Protein AF-A0A364N2A1-F1 (afdb_monomer)

Foldseek 3Di:
DDDPPPPVNVVCVVVVHDDDDPPDPDDDDDDDDDDPDDDDDDPPPDPDDPPPPPPDDDDDFDFFDFQALQVLLVQLVVCVVVVHDHDDLLSLLVSLLSRLVPDQAADPQVSLVSNLSSLVVQVVPDDPDPDGSDDLVSLVSSLCSLLDPRHHDPDFYPRQLVSNVSSLVVNVVVVVVVPDPDDDVPDPDDPVLVSLLSNLSSCLRRQNLLVSLVSLLVRLQADLPDDLVSLLSSLSSLLSSLSSQVVNVPPVSNVVSVVSCVVSVNFAALSNLLSQLLSCLVVLVLVSNVVSQPDWGDHSNRHTDDDRFLSSLLSNLLSCLVVVVVVVSVVSLCVQVVPQAHDLSSLLSVLSSCVSNPDALVVSLVVQVVNQVSQVVVCVVPVVRDRHHDAQVSLLSNLVSCVVVLNVPRNVVSVVSCVVVVHDDALSSLLSQLVSCVVVPVLVRSLVSVVVNLVHDPQDPSNLVSLLSSLLSVLPDPDPPVSSSVVSVVSCVVVVHDRQLSNLLSVLVSCLVVVVLSVSLSSLSHHVSHDDPVSNVNSLVSLLVQLLDPVRDPVSSLSSVVSCVPRVVVDFQVSLLSSLVSCLVVLNLVSSLVSLVSQCPRPDPRRHDALVSLLSSLLSLLSSLPPVSLVVSVVSVVVDPPYDDDQLNLLSNLSNCLSVLVLVVSVVSLVVQCVDQQHDAPLSLLSNLSSLLSDAVSLVVLVVSVVVCVVVVPDCDPSSLLSSLLSCQLNVVLVVSVVSQVCCCVPPVDDDALQSLLSSLQSNFAAVVSVVSLVVCCVPPVVSVVVQVVQDWDAPPVRPTGIHGPDDPRGRSDRPGDGPRDDDDPDDDDDDDDDPPDPPPPPPDDDDDDDDDDDDDDDDDDDDDDDDDDDDDDDDDDDDDYDDDDDDDDDDDDDQQWFKWFDFDDDDDDIWTDTPVQAQHKFFTDPSQALGTFKMKGDEQKKKAFFQDTDPDPHHPDIDHRDPHIDTGTDDSVVSNGGGIMHMHGHPPDDDDDDDDDPPPPQADADPFKDKDWDDPDDDDPQDDPDADDAQWKWFAFPPPVLDIDTDRAAQHKAWDDPRRALGTFKMKHHAQKKKWFFLDRDPPPTDTNGIHHHHNVTIMMMGGPSSSSTTIMHMHGNPNNPDDDDDDDDDDDDDD

pLDDT: mean 77.67, std 21.45, range [20.62, 96.44]

Solvent-accessible surface area (backbone atoms only — not comparable to full-atom values): 65195 Å² total; per-residue (Å²): 92,84,74,87,72,46,72,64,58,57,49,29,60,75,68,74,47,83,86,78,78,86,81,67,90,81,70,79,93,72,82,89,75,82,73,95,68,76,87,76,76,78,79,75,79,76,92,78,65,101,70,73,72,82,85,57,85,75,80,79,71,64,71,70,40,62,53,56,30,48,66,57,22,44,44,32,45,49,15,68,74,70,74,47,86,57,74,61,60,70,62,45,45,49,18,53,51,43,27,61,72,67,55,78,65,51,62,43,34,71,58,36,43,22,48,36,46,35,52,52,50,45,70,76,56,67,60,98,55,103,56,67,85,62,52,73,65,54,46,51,50,45,51,50,46,65,68,33,78,82,23,52,42,97,61,79,40,85,28,53,49,62,36,54,46,57,46,50,52,51,52,50,52,56,53,66,74,53,73,86,84,76,79,72,92,82,62,81,54,60,66,70,61,51,55,51,42,55,48,25,44,49,24,15,74,44,80,33,20,77,56,15,42,54,56,38,67,76,70,46,60,56,54,94,82,54,56,60,58,48,36,34,49,27,48,50,47,53,45,34,24,52,53,13,22,55,72,68,66,40,67,71,53,40,55,50,53,52,51,52,39,55,76,40,62,46,72,45,26,56,61,51,38,22,55,52,13,34,57,28,21,77,75,57,44,52,68,61,19,51,53,49,63,71,49,80,32,22,47,58,74,70,50,81,49,94,73,78,36,47,64,26,51,31,36,44,29,40,35,20,33,74,73,65,41,54,69,61,36,49,50,52,52,49,57,51,58,62,49,100,70,58,56,65,54,49,51,43,28,51,50,44,27,42,44,49,69,66,52,50,65,74,55,51,49,52,51,51,52,52,54,41,49,51,48,56,52,50,33,70,76,40,76,87,52,81,92,62,72,88,47,56,68,47,42,43,54,47,29,52,52,23,54,76,70,72,32,56,68,62,23,53,49,39,51,55,49,32,51,76,72,71,36,69,83,50,42,69,46,27,24,49,47,20,46,49,27,52,77,74,66,37,58,69,58,18,50,54,28,48,66,60,27,69,82,59,63,83,73,48,71,66,38,44,50,25,53,39,52,49,52,37,54,53,57,70,45,95,63,96,51,62,73,63,49,50,50,53,52,48,53,38,54,76,70,66,52,80,77,49,49,66,34,52,30,35,49,34,51,44,26,49,79,70,68,38,52,70,61,27,48,39,54,42,27,50,50,53,56,64,47,54,74,75,47,41,49,53,29,50,51,49,45,50,53,53,38,65,37,85,85,44,51,73,66,59,25,48,53,44,45,51,50,43,55,73,74,43,71,84,56,52,42,68,60,51,50,52,53,26,52,50,28,32,75,68,68,30,47,71,60,20,44,52,48,50,52,57,24,56,71,40,88,54,80,81,35,32,60,49,65,68,50,52,32,52,49,30,48,37,24,22,76,61,38,40,57,67,58,43,53,54,52,52,55,50,53,78,70,37,90,90,52,81,89,49,59,40,47,41,30,12,50,21,38,21,29,21,51,47,56,42,16,74,62,12,55,45,39,50,49,56,30,62,74,37,96,70,31,54,38,70,44,42,54,38,40,48,23,54,17,20,36,62,30,90,74,13,36,61,55,41,49,57,50,54,52,49,39,65,76,64,72,53,87,78,46,75,65,50,50,42,28,47,44,26,12,30,20,38,54,70,39,51,71,61,35,49,52,52,68,71,42,35,49,80,78,70,68,49,80,90,44,62,67,48,56,49,42,46,49,48,23,33,82,39,54,73,62,37,53,55,52,47,54,52,41,51,71,78,39,48,71,48,44,56,52,52,61,72,55,37,67,51,49,38,75,95,66,75,47,30,64,37,58,70,66,92,80,83,80,67,41,61,69,88,57,81,75,56,77,81,93,82,80,99,82,82,83,93,80,82,90,86,86,91,81,75,82,81,73,75,83,79,76,89,83,88,88,89,83,88,86,86,80,89,87,90,87,86,81,88,85,88,89,89,85,92,85,90,86,82,90,87,82,90,84,87,80,93,80,92,86,87,90,84,87,89,86,84,93,76,78,81,57,92,64,45,38,36,42,37,30,35,91,51,102,82,62,81,64,42,76,40,46,57,87,48,56,75,35,75,42,73,44,54,85,87,31,33,39,38,30,34,34,43,36,33,39,56,37,31,39,35,30,24,13,58,78,63,72,86,60,92,67,50,79,44,69,50,78,10,68,88,46,65,39,73,49,74,40,58,63,91,53,12,58,33,34,26,20,40,36,31,42,72,58,76,95,69,90,82,84,86,86,90,77,85,79,78,74,64,87,58,71,60,53,98,45,43,46,80,42,72,64,64,102,81,70,95,65,98,76,70,71,98,60,88,63,52,64,13,26,35,39,35,30,20,69,55,75,87,71,44,66,50,80,43,75,9,56,82,36,76,32,53,46,51,95,62,27,35,50,33,15,44,42,36,40,37,15,28,15,14,36,35,39,34,11,57,24,53,48,68,42,82,30,60,78,69,46,42,47,68,34,48,54,89,31,38,26,41,39,34,41,75,50,36,35,48,30,14,14,36,34,18,35,64,66,81,66,66,86,77,85,81,93,77,92,76,92,78,86,84,89,84,137

Mean predicted aligned error: 19.57 Å

Organism: Stemphylium lycopersici (NCBI:txid183478)

Radius of gyration: 42.66 Å; Cα contacts (8 Å, |Δi|>4): 1561; chains: 1; bounding box: 125×100×95 Å

Structure (mmCIF, N/CA/C/O backbone):
data_AF-A0A364N2A1-F1
#
_entry.id   AF-A0A364N2A1-F1
#
loop_
_atom_site.group_PDB
_atom_site.id
_atom_site.type_symbol
_atom_site.label_atom_id
_atom_site.label_alt_id
_atom_site.label_comp_id
_atom_site.label_asym_id
_atom_site.label_entity_id
_atom_site.label_seq_id
_atom_site.pdbx_PDB_ins_code
_atom_site.Cartn_x
_atom_site.Cartn_y
_atom_site.Cartn_z
_atom_site.occupancy
_atom_site.B_iso_or_equiv
_atom_site.auth_seq_id
_atom_site.auth_comp_id
_atom_site.auth_asym_id
_atom_site.auth_atom_id
_atom_site.pdbx_PDB_model_num
ATOM 1 N N . MET A 1 1 ? 32.633 -10.479 5.818 1.00 26.81 1 MET A N 1
ATOM 2 C CA . MET A 1 1 ? 31.310 -11.111 5.597 1.00 26.81 1 MET A CA 1
ATOM 3 C C . MET A 1 1 ? 31.292 -12.476 6.278 1.00 26.81 1 MET A C 1
ATOM 5 O O . MET A 1 1 ? 31.843 -13.414 5.715 1.00 26.81 1 MET A O 1
ATOM 9 N N . PRO A 1 2 ? 30.699 -12.611 7.477 1.00 26.38 2 PRO A N 1
ATOM 10 C CA . PRO A 1 2 ? 30.595 -13.900 8.164 1.00 26.38 2 PRO A CA 1
ATOM 11 C C . PRO A 1 2 ? 29.681 -14.879 7.402 1.00 26.38 2 PRO A C 1
ATOM 13 O O . PRO A 1 2 ? 28.724 -14.466 6.754 1.00 26.38 2 PRO A O 1
ATOM 16 N N . SER A 1 3 ? 29.974 -16.180 7.478 1.00 30.44 3 SER A N 1
ATOM 17 C CA . SER A 1 3 ? 29.363 -17.212 6.626 1.00 30.44 3 SER A CA 1
ATOM 18 C C . SER A 1 3 ? 27.861 -17.357 6.827 1.00 30.44 3 SER A C 1
ATOM 20 O O . SER A 1 3 ? 27.415 -17.598 7.951 1.00 30.44 3 SER A O 1
ATOM 22 N N . HIS A 1 4 ? 27.122 -17.453 5.720 1.00 33.91 4 HIS A N 1
ATOM 23 C CA . HIS A 1 4 ? 25.741 -17.947 5.682 1.00 33.91 4 HIS A CA 1
ATOM 24 C C . HIS A 1 4 ? 25.657 -19.478 5.861 1.00 33.91 4 HIS A C 1
ATOM 26 O O . HIS A 1 4 ? 24.951 -20.178 5.137 1.00 33.91 4 HIS A O 1
ATOM 32 N N . LEU A 1 5 ? 26.316 -20.012 6.894 1.00 37.09 5 LEU A N 1
ATOM 33 C CA . LEU A 1 5 ? 25.733 -21.133 7.623 1.00 37.09 5 LEU A CA 1
ATOM 34 C C . LEU A 1 5 ? 24.510 -20.555 8.327 1.00 37.09 5 LEU A C 1
ATOM 36 O O . LEU A 1 5 ? 24.635 -19.912 9.371 1.00 37.09 5 LEU A O 1
ATOM 40 N N . THR A 1 6 ? 23.335 -20.705 7.708 1.00 49.78 6 THR A N 1
ATOM 41 C CA . THR A 1 6 ? 22.101 -20.122 8.238 1.00 49.78 6 THR A CA 1
ATOM 42 C C . THR A 1 6 ? 21.920 -20.525 9.699 1.00 49.78 6 THR A C 1
ATOM 44 O O . THR A 1 6 ? 22.283 -21.625 10.122 1.00 49.78 6 THR A O 1
ATOM 47 N N . ARG A 1 7 ? 21.322 -19.635 10.494 1.00 46.19 7 ARG A N 1
ATOM 48 C CA . ARG A 1 7 ? 21.066 -19.850 11.930 1.00 46.19 7 ARG A CA 1
ATOM 49 C C . ARG A 1 7 ? 20.325 -21.168 12.219 1.00 46.19 7 ARG A C 1
ATOM 51 O O . ARG A 1 7 ? 20.441 -21.702 13.319 1.00 46.19 7 ARG A O 1
ATOM 58 N N . VAL A 1 8 ? 19.608 -21.688 11.220 1.00 44.19 8 VAL A N 1
ATOM 59 C CA . VAL A 1 8 ? 18.997 -23.024 11.158 1.00 44.19 8 VAL A CA 1
ATOM 60 C C . VAL A 1 8 ? 20.039 -24.143 11.275 1.00 44.19 8 VAL A C 1
ATOM 62 O O . VAL A 1 8 ? 19.882 -25.017 12.118 1.00 44.19 8 VAL A O 1
ATOM 65 N N . VAL A 1 9 ? 21.134 -24.111 10.508 1.00 54.41 9 VAL A N 1
ATOM 66 C CA . VAL A 1 9 ? 22.183 -25.147 10.550 1.00 54.41 9 VAL A CA 1
ATOM 67 C C . VAL A 1 9 ? 22.847 -25.201 11.926 1.00 54.41 9 VAL A C 1
ATOM 69 O O . VAL A 1 9 ? 22.957 -26.278 12.509 1.00 54.41 9 VAL A O 1
ATOM 72 N N . PHE A 1 10 ? 23.203 -24.045 12.496 1.00 50.66 10 PHE A N 1
ATOM 73 C CA . PHE A 1 10 ? 23.737 -23.981 13.860 1.00 50.66 10 PHE A CA 1
ATOM 74 C C . PHE A 1 10 ? 22.721 -24.433 14.916 1.00 50.66 10 PHE A C 1
ATOM 76 O O . PHE A 1 10 ? 23.091 -25.169 15.826 1.00 50.66 10 PHE A O 1
ATOM 83 N N . ARG A 1 11 ? 21.440 -24.051 14.801 1.00 49.50 11 ARG A N 1
ATOM 84 C CA . ARG A 1 11 ? 20.386 -24.534 15.711 1.00 49.50 11 ARG A CA 1
ATOM 85 C C . ARG A 1 11 ? 20.226 -26.050 15.653 1.00 49.50 11 ARG A C 1
ATOM 87 O O . ARG A 1 11 ? 20.168 -26.665 16.710 1.00 49.50 11 ARG A O 1
ATOM 94 N N . ASN A 1 12 ? 20.214 -26.639 14.462 1.00 53.16 12 ASN A N 1
ATOM 95 C CA . ASN A 1 12 ? 20.025 -28.078 14.285 1.00 53.16 12 ASN A CA 1
ATOM 96 C C . ASN A 1 12 ? 21.246 -28.865 14.788 1.00 53.16 12 ASN A C 1
ATOM 98 O O . ASN A 1 12 ? 21.078 -29.865 15.479 1.00 53.16 12 ASN A O 1
ATOM 102 N N . LEU A 1 13 ? 22.468 -28.369 14.551 1.00 61.03 13 LEU A N 1
ATOM 103 C CA . LEU A 1 13 ? 23.695 -28.932 15.133 1.00 61.03 13 LEU A CA 1
ATOM 104 C C . LEU A 1 13 ? 23.692 -28.866 16.671 1.00 61.03 13 LEU A C 1
ATOM 106 O O . LEU A 1 13 ? 24.025 -29.852 17.322 1.00 61.03 13 LEU A O 1
ATOM 110 N N . ILE A 1 14 ? 23.271 -27.742 17.262 1.00 60.69 14 ILE A N 1
ATOM 111 C CA . ILE A 1 14 ? 23.172 -27.577 18.726 1.00 60.69 14 ILE A CA 1
ATOM 112 C C . ILE A 1 14 ? 22.043 -28.441 19.321 1.00 60.69 14 ILE A C 1
ATOM 114 O O . ILE A 1 14 ? 22.180 -28.946 20.433 1.00 60.69 14 ILE A O 1
ATOM 118 N N . ALA A 1 15 ? 20.943 -28.636 18.590 1.00 59.19 15 ALA A N 1
ATOM 119 C CA . ALA A 1 15 ? 19.825 -29.499 18.981 1.00 59.19 15 ALA A CA 1
ATOM 120 C C . ALA A 1 15 ? 20.081 -30.999 18.726 1.00 59.19 15 ALA A C 1
ATOM 122 O O . ALA A 1 15 ? 19.275 -31.832 19.137 1.00 59.19 15 ALA A O 1
ATOM 123 N N . ASN A 1 16 ? 21.203 -31.348 18.083 1.00 47.19 16 ASN A N 1
ATOM 124 C CA . ASN A 1 16 ? 21.543 -32.707 17.653 1.00 47.19 16 ASN A CA 1
ATOM 125 C C . ASN A 1 16 ? 20.504 -33.313 16.675 1.00 47.19 16 ASN A C 1
ATOM 127 O O . ASN A 1 16 ? 20.255 -34.520 16.662 1.00 47.19 16 ASN A O 1
ATOM 131 N N . GLU A 1 17 ? 19.885 -32.458 15.854 1.00 45.66 17 GLU A N 1
ATOM 132 C CA . GLU A 1 17 ? 18.879 -32.813 14.849 1.00 45.66 17 GLU A CA 1
ATOM 133 C C . GLU A 1 17 ? 19.508 -32.982 13.449 1.00 45.66 17 GLU A C 1
ATOM 135 O O . GLU A 1 17 ? 20.387 -32.208 13.056 1.00 45.66 17 GLU A O 1
ATOM 140 N N . PRO A 1 18 ? 19.066 -33.969 12.644 1.00 39.91 18 PRO A N 1
ATOM 141 C CA . PRO A 1 18 ? 19.669 -34.246 11.344 1.00 39.91 18 PRO A CA 1
ATOM 142 C C . PRO A 1 18 ? 19.376 -33.147 10.311 1.00 39.91 18 PRO A C 1
ATOM 144 O O . PRO A 1 18 ? 18.223 -32.810 10.035 1.00 39.91 18 PRO A O 1
ATOM 147 N N . LEU A 1 19 ? 20.426 -32.651 9.651 1.00 43.03 19 LEU A N 1
ATOM 148 C CA . LEU A 1 19 ? 20.325 -31.695 8.545 1.00 43.03 19 LEU A CA 1
ATOM 149 C C . LEU A 1 19 ? 19.698 -32.356 7.302 1.00 43.03 19 LEU A C 1
ATOM 151 O O . LEU A 1 19 ? 20.346 -33.109 6.575 1.00 43.03 19 LEU A O 1
ATOM 155 N N . LEU A 1 20 ? 18.420 -32.070 7.044 1.00 40.66 20 LEU A N 1
ATOM 156 C CA . LEU A 1 20 ? 17.659 -32.641 5.928 1.00 40.66 20 LEU A CA 1
ATOM 157 C C . LEU A 1 20 ? 17.672 -31.733 4.687 1.00 40.66 20 LEU A C 1
ATOM 159 O O . LEU A 1 20 ? 16.713 -31.008 4.426 1.00 40.66 20 LEU A O 1
ATOM 163 N N . TYR A 1 21 ? 18.722 -31.830 3.868 1.00 37.44 21 TYR A N 1
ATOM 164 C CA . TYR A 1 21 ? 18.753 -31.196 2.544 1.00 37.44 21 TYR A CA 1
ATOM 165 C C . TYR A 1 21 ? 17.769 -31.887 1.578 1.00 37.44 21 TYR A C 1
ATOM 167 O O . TYR A 1 21 ? 17.974 -33.033 1.171 1.00 37.44 21 TYR A O 1
ATOM 175 N N . ARG A 1 22 ? 16.679 -31.201 1.205 1.00 38.44 22 ARG A N 1
ATOM 176 C CA . ARG A 1 22 ? 15.585 -31.772 0.387 1.00 38.44 22 ARG A CA 1
ATOM 177 C C . ARG A 1 22 ? 15.789 -31.683 -1.137 1.00 38.44 22 ARG A C 1
ATOM 179 O O . ARG A 1 22 ? 14.935 -32.163 -1.872 1.00 38.44 22 ARG A O 1
ATOM 186 N N . GLY A 1 23 ? 16.913 -31.142 -1.618 1.00 37.47 23 GLY A N 1
ATOM 187 C CA . GLY A 1 23 ? 17.197 -30.969 -3.055 1.00 37.47 23 GLY A CA 1
ATOM 188 C C . GLY A 1 23 ? 17.787 -32.186 -3.789 1.00 37.47 23 GLY A C 1
ATOM 189 O O . GLY A 1 23 ? 18.019 -32.125 -4.994 1.00 37.47 23 GLY A O 1
ATOM 190 N N . CYS A 1 24 ? 18.071 -33.300 -3.104 1.00 35.81 24 CYS A N 1
ATOM 191 C CA . CYS A 1 24 ? 18.811 -34.412 -3.711 1.00 35.81 24 CYS A CA 1
ATOM 192 C C . CYS A 1 24 ? 17.926 -35.293 -4.623 1.00 35.81 24 CYS A C 1
ATOM 194 O O . CYS A 1 24 ? 17.172 -36.143 -4.145 1.00 35.81 24 CYS A O 1
ATOM 196 N N . ARG A 1 25 ? 18.054 -35.126 -5.950 1.00 35.09 25 ARG A N 1
ATOM 197 C CA . ARG A 1 25 ? 17.296 -35.857 -6.995 1.00 35.09 25 ARG A CA 1
ATOM 198 C C . ARG A 1 25 ? 17.602 -37.364 -7.116 1.00 35.09 25 ARG A C 1
ATOM 200 O O . ARG A 1 25 ? 16.935 -38.054 -7.885 1.00 35.09 25 ARG A O 1
ATOM 207 N N . HIS A 1 26 ? 18.556 -37.904 -6.357 1.00 35.16 26 HIS A N 1
ATOM 208 C CA . HIS A 1 26 ? 18.872 -39.337 -6.333 1.00 35.16 26 HIS A CA 1
ATOM 209 C C . HIS A 1 26 ? 18.678 -39.933 -4.938 1.00 35.16 26 HIS A C 1
ATOM 211 O O . HIS A 1 26 ? 19.623 -40.129 -4.178 1.00 35.16 26 HIS A O 1
ATOM 217 N N . ARG A 1 27 ? 17.426 -40.277 -4.614 1.00 33.12 27 ARG A N 1
ATOM 218 C CA . ARG A 1 27 ? 17.102 -41.078 -3.429 1.00 33.12 27 ARG A CA 1
ATOM 219 C C . ARG A 1 27 ? 16.649 -42.472 -3.850 1.00 33.12 27 ARG A C 1
ATOM 221 O O . ARG A 1 27 ? 15.536 -42.648 -4.337 1.00 33.12 27 ARG A O 1
ATOM 228 N N . ALA A 1 28 ? 17.504 -43.469 -3.630 1.00 33.34 28 ALA A N 1
ATOM 229 C CA . ALA A 1 28 ? 17.084 -44.863 -3.696 1.00 33.34 28 ALA A CA 1
ATOM 230 C C . ALA A 1 28 ? 16.006 -45.129 -2.630 1.00 33.34 28 ALA A C 1
ATOM 232 O O . ALA A 1 28 ? 16.112 -44.654 -1.494 1.00 33.34 28 ALA A O 1
ATOM 233 N N . ILE A 1 29 ? 14.979 -45.901 -2.986 1.00 36.66 29 ILE A N 1
ATOM 234 C CA . ILE A 1 29 ? 13.926 -46.319 -2.057 1.00 36.66 29 ILE A CA 1
ATOM 235 C C . ILE A 1 29 ? 14.557 -47.248 -1.012 1.00 36.66 29 ILE A C 1
ATOM 237 O O . ILE A 1 29 ? 14.851 -48.405 -1.302 1.00 36.66 29 ILE A O 1
ATOM 241 N N . ARG A 1 30 ? 14.763 -46.752 0.214 1.00 32.72 30 ARG A N 1
ATOM 242 C CA . ARG A 1 30 ? 15.069 -47.597 1.378 1.00 32.72 30 ARG A CA 1
ATOM 243 C C . ARG A 1 30 ? 13.790 -47.861 2.183 1.00 32.72 30 ARG A C 1
ATOM 245 O O . ARG A 1 30 ? 12.969 -46.951 2.321 1.00 32.72 30 ARG A O 1
ATOM 252 N N . PRO A 1 31 ? 13.591 -49.092 2.691 1.00 32.66 31 PRO A N 1
ATOM 253 C CA . PRO A 1 31 ? 12.381 -49.464 3.414 1.00 32.66 31 PRO A CA 1
ATOM 254 C C . PRO A 1 31 ? 12.250 -48.692 4.732 1.00 32.66 31 PRO A C 1
ATOM 256 O O . PRO A 1 31 ? 13.244 -48.316 5.352 1.00 32.66 31 PRO A O 1
ATOM 259 N N . ARG A 1 32 ? 11.003 -48.470 5.164 1.00 33.84 32 ARG A N 1
ATOM 260 C CA . ARG A 1 32 ? 10.666 -47.753 6.402 1.00 33.84 32 ARG A CA 1
ATOM 261 C C . ARG A 1 32 ? 11.212 -48.488 7.632 1.00 33.84 32 ARG A C 1
ATOM 263 O O . ARG A 1 32 ? 10.581 -49.427 8.111 1.00 33.84 32 ARG A O 1
ATOM 270 N N . THR A 1 33 ? 12.314 -48.012 8.201 1.00 31.61 33 THR A N 1
ATOM 271 C CA . THR A 1 33 ? 12.621 -48.255 9.613 1.00 31.61 33 THR A CA 1
ATOM 272 C C . THR A 1 33 ? 11.728 -47.364 10.473 1.00 31.61 33 THR A C 1
ATOM 274 O O . THR A 1 33 ? 11.670 -46.147 10.296 1.00 31.61 33 THR A O 1
ATOM 277 N N . ILE A 1 34 ? 10.983 -47.985 11.387 1.00 34.59 34 ILE A N 1
ATOM 278 C CA . ILE A 1 34 ? 10.104 -47.289 12.328 1.00 34.59 34 ILE A CA 1
ATOM 279 C C . ILE A 1 34 ? 10.988 -46.615 13.382 1.00 34.59 34 ILE A C 1
ATOM 281 O O . ILE A 1 34 ? 11.614 -47.293 14.195 1.00 34.59 34 ILE A O 1
ATOM 285 N N . ALA A 1 35 ? 11.049 -45.283 13.372 1.00 32.25 35 ALA A N 1
ATOM 286 C CA . ALA A 1 35 ? 11.664 -44.530 14.459 1.00 32.25 35 ALA A CA 1
ATOM 287 C C . ALA A 1 35 ? 10.765 -44.626 15.703 1.00 32.25 35 ALA A C 1
ATOM 289 O O . ALA A 1 35 ? 9.592 -44.261 15.659 1.00 32.25 35 ALA A O 1
ATOM 290 N N . HIS A 1 36 ? 11.312 -45.121 16.814 1.00 36.94 36 HIS A N 1
ATOM 291 C CA . HIS A 1 36 ? 10.559 -45.480 18.025 1.00 36.94 36 HIS A CA 1
ATOM 292 C C . HIS A 1 36 ? 10.125 -44.293 18.912 1.00 36.94 36 HIS A C 1
ATOM 294 O O . HIS A 1 36 ? 9.776 -44.479 20.078 1.00 36.94 36 HIS A O 1
ATOM 300 N N . HIS A 1 37 ? 10.102 -43.075 18.368 1.00 34.56 37 HIS A N 1
ATOM 301 C CA . HIS A 1 37 ? 9.667 -41.871 19.071 1.00 34.56 37 HIS A CA 1
ATOM 302 C C . HIS A 1 37 ? 8.431 -41.294 18.380 1.00 34.56 37 HIS A C 1
ATOM 304 O O . HIS A 1 37 ? 8.499 -40.801 17.255 1.00 34.56 37 HIS A O 1
ATOM 310 N N . GLY A 1 38 ? 7.283 -41.406 19.055 1.00 34.28 38 GLY A N 1
ATOM 311 C CA . GLY A 1 38 ? 6.025 -40.819 18.598 1.00 34.28 38 GLY A CA 1
ATOM 312 C C . GLY A 1 38 ? 6.079 -39.286 18.566 1.00 34.28 38 GLY A C 1
ATOM 313 O O . GLY A 1 38 ? 7.002 -38.691 19.126 1.00 34.28 38 GLY A O 1
ATOM 314 N N . PRO A 1 39 ? 5.090 -38.628 17.935 1.00 32.62 39 PRO A N 1
ATOM 315 C CA . PRO A 1 39 ? 5.064 -37.174 17.839 1.00 32.62 39 PRO A CA 1
ATOM 316 C C . PRO A 1 39 ? 4.986 -36.558 19.239 1.00 32.62 39 PRO A C 1
ATOM 318 O O . PRO A 1 39 ? 3.963 -36.672 19.917 1.00 32.62 39 PRO A O 1
ATOM 321 N N . GLN A 1 40 ? 6.056 -35.886 19.671 1.00 32.72 40 GLN A N 1
ATOM 322 C CA . GLN A 1 40 ? 5.966 -35.010 20.832 1.00 32.72 40 GLN A CA 1
ATOM 323 C C . GLN A 1 40 ? 5.006 -33.862 20.489 1.00 32.72 40 GLN A C 1
ATOM 325 O O . GLN A 1 40 ? 5.212 -33.184 19.478 1.00 32.72 40 GLN A O 1
ATOM 330 N N . PRO A 1 41 ? 3.958 -33.613 21.295 1.00 33.22 41 PRO A N 1
ATOM 331 C CA . PRO A 1 41 ? 3.195 -32.387 21.153 1.00 33.22 41 PRO A CA 1
ATOM 332 C C . PRO A 1 41 ? 4.130 -31.210 21.443 1.00 33.22 41 PRO A C 1
ATOM 334 O O . PRO A 1 41 ? 4.823 -31.205 22.463 1.00 33.22 41 PRO A O 1
ATOM 337 N N . LEU A 1 42 ? 4.137 -30.217 20.548 1.00 33.25 42 LEU A N 1
ATOM 338 C CA . LEU A 1 42 ? 4.868 -28.965 20.746 1.00 33.25 42 LEU A CA 1
ATOM 339 C C . LEU A 1 42 ? 4.567 -28.420 22.151 1.00 33.25 42 LEU A C 1
ATOM 341 O O . LEU A 1 42 ? 3.385 -28.318 22.509 1.00 33.25 42 LEU A O 1
ATOM 345 N N . PRO A 1 43 ? 5.583 -28.060 22.955 1.00 30.89 43 PRO A N 1
ATOM 346 C CA . PRO A 1 43 ? 5.334 -27.519 24.278 1.00 30.89 43 PRO A CA 1
ATOM 347 C C . PRO A 1 43 ? 4.579 -26.198 24.130 1.00 30.89 43 PRO A C 1
ATOM 349 O O . PRO A 1 43 ? 5.134 -25.199 23.674 1.00 30.89 43 PRO A O 1
ATOM 352 N N . ARG A 1 44 ? 3.298 -26.192 24.529 1.00 32.88 44 ARG A N 1
ATOM 353 C CA . ARG A 1 44 ? 2.522 -24.962 24.723 1.00 32.88 44 ARG A CA 1
ATOM 354 C C . ARG A 1 44 ? 3.320 -24.071 25.667 1.00 32.88 44 ARG A C 1
ATOM 356 O O . ARG A 1 44 ? 3.403 -24.366 26.859 1.00 32.88 44 ARG A O 1
ATOM 363 N N . THR A 1 45 ? 3.897 -22.994 25.143 1.00 33.22 45 THR A N 1
ATOM 364 C CA . THR A 1 45 ? 4.641 -22.013 25.929 1.00 33.22 45 THR A CA 1
ATOM 365 C C . THR A 1 45 ? 3.721 -21.444 27.002 1.00 33.22 45 THR A C 1
ATOM 367 O O . THR A 1 45 ? 2.740 -20.751 26.731 1.00 33.22 45 THR A O 1
ATOM 370 N N . GLN A 1 46 ? 4.008 -21.816 28.246 1.00 30.45 46 GLN A N 1
ATOM 371 C CA . GLN A 1 46 ? 3.129 -21.587 29.381 1.00 30.45 46 GLN A CA 1
ATOM 372 C C . GLN A 1 46 ? 3.085 -20.087 29.710 1.00 30.45 46 GLN A C 1
ATOM 374 O O . GLN A 1 46 ? 3.999 -19.539 30.328 1.00 30.45 46 GLN A O 1
ATOM 379 N N . ARG A 1 47 ? 2.015 -19.397 29.290 1.00 48.44 47 ARG A N 1
ATOM 380 C CA . ARG A 1 47 ? 1.774 -17.989 29.643 1.00 48.44 47 ARG A CA 1
ATOM 381 C C . ARG A 1 47 ? 1.544 -17.854 31.156 1.00 48.44 47 ARG A C 1
ATOM 383 O O . ARG A 1 47 ? 0.408 -18.002 31.599 1.00 48.44 47 ARG A O 1
ATOM 390 N N . ARG A 1 48 ? 2.610 -17.530 31.908 1.00 38.03 48 ARG A N 1
ATOM 391 C CA . ARG A 1 48 ? 2.701 -16.562 33.040 1.00 38.03 48 ARG A CA 1
ATOM 392 C C . ARG A 1 48 ? 3.789 -16.944 34.054 1.00 38.03 48 ARG A C 1
ATOM 394 O O . ARG A 1 48 ? 3.734 -18.026 34.623 1.00 38.03 48 ARG A O 1
ATOM 401 N N . THR A 1 49 ? 4.615 -15.970 34.447 1.00 28.38 49 THR A N 1
ATOM 402 C CA . THR A 1 49 ? 5.054 -15.816 35.849 1.00 28.38 49 THR A CA 1
ATOM 403 C C . THR A 1 49 ? 5.075 -14.336 36.240 1.00 28.38 49 THR A C 1
ATOM 405 O O . THR A 1 49 ? 5.650 -13.493 35.558 1.00 28.38 49 THR A O 1
ATOM 408 N N . PHE A 1 50 ? 4.447 -14.030 37.375 1.00 42.84 50 PHE A N 1
ATOM 409 C CA . PHE A 1 50 ? 4.181 -12.686 37.917 1.00 42.84 50 PHE A CA 1
ATOM 410 C C . PHE A 1 50 ? 5.442 -11.916 38.390 1.00 42.84 50 PHE A C 1
ATOM 412 O O . PHE A 1 50 ? 5.332 -10.812 38.905 1.00 42.84 50 PHE A O 1
ATOM 419 N N . PHE A 1 51 ? 6.644 -12.475 38.189 1.00 36.16 51 PHE A N 1
ATOM 420 C CA . PHE A 1 51 ? 7.938 -11.894 38.589 1.00 36.16 51 PHE A CA 1
ATOM 421 C C . PHE A 1 51 ? 9.028 -11.965 37.493 1.00 36.16 51 PHE A C 1
ATOM 423 O O . PHE A 1 51 ? 10.194 -11.675 37.751 1.00 36.16 51 PHE A O 1
ATOM 430 N N . GLY A 1 52 ? 8.679 -12.329 36.251 1.00 31.55 52 GLY A N 1
ATOM 431 C CA . GLY A 1 52 ? 9.654 -12.622 35.184 1.00 31.55 52 GLY A CA 1
ATOM 432 C C . GLY A 1 52 ? 10.466 -11.442 34.614 1.00 31.55 52 GLY A C 1
ATOM 433 O O . GLY A 1 52 ? 11.398 -11.682 33.848 1.00 31.55 52 GLY A O 1
ATOM 434 N N . ASN A 1 53 ? 10.145 -10.191 34.972 1.00 39.00 53 ASN A N 1
ATOM 435 C CA . ASN A 1 53 ? 10.700 -8.985 34.331 1.00 39.00 53 ASN A CA 1
ATOM 436 C C . ASN A 1 53 ? 11.835 -8.282 35.103 1.00 39.00 53 ASN A C 1
ATOM 438 O O . ASN A 1 53 ? 12.349 -7.280 34.618 1.00 39.00 53 ASN A O 1
ATOM 442 N N . LEU A 1 54 ? 12.254 -8.773 36.276 1.00 41.59 54 LEU A N 1
ATOM 443 C CA . LEU A 1 54 ? 13.242 -8.068 37.115 1.00 41.59 54 LEU A CA 1
ATOM 444 C C . LEU A 1 54 ? 14.710 -8.212 36.667 1.00 41.59 54 LEU A C 1
ATOM 446 O O . LEU A 1 54 ? 15.525 -7.367 37.019 1.00 41.59 54 LEU A O 1
ATOM 450 N N . PHE A 1 55 ? 15.059 -9.253 35.897 1.00 42.34 55 PHE A N 1
ATOM 451 C CA . PHE A 1 55 ? 16.465 -9.596 35.598 1.00 42.34 55 PHE A CA 1
ATOM 452 C C . PHE A 1 55 ? 16.759 -9.939 34.129 1.00 42.34 55 PHE A C 1
ATOM 454 O O . PHE A 1 55 ? 17.775 -10.560 33.822 1.00 42.34 55 PHE A O 1
ATOM 461 N N . LYS A 1 56 ? 15.898 -9.525 33.193 1.00 36.69 56 LYS A N 1
ATOM 462 C CA . LYS A 1 56 ? 16.223 -9.541 31.760 1.00 36.69 56 LYS A CA 1
ATOM 463 C C . LYS A 1 56 ? 16.276 -8.109 31.253 1.00 36.69 56 LYS A C 1
ATOM 465 O O . LYS A 1 56 ? 15.276 -7.403 31.342 1.00 36.69 56 LYS A O 1
ATOM 470 N N . GLN A 1 57 ? 17.412 -7.698 30.685 1.00 37.19 57 GLN A N 1
ATOM 471 C CA . GLN A 1 57 ? 17.433 -6.507 29.839 1.00 37.19 57 GLN A CA 1
ATOM 472 C C . GLN A 1 57 ? 16.401 -6.711 28.727 1.00 37.19 57 GLN A C 1
ATOM 474 O O . GLN A 1 57 ? 16.482 -7.681 27.970 1.00 37.19 57 GLN A O 1
ATOM 479 N N . GLN A 1 58 ? 15.414 -5.821 28.652 1.00 50.47 58 GLN A N 1
ATOM 480 C CA . GLN A 1 58 ? 14.510 -5.784 27.511 1.00 50.47 58 GLN A CA 1
ATOM 481 C C . GLN A 1 58 ? 15.354 -5.528 26.257 1.00 50.47 58 GLN A C 1
ATOM 483 O O . GLN A 1 58 ? 16.189 -4.620 26.252 1.00 50.47 58 GLN A O 1
ATOM 488 N N . ARG A 1 59 ? 15.163 -6.345 25.210 1.00 53.81 59 ARG A N 1
ATOM 489 C CA . ARG A 1 59 ? 15.764 -6.112 23.887 1.00 53.81 59 ARG A CA 1
ATOM 490 C C . ARG A 1 59 ? 15.421 -4.680 23.492 1.00 53.81 59 ARG A C 1
ATOM 492 O O . ARG A 1 59 ? 14.240 -4.351 23.393 1.00 53.81 59 ARG A O 1
ATOM 499 N N . LYS A 1 60 ? 16.439 -3.831 23.326 1.00 64.62 60 LYS A N 1
ATOM 500 C CA . LYS A 1 60 ? 16.227 -2.474 22.826 1.00 64.62 60 LYS A CA 1
ATOM 501 C C . LYS A 1 60 ? 15.632 -2.600 21.428 1.00 64.62 60 LYS A C 1
ATOM 503 O O . LYS A 1 60 ? 16.243 -3.234 20.571 1.00 64.62 60 LYS A O 1
ATOM 508 N N . LEU A 1 61 ? 14.442 -2.037 21.256 1.00 63.72 61 LEU A N 1
ATOM 509 C CA . LEU A 1 61 ? 13.814 -1.868 19.953 1.00 63.72 61 LEU A CA 1
ATOM 510 C C . LEU A 1 61 ? 14.731 -1.042 19.046 1.00 63.72 61 LEU A C 1
ATOM 512 O O . LEU A 1 61 ? 15.492 -0.198 19.540 1.00 63.72 61 LEU A O 1
ATOM 516 N N . LYS A 1 62 ? 14.662 -1.274 17.735 1.00 71.69 62 LYS A N 1
ATOM 517 C CA . LYS A 1 62 ? 15.391 -0.442 16.772 1.00 71.69 62 LYS A CA 1
ATOM 518 C C . LYS A 1 62 ? 14.908 1.023 16.845 1.00 71.69 62 LYS A C 1
ATOM 520 O O . LYS A 1 62 ? 13.754 1.281 17.198 1.00 71.69 62 LYS A O 1
ATOM 525 N N . PRO A 1 63 ? 15.761 2.017 16.536 1.00 74.50 63 PRO A N 1
ATOM 526 C CA . PRO A 1 63 ? 15.266 3.356 16.235 1.00 74.50 63 PRO A CA 1
ATOM 527 C C . PRO A 1 63 ? 14.373 3.307 14.983 1.00 74.50 63 PRO A C 1
ATOM 529 O O . PRO A 1 63 ? 14.522 2.422 14.141 1.00 74.50 63 PRO A O 1
ATOM 532 N N . ALA A 1 64 ? 13.445 4.255 14.861 1.00 77.06 64 ALA A N 1
ATOM 533 C CA . ALA A 1 64 ? 12.671 4.423 13.637 1.00 77.06 64 ALA A CA 1
ATOM 534 C C . ALA A 1 64 ? 13.598 4.865 12.491 1.00 77.06 64 ALA A C 1
ATOM 536 O O . ALA A 1 64 ? 14.335 5.838 12.643 1.00 77.06 64 ALA A O 1
ATOM 537 N N . GLU A 1 65 ? 13.560 4.173 11.351 1.00 78.31 65 GLU A N 1
ATOM 538 C CA . GLU A 1 65 ? 14.349 4.553 10.172 1.00 78.31 65 GLU A CA 1
ATOM 539 C C . GLU A 1 65 ? 13.562 5.548 9.308 1.00 78.31 65 GLU A C 1
ATOM 541 O O . GLU A 1 65 ? 12.780 5.168 8.434 1.00 78.31 65 GLU A O 1
ATOM 546 N N . THR A 1 66 ? 13.755 6.843 9.563 1.00 79.38 66 THR A N 1
ATOM 547 C CA . THR A 1 66 ? 13.220 7.925 8.728 1.00 79.38 66 THR A CA 1
ATOM 548 C C . THR A 1 66 ? 14.144 8.210 7.532 1.00 79.38 66 THR A C 1
ATOM 550 O O . THR A 1 66 ? 15.369 8.162 7.666 1.00 79.38 66 THR A O 1
ATOM 553 N N . PRO A 1 67 ? 13.604 8.524 6.337 1.00 84.00 67 PRO A N 1
ATOM 554 C CA . PRO A 1 67 ? 14.415 9.008 5.222 1.00 84.00 67 PRO A CA 1
ATOM 555 C C . PRO A 1 67 ? 15.149 10.306 5.587 1.00 84.00 67 PRO A C 1
ATOM 557 O O . PRO A 1 67 ? 14.533 11.233 6.118 1.00 84.00 67 PRO A O 1
ATOM 560 N N . ALA A 1 68 ? 16.444 10.386 5.264 1.00 88.56 68 ALA A N 1
ATOM 561 C CA . ALA A 1 68 ? 17.272 11.566 5.521 1.00 88.56 68 ALA A CA 1
ATOM 562 C C . ALA A 1 68 ? 16.609 12.846 4.979 1.00 88.56 68 ALA A C 1
ATOM 564 O O . ALA A 1 68 ? 16.021 12.836 3.898 1.00 88.56 68 ALA A O 1
ATOM 565 N N . GLY A 1 69 ? 16.642 13.924 5.764 1.00 88.81 69 GLY A N 1
ATOM 566 C CA . GLY A 1 69 ? 16.026 15.212 5.431 1.00 88.81 69 GLY A CA 1
ATOM 567 C C . GLY A 1 69 ? 14.489 15.281 5.489 1.00 88.81 69 GLY A C 1
ATOM 568 O O . GLY A 1 69 ? 13.944 16.376 5.639 1.00 88.81 69 GLY A O 1
ATOM 569 N N . LEU A 1 70 ? 13.760 14.157 5.439 1.00 90.50 70 LEU A N 1
ATOM 570 C CA . LEU A 1 70 ? 12.291 14.182 5.373 1.00 90.50 70 LEU A CA 1
ATOM 571 C C . LEU A 1 70 ? 11.657 14.843 6.602 1.00 90.50 70 LEU A C 1
ATOM 573 O O . LEU A 1 70 ? 10.776 15.683 6.445 1.00 90.50 70 LEU A O 1
ATOM 577 N N . GLU A 1 71 ? 12.139 14.511 7.801 1.00 88.69 71 GLU A N 1
ATOM 578 C CA . GLU A 1 71 ? 11.661 15.086 9.065 1.00 88.69 71 GLU A CA 1
ATOM 579 C C . GLU A 1 71 ? 11.704 16.623 9.023 1.00 88.69 71 GLU A C 1
ATOM 581 O O . GLU A 1 71 ? 10.681 17.278 9.229 1.00 88.69 71 GLU A O 1
ATOM 586 N N . LYS A 1 72 ? 12.833 17.204 8.595 1.00 91.12 72 LYS A N 1
ATOM 587 C CA . LYS A 1 72 ? 13.015 18.660 8.491 1.00 91.12 72 LYS A CA 1
ATOM 588 C C . LYS A 1 72 ? 12.118 19.317 7.445 1.00 91.12 72 LYS A C 1
ATOM 590 O O . LYS A 1 72 ? 11.595 20.403 7.688 1.00 91.12 72 LYS A O 1
ATOM 595 N N . MET A 1 73 ? 11.885 18.663 6.307 1.00 93.25 73 MET A N 1
ATOM 596 C CA . MET A 1 73 ? 10.922 19.158 5.316 1.00 93.25 73 MET A CA 1
ATOM 597 C C . MET A 1 73 ? 9.483 19.118 5.858 1.00 93.25 73 MET A C 1
ATOM 599 O O . MET A 1 73 ? 8.712 20.054 5.641 1.00 93.25 73 MET A O 1
ATOM 603 N N . THR A 1 74 ? 9.124 18.077 6.618 1.00 89.25 74 THR A N 1
ATOM 604 C CA . THR A 1 74 ? 7.796 17.974 7.246 1.00 89.25 74 THR A CA 1
ATOM 605 C C . THR A 1 74 ? 7.603 18.953 8.408 1.00 89.25 74 THR A C 1
ATOM 607 O O . THR A 1 74 ? 6.505 19.488 8.554 1.00 89.25 74 THR A O 1
ATOM 610 N N . GLU A 1 75 ? 8.657 19.284 9.168 1.00 90.12 75 GLU A N 1
ATOM 611 C CA . GLU A 1 75 ? 8.635 20.365 10.165 1.00 90.12 75 GLU A CA 1
ATOM 612 C C . GLU A 1 75 ? 8.248 21.710 9.530 1.00 90.12 75 GLU A C 1
ATOM 614 O O . GLU A 1 75 ? 7.428 22.431 10.095 1.00 90.12 75 GLU A O 1
ATOM 619 N N . VAL A 1 76 ? 8.780 22.048 8.345 1.00 90.69 76 VAL A N 1
ATOM 620 C CA . VAL A 1 76 ? 8.421 23.291 7.630 1.00 90.69 76 VAL A CA 1
ATOM 621 C C . VAL A 1 76 ? 6.941 23.295 7.239 1.00 90.69 76 VAL A C 1
ATOM 623 O O . VAL A 1 76 ? 6.246 24.287 7.470 1.00 90.69 76 VAL A O 1
ATOM 626 N N . ALA A 1 77 ? 6.439 22.190 6.679 1.00 85.12 77 ALA A N 1
ATOM 627 C CA . ALA A 1 77 ? 5.033 22.066 6.294 1.00 85.12 77 ALA A CA 1
ATOM 628 C C . ALA A 1 77 ? 4.096 22.189 7.513 1.00 85.12 77 ALA A C 1
ATOM 630 O O . ALA A 1 77 ? 3.122 22.946 7.474 1.00 85.12 77 ALA A O 1
ATOM 631 N N . TYR A 1 78 ? 4.430 21.521 8.623 1.00 84.56 78 TYR A N 1
ATOM 632 C CA . TYR A 1 78 ? 3.701 21.636 9.886 1.00 84.56 78 TYR A CA 1
ATOM 633 C C . TYR A 1 78 ? 3.766 23.057 10.463 1.00 84.56 78 TYR A C 1
ATOM 635 O O . TYR A 1 78 ? 2.743 23.589 10.898 1.00 84.56 78 TYR A O 1
ATOM 643 N N . ALA A 1 79 ? 4.933 23.707 10.437 1.00 86.44 79 ALA A N 1
ATOM 644 C CA . ALA A 1 79 ? 5.111 25.064 10.947 1.00 86.44 79 ALA A CA 1
ATOM 645 C C . ALA A 1 79 ? 4.264 26.093 10.184 1.00 86.44 79 ALA A C 1
ATOM 647 O O . ALA A 1 79 ? 3.615 26.933 10.813 1.00 86.44 79 ALA A O 1
ATOM 648 N N . LYS A 1 80 ? 4.173 25.972 8.849 1.00 81.50 80 LYS A N 1
ATOM 649 C CA . LYS A 1 80 ? 3.269 26.800 8.030 1.00 81.50 80 LYS A CA 1
ATOM 650 C C . LYS A 1 80 ? 1.788 26.580 8.372 1.00 81.50 80 LYS A C 1
ATOM 652 O O . LYS A 1 80 ? 1.037 27.550 8.393 1.00 81.50 80 LYS A O 1
ATOM 657 N N . GLN A 1 81 ? 1.362 25.347 8.664 1.00 77.81 81 GLN A N 1
ATOM 658 C CA . GLN A 1 81 ? -0.036 25.039 9.014 1.00 77.81 81 GLN A CA 1
ATOM 659 C C . GLN A 1 81 ? -0.413 25.453 10.446 1.00 77.81 81 GLN A C 1
ATOM 661 O O . GLN A 1 81 ? -1.508 25.957 10.677 1.00 77.81 81 GLN A O 1
ATOM 666 N N . SER A 1 82 ? 0.492 25.256 11.407 1.00 78.25 82 SER A N 1
ATOM 667 C CA . SER A 1 82 ? 0.273 25.530 12.837 1.00 78.25 82 SER A CA 1
ATOM 668 C C . SER A 1 82 ? 0.667 26.949 13.273 1.00 78.25 82 SER A C 1
ATOM 670 O O . SER A 1 82 ? 0.546 27.276 14.452 1.00 78.25 82 SER A O 1
ATOM 672 N N . ALA A 1 83 ? 1.153 27.783 12.344 1.00 80.62 83 ALA A N 1
ATOM 673 C CA . ALA A 1 83 ? 1.722 29.108 12.607 1.00 80.62 83 ALA A CA 1
ATOM 674 C C . ALA A 1 83 ? 2.837 29.108 13.680 1.00 80.62 83 ALA A C 1
ATOM 676 O O . ALA A 1 83 ? 3.001 30.069 14.436 1.00 80.62 83 ALA A O 1
ATOM 677 N N . THR A 1 84 ? 3.613 28.023 13.749 1.00 85.44 84 THR A N 1
ATOM 678 C CA . THR A 1 84 ? 4.779 27.900 14.637 1.00 85.44 84 THR A CA 1
ATOM 679 C C . THR A 1 84 ? 6.067 28.308 13.909 1.00 85.44 84 THR A C 1
ATOM 681 O O . THR A 1 84 ? 6.074 28.542 12.700 1.00 85.44 84 THR A O 1
ATOM 684 N N . ARG A 1 85 ? 7.178 28.469 14.642 1.00 87.12 85 ARG A N 1
ATOM 685 C CA . ARG A 1 85 ? 8.458 28.893 14.049 1.00 87.12 85 ARG A CA 1
ATOM 686 C C . ARG A 1 85 ? 9.061 27.749 13.209 1.00 87.12 85 ARG A C 1
ATOM 688 O O . ARG A 1 85 ? 9.325 26.699 13.790 1.00 87.12 85 ARG A O 1
ATOM 695 N N . PRO A 1 86 ? 9.340 27.945 11.905 1.00 89.75 86 PRO A N 1
ATOM 696 C CA . PRO A 1 86 ? 9.996 26.930 11.081 1.00 89.75 86 PRO A CA 1
ATOM 697 C C . PRO A 1 86 ? 11.481 26.737 11.456 1.00 89.75 86 PRO A C 1
ATOM 699 O O . PRO A 1 86 ? 12.084 27.635 12.063 1.00 89.75 86 PRO A O 1
ATOM 702 N N . PRO A 1 87 ? 12.082 25.587 11.093 1.00 92.62 87 PRO A N 1
ATOM 703 C CA . PRO A 1 87 ? 13.510 25.319 11.286 1.00 92.62 87 PRO A CA 1
ATOM 704 C C . PRO A 1 87 ? 14.427 26.275 10.495 1.00 92.62 87 PRO A C 1
ATOM 706 O O . PRO A 1 87 ? 13.973 26.916 9.549 1.00 92.62 87 PRO A O 1
ATOM 709 N N . PRO A 1 88 ? 15.726 26.381 10.845 1.00 92.88 88 PRO A N 1
ATOM 710 C CA . PRO A 1 88 ? 16.677 27.257 10.155 1.00 92.88 88 PRO A CA 1
ATOM 711 C C . PRO A 1 88 ? 16.788 26.965 8.644 1.00 92.88 88 PRO A C 1
ATOM 713 O O . PRO A 1 88 ? 16.965 25.803 8.275 1.00 92.88 88 PRO A O 1
ATOM 716 N N . PRO A 1 89 ? 16.783 27.983 7.757 1.00 91.44 89 PRO A N 1
ATOM 717 C CA . PRO A 1 89 ? 16.859 27.776 6.305 1.00 91.44 89 PRO A CA 1
ATOM 718 C C . PRO A 1 89 ? 18.061 26.940 5.838 1.00 91.44 89 PRO A C 1
ATOM 720 O O . PRO A 1 89 ? 17.916 26.113 4.946 1.00 91.44 89 PRO A O 1
ATOM 723 N N . ALA A 1 90 ? 19.228 27.084 6.474 1.00 91.25 90 ALA A N 1
ATOM 724 C CA . ALA A 1 90 ? 20.411 26.284 6.145 1.00 91.25 90 ALA A CA 1
ATOM 725 C C . ALA A 1 90 ? 20.189 24.773 6.371 1.00 91.25 90 ALA A C 1
ATOM 727 O O . ALA A 1 90 ? 20.547 23.965 5.519 1.00 91.25 90 ALA A O 1
ATOM 728 N N . GLU A 1 91 ? 19.541 24.391 7.479 1.00 93.25 91 GLU A N 1
ATOM 729 C CA . GLU A 1 91 ? 19.198 22.991 7.775 1.00 93.25 91 GLU A CA 1
ATOM 730 C C . GLU A 1 91 ? 18.150 22.450 6.793 1.00 93.25 91 GLU A C 1
ATOM 732 O O . GLU A 1 91 ? 18.209 21.289 6.397 1.00 93.25 91 GLU A O 1
ATOM 737 N N . VAL A 1 92 ? 17.206 23.295 6.363 1.00 94.50 92 VAL A N 1
ATOM 738 C CA . VAL A 1 92 ? 16.190 22.934 5.360 1.00 94.50 92 VAL A CA 1
ATOM 739 C C . VAL A 1 92 ? 16.815 22.734 3.975 1.00 94.50 92 VAL A C 1
ATOM 741 O O . VAL A 1 92 ? 16.439 21.803 3.265 1.00 94.50 92 VAL A O 1
ATOM 744 N N . ALA A 1 93 ? 17.789 23.564 3.592 1.00 93.44 93 ALA A N 1
ATOM 745 C CA . ALA A 1 93 ? 18.523 23.410 2.338 1.00 93.44 93 ALA A CA 1
ATOM 746 C C . ALA A 1 93 ? 19.349 22.111 2.311 1.00 93.44 93 ALA A C 1
ATOM 748 O O . ALA A 1 93 ? 19.333 21.403 1.303 1.00 93.44 93 ALA A O 1
ATOM 749 N N . GLU A 1 94 ? 20.010 21.757 3.419 1.00 94.06 94 GLU A N 1
ATOM 750 C CA . GLU A 1 94 ? 20.716 20.475 3.544 1.00 94.06 94 GLU A CA 1
ATOM 751 C C . GLU A 1 94 ? 19.744 19.291 3.474 1.00 94.06 94 GLU A C 1
ATOM 753 O O . GLU A 1 94 ? 19.944 18.369 2.687 1.00 94.06 94 GLU A O 1
ATOM 758 N N . ALA A 1 95 ? 18.624 19.371 4.198 1.00 94.56 95 ALA A N 1
ATOM 759 C CA . ALA A 1 95 ? 17.592 18.341 4.215 1.00 94.56 95 ALA A CA 1
ATOM 760 C C . ALA A 1 95 ? 16.996 18.038 2.827 1.00 94.56 95 ALA A C 1
ATOM 762 O O . ALA A 1 95 ? 16.741 16.875 2.514 1.00 94.56 95 ALA A O 1
ATOM 763 N N . ILE A 1 96 ? 16.798 19.053 1.975 1.00 95.62 96 ILE A N 1
ATOM 764 C CA . ILE A 1 96 ? 16.356 18.834 0.589 1.00 95.62 96 ILE A CA 1
ATOM 765 C C . ILE A 1 96 ? 17.424 18.054 -0.199 1.00 95.62 96 ILE A C 1
ATOM 767 O O . ILE A 1 96 ? 17.090 17.066 -0.855 1.00 95.62 96 ILE A O 1
ATOM 771 N N . LYS A 1 97 ? 18.704 18.445 -0.117 1.00 94.31 97 LYS A N 1
ATOM 772 C CA . LYS A 1 97 ? 19.798 17.753 -0.826 1.00 94.31 97 LYS A CA 1
ATOM 773 C C . LYS A 1 97 ? 19.933 16.297 -0.376 1.00 94.31 97 LYS A C 1
ATOM 775 O O . LYS A 1 97 ? 19.901 15.400 -1.219 1.00 94.31 97 LYS A O 1
ATOM 780 N N . ASP A 1 98 ? 20.008 16.062 0.934 1.00 94.00 98 ASP A N 1
ATOM 781 C CA . ASP A 1 98 ? 20.128 14.725 1.524 1.00 94.00 98 ASP A CA 1
ATOM 782 C C . ASP A 1 98 ? 18.975 13.812 1.102 1.00 94.00 98 ASP A C 1
ATOM 784 O O . ASP A 1 98 ? 19.194 12.655 0.733 1.00 94.00 98 ASP A O 1
ATOM 788 N N . PHE A 1 99 ? 17.742 14.328 1.103 1.00 94.50 99 PHE A N 1
ATOM 789 C CA . PHE A 1 99 ? 16.571 13.544 0.731 1.00 94.50 99 PHE A CA 1
ATOM 790 C C . PHE A 1 99 ? 16.640 13.049 -0.719 1.00 94.50 99 PHE A C 1
ATOM 792 O O . PHE A 1 99 ? 16.469 11.853 -0.967 1.00 94.50 99 PHE A O 1
ATOM 799 N N . PHE A 1 100 ? 16.906 13.937 -1.684 1.00 94.12 100 PHE A N 1
ATOM 800 C CA . PHE A 1 100 ? 16.953 13.551 -3.100 1.00 94.12 100 PHE A CA 1
ATOM 801 C C . PHE A 1 100 ? 18.212 12.750 -3.465 1.00 94.12 100 PHE A C 1
ATOM 803 O O . PHE A 1 100 ? 18.144 11.920 -4.370 1.00 94.12 100 PHE A O 1
ATOM 810 N N . ALA A 1 101 ? 19.327 12.932 -2.748 1.00 90.19 101 ALA A N 1
ATOM 811 C CA . ALA A 1 101 ? 20.558 12.171 -2.965 1.00 90.19 101 ALA A CA 1
ATOM 812 C C . ALA A 1 101 ? 20.521 10.753 -2.358 1.00 90.19 101 ALA A C 1
ATOM 814 O O . ALA A 1 101 ? 20.998 9.802 -2.980 1.00 90.19 101 ALA A O 1
ATOM 815 N N . LEU A 1 102 ? 19.972 10.591 -1.147 1.00 88.75 102 LEU A N 1
ATOM 816 C CA . LEU A 1 102 ? 20.082 9.345 -0.371 1.00 88.75 102 LEU A CA 1
ATOM 817 C C . LEU A 1 102 ? 18.842 8.444 -0.454 1.00 88.75 102 LEU A C 1
ATOM 819 O O . LEU A 1 102 ? 18.938 7.239 -0.189 1.00 88.75 102 LEU A O 1
ATOM 823 N N . ARG A 1 103 ? 17.665 8.980 -0.811 1.00 86.00 103 ARG A N 1
ATOM 824 C CA . ARG A 1 103 ? 16.432 8.183 -0.875 1.00 86.00 103 ARG A CA 1
ATOM 825 C C . ARG A 1 103 ? 16.512 7.128 -1.972 1.00 86.00 103 ARG A C 1
ATOM 827 O O . ARG A 1 103 ? 16.699 7.432 -3.146 1.00 86.00 103 ARG A O 1
ATOM 834 N N . LYS A 1 104 ? 16.279 5.867 -1.602 1.00 76.62 104 LYS A N 1
ATOM 835 C CA . LYS A 1 104 ? 16.330 4.729 -2.535 1.00 76.62 104 LYS A CA 1
ATOM 836 C C . LYS A 1 104 ? 15.041 4.524 -3.319 1.00 76.62 104 LYS A C 1
ATOM 838 O O . LYS A 1 104 ? 15.112 4.411 -4.539 1.00 76.62 104 LYS A O 1
ATOM 843 N N . GLY A 1 105 ? 13.902 4.503 -2.627 1.00 78.75 105 GLY A N 1
ATOM 844 C CA . GLY A 1 105 ? 12.583 4.291 -3.225 1.00 78.75 105 GLY A CA 1
ATOM 845 C C . GLY A 1 105 ? 12.031 5.490 -4.000 1.00 78.75 105 GLY A C 1
ATOM 846 O O . GLY A 1 105 ? 12.695 6.510 -4.183 1.00 78.75 105 GLY A O 1
ATOM 847 N N . THR A 1 106 ? 10.776 5.350 -4.411 1.00 86.81 106 THR A N 1
ATOM 848 C CA . THR A 1 106 ? 9.984 6.323 -5.170 1.00 86.81 106 THR A CA 1
ATOM 849 C C . THR A 1 106 ? 9.765 7.640 -4.420 1.00 86.81 106 THR A C 1
ATOM 851 O O . THR A 1 106 ? 9.672 7.671 -3.186 1.00 86.81 106 THR A O 1
ATOM 854 N N . PHE A 1 107 ? 9.636 8.743 -5.156 1.00 90.50 107 PHE A N 1
ATOM 855 C CA . PHE A 1 107 ? 9.201 10.038 -4.634 1.00 90.50 107 PHE A CA 1
ATOM 856 C C . PHE A 1 107 ? 7.669 10.126 -4.664 1.00 90.50 107 PHE A C 1
ATOM 858 O O . PHE A 1 107 ? 7.086 10.726 -5.563 1.00 90.50 107 PHE A O 1
ATOM 865 N N . GLU A 1 108 ? 7.008 9.503 -3.682 1.00 89.38 108 GLU A N 1
ATOM 866 C CA . GLU A 1 108 ? 5.551 9.643 -3.493 1.00 89.38 108 GLU A CA 1
ATOM 867 C C . GLU A 1 108 ? 5.149 11.108 -3.253 1.00 89.38 108 GLU A C 1
ATOM 869 O O . GLU A 1 108 ? 5.918 11.867 -2.660 1.00 89.38 108 GLU A O 1
ATOM 874 N N . ASP A 1 109 ? 3.922 11.467 -3.639 1.00 89.25 109 ASP A N 1
ATOM 875 C CA . ASP A 1 109 ? 3.379 12.837 -3.631 1.00 89.25 109 ASP A CA 1
ATOM 876 C C . ASP A 1 109 ? 3.624 13.617 -2.327 1.00 89.25 109 ASP A C 1
ATOM 878 O O . ASP A 1 109 ? 4.134 14.732 -2.351 1.00 89.25 109 ASP A O 1
ATOM 882 N N . PHE A 1 110 ? 3.380 12.992 -1.171 1.00 87.62 110 PHE A N 1
ATOM 883 C CA . PHE A 1 110 ? 3.626 13.574 0.157 1.00 87.62 110 PHE A CA 1
ATOM 884 C C . PHE A 1 110 ? 5.068 14.079 0.363 1.00 87.62 110 PHE A C 1
ATOM 886 O O . PHE A 1 110 ? 5.288 15.123 0.987 1.00 87.62 110 PHE A O 1
ATOM 893 N N . HIS A 1 111 ? 6.062 13.359 -0.161 1.00 90.69 111 HIS A N 1
ATOM 894 C CA . HIS A 1 111 ? 7.456 13.788 -0.069 1.00 90.69 111 HIS A CA 1
ATOM 895 C C . HIS A 1 111 ? 7.703 15.028 -0.923 1.00 90.69 111 HIS A C 1
ATOM 897 O O . HIS A 1 111 ? 8.406 15.942 -0.502 1.00 90.69 111 HIS A O 1
ATOM 903 N N . VAL A 1 112 ? 7.103 15.064 -2.114 1.00 93.50 112 VAL A N 1
ATOM 904 C CA . VAL A 1 112 ? 7.259 16.166 -3.062 1.00 93.50 112 VAL A CA 1
ATOM 905 C C . VAL A 1 112 ? 6.498 17.407 -2.593 1.00 93.50 112 VAL A C 1
ATOM 907 O O . VAL A 1 112 ? 7.025 18.508 -2.700 1.00 93.50 112 VAL A O 1
ATOM 910 N N . ALA A 1 113 ? 5.339 17.241 -1.952 1.00 92.62 113 ALA A N 1
ATOM 911 C CA . ALA A 1 113 ? 4.638 18.305 -1.236 1.00 92.62 113 ALA A CA 1
ATOM 912 C C . ALA A 1 113 ? 5.502 18.891 -0.103 1.00 92.62 113 ALA A C 1
ATOM 914 O O . ALA A 1 113 ? 5.631 20.107 0.029 1.00 92.62 113 ALA A O 1
ATOM 915 N N . SER A 1 114 ? 6.157 18.031 0.685 1.00 92.44 114 SER A N 1
ATOM 916 C CA . SER A 1 114 ? 7.067 18.460 1.757 1.00 92.44 114 SER A CA 1
ATOM 917 C C . SER A 1 114 ? 8.279 19.221 1.198 1.00 92.44 114 SER A C 1
ATOM 919 O O . SER A 1 114 ? 8.614 20.294 1.698 1.00 92.44 114 SER A O 1
ATOM 921 N N . ALA A 1 115 ? 8.885 18.725 0.113 1.00 94.88 115 ALA A N 1
ATOM 922 C CA . ALA A 1 115 ? 9.977 19.397 -0.590 1.00 94.88 115 ALA A CA 1
ATOM 923 C C . ALA A 1 115 ? 9.545 20.727 -1.236 1.00 94.88 115 ALA A C 1
ATOM 925 O O . ALA A 1 115 ? 10.307 21.692 -1.215 1.00 94.88 115 ALA A O 1
ATOM 926 N N . TYR A 1 116 ? 8.313 20.816 -1.747 1.00 95.50 116 TYR A N 1
ATOM 927 C CA . TYR A 1 116 ? 7.719 22.049 -2.263 1.00 95.50 116 TYR A CA 1
ATOM 928 C C . TYR A 1 116 ? 7.591 23.114 -1.170 1.00 95.50 116 TYR A C 1
ATOM 930 O O . TYR A 1 116 ? 8.075 24.230 -1.351 1.00 95.50 116 TYR A O 1
ATOM 938 N N . TYR A 1 117 ? 7.008 22.784 -0.012 1.00 93.81 117 TYR A N 1
ATOM 939 C CA . TYR A 1 117 ? 6.896 23.743 1.095 1.00 93.81 117 TYR A CA 1
ATOM 940 C C . TYR A 1 117 ? 8.261 24.142 1.668 1.00 93.81 117 TYR A C 1
ATOM 942 O O . TYR A 1 117 ? 8.449 25.305 2.033 1.00 93.81 117 TYR A O 1
ATOM 950 N N . ALA A 1 118 ? 9.216 23.209 1.704 1.00 94.88 118 ALA A N 1
ATOM 951 C CA . ALA A 1 118 ? 10.597 23.471 2.091 1.00 94.88 118 ALA A CA 1
ATOM 952 C C . ALA A 1 118 ? 11.291 24.444 1.118 1.00 94.88 118 ALA A C 1
ATOM 954 O O . ALA A 1 118 ? 11.815 25.467 1.552 1.00 94.88 118 ALA A O 1
ATOM 955 N N . LEU A 1 119 ? 11.229 24.199 -0.196 1.00 93.88 119 LEU A N 1
ATOM 956 C CA . LEU A 1 119 ? 11.825 25.076 -1.211 1.00 93.88 119 LEU A CA 1
ATOM 957 C C . LEU A 1 119 ? 11.142 26.453 -1.266 1.00 93.88 119 LEU A C 1
ATOM 959 O O . LEU A 1 119 ? 11.823 27.473 -1.369 1.00 93.88 119 LEU A O 1
ATOM 963 N N . GLN A 1 120 ? 9.817 26.504 -1.107 1.00 93.44 120 GLN A N 1
ATOM 964 C CA . GLN A 1 120 ? 9.069 27.756 -0.990 1.00 93.44 120 GLN A CA 1
ATOM 965 C C . GLN A 1 120 ? 9.533 28.579 0.226 1.00 93.44 120 GLN A C 1
ATOM 967 O O . GLN A 1 120 ? 9.723 29.787 0.117 1.00 93.44 120 GLN A O 1
ATOM 972 N N . TYR A 1 121 ? 9.759 27.935 1.376 1.00 93.06 121 TYR A N 1
ATOM 973 C CA . TYR A 1 121 ? 10.283 28.596 2.576 1.00 93.06 121 TYR A CA 1
ATOM 974 C C . TYR A 1 121 ? 11.703 29.161 2.375 1.00 93.06 121 TYR A C 1
ATOM 976 O O . TYR A 1 121 ? 11.998 30.259 2.854 1.00 93.06 121 TYR A O 1
ATOM 984 N N . LEU A 1 122 ? 12.560 28.467 1.615 1.00 91.69 122 LEU A N 1
ATOM 985 C CA . LEU A 1 122 ? 13.883 28.977 1.227 1.00 91.69 122 LEU A CA 1
ATOM 986 C C . LEU A 1 122 ? 13.791 30.201 0.300 1.00 91.69 122 LEU A C 1
ATOM 988 O O . LEU A 1 122 ? 14.581 31.131 0.450 1.00 91.69 122 LEU A O 1
ATOM 992 N N . GLN A 1 123 ? 12.819 30.235 -0.620 1.00 89.38 123 GLN A N 1
ATOM 993 C CA . GLN A 1 123 ? 12.553 31.403 -1.476 1.00 89.38 123 GLN A CA 1
ATOM 994 C C . GLN A 1 123 ? 12.000 32.602 -0.683 1.00 89.38 123 GLN A C 1
ATOM 996 O O . GLN A 1 123 ? 12.338 33.745 -0.981 1.00 89.38 123 GLN A O 1
ATOM 1001 N N . GLU A 1 124 ? 11.184 32.352 0.344 1.00 88.94 124 GLU A N 1
ATOM 1002 C CA . GLU A 1 124 ? 10.664 33.374 1.267 1.00 88.94 124 GLU A CA 1
ATOM 1003 C C . GLU A 1 124 ? 11.737 33.923 2.232 1.00 88.94 124 GLU A C 1
ATOM 1005 O O . GLU A 1 124 ? 11.552 35.000 2.799 1.00 88.94 124 GLU A O 1
ATOM 1010 N N . SER A 1 125 ? 12.856 33.208 2.408 1.00 87.00 125 SER A N 1
ATOM 1011 C CA . SER A 1 125 ? 13.899 33.495 3.405 1.00 87.00 125 SER A CA 1
ATOM 1012 C C . SER A 1 125 ? 15.295 33.648 2.768 1.00 87.00 125 SER A C 1
ATOM 1014 O O . SER A 1 125 ? 16.181 32.857 3.090 1.00 87.00 125 SER A O 1
ATOM 1016 N N . PRO A 1 126 ? 15.530 34.597 1.840 1.00 78.44 126 PRO A N 1
ATOM 1017 C CA . PRO A 1 126 ? 16.788 34.699 1.091 1.00 78.44 126 PRO A CA 1
ATOM 1018 C C . PRO A 1 126 ? 18.020 34.947 1.982 1.00 78.44 126 PRO A C 1
ATOM 1020 O O . PRO A 1 126 ? 17.924 35.567 3.040 1.00 78.44 126 PRO A O 1
ATOM 1023 N N . VAL A 1 127 ? 19.190 34.483 1.527 1.00 79.06 127 VAL A N 1
ATOM 1024 C CA . VAL A 1 127 ? 20.489 34.744 2.174 1.00 79.06 127 VAL A CA 1
ATOM 1025 C C . VAL A 1 127 ? 20.841 36.237 2.065 1.00 79.06 127 VAL A C 1
ATOM 1027 O O . VAL A 1 127 ? 20.546 36.874 1.057 1.00 79.06 127 VAL A O 1
ATOM 1030 N N . GLU A 1 128 ? 21.506 36.798 3.081 1.00 63.03 128 GLU A N 1
ATOM 1031 C CA . GLU A 1 128 ? 21.948 38.207 3.091 1.00 63.03 128 GLU A CA 1
ATOM 1032 C C . GLU A 1 128 ? 23.104 38.507 2.105 1.00 63.03 128 GLU A C 1
ATOM 1034 O O . GLU A 1 128 ? 23.374 39.667 1.797 1.00 63.03 128 GLU A O 1
ATOM 1039 N N . SER A 1 129 ? 23.776 37.473 1.586 1.00 59.03 129 SER A N 1
ATOM 1040 C CA . SER A 1 129 ? 24.760 37.535 0.495 1.00 59.03 129 SER A CA 1
ATOM 1041 C C . SER A 1 129 ? 24.149 37.093 -0.842 1.00 59.03 129 SER A C 1
ATOM 1043 O O . SER A 1 129 ? 23.175 36.349 -0.863 1.00 59.03 129 SER A O 1
ATOM 1045 N N . GLU A 1 130 ? 24.762 37.461 -1.975 1.00 56.28 130 GLU A N 1
ATOM 1046 C CA . GLU A 1 130 ? 24.293 37.154 -3.352 1.00 56.28 130 GLU A CA 1
ATOM 1047 C C . GLU A 1 130 ? 24.234 35.645 -3.727 1.00 56.28 130 GLU A C 1
ATOM 1049 O O . GLU A 1 130 ? 24.043 35.274 -4.887 1.00 56.28 130 GLU A O 1
ATOM 1054 N N . THR A 1 131 ? 24.405 34.746 -2.759 1.00 63.69 131 THR A N 1
ATOM 1055 C CA . THR A 1 131 ? 24.412 33.286 -2.907 1.00 63.69 131 THR A CA 1
ATOM 1056 C C . THR A 1 131 ? 23.044 32.675 -2.609 1.00 63.69 131 THR A C 1
ATOM 1058 O O . THR A 1 131 ? 22.486 32.882 -1.538 1.00 63.69 131 THR A O 1
ATOM 1061 N N . SER A 1 132 ? 22.541 31.845 -3.524 1.00 78.50 132 SER A N 1
ATOM 1062 C CA . SER A 1 132 ? 21.355 30.997 -3.311 1.00 78.50 132 SER A CA 1
ATOM 1063 C C . SER A 1 132 ? 21.606 29.895 -2.267 1.00 78.50 132 SER A C 1
ATOM 1065 O O . SER A 1 132 ? 22.718 29.374 -2.191 1.00 78.50 132 SER A O 1
ATOM 1067 N N . TRP A 1 133 ? 20.561 29.486 -1.533 1.00 87.81 133 TRP A N 1
ATOM 1068 C CA . TRP A 1 133 ? 20.581 28.330 -0.615 1.00 87.81 133 TRP A CA 1
ATOM 1069 C C . TRP A 1 133 ? 20.911 27.003 -1.305 1.00 87.81 133 TRP A C 1
ATOM 1071 O O . TRP A 1 133 ? 21.560 26.143 -0.717 1.00 87.81 133 TRP A O 1
ATOM 1081 N N . LEU A 1 134 ? 20.449 26.840 -2.546 1.00 89.75 134 LEU A N 1
ATOM 1082 C CA . LEU A 1 134 ? 20.753 25.697 -3.402 1.00 89.75 134 LEU A CA 1
ATOM 1083 C C . LEU A 1 134 ? 21.585 26.181 -4.587 1.00 89.75 134 LEU A C 1
ATOM 1085 O O . LEU A 1 134 ? 21.239 27.173 -5.242 1.00 89.75 134 LEU A O 1
ATOM 1089 N N . SER A 1 135 ? 22.685 25.490 -4.875 1.00 89.06 135 SER A N 1
ATOM 1090 C CA . SER A 1 135 ? 23.477 25.762 -6.066 1.00 89.06 135 SER A CA 1
ATOM 1091 C C . SER A 1 135 ? 22.758 25.247 -7.312 1.00 89.06 135 SER A C 1
ATOM 1093 O O . SER A 1 135 ? 21.873 24.391 -7.258 1.00 89.06 135 SER A O 1
ATOM 1095 N N . ARG A 1 136 ? 23.197 25.720 -8.479 1.00 86.56 136 ARG A N 1
ATOM 1096 C CA . ARG A 1 136 ? 22.719 25.201 -9.763 1.00 86.56 136 ARG A CA 1
ATOM 1097 C C . ARG A 1 136 ? 22.874 23.677 -9.885 1.00 86.56 136 ARG A C 1
ATOM 1099 O O . ARG A 1 136 ? 22.029 23.052 -10.511 1.00 86.56 136 ARG A O 1
ATOM 1106 N N . TYR A 1 137 ? 23.937 23.093 -9.328 1.00 87.81 137 TYR A N 1
ATOM 1107 C CA . TYR A 1 137 ? 24.139 21.644 -9.393 1.00 87.81 137 TYR A CA 1
ATOM 1108 C C . TYR A 1 137 ? 23.139 20.888 -8.528 1.00 87.81 137 TYR A C 1
ATOM 1110 O O . TYR A 1 137 ? 22.660 19.847 -8.955 1.00 87.81 137 TYR A O 1
ATOM 1118 N N . ASP A 1 138 ? 22.806 21.423 -7.351 1.00 91.25 138 ASP A N 1
ATOM 1119 C CA . ASP A 1 138 ? 21.804 20.823 -6.471 1.00 91.25 138 ASP A CA 1
ATOM 1120 C C . ASP A 1 138 ? 20.442 20.820 -7.177 1.00 91.25 138 ASP A C 1
ATOM 1122 O O . ASP A 1 138 ? 19.781 19.791 -7.245 1.00 91.25 138 ASP A O 1
ATOM 1126 N N . LEU A 1 139 ? 20.067 21.943 -7.803 1.00 91.81 139 LEU A N 1
ATOM 1127 C CA . LEU A 1 139 ? 18.836 22.058 -8.591 1.00 91.81 139 LEU A CA 1
ATOM 1128 C C . LEU A 1 139 ? 18.820 21.124 -9.820 1.00 91.81 139 LEU A C 1
ATOM 1130 O O . LEU A 1 139 ? 17.812 20.457 -10.052 1.00 91.81 139 LEU A O 1
ATOM 1134 N N . GLU A 1 140 ? 19.918 21.045 -10.589 1.00 90.12 140 GLU A N 1
ATOM 1135 C CA . GLU A 1 140 ? 20.056 20.108 -11.721 1.00 90.12 140 GLU A CA 1
ATOM 1136 C C . GLU A 1 140 ? 19.934 18.642 -11.241 1.00 90.12 140 GLU A C 1
ATOM 1138 O O . GLU A 1 140 ? 19.177 17.873 -11.832 1.00 90.12 140 GLU A O 1
ATOM 1143 N N . ALA A 1 141 ? 20.594 18.267 -10.138 1.00 92.88 141 ALA A N 1
ATOM 1144 C CA . ALA A 1 141 ? 20.583 16.906 -9.592 1.00 92.88 141 ALA A CA 1
ATOM 1145 C C . ALA A 1 141 ? 19.229 16.502 -8.978 1.00 92.88 141 ALA A C 1
ATOM 1147 O O . ALA A 1 141 ? 18.768 15.381 -9.191 1.00 92.88 141 ALA A O 1
ATOM 1148 N N . ILE A 1 142 ? 18.561 17.405 -8.249 1.00 95.31 142 ILE A N 1
ATOM 1149 C CA . ILE A 1 142 ? 17.212 17.172 -7.709 1.00 95.31 142 ILE A CA 1
ATOM 1150 C C . ILE A 1 142 ? 16.220 16.948 -8.858 1.00 95.31 142 ILE A C 1
ATOM 1152 O O . ILE A 1 142 ? 15.416 16.016 -8.800 1.00 95.31 142 ILE A O 1
ATOM 1156 N N . LEU A 1 143 ? 16.291 17.762 -9.919 1.00 94.38 143 LEU A N 1
ATOM 1157 C CA . LEU A 1 143 ? 15.427 17.621 -11.091 1.00 94.38 143 LEU A CA 1
ATOM 1158 C C . LEU A 1 143 ? 15.702 16.310 -11.848 1.00 94.38 143 LEU A C 1
ATOM 1160 O O . LEU A 1 143 ? 14.761 15.613 -12.222 1.00 94.38 143 LEU A O 1
ATOM 1164 N N . GLU A 1 144 ? 16.970 15.929 -12.023 1.00 92.94 144 GLU A N 1
ATOM 1165 C CA . GLU A 1 144 ? 17.350 14.651 -12.638 1.00 92.94 144 GLU A CA 1
ATOM 1166 C C . GLU A 1 144 ? 16.796 13.452 -11.850 1.00 92.94 144 GLU A C 1
ATOM 1168 O O . GLU A 1 144 ? 16.154 12.576 -12.436 1.00 92.94 144 GLU A O 1
ATOM 1173 N N . GLN A 1 145 ? 16.954 13.444 -10.520 1.00 93.38 145 GLN A N 1
ATOM 1174 C CA . GLN A 1 145 ? 16.390 12.405 -9.653 1.00 93.38 145 GLN A CA 1
ATOM 1175 C C . GLN A 1 145 ? 14.857 12.377 -9.717 1.00 93.38 145 GLN A C 1
ATOM 1177 O O . GLN A 1 145 ? 14.276 11.301 -9.843 1.00 93.38 145 GLN A O 1
ATOM 1182 N N . LEU A 1 146 ? 14.185 13.534 -9.685 1.00 93.62 146 LEU A N 1
ATOM 1183 C CA . LEU A 1 146 ? 12.722 13.627 -9.787 1.00 93.62 146 LEU A CA 1
ATOM 1184 C C . LEU A 1 146 ? 12.191 13.015 -11.097 1.00 93.62 146 LEU A C 1
ATOM 1186 O O . LEU A 1 146 ? 11.127 12.398 -11.110 1.00 93.62 146 LEU A O 1
ATOM 1190 N N . LEU A 1 147 ? 12.930 13.171 -12.199 1.00 92.75 147 LEU A N 1
ATOM 1191 C CA . LEU A 1 147 ? 12.539 12.688 -13.526 1.00 92.75 147 LEU A CA 1
ATOM 1192 C C . LEU A 1 147 ? 12.971 11.236 -13.810 1.00 92.75 147 LEU A C 1
ATOM 1194 O O . LEU A 1 147 ? 12.487 10.645 -14.786 1.00 92.75 147 LEU A O 1
ATOM 1198 N N . ALA A 1 148 ? 13.846 10.650 -12.987 1.00 90.75 148 ALA A N 1
ATOM 1199 C CA . ALA A 1 148 ? 14.401 9.310 -13.175 1.00 90.75 148 ALA A CA 1
ATOM 1200 C C . ALA A 1 148 ? 13.316 8.207 -13.124 1.00 90.75 148 ALA A C 1
ATOM 1202 O O . ALA A 1 148 ? 12.473 8.222 -12.224 1.00 90.75 148 ALA A O 1
ATOM 1203 N N . PRO A 1 149 ? 13.321 7.210 -14.039 1.00 86.56 149 PRO A N 1
ATOM 1204 C CA . PRO A 1 149 ? 12.290 6.167 -14.078 1.00 86.56 149 PRO A CA 1
ATOM 1205 C C . PRO A 1 149 ? 12.122 5.403 -12.758 1.00 86.56 149 PRO A C 1
ATOM 1207 O O . PRO A 1 149 ? 10.999 5.254 -12.291 1.00 86.56 149 PRO A O 1
ATOM 1210 N N . SER A 1 150 ? 13.228 5.014 -12.116 1.00 82.31 150 SER A N 1
ATOM 1211 C CA . SER A 1 150 ? 13.256 4.258 -10.851 1.00 82.31 150 SER A CA 1
ATOM 1212 C C . SER A 1 150 ? 12.792 5.046 -9.618 1.00 82.31 150 SER A C 1
ATOM 1214 O O . SER A 1 150 ? 12.702 4.486 -8.526 1.00 82.31 150 SER A O 1
ATOM 1216 N N . LYS A 1 151 ? 12.518 6.347 -9.768 1.00 87.44 151 LYS A N 1
ATOM 1217 C CA . LYS A 1 151 ? 12.046 7.231 -8.696 1.00 87.44 151 LYS A CA 1
ATOM 1218 C C . LYS A 1 151 ? 10.576 7.616 -8.829 1.00 87.44 151 LYS A C 1
ATOM 1220 O O . LYS A 1 151 ? 10.039 8.239 -7.912 1.00 87.44 151 LYS A O 1
ATOM 1225 N N . ARG A 1 152 ? 9.906 7.265 -9.930 1.00 85.75 152 ARG A N 1
ATOM 1226 C CA . ARG A 1 152 ? 8.503 7.647 -10.144 1.00 85.75 152 ARG A CA 1
ATOM 1227 C C . ARG A 1 152 ? 7.566 6.819 -9.264 1.00 85.75 152 ARG A C 1
ATOM 1229 O O . ARG A 1 152 ? 7.750 5.610 -9.181 1.00 85.75 152 ARG A O 1
ATOM 1236 N N . PRO A 1 153 ? 6.560 7.436 -8.626 1.00 86.12 153 PRO A N 1
ATOM 1237 C CA . PRO A 1 153 ? 5.518 6.695 -7.930 1.00 86.12 153 PRO A CA 1
ATOM 1238 C C . PRO A 1 153 ? 4.581 5.994 -8.924 1.00 86.12 153 PRO A C 1
ATOM 1240 O O . PRO A 1 153 ? 4.375 6.467 -10.043 1.00 86.12 153 PRO A O 1
ATOM 1243 N N . ASN A 1 154 ? 3.951 4.903 -8.480 1.00 77.88 154 ASN A N 1
ATOM 1244 C CA . ASN A 1 154 ? 2.956 4.165 -9.272 1.00 77.88 154 ASN A CA 1
ATOM 1245 C C . ASN A 1 154 ? 1.675 4.974 -9.527 1.00 77.88 154 ASN A C 1
ATOM 1247 O O . ASN A 1 154 ? 0.972 4.735 -10.506 1.00 77.88 154 ASN A O 1
ATOM 1251 N N . MET A 1 155 ? 1.368 5.929 -8.646 1.00 79.31 155 MET A N 1
ATOM 1252 C CA . MET A 1 155 ? 0.291 6.900 -8.821 1.00 79.31 155 MET A CA 1
ATOM 1253 C C . MET A 1 155 ? 0.902 8.299 -8.849 1.00 79.31 155 MET A C 1
ATOM 1255 O O . MET A 1 155 ? 1.596 8.695 -7.914 1.00 79.31 155 MET A O 1
ATOM 1259 N N . VAL A 1 156 ? 0.653 9.036 -9.931 1.00 82.56 156 VAL A N 1
ATOM 1260 C CA . VAL A 1 156 ? 1.083 10.433 -10.073 1.00 82.56 156 VAL A CA 1
ATOM 1261 C C . VAL A 1 156 ? 0.342 11.300 -9.054 1.00 82.56 156 VAL A C 1
ATOM 1263 O O . VAL A 1 156 ? -0.868 11.158 -8.882 1.00 82.56 156 VAL A O 1
ATOM 1266 N N . GLY A 1 157 ? 1.085 12.176 -8.379 1.00 83.38 157 GLY A N 1
ATOM 1267 C CA . GLY A 1 157 ? 0.571 13.107 -7.382 1.00 83.38 157 GLY A CA 1
ATOM 1268 C C . GLY A 1 157 ? 0.304 14.509 -7.926 1.00 83.38 157 GLY A C 1
ATOM 1269 O O . GLY A 1 157 ? 0.681 14.839 -9.051 1.00 83.38 157 GLY A O 1
ATOM 1270 N N . GLU A 1 158 ? -0.321 15.354 -7.106 1.00 90.38 158 GLU A N 1
ATOM 1271 C CA . GLU A 1 158 ? -0.605 16.751 -7.458 1.00 90.38 158 GLU A CA 1
ATOM 1272 C C . GLU A 1 158 ? 0.650 17.642 -7.385 1.00 90.38 158 GLU A C 1
ATOM 1274 O O . GLU A 1 158 ? 0.725 18.656 -8.081 1.00 90.38 158 GLU A O 1
ATOM 1279 N N . TRP A 1 159 ? 1.655 17.278 -6.577 1.00 93.19 159 TRP A N 1
ATOM 1280 C CA . TRP A 1 159 ? 2.782 18.161 -6.244 1.00 93.19 159 TRP A CA 1
ATOM 1281 C C . TRP A 1 159 ? 4.019 18.001 -7.136 1.00 93.19 159 TRP A C 1
ATOM 1283 O O . TRP A 1 159 ? 4.870 18.895 -7.152 1.00 93.19 159 TRP A O 1
ATOM 1293 N N . HIS A 1 160 ? 4.113 16.933 -7.939 1.00 94.50 160 HIS A N 1
ATOM 1294 C CA . HIS A 1 160 ? 5.243 16.701 -8.856 1.00 94.50 160 HIS A CA 1
ATOM 1295 C C . HIS A 1 160 ? 5.432 17.821 -9.882 1.00 94.50 160 HIS A C 1
ATOM 1297 O O . HIS A 1 160 ? 6.554 18.298 -10.064 1.00 94.50 160 HIS A O 1
ATOM 1303 N N . VAL A 1 161 ? 4.350 18.283 -10.518 1.00 95.44 161 VAL A N 1
ATOM 1304 C CA . VAL A 1 161 ? 4.414 19.376 -11.503 1.00 95.44 161 VAL A CA 1
ATOM 1305 C C . VAL A 1 161 ? 4.727 20.731 -10.841 1.00 95.44 161 VAL A C 1
ATOM 1307 O O . VAL A 1 161 ? 5.678 21.373 -11.290 1.00 95.44 161 VAL A O 1
ATOM 1310 N N . PRO A 1 162 ? 4.031 21.182 -9.773 1.00 96.38 162 PRO A N 1
ATOM 1311 C CA . PRO A 1 162 ? 4.383 22.410 -9.052 1.00 96.38 162 PRO A CA 1
ATOM 1312 C C . PRO A 1 162 ? 5.831 22.451 -8.547 1.00 96.38 162 PRO A C 1
ATOM 1314 O O . PRO A 1 162 ? 6.503 23.469 -8.707 1.00 96.38 162 PRO A O 1
ATOM 1317 N N . PHE A 1 163 ? 6.339 21.353 -7.977 1.00 96.44 163 PHE A N 1
ATOM 1318 C CA . PHE A 1 163 ? 7.713 21.291 -7.475 1.00 96.44 163 PHE A CA 1
ATOM 1319 C C . PHE A 1 163 ? 8.748 21.315 -8.602 1.00 96.44 163 PHE A C 1
ATOM 1321 O O . PHE A 1 163 ? 9.676 22.123 -8.567 1.00 96.44 163 PHE A O 1
ATOM 1328 N N . GLY A 1 164 ? 8.563 20.496 -9.643 1.00 95.62 164 GLY A N 1
ATOM 1329 C CA . GLY A 1 164 ? 9.460 20.495 -10.799 1.00 95.62 164 GLY A CA 1
ATOM 1330 C C . GLY A 1 164 ? 9.497 21.846 -11.520 1.00 95.62 164 GLY A C 1
ATOM 1331 O O . GLY A 1 164 ? 10.567 22.286 -11.935 1.00 95.62 164 GLY A O 1
ATOM 1332 N N . ARG A 1 165 ? 8.363 22.557 -11.594 1.00 95.94 165 ARG A N 1
ATOM 1333 C CA . ARG A 1 165 ? 8.307 23.945 -12.082 1.00 95.94 165 ARG A CA 1
ATOM 1334 C C . ARG A 1 165 ? 9.107 24.894 -11.203 1.00 95.94 165 ARG A C 1
ATOM 1336 O O . ARG A 1 165 ? 9.926 25.630 -11.728 1.00 95.94 165 ARG A O 1
ATOM 1343 N N . MET A 1 166 ? 8.945 24.837 -9.882 1.00 95.38 166 MET A N 1
ATOM 1344 C CA . MET A 1 166 ? 9.696 25.693 -8.955 1.00 95.38 166 MET A CA 1
ATOM 1345 C C . MET A 1 166 ? 11.222 25.504 -9.078 1.00 95.38 166 MET A C 1
ATOM 1347 O O . MET A 1 166 ? 11.964 26.483 -8.987 1.00 95.38 166 MET A O 1
ATOM 1351 N N . LEU A 1 167 ? 11.688 24.274 -9.333 1.00 94.88 167 LEU A N 1
ATOM 1352 C CA . LEU A 1 167 ? 13.095 23.978 -9.637 1.00 94.88 167 LEU A CA 1
ATOM 1353 C C . LEU A 1 167 ? 13.534 24.572 -10.984 1.00 94.88 167 LEU A C 1
ATOM 1355 O O . LEU A 1 167 ? 14.592 25.196 -11.065 1.00 94.88 167 LEU A O 1
ATOM 1359 N N . ILE A 1 168 ? 12.725 24.390 -12.032 1.00 93.88 168 ILE A N 1
ATOM 1360 C CA . ILE A 1 168 ? 12.989 24.910 -13.381 1.00 93.88 168 ILE A CA 1
ATOM 1361 C C . ILE A 1 168 ? 13.025 26.446 -13.389 1.00 93.88 168 ILE A C 1
ATOM 1363 O O . ILE A 1 168 ? 13.954 27.024 -13.950 1.00 93.88 168 ILE A O 1
ATOM 1367 N N . ASP A 1 169 ? 12.088 27.104 -12.708 1.00 92.12 169 ASP A N 1
ATOM 1368 C CA . ASP A 1 169 ? 12.036 28.560 -12.578 1.00 92.12 169 ASP A CA 1
ATOM 1369 C C . ASP A 1 169 ? 13.282 29.106 -11.856 1.00 92.12 169 ASP A C 1
ATOM 1371 O O . ASP A 1 169 ? 13.818 30.143 -12.246 1.00 92.12 169 ASP A O 1
ATOM 1375 N N . GLU A 1 170 ? 13.776 28.437 -10.803 1.00 89.06 170 GLU A N 1
ATOM 1376 C CA . GLU A 1 170 ? 14.998 28.878 -10.111 1.00 89.06 170 GLU A CA 1
ATOM 1377 C C . GLU A 1 170 ? 16.259 28.620 -10.951 1.00 89.06 170 GLU A C 1
ATOM 1379 O O . GLU A 1 170 ? 17.162 29.460 -10.963 1.00 89.06 170 GLU A O 1
ATOM 1384 N N . LEU A 1 171 ? 16.306 27.526 -11.723 1.00 88.56 171 LEU A N 1
ATOM 1385 C CA . LEU A 1 171 ? 17.348 27.311 -12.733 1.00 88.56 171 LEU A CA 1
ATOM 1386 C C . LEU A 1 171 ? 17.331 28.425 -13.789 1.00 88.56 171 LEU A C 1
ATOM 1388 O O . LEU A 1 171 ? 18.381 28.984 -14.107 1.00 88.56 171 LEU A O 1
ATOM 1392 N N . GLU A 1 172 ? 16.162 28.805 -14.306 1.00 88.12 172 GLU A N 1
ATOM 1393 C CA . GLU A 1 172 ? 16.044 29.894 -15.277 1.00 88.12 172 GLU A CA 1
ATOM 1394 C C . GLU A 1 172 ? 16.526 31.233 -14.693 1.00 88.12 172 GLU A C 1
ATOM 1396 O O . GLU A 1 172 ? 17.392 31.883 -15.289 1.00 88.12 172 GLU A O 1
ATOM 1401 N N . ARG A 1 173 ? 16.076 31.598 -13.482 1.00 85.44 173 ARG A N 1
ATOM 1402 C CA . ARG A 1 173 ? 16.553 32.792 -12.754 1.00 85.44 173 ARG A CA 1
ATOM 1403 C C . ARG A 1 173 ? 18.069 32.781 -12.563 1.00 85.44 173 ARG A C 1
ATOM 1405 O O . ARG A 1 173 ? 18.710 33.816 -12.740 1.00 85.44 173 ARG A O 1
ATOM 1412 N N . TRP A 1 174 ? 18.657 31.636 -12.207 1.00 81.44 174 TRP A N 1
ATOM 1413 C CA . TRP A 1 174 ? 20.104 31.513 -12.003 1.00 81.44 174 TRP A CA 1
ATOM 1414 C C . TRP A 1 174 ? 20.884 31.864 -13.275 1.00 81.44 174 TRP A C 1
ATOM 1416 O O . TRP A 1 174 ? 21.883 32.579 -13.209 1.00 81.44 174 TRP A O 1
ATOM 1426 N N . PHE A 1 175 ? 20.410 31.415 -14.440 1.00 75.38 175 PHE A N 1
ATOM 1427 C CA . PHE A 1 175 ? 21.036 31.735 -15.723 1.00 75.38 175 PHE A CA 1
ATOM 1428 C C . PHE A 1 175 ? 20.805 33.188 -16.154 1.00 75.38 175 PHE A C 1
ATOM 1430 O O . PHE A 1 175 ? 21.756 33.826 -16.602 1.00 75.38 175 PHE A O 1
ATOM 1437 N N . GLN A 1 176 ? 19.601 33.739 -15.961 1.00 77.88 176 GLN A N 1
ATOM 1438 C CA . GLN A 1 176 ? 19.314 35.152 -16.248 1.00 77.88 176 GLN A CA 1
ATOM 1439 C C . GLN A 1 176 ? 20.207 36.104 -15.423 1.00 77.88 176 GLN A C 1
ATOM 1441 O O . GLN A 1 176 ? 20.643 37.135 -15.930 1.00 77.88 176 GLN A O 1
ATOM 1446 N N . ARG A 1 177 ? 20.564 35.741 -14.179 1.00 74.69 177 ARG A N 1
ATOM 1447 C CA . ARG A 1 177 ? 21.513 36.507 -13.339 1.00 74.69 177 ARG A CA 1
ATOM 1448 C C . ARG A 1 177 ? 22.969 36.475 -13.844 1.00 74.69 177 ARG A C 1
ATOM 1450 O O . ARG A 1 177 ? 23.749 37.335 -13.448 1.00 74.69 177 ARG A O 1
ATOM 1457 N N . GLN A 1 178 ? 23.362 35.512 -14.684 1.00 66.31 178 GLN A N 1
ATOM 1458 C CA . GLN A 1 178 ? 24.744 35.368 -15.184 1.00 66.31 178 GLN A CA 1
ATOM 1459 C C . GLN A 1 178 ? 24.986 35.996 -16.569 1.00 66.31 178 GLN A C 1
ATOM 1461 O O . GLN A 1 178 ? 26.049 35.787 -17.169 1.00 66.31 178 GLN A O 1
ATOM 1466 N N . ASP A 1 179 ? 24.019 36.740 -17.108 1.00 46.06 179 ASP A N 1
ATOM 1467 C CA . ASP A 1 179 ? 24.050 37.113 -18.516 1.00 46.06 179 ASP A CA 1
ATOM 1468 C C . ASP A 1 179 ? 25.121 38.179 -18.829 1.00 46.06 179 ASP A C 1
ATOM 1470 O O . ASP A 1 179 ? 25.024 39.345 -18.447 1.00 46.06 179 ASP A O 1
ATOM 1474 N N . GLY A 1 180 ? 26.185 37.760 -19.526 1.00 48.28 180 GLY A N 1
ATOM 1475 C CA . GLY A 1 180 ? 27.218 38.670 -20.027 1.00 48.28 180 GLY A CA 1
ATOM 1476 C C . GLY A 1 180 ? 28.574 38.048 -20.374 1.00 48.28 180 GLY A C 1
ATOM 1477 O O . GLY A 1 180 ? 29.172 38.458 -21.366 1.00 48.28 180 GLY A O 1
ATOM 1478 N N . LYS A 1 181 ? 29.106 37.096 -19.583 1.00 42.78 181 LYS A N 1
ATOM 1479 C CA . LYS A 1 181 ? 30.516 36.637 -19.741 1.00 42.78 181 LYS A CA 1
ATOM 1480 C C . LYS A 1 181 ? 30.798 35.131 -19.573 1.00 42.78 181 LYS A C 1
ATOM 1482 O O . LYS A 1 181 ? 31.952 34.731 -19.684 1.00 42.78 181 LYS A O 1
ATOM 1487 N N . GLY A 1 182 ? 29.784 34.292 -19.341 1.00 48.53 182 GLY A N 1
ATOM 1488 C CA . GLY A 1 182 ? 29.957 32.862 -19.009 1.00 48.53 182 GLY A CA 1
ATOM 1489 C C . GLY A 1 182 ? 29.224 31.860 -19.912 1.00 48.53 182 GLY A C 1
ATOM 1490 O O . GLY A 1 182 ? 28.832 30.799 -19.431 1.00 48.53 182 GLY A O 1
ATOM 1491 N N . ARG A 1 183 ? 28.966 32.183 -21.188 1.00 49.94 183 ARG A N 1
ATOM 1492 C CA . ARG A 1 183 ? 28.077 31.375 -22.045 1.00 49.94 183 ARG A CA 1
ATOM 1493 C C . ARG A 1 183 ? 28.699 30.062 -22.574 1.00 49.94 183 ARG A C 1
ATOM 1495 O O . ARG A 1 183 ? 29.879 29.970 -22.902 1.00 49.94 183 ARG A O 1
ATOM 1502 N N . GLU A 1 184 ? 27.826 29.060 -22.690 1.00 49.12 184 GLU A N 1
ATOM 1503 C CA . GLU A 1 184 ? 27.820 27.977 -23.698 1.00 49.12 184 GLU A CA 1
ATOM 1504 C C . GLU A 1 184 ? 28.920 26.898 -23.743 1.00 49.12 184 GLU A C 1
ATOM 1506 O O . GLU A 1 184 ? 28.730 25.915 -24.460 1.00 49.12 184 GLU A O 1
ATOM 1511 N N . LYS A 1 185 ? 30.004 26.944 -22.956 1.00 44.75 185 LYS A N 1
ATOM 1512 C CA . LYS A 1 185 ? 30.979 25.826 -22.942 1.00 44.75 185 LYS A CA 1
ATOM 1513 C C . LYS A 1 185 ? 30.389 24.526 -22.354 1.00 44.75 185 LYS A C 1
ATOM 1515 O O . LYS A 1 185 ? 30.466 24.276 -21.153 1.00 44.75 185 LYS A O 1
ATOM 1520 N N . GLY A 1 186 ? 29.820 23.687 -23.227 1.00 54.28 186 GLY A N 1
ATOM 1521 C CA . GLY A 1 186 ? 29.440 22.291 -22.969 1.00 54.28 186 GLY A CA 1
ATOM 1522 C C . GLY A 1 186 ? 27.988 21.895 -23.284 1.00 54.28 186 GLY A C 1
ATOM 1523 O O . GLY A 1 186 ? 27.665 20.721 -23.152 1.00 54.28 186 GLY A O 1
ATOM 1524 N N . LEU A 1 187 ? 27.101 22.815 -23.681 1.00 60.47 187 LEU A N 1
ATOM 1525 C CA . LEU A 1 187 ? 25.732 22.473 -24.112 1.00 60.47 187 LEU A CA 1
ATOM 1526 C C . LEU A 1 187 ? 25.680 22.281 -25.635 1.00 60.47 187 LEU A C 1
ATOM 1528 O O . LEU A 1 187 ? 26.167 23.123 -26.379 1.00 60.47 187 LEU A O 1
ATOM 1532 N N . LYS A 1 188 ? 25.079 21.174 -26.096 1.00 77.25 188 LYS A N 1
ATOM 1533 C CA . LYS A 1 188 ? 24.933 20.845 -27.532 1.00 77.25 188 LYS A CA 1
ATOM 1534 C C . LYS A 1 188 ? 23.703 21.494 -28.196 1.00 77.25 188 LYS A C 1
ATOM 1536 O O . LYS A 1 188 ? 23.545 21.375 -29.406 1.00 77.25 188 LYS A O 1
ATOM 1541 N N . ILE A 1 189 ? 22.834 22.132 -27.411 1.00 82.62 189 ILE A N 1
ATOM 1542 C CA . ILE A 1 189 ? 21.600 22.819 -27.831 1.00 82.62 189 ILE A CA 1
ATOM 1543 C C . ILE A 1 189 ? 21.463 24.151 -27.067 1.00 82.62 189 ILE A C 1
ATOM 1545 O O . ILE A 1 189 ? 22.056 24.275 -25.989 1.00 82.62 189 ILE A O 1
ATOM 1549 N N . PRO A 1 190 ? 20.689 25.134 -27.571 1.00 86.44 190 PRO A N 1
ATOM 1550 C CA . PRO A 1 190 ? 20.419 26.381 -26.854 1.00 86.44 190 PRO A CA 1
ATOM 1551 C C . PRO A 1 190 ? 19.845 26.140 -25.451 1.00 86.44 190 PRO A C 1
ATOM 1553 O O . PRO A 1 190 ? 19.054 25.219 -25.249 1.00 86.44 190 PRO A O 1
ATOM 1556 N N . TYR A 1 191 ? 20.208 26.982 -24.479 1.00 82.62 191 TYR A N 1
ATOM 1557 C CA . TYR A 1 191 ? 19.781 26.800 -23.084 1.00 82.62 191 TYR A CA 1
ATOM 1558 C C . TYR A 1 191 ? 18.253 26.838 -22.905 1.00 82.62 191 TYR A C 1
ATOM 1560 O O . TYR A 1 191 ? 17.703 26.020 -22.173 1.00 82.62 191 TYR A O 1
ATOM 1568 N N . GLU A 1 192 ? 17.562 27.721 -23.628 1.00 85.75 192 GLU A N 1
ATOM 1569 C CA . GLU A 1 192 ? 16.095 27.784 -23.638 1.00 85.75 192 GLU A CA 1
ATOM 1570 C C . GLU A 1 192 ? 15.471 26.454 -24.102 1.00 85.75 192 GLU A C 1
ATOM 1572 O O . GLU A 1 192 ? 14.538 25.946 -23.480 1.00 85.75 192 GLU A O 1
ATOM 1577 N N . MET A 1 193 ? 16.038 25.841 -25.149 1.00 88.69 193 MET A N 1
ATOM 1578 C CA . MET A 1 193 ? 15.614 24.534 -25.659 1.00 88.69 193 MET A CA 1
ATOM 1579 C C . MET A 1 193 ? 15.895 23.418 -24.643 1.00 88.69 193 MET A C 1
ATOM 1581 O O . MET A 1 193 ? 15.067 22.529 -24.465 1.00 88.69 193 MET A O 1
ATOM 1585 N N . TYR A 1 194 ? 17.026 23.478 -23.932 1.00 88.56 194 TYR A N 1
ATOM 1586 C CA . TYR A 1 194 ? 17.337 22.546 -22.845 1.00 88.56 194 TYR A CA 1
ATOM 1587 C C . TYR A 1 194 ? 16.305 22.634 -21.710 1.00 88.56 194 TYR A C 1
ATOM 1589 O O . TYR A 1 194 ? 15.669 21.628 -21.395 1.00 88.56 194 TYR A O 1
ATOM 1597 N N . ILE A 1 195 ? 16.055 23.822 -21.152 1.00 89.31 195 ILE A N 1
ATOM 1598 C CA . ILE A 1 195 ? 15.088 23.992 -20.055 1.00 89.31 195 ILE A CA 1
ATOM 1599 C C . ILE A 1 195 ? 13.676 23.584 -20.466 1.00 89.31 195 ILE A C 1
ATOM 1601 O O . ILE A 1 195 ? 13.009 22.842 -19.743 1.00 89.31 195 ILE A O 1
ATOM 1605 N N . LYS A 1 196 ? 13.231 23.992 -21.657 1.00 92.88 196 LYS A N 1
ATOM 1606 C CA . LYS A 1 196 ? 11.917 23.589 -22.158 1.00 92.88 196 LYS A CA 1
ATOM 1607 C C . LYS A 1 196 ? 11.830 22.085 -22.437 1.00 92.88 196 LYS A C 1
ATOM 1609 O O . LYS A 1 196 ? 10.734 21.543 -22.348 1.00 92.88 196 LYS A O 1
ATOM 1614 N N . SER A 1 197 ? 12.941 21.389 -22.705 1.00 92.56 197 SER A N 1
ATOM 1615 C CA . SER A 1 197 ? 12.941 19.923 -22.847 1.00 92.56 197 SER A CA 1
ATOM 1616 C C . SER A 1 197 ? 12.726 19.212 -21.508 1.00 92.56 197 SER A C 1
ATOM 1618 O O . SER A 1 197 ? 11.899 18.304 -21.440 1.00 92.56 197 SER A O 1
ATOM 1620 N N . GLU A 1 198 ? 13.359 19.679 -20.424 1.00 93.00 198 GLU A N 1
ATOM 1621 C CA . GLU A 1 198 ? 13.097 19.153 -19.077 1.00 93.00 198 GLU A CA 1
ATOM 1622 C C . GLU A 1 198 ? 11.688 19.523 -18.581 1.00 93.00 198 GLU A C 1
ATOM 1624 O O . GLU A 1 198 ? 11.039 18.698 -17.943 1.00 93.00 198 GLU A O 1
ATOM 1629 N N . LEU A 1 199 ? 11.150 20.696 -18.950 1.00 95.44 199 LEU A N 1
ATOM 1630 C CA . LEU A 1 199 ? 9.750 21.051 -18.681 1.00 95.44 199 LEU A CA 1
ATOM 1631 C C . LEU A 1 199 ? 8.767 20.142 -19.439 1.00 95.44 199 LEU A C 1
ATOM 1633 O O . LEU A 1 199 ? 7.843 19.604 -18.834 1.00 95.44 199 LEU A O 1
ATOM 1637 N N . VAL A 1 200 ? 8.965 19.923 -20.744 1.00 96.19 200 VAL A N 1
ATOM 1638 C CA . VAL A 1 200 ? 8.139 18.996 -21.543 1.00 96.19 200 VAL A CA 1
ATOM 1639 C C . VAL A 1 200 ? 8.177 17.590 -20.946 1.00 96.19 200 VAL A C 1
ATOM 1641 O O . VAL A 1 200 ? 7.134 16.947 -20.824 1.00 96.19 200 VAL A O 1
ATOM 1644 N N . LYS A 1 201 ? 9.356 17.126 -20.525 1.00 95.12 201 LYS A N 1
ATOM 1645 C CA . LYS A 1 201 ? 9.552 15.834 -19.863 1.00 95.12 201 LYS A CA 1
ATOM 1646 C C . LYS A 1 201 ? 8.827 15.7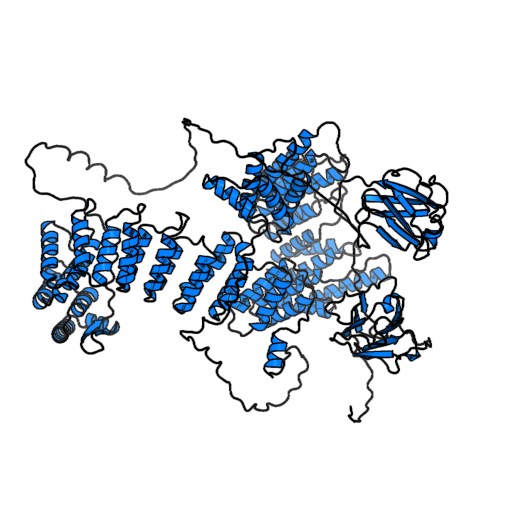83 -18.514 1.00 95.12 201 LYS A C 1
ATOM 1648 O O . LYS A 1 201 ? 8.030 14.876 -18.319 1.00 95.12 201 LYS A O 1
ATOM 1653 N N . LEU A 1 202 ? 8.994 16.772 -17.633 1.00 95.94 202 LEU A N 1
ATOM 1654 C CA . LEU A 1 202 ? 8.255 16.882 -16.366 1.00 95.94 202 LEU A CA 1
ATOM 1655 C C . LEU A 1 202 ? 6.736 16.771 -16.579 1.00 95.94 202 LEU A C 1
ATOM 1657 O O . LEU A 1 202 ? 6.085 15.919 -15.977 1.00 95.94 202 LEU A O 1
ATOM 1661 N N . LEU A 1 203 ? 6.182 17.597 -17.469 1.00 95.19 203 LEU A N 1
ATOM 1662 C CA . LEU A 1 203 ? 4.742 17.663 -17.725 1.00 95.19 203 LEU A CA 1
ATOM 1663 C C . LEU A 1 203 ? 4.200 16.366 -18.338 1.00 95.19 203 LEU A C 1
ATOM 1665 O O . LEU A 1 203 ? 3.150 15.883 -17.924 1.00 95.19 203 LEU A O 1
ATOM 1669 N N . SER A 1 204 ? 4.940 15.761 -19.270 1.00 93.81 204 SER A N 1
ATOM 1670 C CA . SER A 1 204 ? 4.558 14.482 -19.886 1.00 93.81 204 SER A CA 1
ATOM 1671 C C . SER A 1 204 ? 4.616 13.309 -18.905 1.00 93.81 204 SER A C 1
ATOM 1673 O O . SER A 1 204 ? 3.930 12.307 -19.085 1.00 93.81 204 SER A O 1
ATOM 1675 N N . LEU A 1 205 ? 5.457 13.389 -17.871 1.00 92.06 205 LEU A N 1
ATOM 1676 C CA . LEU A 1 205 ? 5.624 12.302 -16.911 1.00 92.06 205 LEU A CA 1
ATOM 1677 C C . LEU A 1 205 ? 4.599 12.329 -15.776 1.00 92.06 205 LEU A C 1
ATOM 1679 O O . LEU A 1 205 ? 4.269 11.258 -15.258 1.00 92.06 205 LEU A O 1
ATOM 1683 N N . PHE A 1 206 ? 4.107 13.517 -15.421 1.00 92.44 206 PHE A N 1
ATOM 1684 C CA . PHE A 1 206 ? 3.287 13.769 -14.236 1.00 92.44 206 PHE A CA 1
ATOM 1685 C C . PHE A 1 206 ? 1.917 14.403 -14.556 1.00 92.44 206 PHE A C 1
ATOM 1687 O O . PHE A 1 206 ? 1.434 15.245 -13.806 1.00 92.44 206 PHE A O 1
ATOM 1694 N N . GLY A 1 207 ? 1.263 13.974 -15.641 1.00 88.94 207 GLY A N 1
ATOM 1695 C CA . GLY A 1 207 ? -0.171 14.228 -15.854 1.00 88.94 207 GLY A CA 1
ATOM 1696 C C . GLY A 1 207 ? -0.540 15.610 -16.412 1.00 88.94 207 GLY A C 1
ATOM 1697 O O . GLY A 1 207 ? -1.619 16.115 -16.106 1.00 88.94 207 GLY A O 1
ATOM 1698 N N . ALA A 1 208 ? 0.348 16.242 -17.186 1.00 92.94 208 ALA A N 1
ATOM 1699 C CA . ALA A 1 208 ? 0.113 17.535 -17.832 1.00 92.94 208 ALA A CA 1
ATOM 1700 C C . ALA A 1 208 ? 0.475 17.539 -19.338 1.00 92.94 208 ALA A C 1
ATOM 1702 O O . ALA A 1 208 ? 0.943 18.546 -19.881 1.00 92.94 208 ALA A O 1
ATOM 1703 N N . ALA A 1 209 ? 0.257 16.430 -20.051 1.00 92.25 209 ALA A N 1
ATOM 1704 C CA . ALA A 1 209 ? 0.643 16.248 -21.452 1.00 92.25 209 ALA A CA 1
ATOM 1705 C C . ALA A 1 209 ? -0.008 17.257 -22.413 1.00 92.25 209 ALA A C 1
ATOM 1707 O O . ALA A 1 209 ? 0.612 17.659 -23.401 1.00 92.25 209 ALA A O 1
ATOM 1708 N N . THR A 1 210 ? -1.222 17.741 -22.120 1.00 92.88 210 THR A N 1
ATOM 1709 C CA . THR A 1 210 ? -1.855 18.806 -22.920 1.00 92.88 210 THR A CA 1
ATOM 1710 C C . THR A 1 210 ? -1.062 20.110 -22.895 1.00 92.88 210 THR A C 1
ATOM 1712 O O . THR A 1 210 ? -1.024 20.818 -23.900 1.00 92.88 210 THR A O 1
ATOM 1715 N N . GLU A 1 211 ? -0.427 20.423 -21.764 1.00 93.75 211 GLU A N 1
ATOM 1716 C CA . GLU A 1 211 ? 0.437 21.593 -21.614 1.00 93.75 211 GLU A CA 1
ATOM 1717 C C . GLU A 1 211 ? 1.843 21.305 -22.156 1.00 93.75 211 GLU A C 1
ATOM 1719 O O . GLU A 1 211 ? 2.411 22.138 -22.863 1.00 93.75 211 GLU A O 1
ATOM 1724 N N . ALA A 1 212 ? 2.362 20.087 -21.949 1.00 95.19 212 ALA A N 1
ATOM 1725 C CA . ALA A 1 212 ? 3.599 19.625 -22.578 1.00 95.19 212 ALA A CA 1
ATOM 1726 C C . ALA A 1 212 ? 3.553 19.805 -24.107 1.00 95.19 212 ALA A C 1
ATOM 1728 O O . ALA A 1 212 ? 4.503 20.319 -24.696 1.00 95.19 212 ALA A O 1
ATOM 1729 N N . ARG A 1 213 ? 2.418 19.480 -24.747 1.00 95.12 213 ARG A N 1
ATOM 1730 C CA . ARG A 1 213 ? 2.178 19.729 -26.177 1.00 95.12 213 ARG A CA 1
ATOM 1731 C C . ARG A 1 213 ? 2.213 21.214 -26.537 1.00 95.12 213 ARG A C 1
ATOM 1733 O O . ARG A 1 213 ? 2.760 21.555 -27.581 1.00 95.12 213 ARG A O 1
ATOM 1740 N N . GLN A 1 214 ? 1.652 22.105 -25.719 1.00 94.69 214 GLN A N 1
ATOM 1741 C CA . GLN A 1 214 ? 1.683 23.553 -25.985 1.00 94.69 214 GLN A CA 1
ATOM 1742 C C . GLN A 1 214 ? 3.119 24.095 -25.935 1.00 94.69 214 GLN A C 1
ATOM 1744 O O . GLN A 1 214 ? 3.549 24.790 -26.858 1.00 94.69 214 GLN A O 1
ATOM 1749 N N . VAL A 1 215 ? 3.892 23.704 -24.914 1.00 94.31 215 VAL A N 1
ATOM 1750 C CA . VAL A 1 215 ? 5.322 24.037 -24.816 1.00 94.31 215 VAL A CA 1
ATOM 1751 C C . VAL A 1 215 ? 6.083 23.463 -26.016 1.00 94.31 215 VAL A C 1
ATOM 1753 O O . VAL A 1 215 ? 6.820 24.203 -26.671 1.00 94.31 215 VAL A O 1
ATOM 1756 N N . ALA A 1 216 ? 5.843 22.195 -26.369 1.00 94.00 216 ALA A N 1
ATOM 1757 C CA . ALA A 1 216 ? 6.459 21.537 -27.520 1.00 94.00 216 ALA A CA 1
ATOM 1758 C C . ALA A 1 216 ? 6.183 22.277 -28.839 1.00 94.00 216 ALA A C 1
ATOM 1760 O O . ALA A 1 216 ? 7.120 22.618 -29.554 1.00 94.00 216 ALA A O 1
ATOM 1761 N N . THR A 1 217 ? 4.922 22.626 -29.102 1.00 93.50 217 THR A N 1
ATOM 1762 C CA . THR A 1 217 ? 4.480 23.353 -30.309 1.00 93.50 217 THR A CA 1
ATOM 1763 C C . THR A 1 217 ? 5.201 24.693 -30.479 1.00 93.50 217 THR A C 1
ATOM 1765 O O . THR A 1 217 ? 5.552 25.072 -31.591 1.00 93.50 217 THR A O 1
ATOM 1768 N N . SER A 1 218 ? 5.455 25.407 -29.378 1.00 90.88 218 SER A N 1
ATOM 1769 C CA . SER A 1 218 ? 6.076 26.740 -29.412 1.00 90.88 218 SER A CA 1
ATOM 1770 C C . SER A 1 218 ? 7.586 26.751 -29.685 1.00 90.88 218 SER A C 1
ATOM 1772 O O . SER A 1 218 ? 8.131 27.799 -30.018 1.00 90.88 218 SER A O 1
ATOM 1774 N N . THR A 1 219 ? 8.280 25.632 -29.450 1.00 90.56 219 THR A N 1
ATOM 1775 C CA . THR A 1 219 ? 9.750 25.610 -29.285 1.00 90.56 219 THR A CA 1
ATOM 1776 C C . THR A 1 219 ? 10.427 24.469 -30.046 1.00 90.56 219 THR A C 1
ATOM 1778 O O . THR A 1 219 ? 11.539 24.629 -30.539 1.00 90.56 219 THR A O 1
ATOM 1781 N N . PHE A 1 220 ? 9.765 23.320 -30.167 1.00 92.00 220 PHE A N 1
ATOM 1782 C CA . PHE A 1 220 ? 10.284 22.108 -30.799 1.00 92.00 220 PHE A CA 1
ATOM 1783 C C . PHE A 1 220 ? 9.599 21.884 -32.150 1.00 92.00 220 PHE A C 1
ATOM 1785 O O . PHE A 1 220 ? 8.981 20.850 -32.403 1.00 92.00 220 PHE A O 1
ATOM 1792 N N . VAL A 1 221 ? 9.707 22.889 -33.018 1.00 90.12 221 VAL A N 1
ATOM 1793 C CA . VAL A 1 221 ? 9.385 22.771 -34.445 1.00 90.12 221 VAL A CA 1
ATOM 1794 C C . VAL A 1 221 ? 10.511 21.984 -35.124 1.00 90.12 221 VAL A C 1
ATOM 1796 O O . VAL A 1 221 ? 11.676 22.106 -34.731 1.00 90.12 221 VAL A O 1
ATOM 1799 N N . TYR A 1 222 ? 10.187 21.134 -36.100 1.00 88.12 222 TYR A N 1
ATOM 1800 C CA . TYR A 1 222 ? 11.210 20.395 -36.834 1.00 88.12 222 TYR A CA 1
ATOM 1801 C C . TYR A 1 222 ? 11.778 21.233 -37.984 1.00 88.12 222 TYR A C 1
ATOM 1803 O O . TYR A 1 222 ? 11.037 21.811 -38.773 1.00 88.12 222 TYR A O 1
ATOM 1811 N N . ASP A 1 223 ? 13.105 21.269 -38.080 1.00 87.12 223 ASP A N 1
ATOM 1812 C CA . ASP A 1 223 ? 13.855 21.964 -39.126 1.00 87.12 223 ASP A CA 1
ATOM 1813 C C . ASP A 1 223 ? 14.865 20.981 -39.744 1.00 87.12 223 ASP A C 1
ATOM 1815 O O . ASP A 1 223 ? 15.678 20.368 -39.039 1.00 87.12 223 ASP A O 1
ATOM 1819 N N . SER A 1 224 ? 14.796 20.808 -41.069 1.00 83.44 224 SER A N 1
ATOM 1820 C CA . SER A 1 224 ? 15.677 19.915 -41.829 1.00 83.44 224 SER A CA 1
ATOM 1821 C C . SER A 1 224 ? 17.115 20.418 -41.918 1.00 83.44 224 SER A C 1
ATOM 1823 O O . SER A 1 224 ? 18.009 19.598 -42.122 1.00 83.44 224 SER A O 1
ATOM 1825 N N . GLU A 1 225 ? 17.368 21.707 -41.691 1.00 86.06 225 GLU A N 1
ATOM 1826 C CA . GLU A 1 225 ? 18.699 22.320 -41.765 1.00 86.06 225 GLU A CA 1
ATOM 1827 C C . GLU A 1 225 ? 19.352 22.489 -40.383 1.00 86.06 225 GLU A C 1
ATOM 1829 O O . GLU A 1 225 ? 20.569 22.655 -40.279 1.00 86.06 225 GLU A O 1
ATOM 1834 N N . ALA A 1 226 ? 18.579 22.357 -39.300 1.00 85.56 226 ALA A N 1
ATOM 1835 C CA . ALA A 1 226 ? 19.085 22.472 -37.935 1.00 85.56 226 ALA A CA 1
ATOM 1836 C C . ALA A 1 226 ? 20.186 21.446 -37.596 1.00 85.56 226 ALA A C 1
ATOM 1838 O O . ALA A 1 226 ? 20.265 20.334 -38.139 1.00 85.56 226 ALA A O 1
ATOM 1839 N N . ALA A 1 227 ? 21.028 21.801 -36.621 1.00 86.31 227 ALA A N 1
ATOM 1840 C CA . ALA A 1 227 ? 22.096 20.934 -36.135 1.00 86.31 227 ALA A CA 1
ATOM 1841 C C . ALA A 1 227 ? 21.544 19.605 -35.580 1.00 86.31 227 ALA A C 1
ATOM 1843 O O . ALA A 1 227 ? 20.499 19.568 -34.929 1.00 86.31 227 ALA A O 1
ATOM 1844 N N . GLY A 1 228 ? 22.283 18.506 -35.777 1.00 85.62 228 GLY A N 1
ATOM 1845 C CA . GLY A 1 228 ? 21.880 17.156 -35.346 1.00 85.62 228 GLY A CA 1
ATOM 1846 C C . GLY A 1 228 ? 21.363 17.046 -33.896 1.00 85.62 228 GLY A C 1
ATOM 1847 O O . GLY A 1 228 ? 20.332 16.406 -33.691 1.00 85.62 228 GLY A O 1
ATOM 1848 N N . PRO A 1 229 ? 21.993 17.696 -32.893 1.00 86.19 229 PRO A N 1
ATOM 1849 C CA . PRO A 1 229 ? 21.479 17.717 -31.521 1.00 86.19 229 PRO A CA 1
ATOM 1850 C C . PRO A 1 229 ? 20.112 18.399 -31.364 1.00 86.19 229 PRO A C 1
ATOM 1852 O O . PRO A 1 229 ? 19.309 17.946 -30.555 1.00 86.19 229 PRO A O 1
ATOM 1855 N N . MET A 1 230 ? 19.821 19.449 -32.142 1.00 87.25 230 MET A N 1
ATOM 1856 C CA . MET A 1 230 ? 18.526 20.142 -32.112 1.00 87.25 230 MET A CA 1
ATOM 1857 C C . MET A 1 230 ? 17.428 19.261 -32.718 1.00 87.25 230 MET A C 1
ATOM 1859 O O . MET A 1 230 ? 16.383 19.084 -32.099 1.00 87.25 230 MET A O 1
ATOM 1863 N N . LYS A 1 231 ? 17.698 18.614 -33.862 1.00 89.00 231 LYS A N 1
ATOM 1864 C CA . LYS A 1 231 ? 16.792 17.618 -34.469 1.00 89.00 231 LYS A CA 1
ATOM 1865 C C . LYS A 1 231 ? 16.460 16.485 -33.498 1.00 89.00 231 LYS A C 1
ATOM 1867 O O . LYS A 1 231 ? 15.288 16.158 -33.307 1.00 89.00 231 LYS A O 1
ATOM 1872 N N . ALA A 1 232 ? 17.478 15.938 -32.831 1.00 88.19 232 ALA A N 1
ATOM 1873 C CA . ALA A 1 232 ? 17.306 14.881 -31.840 1.00 88.19 232 ALA A CA 1
ATOM 1874 C C . ALA A 1 232 ? 16.509 15.352 -30.609 1.00 88.19 232 ALA A C 1
ATOM 1876 O O . ALA A 1 232 ? 15.650 14.611 -30.132 1.00 88.19 232 ALA A O 1
ATOM 1877 N N . ALA A 1 233 ? 16.742 16.579 -30.126 1.00 89.25 233 ALA A N 1
ATOM 1878 C CA . ALA A 1 233 ? 15.986 17.173 -29.024 1.00 89.25 233 ALA A CA 1
ATOM 1879 C C . ALA A 1 233 ? 14.509 17.409 -29.390 1.00 89.25 233 ALA A C 1
ATOM 1881 O O . ALA A 1 233 ? 13.635 17.063 -28.599 1.00 89.25 233 ALA A O 1
ATOM 1882 N N . THR A 1 234 ? 14.213 17.894 -30.603 1.00 92.38 234 THR A N 1
ATOM 1883 C CA . THR A 1 234 ? 12.838 17.996 -31.127 1.00 92.38 234 THR A CA 1
ATOM 1884 C C . THR A 1 234 ? 12.160 16.631 -31.201 1.00 92.38 234 THR A C 1
ATOM 1886 O O . THR A 1 234 ? 11.063 16.471 -30.668 1.00 92.38 234 THR A O 1
ATOM 1889 N N . CYS A 1 235 ? 12.820 15.616 -31.769 1.00 91.56 235 CYS A N 1
ATOM 1890 C CA . CYS A 1 235 ? 12.273 14.257 -31.798 1.00 91.56 235 CYS A CA 1
ATOM 1891 C C . CYS A 1 235 ? 11.989 13.727 -30.382 1.00 91.56 235 CYS A C 1
ATOM 1893 O O . CYS A 1 235 ? 10.935 13.146 -30.142 1.00 91.56 235 CYS A O 1
ATOM 1895 N N . HIS A 1 236 ? 12.902 13.950 -29.430 1.00 91.62 236 HIS A N 1
ATOM 1896 C CA . HIS A 1 236 ? 12.737 13.470 -28.060 1.00 91.62 236 HIS A CA 1
ATOM 1897 C C . HIS A 1 236 ? 11.637 14.216 -27.284 1.00 91.62 236 HIS A C 1
ATOM 1899 O O . HIS A 1 236 ? 10.915 13.599 -26.502 1.00 91.62 236 HIS A O 1
ATOM 1905 N N . ALA A 1 237 ? 11.454 15.519 -27.520 1.00 93.81 237 ALA A N 1
ATOM 1906 C CA . ALA A 1 237 ? 10.340 16.276 -26.953 1.00 93.81 237 ALA A CA 1
ATOM 1907 C C . ALA A 1 237 ? 8.990 15.682 -27.392 1.00 93.81 237 ALA A C 1
ATOM 1909 O O . ALA A 1 237 ? 8.149 15.395 -26.543 1.00 93.81 237 ALA A O 1
ATOM 1910 N N . TRP A 1 238 ? 8.809 15.404 -28.688 1.00 94.75 238 TRP A N 1
ATOM 1911 C CA . TRP A 1 238 ? 7.579 14.791 -29.205 1.00 94.75 238 TRP A CA 1
ATOM 1912 C C . TRP A 1 238 ? 7.402 13.319 -28.800 1.00 94.75 238 TRP A C 1
ATOM 1914 O O . TRP A 1 238 ? 6.275 12.906 -28.529 1.00 94.75 238 TRP A O 1
ATOM 1924 N N . GLU A 1 239 ? 8.490 12.549 -28.661 1.00 93.81 239 GLU A N 1
ATOM 1925 C CA . GLU A 1 239 ? 8.462 11.216 -28.030 1.00 93.81 239 GLU A CA 1
ATOM 1926 C C . GLU A 1 239 ? 7.890 11.290 -26.602 1.00 93.81 239 GLU A C 1
ATOM 1928 O O . GLU A 1 239 ? 6.967 10.540 -26.281 1.00 93.81 239 GLU A O 1
ATOM 1933 N N . ASN A 1 240 ? 8.360 12.234 -25.775 1.00 93.88 240 ASN A N 1
ATOM 1934 C CA . ASN A 1 240 ? 7.850 12.430 -24.414 1.00 93.88 240 ASN A CA 1
ATOM 1935 C C . ASN A 1 240 ? 6.373 12.876 -24.403 1.00 93.88 240 ASN A C 1
ATOM 1937 O O . ASN A 1 240 ? 5.576 12.274 -23.685 1.00 93.88 240 ASN A O 1
ATOM 1941 N N . VAL A 1 241 ? 5.979 13.870 -25.216 1.00 95.12 241 VAL A N 1
ATOM 1942 C CA . VAL A 1 241 ? 4.583 14.369 -25.270 1.00 95.12 241 VAL A CA 1
ATOM 1943 C C . VAL A 1 241 ? 3.599 13.265 -25.657 1.00 95.12 241 VAL A C 1
ATOM 1945 O O . VAL A 1 241 ? 2.511 13.176 -25.077 1.00 95.12 241 VAL A O 1
ATOM 1948 N N . LEU A 1 242 ? 3.962 12.406 -26.616 1.00 93.25 242 LEU A N 1
ATOM 1949 C CA . LEU A 1 242 ? 3.118 11.280 -27.008 1.00 93.25 242 LEU A CA 1
ATOM 1950 C C . LEU A 1 242 ? 3.003 10.241 -25.882 1.00 93.25 242 LEU A C 1
ATOM 1952 O O . LEU A 1 242 ? 1.892 9.817 -25.569 1.00 93.25 242 LEU A O 1
ATOM 1956 N N . GLU A 1 243 ? 4.117 9.856 -25.251 1.00 91.50 243 GLU A N 1
ATOM 1957 C CA . GLU A 1 243 ? 4.093 8.919 -24.119 1.00 91.50 243 GLU A CA 1
ATOM 1958 C C . GLU A 1 243 ? 3.280 9.454 -22.931 1.00 91.50 243 GLU A C 1
ATOM 1960 O O . GLU A 1 243 ? 2.551 8.687 -22.301 1.00 91.50 243 GLU A O 1
ATOM 1965 N N . GLY A 1 244 ? 3.347 10.760 -22.652 1.00 91.00 244 GLY A N 1
ATOM 1966 C CA . GLY A 1 244 ? 2.510 11.409 -21.640 1.00 91.00 244 GLY A CA 1
ATOM 1967 C C . GLY A 1 244 ? 1.025 11.384 -21.996 1.00 91.00 244 GLY A C 1
ATOM 1968 O O . GLY A 1 244 ? 0.205 10.956 -21.186 1.00 91.00 244 GLY A O 1
ATOM 1969 N N . SER A 1 245 ? 0.687 11.738 -23.243 1.00 91.25 245 SER A N 1
ATOM 1970 C CA . SER A 1 245 ? -0.699 11.705 -23.748 1.00 91.25 245 SER A CA 1
ATOM 1971 C C . SER A 1 245 ? -1.313 10.299 -23.632 1.00 91.25 245 SER A C 1
ATOM 1973 O O . SER A 1 245 ? -2.487 10.150 -23.302 1.00 91.25 245 SER A O 1
ATOM 1975 N N . ILE A 1 246 ? -0.508 9.257 -23.875 1.00 90.94 246 ILE A N 1
ATOM 1976 C CA . ILE A 1 246 ? -0.914 7.852 -23.734 1.00 90.94 246 ILE A CA 1
ATOM 1977 C C . ILE A 1 246 ? -1.052 7.443 -22.267 1.00 90.94 246 ILE A C 1
ATOM 1979 O O . ILE A 1 246 ? -2.025 6.775 -21.922 1.00 90.94 246 ILE A O 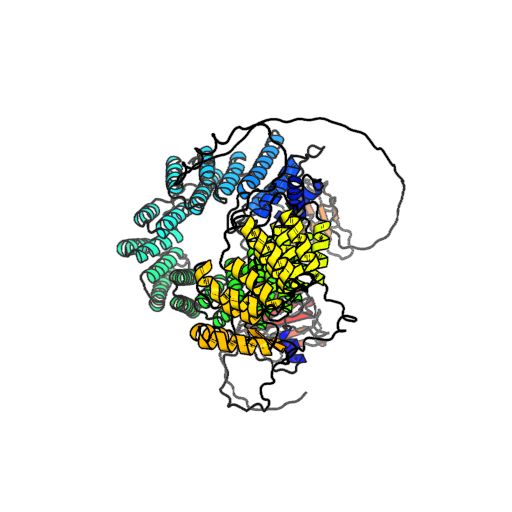1
ATOM 1983 N N . ARG A 1 247 ? -0.140 7.876 -21.388 1.00 88.00 247 ARG A N 1
ATOM 1984 C CA . ARG A 1 247 ? -0.206 7.586 -19.947 1.00 88.00 247 ARG A CA 1
ATOM 1985 C C . ARG A 1 247 ? -1.459 8.167 -19.292 1.00 88.00 247 ARG A C 1
ATOM 1987 O O . ARG A 1 247 ? -2.082 7.494 -18.478 1.00 88.00 247 ARG A O 1
ATOM 1994 N N . GLU A 1 248 ? -1.860 9.373 -19.687 1.00 87.38 248 GLU A N 1
ATOM 1995 C CA . GLU A 1 248 ? -3.116 10.011 -19.256 1.00 87.38 248 GLU A CA 1
ATOM 1996 C C . GLU A 1 248 ? -4.374 9.324 -19.812 1.00 87.38 248 GLU A C 1
ATOM 1998 O O . GLU A 1 248 ? -5.478 9.576 -19.335 1.00 87.38 248 GLU A O 1
ATOM 2003 N N . SER A 1 249 ? -4.224 8.424 -20.791 1.00 83.44 249 SER A N 1
ATOM 2004 C CA . SER A 1 249 ? -5.314 7.675 -21.427 1.00 83.44 249 SER A CA 1
ATOM 2005 C C . SER A 1 249 ? -6.391 8.537 -22.112 1.00 83.44 249 SER A C 1
ATOM 2007 O O . SER A 1 249 ? -7.480 8.028 -22.384 1.00 83.44 249 SER A O 1
ATOM 2009 N N . ASP A 1 250 ? -6.098 9.801 -22.454 1.00 80.88 250 ASP A N 1
ATOM 2010 C CA . ASP A 1 250 ? -6.989 10.698 -23.214 1.00 80.88 250 ASP A CA 1
ATOM 2011 C C . ASP A 1 250 ? -6.864 10.455 -24.734 1.00 80.88 250 ASP A C 1
ATOM 2013 O O . ASP A 1 250 ? -5.879 10.876 -25.352 1.00 80.88 250 ASP A O 1
ATOM 2017 N N . PRO A 1 251 ? -7.867 9.841 -25.396 1.00 82.62 251 PRO A N 1
ATOM 2018 C CA . PRO A 1 251 ? -7.802 9.567 -26.832 1.00 82.62 251 PRO A CA 1
ATOM 2019 C C . PRO A 1 251 ? -7.818 10.852 -27.663 1.00 82.62 251 PRO A C 1
ATOM 2021 O O . PRO A 1 251 ? -7.150 10.934 -28.691 1.00 82.62 251 PRO A O 1
ATOM 2024 N N . SER A 1 252 ? -8.547 11.873 -27.199 1.00 85.75 252 SER A N 1
ATOM 2025 C CA . SER A 1 252 ? -8.664 13.157 -27.894 1.00 85.75 252 SER A CA 1
ATOM 2026 C C . SER A 1 252 ? -7.371 13.966 -27.801 1.00 85.75 252 SER A C 1
ATOM 2028 O O . SER A 1 252 ? -7.017 14.700 -28.725 1.00 85.75 252 SER A O 1
ATOM 2030 N N . GLY A 1 253 ? -6.645 13.806 -26.695 1.00 85.75 253 GLY A N 1
ATOM 2031 C CA . GLY A 1 253 ? -5.305 14.323 -26.491 1.00 85.75 253 GLY A CA 1
ATOM 2032 C C . GLY A 1 253 ? -4.315 13.684 -27.456 1.00 85.75 253 GLY A C 1
ATOM 2033 O O . GLY A 1 253 ? -3.554 14.410 -28.086 1.00 85.75 253 GLY A O 1
ATOM 2034 N N . ILE A 1 254 ? -4.362 12.363 -27.630 1.00 89.06 254 ILE A N 1
ATOM 2035 C CA . ILE A 1 254 ? -3.458 11.630 -28.529 1.00 89.06 254 ILE A CA 1
ATOM 2036 C C . ILE A 1 254 ? -3.710 11.995 -29.994 1.00 89.06 254 ILE A C 1
ATOM 2038 O O . ILE A 1 254 ? -2.754 12.323 -30.693 1.00 89.06 254 ILE A O 1
ATOM 2042 N N . GLU A 1 255 ? -4.966 12.014 -30.452 1.00 89.38 255 GLU A N 1
ATOM 2043 C CA . GLU A 1 255 ? -5.299 12.384 -31.838 1.00 89.38 255 GLU A CA 1
ATOM 2044 C C . GLU A 1 255 ? -4.835 13.818 -32.168 1.00 89.38 255 GLU A C 1
ATOM 2046 O O . GLU A 1 255 ? -4.206 14.030 -33.202 1.00 89.38 255 GLU A O 1
ATOM 2051 N N . LYS A 1 256 ? -4.993 14.775 -31.239 1.00 91.38 256 LYS A N 1
ATOM 2052 C CA . LYS A 1 256 ? -4.452 16.144 -31.382 1.00 91.38 256 LYS A CA 1
ATOM 2053 C C . LYS A 1 256 ? -2.925 16.216 -31.303 1.00 91.38 256 LYS A C 1
ATOM 2055 O O . LYS A 1 256 ? -2.316 17.046 -31.965 1.00 91.38 256 LYS A O 1
ATOM 2060 N N . THR A 1 257 ? -2.279 15.396 -30.471 1.00 92.44 257 THR A N 1
ATOM 2061 C CA . THR A 1 257 ? -0.806 15.315 -30.428 1.00 92.44 257 THR A CA 1
ATOM 2062 C C . THR A 1 257 ? -0.258 14.822 -31.765 1.00 92.44 257 THR A C 1
ATOM 2064 O O . THR A 1 257 ? 0.744 15.352 -32.238 1.00 92.44 257 THR A O 1
ATOM 2067 N N . VAL A 1 258 ? -0.935 13.848 -32.377 1.00 91.12 258 VAL A N 1
ATOM 2068 C CA . VAL A 1 258 ? -0.612 13.306 -33.699 1.00 91.12 258 VAL A CA 1
ATOM 2069 C C . VAL A 1 258 ? -0.770 14.364 -34.792 1.00 91.12 258 VAL A C 1
ATOM 2071 O O . VAL A 1 258 ? 0.192 14.619 -35.509 1.00 91.12 258 VAL A O 1
ATOM 2074 N N . GLU A 1 259 ? -1.931 15.020 -34.863 1.00 92.44 259 GLU A N 1
ATOM 2075 C CA . GLU A 1 259 ? -2.218 16.121 -35.797 1.00 92.44 259 GLU A CA 1
ATOM 2076 C C . GLU A 1 259 ? -1.125 17.204 -35.740 1.00 92.44 259 GLU A C 1
ATOM 2078 O O . GLU A 1 259 ? -0.477 17.501 -36.743 1.00 92.44 259 GLU A O 1
ATOM 2083 N N . VAL A 1 260 ? -0.813 17.707 -34.539 1.00 91.81 260 VAL A N 1
ATOM 2084 C CA . VAL A 1 260 ? 0.154 18.802 -34.372 1.00 91.81 260 VAL A CA 1
ATOM 2085 C C . VAL A 1 260 ? 1.590 18.397 -34.730 1.00 91.81 260 VAL A C 1
ATOM 2087 O O . VAL A 1 260 ? 2.300 19.200 -35.333 1.00 91.81 260 VAL A O 1
ATOM 2090 N N . PHE A 1 261 ? 2.062 17.182 -34.406 1.00 89.88 261 PHE A N 1
ATOM 2091 C CA . PHE A 1 261 ? 3.428 16.803 -34.809 1.00 89.88 261 PHE A CA 1
ATOM 2092 C C . PHE A 1 261 ? 3.539 16.586 -36.326 1.00 89.88 261 PHE A C 1
ATOM 2094 O O . PHE A 1 261 ? 4.600 16.849 -36.896 1.00 89.88 261 PHE A O 1
ATOM 2101 N N . GLN A 1 262 ? 2.456 16.154 -36.987 1.00 88.94 262 GLN A N 1
ATOM 2102 C CA . GLN A 1 262 ? 2.393 16.057 -38.447 1.00 88.94 262 GLN A CA 1
ATOM 2103 C C . GLN A 1 262 ? 2.416 17.443 -39.105 1.00 88.94 262 GLN A C 1
ATOM 2105 O O . GLN A 1 262 ? 3.220 17.655 -40.012 1.00 88.94 262 GLN A O 1
ATOM 2110 N N . ASP A 1 263 ? 1.624 18.399 -38.608 1.00 91.19 263 ASP A N 1
ATOM 2111 C CA . ASP A 1 263 ? 1.622 19.792 -39.085 1.00 91.19 263 ASP A CA 1
ATOM 2112 C C . ASP A 1 263 ? 3.006 20.450 -38.953 1.00 91.19 263 ASP A C 1
ATOM 2114 O O . ASP A 1 263 ? 3.476 21.143 -39.857 1.00 91.19 263 ASP A O 1
ATOM 2118 N N . LEU A 1 264 ? 3.709 20.178 -37.849 1.00 90.81 264 LEU A N 1
ATOM 2119 C CA . LEU A 1 264 ? 5.076 20.651 -37.602 1.00 90.81 264 LEU A CA 1
ATOM 2120 C C . LEU A 1 264 ? 6.160 19.837 -38.332 1.00 90.81 264 LEU A C 1
ATOM 2122 O O . LEU A 1 264 ? 7.348 20.035 -38.068 1.00 90.81 264 LEU A O 1
ATOM 2126 N N . SER A 1 265 ? 5.772 18.929 -39.236 1.00 88.19 265 SER A N 1
ATOM 2127 C CA . SER A 1 265 ? 6.669 18.083 -40.038 1.00 88.19 265 SER A CA 1
ATOM 2128 C C . SER A 1 265 ? 7.678 17.270 -39.211 1.00 88.19 265 SER A C 1
ATOM 2130 O O . SER A 1 265 ? 8.785 16.979 -39.669 1.00 88.19 265 SER A O 1
ATOM 2132 N N . VAL A 1 266 ? 7.311 16.887 -37.982 1.00 88.62 266 VAL A N 1
ATOM 2133 C CA . VAL A 1 266 ? 8.172 16.097 -37.095 1.00 88.62 266 VAL A CA 1
ATOM 2134 C C . VAL A 1 266 ? 8.269 14.665 -37.640 1.00 88.62 266 VAL A C 1
ATOM 2136 O O . VAL A 1 266 ? 7.242 14.010 -37.837 1.00 88.62 266 VAL A O 1
ATOM 2139 N N . PRO A 1 267 ? 9.482 14.139 -37.888 1.00 88.88 267 PRO A N 1
ATOM 2140 C CA . PRO A 1 267 ? 9.651 12.828 -38.497 1.00 88.88 267 PRO A CA 1
ATOM 2141 C C . PRO A 1 267 ? 9.159 11.702 -37.581 1.00 88.88 267 PRO A C 1
ATOM 2143 O O . PRO A 1 267 ? 9.490 11.650 -36.395 1.00 88.88 267 PRO A O 1
ATOM 2146 N N . LEU A 1 268 ? 8.430 10.738 -38.154 1.00 90.06 268 LEU A N 1
ATOM 2147 C CA . LEU A 1 268 ? 7.980 9.549 -37.433 1.00 90.06 268 LEU A CA 1
ATOM 2148 C C . LEU A 1 268 ? 9.186 8.665 -37.070 1.00 90.06 268 LEU A C 1
ATOM 2150 O O . LEU A 1 268 ? 9.699 7.905 -37.894 1.00 90.06 268 LEU A O 1
ATOM 2154 N N . THR A 1 269 ? 9.660 8.761 -35.827 1.00 90.25 269 THR A N 1
ATOM 2155 C CA . THR A 1 269 ? 10.761 7.916 -35.349 1.00 90.25 269 THR A CA 1
ATOM 2156 C C . THR A 1 269 ? 10.294 6.478 -35.126 1.00 90.25 269 THR A C 1
ATOM 2158 O O . THR A 1 269 ? 9.125 6.208 -34.845 1.00 90.25 269 THR A O 1
ATOM 2161 N N . SER A 1 270 ? 11.236 5.531 -35.157 1.00 88.31 270 SER A N 1
ATOM 2162 C CA . SER A 1 270 ? 10.977 4.123 -34.810 1.00 88.31 270 SER A CA 1
ATOM 2163 C C . SER A 1 270 ? 10.346 3.934 -33.418 1.00 88.31 270 SER A C 1
ATOM 2165 O O . SER A 1 270 ? 9.723 2.900 -33.180 1.00 88.31 270 SER A O 1
ATOM 2167 N N . LYS A 1 271 ? 10.523 4.900 -32.503 1.00 88.88 271 LYS A N 1
ATOM 2168 C CA . LYS A 1 271 ? 9.931 4.901 -31.162 1.00 88.88 271 LYS A CA 1
ATOM 2169 C C . LYS A 1 271 ? 8.490 5.412 -31.213 1.00 88.88 271 LYS A C 1
ATOM 2171 O O . LYS A 1 271 ? 7.602 4.675 -30.791 1.00 88.88 271 LYS A O 1
ATOM 2176 N N . LEU A 1 272 ? 8.248 6.579 -31.825 1.00 90.12 272 LEU A N 1
ATOM 2177 C CA . LEU A 1 272 ? 6.898 7.119 -32.062 1.00 90.12 272 LEU A CA 1
ATOM 2178 C C . LEU A 1 272 ? 5.996 6.105 -32.782 1.00 90.12 272 LEU A C 1
ATOM 2180 O O . LEU A 1 272 ? 4.886 5.848 -32.321 1.00 90.12 272 LEU A O 1
ATOM 2184 N N . GLN A 1 273 ? 6.494 5.465 -33.849 1.00 91.94 273 GLN A N 1
ATOM 2185 C CA . GLN A 1 273 ? 5.754 4.419 -34.561 1.00 91.94 273 GLN A CA 1
ATOM 2186 C C . GLN A 1 273 ? 5.367 3.2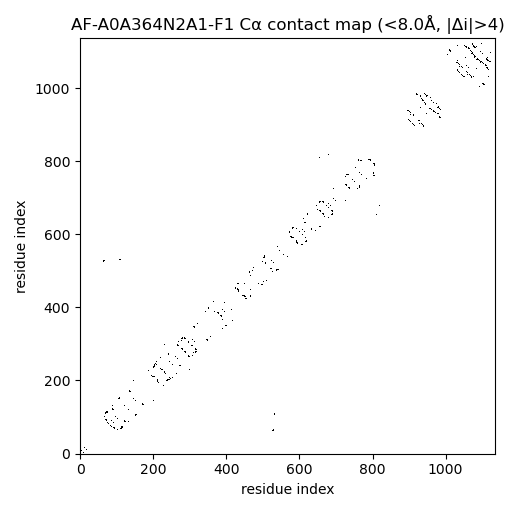69 -33.625 1.00 91.94 273 GLN A C 1
ATOM 2188 O O . GLN A 1 273 ? 4.199 2.898 -33.578 1.00 91.94 273 GLN A O 1
ATOM 2193 N N . SER A 1 274 ? 6.317 2.714 -32.861 1.00 90.31 274 SER A N 1
ATOM 2194 C CA . SER A 1 274 ? 6.015 1.605 -31.947 1.00 90.31 274 SER A CA 1
ATOM 2195 C C . SER A 1 274 ? 5.002 1.981 -30.875 1.00 90.31 274 SER A C 1
ATOM 2197 O O . SER A 1 274 ? 4.094 1.206 -30.605 1.00 90.31 274 SER A O 1
ATOM 2199 N N . THR A 1 275 ? 5.103 3.193 -30.333 1.00 91.38 275 THR A N 1
ATOM 2200 C CA . THR A 1 275 ? 4.190 3.704 -29.314 1.00 91.38 275 THR A CA 1
ATOM 2201 C C . THR A 1 275 ? 2.767 3.874 -29.873 1.00 91.38 275 THR A C 1
ATOM 2203 O O . THR A 1 275 ? 1.813 3.431 -29.238 1.00 91.38 275 THR A O 1
ATOM 2206 N N . LEU A 1 276 ? 2.605 4.426 -31.086 1.00 91.50 276 LEU A N 1
ATOM 2207 C CA . LEU A 1 276 ? 1.297 4.537 -31.755 1.00 91.50 276 LEU A CA 1
ATOM 2208 C C . LEU A 1 276 ? 0.715 3.169 -32.138 1.00 91.50 276 LEU A C 1
ATOM 2210 O O . LEU A 1 276 ? -0.465 2.914 -31.902 1.00 91.50 276 LEU A O 1
ATOM 2214 N N . VAL A 1 277 ? 1.530 2.285 -32.722 1.00 92.19 277 VAL A N 1
ATOM 2215 C CA . VAL A 1 277 ? 1.087 0.950 -33.145 1.00 92.19 277 VAL A CA 1
ATOM 2216 C C . VAL A 1 277 ? 0.646 0.128 -31.936 1.00 92.19 277 VAL A C 1
ATOM 2218 O O . VAL A 1 277 ? -0.456 -0.409 -31.983 1.00 92.19 277 VAL A O 1
ATOM 2221 N N . SER A 1 278 ? 1.425 0.089 -30.846 1.00 90.31 278 SER A N 1
ATOM 2222 C CA . SER A 1 278 ? 1.034 -0.598 -29.606 1.00 90.31 278 SER A CA 1
ATOM 2223 C C . SER A 1 278 ? -0.240 -0.015 -28.992 1.00 90.31 278 SER A C 1
ATOM 2225 O O . SER A 1 278 ? -1.151 -0.773 -28.677 1.00 90.31 278 SER A O 1
ATOM 2227 N N . TYR A 1 279 ? -0.372 1.314 -28.913 1.00 90.81 279 TYR A N 1
ATOM 2228 C CA . TYR A 1 279 ? -1.571 1.960 -28.365 1.00 90.81 279 TYR A CA 1
ATOM 2229 C C . TYR A 1 279 ? -2.862 1.563 -29.106 1.00 90.81 279 TYR A C 1
ATOM 2231 O O . TYR A 1 279 ? -3.846 1.143 -28.489 1.00 90.81 279 TYR A O 1
ATOM 2239 N N . TYR A 1 280 ? -2.869 1.650 -30.442 1.00 91.00 280 TYR A N 1
ATOM 2240 C CA . TYR A 1 280 ? -4.040 1.251 -31.230 1.00 91.00 280 TYR A CA 1
ATOM 2241 C C . TYR A 1 280 ? -4.236 -0.275 -31.249 1.00 91.00 280 TYR A C 1
ATOM 2243 O O . TYR A 1 280 ? -5.374 -0.744 -31.292 1.00 91.00 280 TYR A O 1
ATOM 2251 N N . ALA A 1 281 ? -3.154 -1.055 -31.165 1.00 88.75 281 ALA A N 1
ATOM 2252 C CA . ALA A 1 281 ? -3.178 -2.513 -31.067 1.00 88.75 281 ALA A CA 1
ATOM 2253 C C . ALA A 1 281 ? -3.829 -3.013 -29.762 1.00 88.75 281 ALA A C 1
ATOM 2255 O O . ALA A 1 281 ? -4.739 -3.840 -29.817 1.00 88.75 281 ALA A O 1
ATOM 2256 N N . GLU A 1 282 ? -3.445 -2.463 -28.607 1.00 85.94 282 GLU A N 1
ATOM 2257 C CA . GLU A 1 282 ? -3.983 -2.812 -27.281 1.00 85.94 282 GLU A CA 1
ATOM 2258 C C . GLU A 1 282 ? -5.487 -2.526 -27.169 1.00 85.94 282 GLU A C 1
ATOM 2260 O O . GLU A 1 282 ? -6.251 -3.333 -26.637 1.00 85.94 282 GLU A O 1
ATOM 2265 N N . ARG A 1 283 ? -5.944 -1.417 -27.761 1.00 86.06 283 ARG A N 1
ATOM 2266 C CA . ARG A 1 283 ? -7.375 -1.085 -27.898 1.00 86.06 283 ARG A CA 1
ATOM 2267 C C . ARG A 1 283 ? -8.085 -1.925 -28.967 1.00 86.06 283 ARG A C 1
ATOM 2269 O O . ARG A 1 283 ? -9.314 -2.008 -29.005 1.00 86.06 283 ARG A O 1
ATOM 2276 N N . GLY A 1 284 ? -7.316 -2.580 -29.833 1.00 82.62 284 GLY A N 1
ATOM 2277 C CA . GLY A 1 284 ? -7.782 -3.369 -30.966 1.00 82.62 284 GLY A CA 1
ATOM 2278 C C . GLY A 1 284 ? -8.399 -2.544 -32.097 1.00 82.62 284 GLY A C 1
ATOM 2279 O O . GLY A 1 284 ? -9.196 -3.084 -32.865 1.00 82.62 284 GLY A O 1
ATOM 2280 N N . GLU A 1 285 ? -8.013 -1.272 -32.218 1.00 89.00 285 GLU A N 1
ATOM 2281 C CA . GLU A 1 285 ? -8.271 -0.392 -33.367 1.00 89.00 285 GLU A CA 1
ATOM 2282 C C . GLU A 1 285 ? -7.332 -0.787 -34.528 1.00 89.00 285 GLU A C 1
ATOM 2284 O O . GLU A 1 285 ? -6.435 -0.044 -34.932 1.00 89.00 285 GLU A O 1
ATOM 2289 N N . LEU A 1 286 ? -7.519 -2.012 -35.041 1.00 88.44 286 LEU A N 1
ATOM 2290 C CA . LEU A 1 286 ? -6.587 -2.684 -35.953 1.00 88.44 286 LEU A CA 1
ATOM 2291 C C . LEU A 1 286 ? -6.246 -1.850 -37.198 1.00 88.44 286 LEU A C 1
ATOM 2293 O O . LEU A 1 286 ? -5.086 -1.812 -37.600 1.00 88.44 286 LEU A O 1
ATOM 2297 N N . ASP A 1 287 ? -7.214 -1.158 -37.796 1.00 90.50 287 ASP A N 1
ATOM 2298 C CA . ASP A 1 287 ? -6.976 -0.403 -39.032 1.00 90.50 287 ASP A CA 1
ATOM 2299 C C . ASP A 1 287 ? -6.122 0.856 -38.805 1.00 90.50 287 ASP A C 1
ATOM 2301 O O . ASP A 1 287 ? -5.273 1.173 -39.641 1.00 90.50 287 ASP A O 1
ATOM 2305 N N . LYS A 1 288 ? -6.234 1.509 -37.635 1.00 90.50 288 LYS A N 1
ATOM 2306 C CA . LYS A 1 288 ? -5.299 2.577 -37.235 1.00 90.50 288 LYS A CA 1
ATOM 2307 C C . LYS A 1 288 ? -3.903 2.007 -36.963 1.00 90.50 288 LYS A C 1
ATOM 2309 O O . LYS A 1 288 ? -2.916 2.591 -37.402 1.00 90.50 288 LYS A O 1
ATOM 2314 N N . ALA A 1 289 ? -3.800 0.849 -36.305 1.00 91.00 289 ALA A N 1
ATOM 2315 C CA . ALA A 1 289 ? -2.511 0.191 -36.068 1.00 91.00 289 ALA A CA 1
ATOM 2316 C C . ALA A 1 289 ? -1.801 -0.183 -37.390 1.00 91.00 289 ALA A C 1
ATOM 2318 O O . ALA A 1 289 ? -0.612 0.097 -37.549 1.00 91.00 289 ALA A O 1
ATOM 2319 N N . LYS A 1 290 ? -2.536 -0.721 -38.377 1.00 91.25 290 LYS A N 1
ATOM 2320 C CA . LYS A 1 290 ? -2.040 -0.965 -39.746 1.00 91.25 290 LYS A CA 1
ATOM 2321 C C . LYS A 1 290 ? -1.576 0.322 -40.430 1.00 91.25 290 LYS A C 1
ATOM 2323 O O . LYS A 1 290 ? -0.497 0.337 -41.018 1.00 91.25 290 LYS A O 1
ATOM 2328 N N . PHE A 1 291 ? -2.371 1.392 -40.346 1.00 91.50 291 PHE A N 1
ATOM 2329 C CA . PHE A 1 291 ? -2.044 2.688 -40.944 1.00 91.50 291 PHE A CA 1
ATOM 2330 C C . PHE A 1 291 ? -0.704 3.232 -40.431 1.00 91.50 291 PHE A C 1
ATOM 2332 O O . PHE A 1 291 ? 0.146 3.591 -41.243 1.00 91.50 291 PHE A O 1
ATOM 2339 N N . TRP A 1 292 ? -0.486 3.236 -39.110 1.00 90.44 292 TRP A N 1
ATOM 2340 C CA . TRP A 1 292 ? 0.762 3.717 -38.498 1.00 90.44 292 TRP A CA 1
ATOM 2341 C C . TRP A 1 292 ? 1.963 2.807 -38.763 1.00 90.44 292 TRP A C 1
ATOM 2343 O O . TRP A 1 292 ? 3.082 3.294 -38.927 1.00 90.44 292 TRP A O 1
ATOM 2353 N N . TYR A 1 293 ? 1.745 1.496 -38.867 1.00 89.81 293 TYR A N 1
ATOM 2354 C CA . TYR A 1 293 ? 2.794 0.549 -39.241 1.00 89.81 293 TYR A CA 1
ATOM 2355 C C . TYR A 1 293 ? 3.285 0.740 -40.685 1.00 89.81 293 TYR A C 1
ATOM 2357 O O . TYR A 1 293 ? 4.471 0.580 -40.958 1.00 89.81 293 TYR A O 1
ATOM 2365 N N . ALA A 1 294 ? 2.388 1.122 -41.598 1.00 88.31 294 ALA A N 1
ATOM 2366 C CA . ALA A 1 294 ? 2.707 1.358 -43.006 1.00 88.31 294 ALA A CA 1
ATOM 2367 C C . ALA A 1 294 ? 3.342 2.736 -43.297 1.00 88.31 294 ALA A C 1
ATOM 2369 O O . ALA A 1 294 ? 3.777 2.967 -44.426 1.00 88.31 294 ALA A O 1
ATOM 2370 N N . GLN A 1 295 ? 3.391 3.656 -42.325 1.00 88.50 295 GLN A N 1
ATOM 2371 C CA . GLN A 1 295 ? 4.013 4.972 -42.519 1.00 88.50 295 GLN A CA 1
ATOM 2372 C C . GLN A 1 295 ? 5.546 4.879 -42.636 1.00 88.50 295 GLN A C 1
ATOM 2374 O O . GLN A 1 295 ? 6.165 4.070 -41.938 1.00 88.50 295 GLN A O 1
ATOM 2379 N N . PRO A 1 296 ? 6.183 5.731 -43.465 1.00 86.69 296 PRO A N 1
ATOM 2380 C CA . PRO A 1 296 ? 7.637 5.802 -43.550 1.00 86.69 296 PRO A CA 1
ATOM 2381 C C . PRO A 1 296 ? 8.228 6.293 -42.226 1.00 86.69 296 PRO A C 1
ATOM 2383 O O . PRO A 1 296 ? 7.759 7.275 -41.647 1.00 86.69 296 PRO A O 1
ATOM 2386 N N . ILE A 1 297 ? 9.282 5.621 -41.765 1.00 88.31 297 ILE A N 1
ATOM 2387 C CA . ILE A 1 297 ? 9.988 5.973 -40.532 1.00 88.31 297 ILE A CA 1
ATOM 2388 C C . ILE A 1 297 ? 11.360 6.582 -40.812 1.00 88.31 297 ILE A C 1
ATOM 2390 O O . ILE A 1 297 ? 12.003 6.316 -41.830 1.00 88.31 297 ILE A O 1
ATOM 2394 N N . PHE A 1 298 ? 11.837 7.365 -39.852 1.00 88.19 298 PHE A N 1
ATOM 2395 C CA . PHE A 1 298 ? 13.101 8.084 -39.942 1.00 88.19 298 PHE A CA 1
ATOM 2396 C C . PHE A 1 298 ? 13.934 7.908 -38.665 1.00 88.19 298 PHE A C 1
ATOM 2398 O O . PHE A 1 298 ? 13.437 7.534 -37.596 1.00 88.19 298 PHE A O 1
ATOM 2405 N N . THR A 1 299 ? 15.234 8.174 -38.762 1.00 85.50 299 THR A N 1
ATOM 2406 C CA . THR A 1 299 ? 16.118 8.305 -37.599 1.00 85.50 299 THR A CA 1
ATOM 2407 C C . THR A 1 299 ? 15.864 9.632 -36.880 1.00 85.50 299 THR A C 1
ATOM 2409 O O . THR A 1 299 ? 15.318 10.570 -37.459 1.00 85.50 299 THR A O 1
ATOM 2412 N N . LYS A 1 300 ? 16.352 9.770 -35.638 1.00 81.38 300 LYS A N 1
ATOM 2413 C CA . LYS A 1 300 ? 16.297 11.034 -34.868 1.00 81.38 300 LYS A CA 1
ATOM 2414 C C . LYS A 1 300 ? 17.078 12.203 -35.508 1.00 81.38 300 LYS A C 1
ATOM 2416 O O . LYS A 1 300 ? 17.072 13.308 -34.976 1.00 81.38 300 LYS A O 1
ATOM 2421 N N . PHE A 1 301 ? 17.753 11.954 -36.633 1.00 80.56 301 PHE A N 1
ATOM 2422 C CA . PHE A 1 301 ? 18.497 12.934 -37.425 1.00 80.56 301 PHE A CA 1
ATOM 2423 C C . PHE A 1 301 ? 17.840 13.243 -38.786 1.00 80.56 301 PHE A C 1
ATOM 2425 O O . PHE A 1 301 ? 18.377 14.058 -39.530 1.00 80.56 301 PHE A O 1
ATOM 2432 N N . GLY A 1 302 ? 16.702 12.611 -39.110 1.00 75.69 302 GLY A N 1
ATOM 2433 C CA . GLY A 1 302 ? 15.941 12.847 -40.345 1.00 75.69 302 GLY A CA 1
ATOM 2434 C C . GLY A 1 302 ? 16.239 11.898 -41.513 1.00 75.69 302 GLY A C 1
ATOM 2435 O O . GLY A 1 302 ? 15.640 12.048 -42.573 1.00 75.69 302 GLY A O 1
ATOM 2436 N N . ASN A 1 303 ? 17.121 10.907 -41.347 1.00 81.81 303 ASN A N 1
ATOM 2437 C CA . ASN A 1 303 ? 17.433 9.957 -42.424 1.00 81.81 303 ASN A CA 1
ATOM 2438 C C . ASN A 1 303 ? 16.345 8.871 -42.517 1.00 81.81 303 ASN A C 1
ATOM 2440 O O . ASN A 1 303 ? 15.923 8.380 -41.468 1.00 81.81 303 ASN A O 1
ATOM 2444 N N . PRO A 1 304 ? 15.907 8.446 -43.716 1.00 82.69 304 PRO A N 1
ATOM 2445 C CA . PRO A 1 304 ? 14.910 7.385 -43.859 1.00 82.69 304 PRO A CA 1
ATOM 2446 C C . PRO A 1 304 ? 15.434 6.046 -43.319 1.00 82.69 304 PRO A C 1
ATOM 2448 O O . PRO A 1 304 ? 16.603 5.704 -43.507 1.00 82.69 304 PRO A O 1
ATOM 2451 N N . LYS A 1 305 ? 14.560 5.271 -42.670 1.00 78.81 305 LYS A N 1
ATOM 2452 C CA . LYS A 1 305 ? 14.824 3.898 -42.217 1.00 78.81 305 LYS A CA 1
ATOM 2453 C C . LYS A 1 305 ? 13.808 2.955 -42.871 1.00 78.81 305 LYS A C 1
ATOM 2455 O O . LYS A 1 305 ? 12.629 3.274 -42.965 1.00 78.81 305 LYS A O 1
ATOM 2460 N N . THR A 1 306 ? 14.264 1.799 -43.343 1.00 66.81 306 THR A N 1
ATOM 2461 C CA . THR A 1 306 ? 13.452 0.880 -44.162 1.00 66.81 306 THR A CA 1
ATOM 2462 C C . THR A 1 306 ? 12.631 -0.133 -43.362 1.00 66.81 306 THR A C 1
ATOM 2464 O O . THR A 1 306 ? 11.637 -0.631 -43.880 1.00 66.81 306 THR A O 1
ATOM 2467 N N . THR A 1 307 ? 13.014 -0.437 -42.118 1.00 69.25 307 THR A N 1
ATOM 2468 C CA . THR A 1 307 ? 12.420 -1.520 -41.314 1.00 69.25 307 THR A CA 1
ATOM 2469 C C . THR A 1 307 ? 11.660 -1.002 -40.081 1.00 69.25 307 THR A C 1
ATOM 2471 O O . THR A 1 307 ? 12.288 -0.406 -39.193 1.00 69.25 307 THR A O 1
ATOM 2474 N N . PRO A 1 308 ? 10.330 -1.236 -39.979 1.00 74.19 308 PRO A N 1
ATOM 2475 C CA . PRO A 1 308 ? 9.542 -0.981 -38.770 1.00 74.19 308 PRO A CA 1
ATOM 2476 C C . PRO A 1 308 ? 10.153 -1.616 -37.517 1.00 74.19 308 PRO A C 1
ATOM 2478 O O . PRO A 1 308 ? 10.923 -2.573 -37.593 1.00 74.19 308 PRO A O 1
ATOM 2481 N N . SER A 1 309 ? 9.809 -1.097 -36.337 1.00 77.44 309 SER A N 1
ATOM 2482 C CA . SER A 1 309 ? 10.393 -1.616 -35.093 1.00 77.44 309 SER A CA 1
ATOM 2483 C C . SER A 1 309 ? 9.924 -3.043 -34.762 1.00 77.44 309 SER A C 1
ATOM 2485 O O . SER A 1 309 ? 8.815 -3.457 -35.120 1.00 77.44 309 SER A O 1
ATOM 2487 N N . ALA A 1 310 ? 10.760 -3.774 -34.014 1.00 75.19 310 ALA A N 1
ATOM 2488 C CA . ALA A 1 310 ? 10.435 -5.077 -33.433 1.00 75.19 310 ALA A CA 1
ATOM 2489 C C . ALA A 1 310 ? 9.107 -5.034 -32.665 1.00 75.19 310 ALA A C 1
ATOM 2491 O O . ALA A 1 310 ? 8.176 -5.778 -32.960 1.00 75.19 310 ALA A O 1
ATOM 2492 N N . ALA A 1 311 ? 9.000 -4.083 -31.732 1.00 77.50 311 ALA A N 1
ATOM 2493 C CA . ALA A 1 311 ? 7.832 -3.892 -30.882 1.00 77.50 311 ALA A CA 1
ATOM 2494 C C . ALA A 1 311 ? 6.574 -3.545 -31.693 1.00 77.50 311 ALA A C 1
ATOM 2496 O O . ALA A 1 311 ? 5.512 -4.100 -31.426 1.00 77.50 311 ALA A O 1
ATOM 2497 N N . ALA A 1 312 ? 6.699 -2.698 -32.724 1.00 84.31 312 ALA A N 1
ATOM 2498 C CA . ALA A 1 312 ? 5.590 -2.374 -33.622 1.00 84.31 312 ALA A CA 1
ATOM 2499 C C . ALA A 1 312 ? 5.090 -3.624 -34.370 1.00 84.31 312 ALA A C 1
ATOM 2501 O O . ALA A 1 312 ? 3.887 -3.870 -34.447 1.00 84.31 312 ALA A O 1
ATOM 2502 N N . SER A 1 313 ? 6.019 -4.440 -34.877 1.00 85.62 313 SER A N 1
ATOM 2503 C CA . SER A 1 313 ? 5.710 -5.677 -35.604 1.00 85.62 313 SER A CA 1
ATOM 2504 C C . SER A 1 313 ? 5.056 -6.715 -34.689 1.00 85.62 313 SER A C 1
ATOM 2506 O O . SER A 1 313 ? 3.996 -7.241 -35.019 1.00 85.62 313 SER A O 1
ATOM 2508 N N . SER A 1 314 ? 5.626 -6.946 -33.504 1.00 84.50 314 SER A N 1
ATOM 2509 C CA . SER A 1 314 ? 5.088 -7.843 -32.475 1.00 84.50 314 SER A CA 1
ATOM 2510 C C . SER A 1 314 ? 3.681 -7.444 -32.016 1.00 84.50 314 SER A C 1
ATOM 2512 O O . SER A 1 314 ? 2.773 -8.276 -32.052 1.00 84.50 314 SER A O 1
ATOM 2514 N N . ALA A 1 315 ? 3.463 -6.176 -31.646 1.00 84.56 315 ALA A N 1
ATOM 2515 C CA . ALA A 1 315 ? 2.161 -5.690 -31.182 1.00 84.56 315 ALA A CA 1
ATOM 2516 C C . ALA A 1 315 ? 1.075 -5.816 -32.266 1.00 84.56 315 ALA A C 1
ATOM 2518 O O . ALA A 1 315 ? -0.039 -6.286 -32.000 1.00 84.56 315 ALA A O 1
ATOM 2519 N N . LEU A 1 316 ? 1.411 -5.464 -33.512 1.00 87.81 316 LEU A N 1
ATOM 2520 C CA . LEU A 1 316 ? 0.494 -5.577 -34.641 1.00 87.81 316 LEU A CA 1
ATOM 2521 C C . LEU A 1 316 ? 0.159 -7.039 -34.952 1.00 87.81 316 LEU A C 1
ATOM 2523 O O . LEU A 1 316 ? -1.014 -7.375 -35.107 1.00 87.81 316 LEU A O 1
ATOM 2527 N N . LEU A 1 317 ? 1.159 -7.922 -34.993 1.00 86.75 317 LEU A N 1
ATOM 2528 C CA . LEU A 1 317 ? 0.972 -9.342 -35.285 1.00 86.75 317 LEU A CA 1
ATOM 2529 C C . LEU A 1 317 ? 0.126 -10.054 -34.217 1.00 86.75 317 LEU A C 1
ATOM 2531 O O . LEU A 1 317 ? -0.820 -10.765 -34.567 1.00 86.75 317 LEU A O 1
ATOM 2535 N N . VAL A 1 318 ? 0.398 -9.827 -32.927 1.00 83.69 318 VAL A N 1
ATOM 2536 C CA . VAL A 1 318 ? -0.414 -10.358 -31.811 1.00 83.69 318 VAL A CA 1
ATOM 2537 C C . VAL A 1 318 ? -1.874 -9.902 -31.908 1.00 83.69 318 VAL A C 1
ATOM 2539 O O . VAL A 1 318 ? -2.803 -10.682 -31.657 1.00 83.69 318 VAL A O 1
ATOM 2542 N N . THR A 1 319 ? -2.095 -8.658 -32.332 1.00 85.81 319 THR A N 1
ATOM 2543 C CA . THR A 1 319 ? -3.438 -8.096 -32.528 1.00 85.81 319 THR A CA 1
ATOM 2544 C C . THR A 1 319 ? -4.133 -8.695 -33.746 1.00 85.81 319 THR A C 1
ATOM 2546 O O . THR A 1 319 ? -5.304 -9.061 -33.648 1.00 85.81 319 THR A O 1
ATOM 2549 N N . CYS A 1 320 ? -3.422 -8.885 -34.861 1.00 86.94 320 CYS A N 1
ATOM 2550 C CA . CYS A 1 320 ? -3.939 -9.568 -36.052 1.00 86.94 320 CYS A CA 1
ATOM 2551 C C . CYS A 1 320 ? -4.393 -10.997 -35.725 1.00 86.94 320 CYS A C 1
ATOM 2553 O O . CYS A 1 320 ? -5.500 -11.391 -36.093 1.00 86.94 320 CYS A O 1
ATOM 2555 N N . ALA A 1 321 ? -3.584 -11.747 -34.969 1.00 84.44 321 ALA A N 1
ATOM 2556 C CA . ALA A 1 321 ? -3.942 -13.079 -34.487 1.00 84.44 321 ALA A CA 1
ATOM 2557 C C . ALA A 1 321 ? -5.193 -13.044 -33.586 1.00 84.44 321 ALA A C 1
ATOM 2559 O O . ALA A 1 321 ? -6.163 -13.759 -33.841 1.00 84.44 321 ALA A O 1
ATOM 2560 N N . SER A 1 322 ? -5.222 -12.144 -32.595 1.00 82.81 322 SER A N 1
ATOM 2561 C CA . SER A 1 322 ? -6.347 -12.008 -31.654 1.00 82.81 322 SER A CA 1
ATOM 2562 C C . SER A 1 322 ? -7.656 -11.558 -32.327 1.00 82.81 322 SER A C 1
ATOM 2564 O O . SER A 1 322 ? -8.736 -11.994 -31.929 1.00 82.81 322 SER A O 1
ATOM 2566 N N . ARG A 1 323 ? -7.582 -10.716 -33.368 1.00 84.25 323 ARG A N 1
ATOM 2567 C CA . ARG A 1 323 ? -8.729 -10.233 -34.165 1.00 84.25 323 ARG A CA 1
ATOM 2568 C C . ARG A 1 323 ? -9.076 -11.136 -35.361 1.00 84.25 323 ARG A C 1
ATOM 2570 O O . ARG A 1 323 ? -10.035 -10.842 -36.067 1.00 84.25 323 ARG A O 1
ATOM 2577 N N . ARG A 1 324 ? -8.347 -12.244 -35.559 1.00 81.44 324 ARG A N 1
ATOM 2578 C CA . ARG A 1 324 ? -8.482 -13.209 -36.672 1.00 81.44 324 ARG A CA 1
ATOM 2579 C C . ARG A 1 324 ? -8.225 -12.645 -38.081 1.00 81.44 324 ARG A C 1
ATOM 2581 O O . ARG A 1 324 ? -8.582 -13.299 -39.059 1.00 81.44 324 ARG A O 1
ATOM 2588 N N . ASP A 1 325 ? -7.533 -11.512 -38.213 1.00 86.62 325 ASP A N 1
ATOM 2589 C CA . ASP A 1 325 ? -6.997 -11.052 -39.506 1.00 86.62 325 ASP A CA 1
ATOM 2590 C C . ASP A 1 325 ? -5.675 -11.774 -39.810 1.00 86.62 325 ASP A C 1
ATOM 2592 O O . ASP A 1 325 ? -4.572 -11.222 -39.762 1.00 86.62 325 ASP A O 1
ATOM 2596 N N . LEU A 1 326 ? -5.797 -13.075 -40.074 1.00 88.00 326 LEU A N 1
ATOM 2597 C CA . LEU A 1 326 ? -4.659 -13.933 -40.400 1.00 88.00 326 LEU A CA 1
ATOM 2598 C C . LEU A 1 326 ? -4.050 -13.565 -41.759 1.00 88.00 326 LEU A C 1
ATOM 2600 O O . LEU A 1 326 ? -2.853 -13.748 -41.954 1.00 88.00 326 LEU A O 1
ATOM 2604 N N . THR A 1 327 ? -4.854 -13.010 -42.668 1.00 87.75 327 THR A N 1
ATOM 2605 C CA . THR A 1 327 ? -4.446 -12.542 -43.996 1.00 87.75 327 THR A CA 1
ATOM 2606 C C . THR A 1 327 ? -3.418 -11.421 -43.928 1.00 87.75 327 THR A C 1
ATOM 2608 O O . THR A 1 327 ? -2.347 -11.541 -44.522 1.00 87.75 327 THR A O 1
ATOM 2611 N N . PHE A 1 328 ? -3.692 -10.356 -43.173 1.00 86.44 328 PHE A N 1
ATOM 2612 C CA . PHE A 1 328 ? -2.739 -9.263 -43.017 1.00 86.44 328 PHE A CA 1
ATOM 2613 C C . PHE A 1 328 ? -1.537 -9.684 -42.156 1.00 86.44 328 PHE A C 1
ATOM 2615 O O . PHE A 1 328 ? -0.399 -9.359 -42.488 1.00 86.44 328 PHE A O 1
ATOM 2622 N N . GLY A 1 329 ? -1.752 -10.492 -41.109 1.00 86.25 329 GLY A N 1
ATOM 2623 C CA . GLY A 1 329 ? -0.650 -11.057 -40.319 1.00 86.25 329 GLY A CA 1
ATOM 2624 C C . GLY A 1 329 ? 0.342 -11.864 -41.169 1.00 86.25 329 GLY A C 1
ATOM 2625 O O . GLY A 1 329 ? 1.552 -11.682 -41.052 1.00 86.25 329 GLY A O 1
ATOM 2626 N N . GLN A 1 330 ? -0.156 -12.690 -42.096 1.00 87.25 330 GLN A N 1
ATOM 2627 C CA . GLN A 1 330 ? 0.672 -13.416 -43.064 1.00 87.25 330 GLN A CA 1
ATOM 2628 C C . GLN A 1 330 ? 1.415 -12.485 -44.030 1.00 87.25 330 GLN A C 1
ATOM 2630 O O . GLN A 1 330 ? 2.565 -12.768 -44.353 1.00 87.25 330 GLN A O 1
ATOM 2635 N N . GLN A 1 331 ? 0.808 -11.376 -44.467 1.00 86.81 331 GLN A N 1
ATOM 2636 C CA . GLN A 1 331 ? 1.486 -10.374 -45.303 1.00 86.81 331 GLN A CA 1
ATOM 2637 C C . GLN A 1 331 ? 2.644 -9.699 -44.557 1.00 86.81 331 GLN A C 1
ATOM 2639 O O . GLN A 1 331 ? 3.728 -9.573 -45.121 1.00 86.81 331 GLN A O 1
ATOM 2644 N N . VAL A 1 332 ? 2.453 -9.332 -43.284 1.00 86.25 332 VAL A N 1
ATOM 2645 C CA . VAL A 1 332 ? 3.518 -8.755 -42.444 1.00 86.25 332 VAL A CA 1
ATOM 2646 C C . VAL A 1 332 ? 4.647 -9.766 -42.228 1.00 86.25 332 VAL A C 1
ATOM 2648 O O . VAL A 1 332 ? 5.807 -9.441 -42.475 1.00 86.25 332 VAL A O 1
ATOM 2651 N N . VAL A 1 333 ? 4.332 -11.018 -41.875 1.00 86.69 333 VAL A N 1
ATOM 2652 C CA . VAL A 1 333 ? 5.339 -12.092 -41.757 1.00 86.69 333 VAL A CA 1
ATOM 2653 C C . VAL A 1 333 ? 6.077 -12.316 -43.082 1.00 86.69 333 VAL A C 1
ATOM 2655 O O . VAL A 1 333 ? 7.298 -12.432 -43.084 1.00 86.69 333 VAL A O 1
ATOM 2658 N N . ALA A 1 334 ? 5.374 -12.315 -44.217 1.00 85.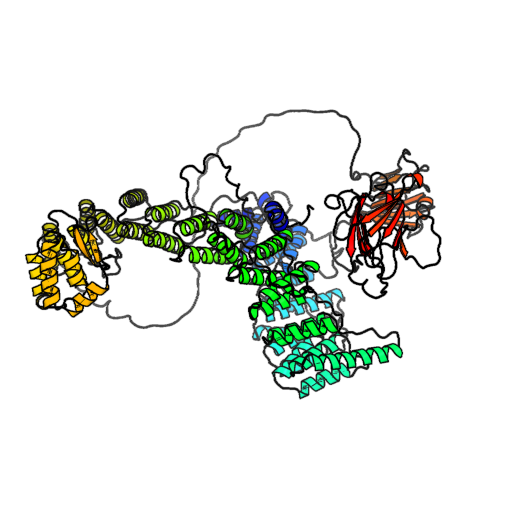62 334 ALA A N 1
ATOM 2659 C CA . ALA A 1 334 ? 5.998 -12.430 -45.532 1.00 85.62 334 ALA A CA 1
ATOM 2660 C C . ALA A 1 334 ? 6.896 -11.227 -45.867 1.00 85.62 334 ALA A C 1
ATOM 2662 O O . ALA A 1 334 ? 7.932 -11.422 -46.494 1.00 85.62 334 ALA A O 1
ATOM 2663 N N . SER A 1 335 ? 6.553 -10.006 -45.429 1.00 83.94 335 SER A N 1
ATOM 2664 C CA . SER A 1 335 ? 7.433 -8.840 -45.589 1.00 83.94 335 SER A CA 1
ATOM 2665 C C . SER A 1 335 ? 8.678 -8.911 -44.704 1.00 83.94 335 SER A C 1
ATOM 2667 O O . SER A 1 335 ? 9.761 -8.610 -45.189 1.00 83.94 335 SER A O 1
ATOM 2669 N N . LEU A 1 336 ? 8.555 -9.392 -43.461 1.00 82.00 336 LEU A N 1
ATOM 2670 C CA . LEU A 1 336 ? 9.695 -9.604 -42.560 1.00 82.00 336 LEU A CA 1
ATOM 2671 C C . LEU A 1 336 ? 10.631 -10.720 -43.061 1.00 82.00 336 LEU A C 1
ATOM 2673 O O . LEU A 1 336 ? 11.820 -10.696 -42.777 1.00 82.00 336 LEU A O 1
ATOM 2677 N N . LEU A 1 337 ? 10.106 -11.688 -43.819 1.00 81.12 337 LEU A N 1
ATOM 2678 C CA . LEU A 1 337 ? 10.863 -12.781 -44.445 1.00 81.12 337 LEU A CA 1
ATOM 2679 C C . LEU A 1 337 ? 11.328 -12.482 -45.885 1.00 81.12 337 LEU A C 1
ATOM 2681 O O . LEU A 1 337 ? 11.882 -13.379 -46.528 1.00 81.12 337 LEU A O 1
ATOM 2685 N N . LYS A 1 338 ? 11.058 -11.276 -46.406 1.00 73.38 338 LYS A N 1
ATOM 2686 C CA . LYS A 1 338 ? 11.339 -10.895 -47.799 1.00 73.38 338 LYS A CA 1
ATOM 2687 C C . LYS A 1 338 ? 12.825 -10.642 -48.050 1.00 73.38 338 LYS A C 1
ATOM 2689 O O . LYS A 1 338 ? 13.301 -10.932 -49.145 1.00 73.38 338 LYS A O 1
ATOM 2694 N N . ASP A 1 339 ? 13.525 -10.115 -47.054 1.00 64.00 339 ASP A N 1
ATOM 2695 C CA . ASP A 1 339 ? 14.975 -9.959 -47.094 1.00 64.00 339 ASP A CA 1
ATOM 2696 C C . ASP A 1 339 ? 15.651 -11.340 -46.983 1.00 64.00 339 ASP A C 1
ATOM 2698 O O . ASP A 1 339 ? 15.109 -12.276 -46.382 1.00 64.00 339 ASP A O 1
ATOM 2702 N N . GLU A 1 340 ? 16.835 -11.502 -47.584 1.00 60.81 340 GLU A N 1
ATOM 2703 C CA . GLU A 1 340 ? 17.505 -12.811 -47.675 1.00 60.81 340 GLU A CA 1
ATOM 2704 C C . GLU A 1 340 ? 17.796 -13.423 -46.295 1.00 60.81 340 GLU A C 1
ATOM 2706 O O . GLU A 1 340 ? 17.748 -14.650 -46.142 1.00 60.81 340 GLU A O 1
ATOM 2711 N N . LEU A 1 341 ? 17.972 -12.577 -45.274 1.00 74.25 341 LEU A N 1
ATOM 2712 C CA . LEU A 1 341 ? 18.062 -12.958 -43.869 1.00 74.25 341 LEU A CA 1
ATOM 2713 C C . LEU A 1 341 ? 17.287 -11.982 -42.960 1.00 74.25 341 LEU A C 1
ATOM 2715 O O . LEU A 1 341 ? 17.669 -10.817 -42.861 1.00 74.25 341 LEU A O 1
ATOM 2719 N N . PRO A 1 342 ? 16.234 -12.438 -42.256 1.00 78.81 342 PRO A N 1
ATOM 2720 C CA . PRO A 1 342 ? 15.533 -11.621 -41.265 1.00 78.81 342 PRO A CA 1
ATOM 2721 C C . PRO A 1 342 ? 16.388 -11.384 -40.009 1.00 78.81 342 PRO A C 1
ATOM 2723 O O . PRO A 1 342 ? 16.993 -12.323 -39.486 1.00 78.81 342 PRO A O 1
ATOM 2726 N N . ALA A 1 343 ? 16.369 -10.154 -39.485 1.00 81.94 343 ALA A N 1
ATOM 2727 C CA . ALA A 1 343 ? 17.017 -9.783 -38.220 1.00 81.94 343 ALA A CA 1
ATOM 2728 C C . ALA A 1 343 ? 16.371 -10.477 -37.000 1.00 81.94 343 ALA A C 1
ATOM 2730 O O . ALA A 1 343 ? 15.212 -10.899 -37.073 1.00 81.94 343 ALA A O 1
ATOM 2731 N N . LYS A 1 344 ? 17.088 -10.567 -35.867 1.00 85.12 344 LYS A N 1
ATOM 2732 C CA . LYS A 1 344 ? 16.648 -11.272 -34.640 1.00 85.12 344 LYS A CA 1
ATOM 2733 C C . LYS A 1 344 ? 15.256 -10.829 -34.176 1.00 85.12 344 LYS A C 1
ATOM 2735 O O . LYS A 1 344 ? 14.373 -11.650 -33.951 1.00 85.12 344 LYS A O 1
ATOM 2740 N N . GLU A 1 345 ? 15.030 -9.523 -34.180 1.00 82.19 345 GLU A N 1
ATOM 2741 C CA . GLU A 1 345 ? 13.768 -8.849 -33.871 1.00 82.19 345 GLU A CA 1
ATOM 2742 C C . GLU A 1 345 ? 12.577 -9.387 -34.676 1.00 82.19 345 GLU A C 1
ATOM 2744 O O . GLU A 1 345 ? 11.446 -9.452 -34.190 1.00 82.19 345 GLU A O 1
ATOM 2749 N N . SER A 1 346 ? 12.829 -9.761 -35.932 1.00 84.25 346 SER A N 1
ATOM 2750 C CA . SER A 1 346 ? 11.813 -10.311 -36.827 1.00 84.25 346 SER A CA 1
ATOM 2751 C C . SER A 1 346 ? 11.513 -11.772 -36.498 1.00 84.25 346 SER A C 1
ATOM 2753 O O . SER A 1 346 ? 10.367 -12.194 -36.635 1.00 84.25 346 SER A O 1
ATOM 2755 N N . TRP A 1 347 ? 12.500 -12.543 -36.027 1.00 88.56 347 TRP A N 1
ATOM 2756 C CA . TRP A 1 347 ? 12.284 -13.922 -35.577 1.00 88.56 347 TRP A CA 1
ATOM 2757 C C . TRP A 1 347 ? 11.377 -13.931 -34.348 1.00 88.56 347 TRP A C 1
ATOM 2759 O O . TRP A 1 347 ? 10.374 -14.643 -34.344 1.00 88.56 347 TRP A O 1
ATOM 2769 N N . ASP A 1 348 ? 11.679 -13.089 -33.356 1.00 89.56 348 ASP A N 1
ATOM 2770 C CA . ASP A 1 348 ? 10.893 -12.958 -32.125 1.00 89.56 348 ASP A CA 1
ATOM 2771 C C . ASP A 1 348 ? 9.431 -12.601 -32.435 1.00 89.56 348 ASP A C 1
ATOM 2773 O O . ASP A 1 348 ? 8.510 -13.272 -31.964 1.00 89.56 348 ASP A O 1
ATOM 2777 N N . ALA A 1 349 ? 9.206 -11.620 -33.317 1.00 88.19 349 ALA A N 1
ATOM 2778 C CA . ALA A 1 349 ? 7.870 -11.232 -33.770 1.00 88.19 349 ALA A CA 1
ATOM 2779 C C . ALA A 1 349 ? 7.125 -12.375 -34.498 1.00 88.19 349 ALA A C 1
ATOM 2781 O O . ALA A 1 349 ? 5.925 -12.573 -34.287 1.00 88.19 349 ALA A O 1
ATOM 2782 N N . ILE A 1 350 ? 7.822 -13.168 -35.323 1.00 89.06 350 ILE A N 1
ATOM 2783 C CA . ILE A 1 350 ? 7.257 -14.321 -36.049 1.00 89.06 350 ILE A CA 1
ATOM 2784 C C . ILE A 1 350 ? 6.928 -15.489 -35.106 1.00 89.06 350 ILE A C 1
ATOM 2786 O O . ILE A 1 350 ? 5.896 -16.152 -35.285 1.00 89.06 350 ILE A O 1
ATOM 2790 N N . PHE A 1 351 ? 7.771 -15.761 -34.104 1.00 92.25 351 PHE A N 1
ATOM 2791 C CA . PHE A 1 351 ? 7.506 -16.783 -33.089 1.00 92.25 351 PHE A CA 1
ATOM 2792 C C . PHE A 1 351 ? 6.326 -16.373 -32.207 1.00 92.25 351 PHE A C 1
ATOM 2794 O O . PHE A 1 351 ? 5.391 -17.156 -32.049 1.00 92.25 351 PHE A O 1
ATOM 2801 N N . LEU A 1 352 ? 6.312 -15.130 -31.722 1.00 90.94 352 LEU A N 1
ATOM 2802 C CA . LEU A 1 352 ? 5.226 -14.572 -30.920 1.00 90.94 352 LEU A CA 1
ATOM 2803 C C . LEU A 1 352 ? 3.888 -14.601 -31.674 1.00 90.94 352 LEU A C 1
ATOM 2805 O O . LEU A 1 352 ? 2.886 -15.073 -31.136 1.00 90.94 352 LEU A O 1
ATOM 2809 N N . TRP A 1 353 ? 3.872 -14.197 -32.950 1.00 90.38 353 TRP A N 1
ATOM 2810 C CA . TRP A 1 353 ? 2.702 -14.348 -33.822 1.00 90.38 353 TRP A CA 1
ATOM 2811 C C . TRP A 1 353 ? 2.249 -15.802 -33.950 1.00 90.38 353 TRP A C 1
ATOM 2813 O O . TRP A 1 353 ? 1.057 -16.098 -33.884 1.00 90.38 353 TRP A O 1
ATOM 2823 N N . SER A 1 354 ? 3.204 -16.718 -34.121 1.00 90.81 354 SER A N 1
ATOM 2824 C CA . SER A 1 354 ? 2.930 -18.144 -34.280 1.00 90.81 354 SER A CA 1
ATOM 2825 C C . SER A 1 354 ? 2.291 -18.752 -33.029 1.00 90.81 354 SER A C 1
ATOM 2827 O O . SER A 1 354 ? 1.341 -19.524 -33.153 1.00 90.81 354 SER A O 1
ATOM 2829 N N . VAL A 1 355 ? 2.735 -18.358 -31.833 1.00 91.50 355 VAL A N 1
ATOM 2830 C CA . VAL A 1 355 ? 2.056 -18.715 -30.577 1.00 91.50 355 VAL A CA 1
ATOM 2831 C C . VAL A 1 355 ? 0.680 -18.052 -30.500 1.00 91.50 355 VAL A C 1
ATOM 2833 O O . VAL A 1 355 ? -0.296 -18.700 -30.125 1.00 91.50 355 VAL A O 1
ATOM 2836 N N . ALA A 1 356 ? 0.555 -16.795 -30.932 1.00 87.88 356 ALA A N 1
ATOM 2837 C CA . ALA A 1 356 ? -0.707 -16.065 -30.886 1.00 87.88 356 ALA A CA 1
ATOM 2838 C C . ALA A 1 356 ? -1.810 -16.638 -31.797 1.00 87.88 356 ALA A C 1
ATOM 2840 O O . ALA A 1 356 ? -2.986 -16.539 -31.448 1.00 87.88 356 ALA A O 1
ATOM 2841 N N . ILE A 1 357 ? -1.457 -17.285 -32.916 1.00 90.00 357 ILE A N 1
ATOM 2842 C CA . ILE A 1 357 ? -2.401 -18.045 -33.761 1.00 90.00 357 ILE A CA 1
ATOM 2843 C C . ILE A 1 357 ? -2.676 -19.474 -33.251 1.00 90.00 357 ILE A C 1
ATOM 2845 O O . ILE A 1 357 ? -3.441 -20.203 -33.880 1.00 90.00 357 ILE A O 1
ATOM 2849 N N . GLY A 1 358 ? -2.081 -19.875 -32.121 1.00 86.75 358 GLY A N 1
ATOM 2850 C CA . GLY A 1 358 ? -2.347 -21.145 -31.440 1.00 86.75 358 GLY A CA 1
ATOM 2851 C C . GLY A 1 358 ? -1.345 -22.274 -31.700 1.00 86.75 358 GLY A C 1
ATOM 2852 O O . GLY A 1 358 ? -1.657 -23.418 -31.371 1.00 86.75 358 GLY A O 1
ATOM 2853 N N . LYS A 1 359 ? -0.159 -22.003 -32.271 1.00 90.44 359 LYS A N 1
ATOM 2854 C CA . LYS A 1 359 ? 0.880 -23.040 -32.404 1.00 90.44 359 LYS A CA 1
ATOM 2855 C C . LYS A 1 359 ? 1.486 -23.397 -31.050 1.00 90.44 359 LYS A C 1
ATOM 2857 O O . LYS A 1 359 ? 1.767 -22.525 -30.228 1.00 90.44 359 LYS A O 1
ATOM 2862 N N . GLY A 1 360 ? 1.720 -24.690 -30.842 1.00 89.69 360 GLY A N 1
ATOM 2863 C CA . GLY A 1 360 ? 2.303 -25.213 -29.606 1.00 89.69 360 GLY A CA 1
ATOM 2864 C C . GLY A 1 360 ? 3.840 -25.161 -29.574 1.00 89.69 360 GLY A C 1
ATOM 2865 O O . GLY A 1 360 ? 4.475 -25.056 -30.629 1.00 89.69 360 GLY A O 1
ATOM 2866 N N . PRO A 1 361 ? 4.465 -25.339 -28.392 1.00 92.25 361 PRO A N 1
ATOM 2867 C CA . PRO A 1 361 ? 5.923 -25.295 -28.224 1.00 92.25 361 PRO A CA 1
ATOM 2868 C C . PRO A 1 361 ? 6.710 -26.212 -29.170 1.00 92.25 361 PRO A C 1
ATOM 2870 O O . PRO A 1 361 ? 7.788 -25.846 -29.629 1.00 92.25 361 PRO A O 1
ATOM 2873 N N . ASP A 1 362 ? 6.165 -27.382 -29.515 1.00 91.38 362 ASP A N 1
ATOM 2874 C CA . ASP A 1 362 ? 6.825 -28.346 -30.407 1.00 91.38 362 ASP A CA 1
ATOM 2875 C C . ASP A 1 362 ? 6.865 -27.864 -31.871 1.00 91.38 362 ASP A C 1
ATOM 2877 O O . ASP A 1 362 ? 7.772 -28.215 -32.625 1.00 91.38 362 ASP A O 1
ATOM 2881 N N . GLU A 1 363 ? 5.900 -27.039 -32.284 1.00 93.31 363 GLU A N 1
ATOM 2882 C CA . GLU A 1 363 ? 5.874 -26.412 -33.610 1.00 93.31 363 GLU A CA 1
ATOM 2883 C C . GLU A 1 363 ? 6.777 -25.181 -33.657 1.00 93.31 363 GLU A C 1
ATOM 2885 O O . GLU A 1 363 ? 7.511 -25.003 -34.629 1.00 93.31 363 GLU A O 1
ATOM 2890 N N . ILE A 1 364 ? 6.790 -24.380 -32.586 1.00 94.50 364 ILE A N 1
ATOM 2891 C CA . ILE A 1 364 ? 7.731 -23.265 -32.429 1.00 94.50 364 ILE A CA 1
ATOM 2892 C C . ILE A 1 364 ? 9.177 -23.772 -32.439 1.00 94.50 364 ILE A C 1
ATOM 2894 O O . ILE A 1 364 ? 10.001 -23.204 -33.150 1.00 94.50 364 ILE A O 1
ATOM 2898 N N . ASN A 1 365 ? 9.477 -24.892 -31.769 1.00 94.06 365 ASN A N 1
ATOM 2899 C CA . ASN A 1 365 ? 10.794 -25.532 -31.834 1.00 94.06 365 ASN A CA 1
ATOM 2900 C C . ASN A 1 365 ? 11.209 -25.843 -33.282 1.00 94.06 365 ASN A C 1
ATOM 2902 O O . ASN A 1 365 ? 12.310 -25.490 -33.692 1.00 94.06 365 ASN A O 1
ATOM 2906 N N . ARG A 1 366 ? 10.314 -26.443 -34.083 1.00 93.69 366 ARG A N 1
ATOM 2907 C CA . ARG A 1 366 ? 10.579 -26.724 -35.508 1.00 93.69 366 ARG A CA 1
ATOM 2908 C C . ARG A 1 366 ? 10.790 -25.442 -36.318 1.00 93.69 366 ARG A C 1
ATOM 2910 O O . ARG A 1 366 ? 11.628 -25.422 -37.213 1.00 93.69 366 ARG A O 1
ATOM 2917 N N . MET A 1 367 ? 10.048 -24.373 -36.022 1.00 92.00 367 MET A N 1
ATOM 2918 C CA . MET A 1 367 ? 10.243 -23.074 -36.676 1.00 92.00 367 MET A CA 1
ATOM 2919 C C . MET A 1 367 ? 11.596 -22.447 -36.319 1.00 92.00 367 MET A C 1
ATOM 2921 O O . MET A 1 367 ? 12.273 -21.932 -37.206 1.00 92.00 367 MET A O 1
ATOM 2925 N N . MET A 1 368 ? 12.017 -22.544 -35.054 1.00 93.69 368 MET A N 1
ATOM 2926 C CA . MET A 1 368 ? 13.358 -22.152 -34.614 1.00 93.69 368 MET A CA 1
ATOM 2927 C C . MET A 1 368 ? 14.435 -22.961 -35.346 1.00 93.69 368 MET A C 1
ATOM 2929 O O . MET A 1 368 ? 15.387 -22.372 -35.847 1.00 93.69 368 MET A O 1
ATOM 2933 N N . ASP A 1 369 ? 14.271 -24.282 -35.475 1.00 94.00 369 ASP A N 1
ATOM 2934 C CA . ASP A 1 369 ? 15.218 -25.147 -36.196 1.00 94.00 369 ASP A CA 1
ATOM 2935 C C . ASP A 1 369 ? 15.372 -24.743 -37.673 1.00 94.00 369 ASP A C 1
ATOM 2937 O O . ASP A 1 369 ? 16.488 -24.702 -38.188 1.00 94.00 369 ASP A O 1
ATOM 2941 N N . VAL A 1 370 ? 14.270 -24.395 -38.350 1.00 91.81 370 VAL A N 1
ATOM 2942 C CA . VAL A 1 370 ? 14.285 -23.939 -39.753 1.00 91.81 370 VAL A CA 1
ATOM 2943 C C . VAL A 1 370 ? 15.010 -22.599 -39.913 1.00 91.81 370 VAL A C 1
ATOM 2945 O O . VAL A 1 370 ? 15.830 -22.464 -40.823 1.00 91.81 370 VAL A O 1
ATOM 2948 N N . LEU A 1 371 ? 14.744 -21.614 -39.047 1.00 89.88 371 LEU A N 1
ATOM 2949 C CA . LEU A 1 371 ? 15.392 -20.299 -39.141 1.00 89.88 371 LEU A CA 1
ATOM 2950 C C . LEU A 1 371 ? 16.879 -20.359 -38.756 1.00 89.88 371 LEU A C 1
ATOM 2952 O O . LEU A 1 371 ? 17.709 -19.813 -39.484 1.00 89.88 371 LEU A O 1
ATOM 2956 N N . VAL A 1 372 ? 17.235 -21.098 -37.695 1.00 92.38 372 VAL A N 1
ATOM 2957 C CA . VAL A 1 372 ? 18.637 -21.373 -37.320 1.00 92.38 372 VAL A CA 1
ATOM 2958 C C . VAL A 1 372 ? 19.382 -22.018 -38.485 1.00 92.38 372 VAL A C 1
ATOM 2960 O O . VAL A 1 372 ? 20.443 -21.537 -38.877 1.00 92.38 372 VAL A O 1
ATOM 2963 N N . ARG A 1 373 ? 18.797 -23.053 -39.101 1.00 91.25 373 ARG A N 1
ATOM 2964 C CA . ARG A 1 373 ? 19.396 -23.726 -40.254 1.00 91.25 373 ARG A CA 1
ATOM 2965 C C . ARG A 1 373 ? 19.614 -22.778 -41.439 1.00 91.25 373 ARG A C 1
ATOM 2967 O O . ARG A 1 373 ? 20.679 -22.842 -42.042 1.00 91.25 373 ARG A O 1
ATOM 2974 N N . ARG A 1 374 ? 18.656 -21.895 -41.756 1.00 89.06 374 ARG A N 1
ATOM 2975 C CA . ARG A 1 374 ? 18.787 -20.918 -42.856 1.00 89.06 374 ARG A CA 1
ATOM 2976 C C . ARG A 1 374 ? 19.903 -19.898 -42.592 1.00 89.06 374 ARG A C 1
ATOM 2978 O O . ARG A 1 374 ? 20.675 -19.619 -43.503 1.00 89.06 374 ARG A O 1
ATOM 2985 N N . ASN A 1 375 ? 20.029 -19.385 -41.363 1.00 90.62 375 ASN A N 1
ATOM 2986 C CA . ASN A 1 375 ? 21.150 -18.511 -40.981 1.00 90.62 375 ASN A CA 1
ATOM 2987 C C . ASN A 1 375 ? 22.498 -19.252 -41.068 1.00 90.62 375 ASN A C 1
ATOM 2989 O O . ASN A 1 375 ? 23.464 -18.694 -41.576 1.00 90.62 375 ASN A O 1
ATOM 2993 N N . ASP A 1 376 ? 22.550 -20.526 -40.671 1.00 90.19 376 ASP A N 1
ATOM 2994 C CA . ASP A 1 376 ? 23.767 -21.348 -40.739 1.00 90.19 376 ASP A CA 1
ATOM 2995 C C . ASP A 1 376 ? 24.153 -21.788 -42.153 1.00 90.19 376 ASP A C 1
ATOM 2997 O O . ASP A 1 376 ? 25.321 -22.077 -42.407 1.00 90.19 376 ASP A O 1
ATOM 3001 N N . GLU A 1 377 ? 23.191 -21.926 -43.064 1.00 89.88 377 GLU A N 1
ATOM 3002 C CA . GLU A 1 377 ? 23.438 -22.149 -44.492 1.00 89.88 377 GLU A CA 1
ATOM 3003 C C . GLU A 1 377 ? 23.998 -20.868 -45.124 1.00 89.88 377 GLU A C 1
ATOM 3005 O O . GLU A 1 377 ? 25.106 -20.904 -45.651 1.00 89.88 377 GLU A O 1
ATOM 3010 N N . ALA A 1 378 ? 23.341 -19.721 -44.933 1.00 86.38 378 ALA A N 1
ATOM 3011 C CA . ALA A 1 378 ? 23.816 -18.444 -45.467 1.00 86.38 378 ALA A CA 1
ATOM 3012 C C . ALA A 1 378 ? 25.193 -18.029 -44.907 1.00 86.38 378 ALA A C 1
ATOM 3014 O O . ALA A 1 378 ? 26.078 -17.654 -45.667 1.00 86.38 378 ALA A O 1
ATOM 3015 N N . ARG A 1 379 ? 25.441 -18.185 -43.598 1.00 88.25 379 ARG A N 1
ATOM 3016 C CA . ARG A 1 379 ? 26.741 -17.863 -42.973 1.00 88.25 379 ARG A CA 1
ATOM 3017 C C . ARG A 1 379 ? 27.886 -18.798 -43.397 1.00 88.25 379 ARG A C 1
ATOM 3019 O O . ARG A 1 379 ? 29.057 -18.471 -43.214 1.00 88.25 379 ARG A O 1
ATOM 3026 N N . ARG A 1 380 ? 27.575 -19.976 -43.957 1.00 88.75 380 ARG A N 1
ATOM 3027 C CA . ARG A 1 380 ? 28.573 -20.841 -44.615 1.00 88.75 380 ARG A CA 1
ATOM 3028 C C . ARG A 1 380 ? 28.932 -20.352 -46.018 1.00 88.75 380 ARG A C 1
ATOM 3030 O O . ARG A 1 380 ? 30.023 -20.672 -46.480 1.00 88.75 380 ARG A O 1
ATOM 3037 N N . GLU A 1 381 ? 28.040 -19.610 -46.669 1.00 89.00 381 GLU A N 1
ATOM 3038 C CA . GLU A 1 381 ? 28.260 -19.007 -47.986 1.00 89.00 381 GLU A CA 1
ATOM 3039 C C . GLU A 1 381 ? 28.951 -17.636 -47.862 1.00 89.00 381 GLU A C 1
ATOM 3041 O O . GLU A 1 381 ? 29.922 -17.392 -48.576 1.00 89.00 381 GLU A O 1
ATOM 3046 N N . ASP A 1 382 ? 28.548 -16.800 -46.895 1.00 87.12 382 ASP A N 1
ATOM 3047 C CA . ASP A 1 382 ? 29.242 -15.560 -46.515 1.00 87.12 382 ASP A CA 1
ATOM 3048 C C . ASP A 1 382 ? 29.503 -15.478 -44.989 1.00 87.12 382 ASP A C 1
ATOM 3050 O O . ASP A 1 382 ? 28.585 -15.231 -44.200 1.00 87.12 382 ASP A O 1
ATOM 3054 N N . PRO A 1 383 ? 30.766 -15.632 -44.540 1.00 85.44 383 PRO A N 1
ATOM 3055 C CA . PRO A 1 383 ? 31.146 -15.513 -43.132 1.00 85.44 383 PRO A CA 1
ATOM 3056 C C . PRO A 1 383 ? 30.960 -14.126 -42.492 1.00 85.44 383 PRO A C 1
ATOM 3058 O O . PRO A 1 383 ? 31.093 -14.037 -41.270 1.00 85.44 383 PRO A O 1
ATOM 3061 N N . GLN A 1 384 ? 30.699 -13.060 -43.265 1.00 85.25 384 GLN A N 1
ATOM 3062 C CA . GLN A 1 384 ? 30.390 -11.720 -42.734 1.00 85.25 384 GLN A CA 1
ATOM 3063 C C . GLN A 1 384 ? 28.967 -11.616 -42.164 1.00 85.25 384 GLN A C 1
ATOM 3065 O O . GLN A 1 384 ? 28.647 -10.640 -41.491 1.00 85.25 384 GLN A O 1
ATOM 3070 N N . ILE A 1 385 ? 28.113 -12.613 -42.409 1.00 84.06 385 ILE A N 1
ATOM 3071 C CA . ILE A 1 385 ? 26.746 -12.660 -41.891 1.00 84.06 385 ILE A CA 1
ATOM 3072 C C . ILE A 1 385 ? 26.741 -12.898 -40.375 1.00 84.06 385 ILE A C 1
ATOM 3074 O O . ILE A 1 385 ? 27.354 -13.846 -39.864 1.00 84.06 385 ILE A O 1
ATOM 3078 N N . ASP A 1 386 ? 25.966 -12.074 -39.667 1.00 84.69 386 ASP A N 1
ATOM 3079 C CA . ASP A 1 386 ? 25.755 -12.184 -38.226 1.00 84.69 386 ASP A CA 1
ATOM 3080 C C . ASP A 1 386 ? 25.129 -13.529 -37.821 1.00 84.69 386 ASP A C 1
ATOM 3082 O O . ASP A 1 386 ? 24.223 -14.076 -38.464 1.00 84.69 386 ASP A O 1
ATOM 3086 N N . LEU A 1 387 ? 25.609 -14.064 -36.697 1.00 87.19 387 LEU A N 1
ATOM 3087 C CA . LEU A 1 387 ? 25.093 -15.292 -36.103 1.00 87.19 387 LEU A CA 1
ATOM 3088 C C . LEU A 1 387 ? 23.792 -14.997 -35.346 1.00 87.19 387 LEU A C 1
ATOM 3090 O O . LEU A 1 387 ? 23.827 -14.499 -34.223 1.00 87.19 387 LEU A O 1
ATOM 3094 N N . VAL A 1 388 ? 22.648 -15.352 -35.932 1.00 89.06 388 VAL A N 1
ATOM 3095 C CA . VAL A 1 388 ? 21.328 -15.145 -35.317 1.00 89.06 388 VAL A CA 1
ATOM 3096 C C . VAL A 1 388 ? 20.849 -16.435 -34.655 1.00 89.06 388 VAL A C 1
ATOM 3098 O O . VAL A 1 388 ? 20.918 -17.526 -35.237 1.00 89.06 388 VAL A O 1
ATOM 3101 N N . ARG A 1 389 ? 20.367 -16.321 -33.413 1.00 89.62 389 ARG A N 1
ATOM 3102 C CA . ARG A 1 389 ? 19.843 -17.423 -32.596 1.00 89.62 389 ARG A CA 1
ATOM 3103 C C . ARG A 1 389 ? 18.658 -16.960 -31.743 1.00 89.62 389 ARG A C 1
ATOM 3105 O O . ARG A 1 389 ? 18.644 -15.799 -31.347 1.00 89.62 389 ARG A O 1
ATOM 3112 N N . PRO A 1 390 ? 17.706 -17.857 -31.417 1.00 91.88 390 PRO A N 1
ATOM 3113 C CA . PRO A 1 390 ? 16.784 -17.635 -30.309 1.00 91.88 390 PRO A CA 1
ATOM 3114 C C . PRO A 1 390 ? 17.574 -17.517 -29.004 1.00 91.88 390 PRO A C 1
ATOM 3116 O O . PRO A 1 390 ? 18.471 -18.329 -28.762 1.00 91.88 390 PRO A O 1
ATOM 3119 N N . ASP A 1 391 ? 17.223 -16.546 -28.172 1.00 92.62 391 ASP A N 1
ATOM 3120 C CA . ASP A 1 391 ? 17.862 -16.293 -26.882 1.00 92.62 391 ASP A CA 1
ATOM 3121 C C . ASP A 1 391 ? 16.826 -16.195 -25.753 1.00 92.62 391 ASP A C 1
ATOM 3123 O O . ASP A 1 391 ? 15.684 -16.649 -25.891 1.00 92.62 391 ASP A O 1
ATOM 3127 N N . ILE A 1 392 ? 17.239 -15.676 -24.596 1.00 93.56 392 ILE A N 1
ATOM 3128 C CA . ILE A 1 392 ? 16.362 -15.601 -23.432 1.00 93.56 392 ILE A CA 1
ATOM 3129 C C . ILE A 1 392 ? 15.239 -14.573 -23.612 1.00 93.56 392 ILE A C 1
ATOM 3131 O O . ILE A 1 392 ? 14.121 -14.842 -23.179 1.00 93.56 392 ILE A O 1
ATOM 3135 N N . ASP A 1 393 ? 15.464 -13.480 -24.350 1.00 91.56 393 ASP A N 1
ATOM 3136 C CA . ASP A 1 393 ? 14.407 -12.516 -24.683 1.00 91.56 393 ASP A CA 1
ATOM 3137 C C . ASP A 1 393 ? 13.346 -13.166 -25.576 1.00 91.56 393 ASP A C 1
ATOM 3139 O O . ASP A 1 393 ? 12.148 -12.969 -25.356 1.00 91.56 393 ASP A O 1
ATOM 3143 N N . THR A 1 394 ? 13.770 -14.005 -26.536 1.00 92.56 394 THR A N 1
ATOM 3144 C CA . THR A 1 394 ? 12.849 -14.797 -27.363 1.00 92.56 394 THR A CA 1
ATOM 3145 C C . THR A 1 394 ? 11.932 -15.649 -26.485 1.00 92.56 394 THR A C 1
ATOM 3147 O O . THR A 1 394 ? 10.717 -15.637 -26.671 1.00 92.56 394 THR A O 1
ATOM 3150 N N . ILE A 1 395 ? 12.486 -16.391 -25.517 1.00 95.25 395 ILE A N 1
ATOM 3151 C CA . ILE A 1 395 ? 11.697 -17.247 -24.616 1.00 95.25 395 ILE A CA 1
ATOM 3152 C C . ILE A 1 395 ? 10.802 -16.401 -23.700 1.00 95.25 395 ILE A C 1
ATOM 3154 O O . ILE A 1 395 ? 9.614 -16.703 -23.559 1.00 95.25 395 ILE A O 1
ATOM 3158 N N . ASN A 1 396 ? 11.332 -15.315 -23.136 1.00 94.56 396 ASN A N 1
ATOM 3159 C CA . ASN A 1 396 ? 10.608 -14.420 -22.240 1.00 94.56 396 ASN A CA 1
ATOM 3160 C C . ASN A 1 396 ? 9.391 -13.777 -22.913 1.00 94.56 396 ASN A C 1
ATOM 3162 O O . ASN A 1 396 ? 8.316 -13.760 -22.315 1.00 94.56 396 ASN A O 1
ATOM 3166 N N . ALA A 1 397 ? 9.499 -13.352 -24.175 1.00 91.06 397 ALA A N 1
ATOM 3167 C CA . ALA A 1 397 ? 8.366 -12.824 -24.936 1.00 91.06 397 ALA A CA 1
ATOM 3168 C C . ALA A 1 397 ? 7.233 -13.858 -25.118 1.00 91.06 397 ALA A C 1
ATOM 3170 O O . ALA A 1 397 ? 6.050 -13.513 -25.043 1.00 91.06 397 ALA A O 1
ATOM 3171 N N . LEU A 1 398 ? 7.569 -15.142 -25.314 1.00 94.00 398 LEU A N 1
ATOM 3172 C CA . LEU A 1 398 ? 6.572 -16.219 -25.413 1.00 94.00 398 LEU A CA 1
ATOM 3173 C C . LEU A 1 398 ? 5.917 -16.524 -24.056 1.00 94.00 398 LEU A C 1
ATOM 3175 O O . LEU A 1 398 ? 4.705 -16.747 -23.994 1.00 94.00 398 LEU A O 1
ATOM 3179 N N . VAL A 1 399 ? 6.696 -16.510 -22.971 1.00 94.56 399 VAL A N 1
ATOM 3180 C CA . VAL A 1 399 ? 6.206 -16.697 -21.593 1.00 94.56 399 VAL A CA 1
ATOM 3181 C C . VAL A 1 399 ? 5.276 -15.553 -21.186 1.00 94.56 399 VAL A C 1
ATOM 3183 O O . VAL A 1 399 ? 4.174 -15.806 -20.699 1.00 94.56 399 VAL A O 1
ATOM 3186 N N . GLU A 1 400 ? 5.664 -14.306 -21.449 1.00 92.12 400 GLU A N 1
ATOM 3187 C CA . GLU A 1 400 ? 4.875 -13.110 -21.147 1.00 92.12 400 GLU A CA 1
ATOM 3188 C C . GLU A 1 400 ? 3.544 -13.095 -21.915 1.00 92.12 400 GLU A C 1
ATOM 3190 O O . GLU A 1 400 ? 2.488 -12.818 -21.336 1.00 92.12 400 GLU A O 1
ATOM 3195 N N . TYR A 1 401 ? 3.547 -13.524 -23.183 1.00 90.75 401 TYR A N 1
ATOM 3196 C CA . TYR A 1 401 ? 2.311 -13.741 -23.933 1.00 90.75 401 TYR A CA 1
ATOM 3197 C C . TYR A 1 401 ? 1.404 -14.790 -23.275 1.00 90.75 401 TYR A C 1
ATOM 3199 O O . TYR A 1 401 ? 0.205 -14.547 -23.112 1.00 90.75 401 TYR A O 1
ATOM 3207 N N . CYS A 1 402 ? 1.954 -15.928 -22.842 1.00 91.75 402 CYS A N 1
ATOM 3208 C CA . CYS A 1 402 ? 1.183 -16.963 -22.147 1.00 91.75 402 CYS A CA 1
ATOM 3209 C C . CYS A 1 402 ? 0.595 -16.446 -20.822 1.00 91.75 402 CYS A C 1
ATOM 3211 O O . CYS A 1 402 ? -0.580 -16.683 -20.539 1.00 91.75 402 CYS A O 1
ATOM 3213 N N . MET A 1 403 ? 1.352 -15.653 -20.054 1.00 92.25 403 MET A N 1
ATOM 3214 C CA . MET A 1 403 ? 0.850 -14.984 -18.846 1.00 92.25 403 MET A CA 1
ATOM 3215 C C . MET A 1 403 ? -0.307 -14.017 -19.154 1.00 92.25 403 MET A C 1
ATOM 3217 O O . MET A 1 403 ? -1.311 -14.026 -18.436 1.00 92.25 403 MET A O 1
ATOM 3221 N N . SER A 1 404 ? -0.227 -13.254 -20.254 1.00 88.75 404 SER A N 1
ATOM 3222 C CA . SER A 1 404 ? -1.304 -12.350 -20.708 1.00 88.75 404 SER A CA 1
ATOM 3223 C C . SER A 1 404 ? -2.601 -13.077 -21.099 1.00 88.75 404 SER A C 1
ATOM 3225 O O . SER A 1 404 ? -3.683 -12.494 -21.051 1.00 88.75 404 SER A O 1
ATOM 3227 N N . LYS A 1 405 ? -2.505 -14.362 -21.470 1.00 88.25 405 LYS A N 1
ATOM 3228 C CA . LYS A 1 405 ? -3.648 -15.251 -21.741 1.00 88.25 405 LYS A CA 1
ATOM 3229 C C . LYS A 1 405 ? -4.065 -16.095 -20.534 1.00 88.25 405 LYS A C 1
ATOM 3231 O O . LYS A 1 405 ? -4.999 -16.882 -20.657 1.00 88.25 405 LYS A O 1
ATOM 3236 N N . HIS A 1 406 ? -3.393 -15.927 -19.395 1.00 89.56 406 HIS A N 1
ATOM 3237 C CA . HIS A 1 406 ? -3.550 -16.745 -18.192 1.00 89.56 406 HIS A CA 1
ATOM 3238 C C . HIS A 1 406 ? -3.352 -18.252 -18.459 1.00 89.56 406 HIS A C 1
ATOM 3240 O O . HIS A 1 406 ? -4.058 -19.089 -17.900 1.00 89.56 406 HIS A O 1
ATOM 3246 N N . ASP A 1 407 ? -2.366 -18.594 -19.300 1.00 91.75 407 ASP A N 1
ATOM 3247 C CA . ASP A 1 407 ? -1.944 -19.970 -19.598 1.00 91.75 407 ASP A CA 1
ATOM 3248 C C . ASP A 1 407 ? -0.563 -20.291 -18.975 1.00 91.75 407 ASP A C 1
ATOM 3250 O O . ASP A 1 407 ? 0.472 -20.261 -19.653 1.00 91.75 407 ASP A O 1
ATOM 3254 N N . PRO A 1 408 ? -0.514 -20.609 -17.668 1.00 92.50 408 PRO A N 1
ATOM 3255 C CA . PRO A 1 408 ? 0.720 -20.985 -16.977 1.00 92.50 408 PRO A CA 1
ATOM 3256 C C . PRO A 1 408 ? 1.279 -22.340 -17.443 1.00 92.50 408 PRO A C 1
ATOM 3258 O O . PRO A 1 408 ? 2.466 -22.606 -17.262 1.00 92.50 408 PRO A O 1
ATOM 3261 N N . TYR A 1 409 ? 0.457 -23.200 -18.058 1.00 92.00 409 TYR A N 1
ATOM 3262 C CA . TYR A 1 409 ? 0.905 -24.496 -18.566 1.00 92.00 409 TYR A CA 1
ATOM 3263 C C . TYR A 1 409 ? 1.766 -24.324 -19.821 1.00 92.00 409 TYR A C 1
ATOM 3265 O O . TYR A 1 409 ? 2.860 -24.888 -19.903 1.00 92.00 409 TYR A O 1
ATOM 3273 N N . SER A 1 410 ? 1.319 -23.508 -20.779 1.00 92.12 410 SER A N 1
ATOM 3274 C CA . SER A 1 410 ? 2.134 -23.173 -21.951 1.00 92.12 410 SER A CA 1
ATOM 3275 C C . SER A 1 410 ? 3.375 -22.367 -21.567 1.00 92.12 410 SER A C 1
ATOM 3277 O O . SER A 1 410 ? 4.445 -22.646 -22.104 1.00 92.12 410 SER A O 1
ATOM 3279 N N . ALA A 1 411 ? 3.272 -21.448 -20.596 1.00 94.06 411 ALA A N 1
ATOM 3280 C CA . ALA A 1 411 ? 4.416 -20.700 -20.066 1.00 94.06 411 ALA A CA 1
ATOM 3281 C C . ALA A 1 411 ? 5.545 -21.629 -19.574 1.00 94.06 411 ALA A C 1
ATOM 3283 O O . ALA A 1 411 ? 6.676 -21.533 -20.053 1.00 94.06 411 ALA A O 1
ATOM 3284 N N . GLU A 1 412 ? 5.229 -22.595 -18.703 1.00 93.69 412 GLU A N 1
ATOM 3285 C CA . GLU A 1 412 ? 6.191 -23.596 -18.220 1.00 93.69 412 GLU A CA 1
ATOM 3286 C C . GLU A 1 412 ? 6.817 -24.390 -19.383 1.00 93.69 412 GLU A C 1
ATOM 3288 O O . GLU A 1 412 ? 8.034 -24.573 -19.433 1.00 93.69 412 GLU A O 1
ATOM 3293 N N . ARG A 1 413 ? 6.011 -24.806 -20.373 1.00 94.88 413 ARG A N 1
ATOM 3294 C CA . ARG A 1 413 ? 6.517 -25.541 -21.545 1.00 94.88 413 ARG A CA 1
ATOM 3295 C C . ARG A 1 413 ? 7.469 -24.717 -22.419 1.00 94.88 413 ARG A C 1
ATOM 3297 O O . ARG A 1 413 ? 8.373 -25.313 -23.008 1.00 94.88 413 ARG A O 1
ATOM 3304 N N . TYR A 1 414 ? 7.286 -23.399 -22.525 1.00 95.12 414 TYR A N 1
ATOM 3305 C CA . TYR A 1 414 ? 8.219 -22.521 -23.244 1.00 95.12 414 TYR A CA 1
ATOM 3306 C C . TYR A 1 414 ? 9.545 -22.343 -22.494 1.00 95.12 414 TYR A C 1
ATOM 3308 O O . TYR A 1 414 ? 10.594 -22.301 -23.133 1.00 95.12 414 TYR A O 1
ATOM 3316 N N . ILE A 1 415 ? 9.539 -22.368 -21.160 1.00 94.25 415 ILE A N 1
ATOM 3317 C CA . ILE A 1 415 ? 10.783 -22.378 -20.374 1.00 94.25 415 ILE A CA 1
ATOM 3318 C C . ILE A 1 415 ? 11.518 -23.712 -20.548 1.00 94.25 415 ILE A C 1
ATOM 3320 O O . ILE A 1 415 ? 12.697 -23.714 -20.896 1.00 94.25 415 ILE A O 1
ATOM 3324 N N . THR A 1 416 ? 10.821 -24.853 -20.457 1.00 94.00 416 THR A N 1
ATOM 3325 C CA . THR A 1 416 ? 11.420 -26.171 -20.758 1.00 94.00 416 THR A CA 1
ATOM 3326 C C . THR A 1 416 ? 11.943 -26.268 -22.202 1.00 94.00 416 THR A C 1
ATOM 3328 O O . THR A 1 416 ? 12.870 -27.030 -22.484 1.00 94.00 416 THR A O 1
ATOM 3331 N N . LEU A 1 417 ? 11.357 -25.526 -23.150 1.00 94.19 417 LEU A N 1
ATOM 3332 C CA . LEU A 1 417 ? 11.880 -25.407 -24.514 1.00 94.19 417 LEU A CA 1
ATOM 3333 C C . LEU A 1 417 ? 13.219 -24.649 -24.535 1.00 94.19 417 LEU A C 1
ATOM 3335 O O . LEU A 1 417 ? 14.153 -25.125 -25.177 1.00 94.19 417 LEU A O 1
ATOM 3339 N N . GLY A 1 418 ? 13.333 -23.532 -23.810 1.00 93.56 418 GLY A N 1
ATOM 3340 C CA . GLY A 1 418 ? 14.597 -22.810 -23.623 1.00 93.56 418 GLY A CA 1
ATOM 3341 C C . GLY A 1 418 ? 15.693 -23.704 -23.035 1.00 93.56 418 GLY A C 1
ATOM 3342 O O . GLY A 1 418 ? 16.745 -23.872 -23.654 1.00 93.56 418 GLY A O 1
ATOM 3343 N N . GLU A 1 419 ? 15.397 -24.385 -21.923 1.00 91.38 419 GLU A N 1
ATOM 3344 C CA . GLU A 1 419 ? 16.315 -25.327 -21.259 1.00 91.38 419 GLU A CA 1
ATOM 3345 C C . GLU A 1 419 ? 16.833 -26.411 -22.221 1.00 91.38 419 GLU A C 1
ATOM 3347 O O . GLU A 1 419 ? 18.036 -26.663 -22.301 1.00 91.38 419 GLU A O 1
ATOM 3352 N N . LYS A 1 420 ? 15.942 -27.026 -23.015 1.00 92.06 420 LYS A N 1
ATOM 3353 C CA . LYS A 1 420 ? 16.306 -28.044 -24.021 1.00 92.06 420 LYS A CA 1
ATOM 3354 C C . LYS A 1 420 ? 17.220 -27.520 -25.128 1.00 92.06 420 LYS A C 1
ATOM 3356 O O . LYS A 1 420 ? 17.933 -28.316 -25.736 1.00 92.06 420 LYS A O 1
ATOM 3361 N N . ARG A 1 421 ? 17.187 -26.216 -25.410 1.00 91.44 421 ARG A N 1
ATOM 3362 C CA . ARG A 1 421 ? 18.054 -25.550 -26.396 1.00 91.44 421 ARG A CA 1
ATOM 3363 C C . ARG A 1 421 ? 19.324 -24.962 -25.765 1.00 91.44 421 ARG A C 1
ATOM 3365 O O . ARG A 1 421 ? 20.107 -24.343 -26.477 1.00 91.44 421 ARG A O 1
ATOM 3372 N N . GLY A 1 422 ? 19.548 -25.173 -24.464 1.00 89.19 422 GLY A N 1
ATOM 3373 C CA . GLY A 1 422 ? 20.692 -24.626 -23.728 1.00 89.19 422 GLY A CA 1
ATOM 3374 C C . GLY A 1 422 ? 20.573 -23.133 -23.408 1.00 89.19 422 GLY A C 1
ATOM 3375 O O . GLY A 1 422 ? 21.568 -22.515 -23.041 1.00 89.19 422 GLY A O 1
ATOM 3376 N N . ILE A 1 423 ? 19.377 -22.552 -23.546 1.00 92.25 423 ILE A N 1
ATOM 3377 C CA . ILE A 1 423 ? 19.095 -21.163 -23.178 1.00 92.25 423 ILE A CA 1
ATOM 3378 C C . ILE A 1 423 ? 18.811 -21.145 -21.672 1.00 92.25 423 ILE A C 1
ATOM 3380 O O . ILE A 1 423 ? 17.853 -21.767 -21.209 1.00 92.25 423 ILE A O 1
ATOM 3384 N N . LEU A 1 424 ? 19.674 -20.478 -20.905 1.00 88.69 424 LEU A N 1
ATOM 3385 C CA . LEU A 1 424 ? 19.567 -20.413 -19.447 1.00 88.69 424 LEU A CA 1
ATOM 3386 C C . LEU A 1 424 ? 18.517 -19.372 -19.018 1.00 88.69 424 LEU A C 1
ATOM 3388 O O . LEU A 1 424 ? 18.561 -18.252 -19.529 1.00 88.69 424 LEU A O 1
ATOM 3392 N N . PRO A 1 425 ? 17.621 -19.697 -18.065 1.00 90.56 425 PRO A N 1
ATOM 3393 C CA . PRO A 1 425 ? 16.720 -18.724 -17.454 1.00 90.56 425 PRO A CA 1
ATOM 3394 C C . PRO A 1 425 ? 17.465 -17.569 -16.771 1.00 90.56 425 PRO A C 1
ATOM 3396 O O . PRO A 1 425 ? 18.432 -17.791 -16.036 1.00 90.56 425 PRO A O 1
ATOM 3399 N N . ASP A 1 426 ? 16.980 -16.348 -16.983 1.00 91.38 426 ASP A N 1
ATOM 3400 C CA . ASP A 1 426 ? 17.478 -15.120 -16.358 1.00 91.38 426 ASP A CA 1
ATOM 3401 C C . ASP A 1 426 ? 16.591 -14.662 -15.179 1.00 91.38 426 ASP A C 1
ATOM 3403 O O . ASP A 1 426 ? 15.583 -15.287 -14.838 1.00 91.38 426 ASP A O 1
ATOM 3407 N N . GLU A 1 427 ? 16.934 -13.525 -14.564 1.00 91.44 427 GLU A N 1
ATOM 3408 C CA . GLU A 1 427 ? 16.126 -12.910 -13.503 1.00 91.44 427 GLU A CA 1
ATOM 3409 C C . GLU A 1 427 ? 14.677 -12.634 -13.931 1.00 91.44 427 GLU A C 1
ATOM 3411 O O . GLU A 1 427 ? 13.755 -12.878 -13.146 1.00 91.44 427 GLU A O 1
ATOM 3416 N N . THR A 1 428 ? 14.447 -12.160 -15.160 1.00 92.19 428 THR A N 1
ATOM 3417 C CA . THR A 1 428 ? 13.088 -11.881 -15.637 1.00 92.19 428 THR A CA 1
ATOM 3418 C C . THR A 1 428 ? 12.298 -13.169 -15.874 1.00 92.19 428 THR A C 1
ATOM 3420 O O . THR A 1 428 ? 11.123 -13.223 -15.494 1.00 92.19 428 THR A O 1
ATOM 3423 N N . THR A 1 429 ? 12.948 -14.237 -16.359 1.00 93.19 429 THR A N 1
ATOM 3424 C CA . THR A 1 429 ? 12.364 -15.585 -16.436 1.00 93.19 429 THR A CA 1
ATOM 3425 C C . THR A 1 429 ? 11.905 -16.058 -15.059 1.00 93.19 429 THR A C 1
ATOM 3427 O O . THR A 1 429 ? 10.732 -16.389 -14.882 1.00 93.19 429 THR A O 1
ATOM 3430 N N . TYR A 1 430 ? 12.790 -16.062 -14.054 1.00 94.94 430 TYR A N 1
ATOM 3431 C CA . TYR A 1 430 ? 12.436 -16.552 -12.718 1.00 94.94 430 TYR A CA 1
ATOM 3432 C C . TYR A 1 430 ? 11.365 -15.686 -12.040 1.00 94.94 430 TYR A C 1
ATOM 3434 O O . TYR A 1 430 ? 10.475 -16.226 -11.383 1.00 94.94 430 TYR A O 1
ATOM 3442 N N . ALA A 1 431 ? 11.382 -14.364 -12.239 1.00 94.38 431 ALA A N 1
ATOM 3443 C CA . ALA A 1 431 ? 10.320 -13.480 -11.757 1.00 94.38 431 ALA A CA 1
ATOM 3444 C C . ALA A 1 431 ? 8.950 -13.845 -12.365 1.00 94.38 431 ALA A C 1
ATOM 3446 O O . ALA A 1 431 ? 7.944 -13.878 -11.652 1.00 94.38 431 ALA A O 1
ATOM 3447 N N . MET A 1 432 ? 8.907 -14.188 -13.659 1.00 94.56 432 MET A N 1
ATOM 3448 C CA . MET A 1 432 ? 7.698 -14.712 -14.302 1.00 94.56 432 MET A CA 1
ATOM 3449 C C . MET A 1 432 ? 7.286 -16.078 -13.746 1.00 94.56 432 MET A C 1
ATOM 3451 O O . MET A 1 432 ? 6.105 -16.262 -13.451 1.00 94.56 432 MET A O 1
ATOM 3455 N N . GLN A 1 433 ? 8.235 -16.999 -13.533 1.00 94.81 433 GLN A N 1
ATOM 3456 C CA . GLN A 1 433 ? 7.963 -18.308 -12.924 1.00 94.81 433 GLN A CA 1
ATOM 3457 C C . GLN A 1 433 ? 7.321 -18.190 -11.544 1.00 94.81 433 GLN A C 1
ATOM 3459 O O . GLN A 1 433 ? 6.332 -18.869 -11.274 1.00 94.81 433 GLN A O 1
ATOM 3464 N N . ILE A 1 434 ? 7.843 -17.310 -10.687 1.00 95.06 434 ILE A N 1
ATOM 3465 C CA . ILE A 1 434 ? 7.253 -17.022 -9.377 1.00 95.06 434 ILE A CA 1
ATOM 3466 C C . ILE A 1 434 ? 5.809 -16.525 -9.559 1.00 95.06 434 ILE A C 1
ATOM 3468 O O . ILE A 1 434 ? 4.883 -17.107 -8.992 1.00 95.06 434 ILE A O 1
ATOM 3472 N N . ALA A 1 435 ? 5.596 -15.508 -10.400 1.00 94.25 435 ALA A N 1
ATOM 3473 C CA . ALA A 1 435 ? 4.290 -14.879 -10.588 1.00 94.25 435 ALA A CA 1
ATOM 3474 C C . ALA A 1 435 ? 3.212 -15.840 -11.136 1.00 94.25 435 ALA A C 1
ATOM 3476 O O . ALA A 1 435 ? 2.124 -15.938 -10.558 1.00 94.25 435 ALA A O 1
ATOM 3477 N N . TYR A 1 436 ? 3.484 -16.594 -12.212 1.00 94.00 436 TYR A N 1
ATOM 3478 C CA . TYR A 1 436 ? 2.466 -17.498 -12.766 1.00 94.00 436 TYR A CA 1
ATOM 3479 C C . TYR A 1 436 ? 2.224 -18.726 -11.879 1.00 94.00 436 TYR A C 1
ATOM 3481 O O . TYR A 1 436 ? 1.085 -19.188 -11.801 1.00 94.00 436 TYR A O 1
ATOM 3489 N N . ARG A 1 437 ? 3.231 -19.225 -11.148 1.00 94.44 437 ARG A N 1
ATOM 3490 C CA . ARG A 1 437 ? 3.039 -20.338 -10.200 1.00 94.44 437 ARG A CA 1
ATOM 3491 C C . ARG A 1 437 ? 2.211 -19.928 -8.984 1.00 94.44 437 ARG A C 1
ATOM 3493 O O . ARG A 1 437 ? 1.324 -20.681 -8.587 1.00 94.44 437 ARG A O 1
ATOM 3500 N N . ILE A 1 438 ? 2.395 -18.709 -8.468 1.00 93.19 438 ILE A N 1
ATOM 3501 C CA . ILE A 1 438 ? 1.503 -18.133 -7.445 1.00 93.19 438 ILE A CA 1
ATOM 3502 C C . ILE A 1 438 ? 0.056 -18.081 -7.956 1.00 93.19 438 ILE A C 1
ATOM 3504 O O . ILE A 1 438 ? -0.852 -18.463 -7.218 1.00 93.19 438 ILE A O 1
ATOM 3508 N N . SER A 1 439 ? -0.171 -17.695 -9.219 1.00 90.62 439 SER A N 1
ATOM 3509 C CA . SER A 1 439 ? -1.529 -17.587 -9.787 1.00 90.62 439 SER A CA 1
ATOM 3510 C C . SER A 1 439 ? -2.314 -18.911 -9.823 1.00 90.62 439 SER A C 1
ATOM 3512 O O . SER A 1 439 ? -3.543 -18.889 -9.778 1.00 90.62 439 SER A O 1
ATOM 3514 N N . VAL A 1 440 ? -1.622 -20.059 -9.834 1.00 91.19 440 VAL A N 1
ATOM 3515 C CA . VAL A 1 440 ? -2.224 -21.408 -9.749 1.00 91.19 440 VAL A CA 1
ATOM 3516 C C . VAL A 1 440 ? -2.085 -22.066 -8.372 1.00 91.19 440 VAL A C 1
ATOM 3518 O O . VAL A 1 440 ? -2.509 -23.206 -8.193 1.00 91.19 440 VAL A O 1
ATOM 3521 N N . GLY A 1 441 ? -1.507 -21.370 -7.389 1.00 89.19 441 GLY A N 1
ATOM 3522 C CA . GLY A 1 441 ? -1.287 -21.895 -6.039 1.00 89.19 441 GLY A CA 1
ATOM 3523 C C . GLY A 1 441 ? -0.109 -22.870 -5.893 1.00 89.19 441 GLY A C 1
ATOM 3524 O O . GLY A 1 441 ? 0.012 -23.505 -4.846 1.00 89.19 441 GLY A O 1
ATOM 3525 N N . ASP A 1 442 ? 0.777 -22.981 -6.889 1.00 91.31 442 ASP A N 1
ATOM 3526 C CA . ASP A 1 442 ? 2.008 -23.784 -6.817 1.00 91.31 442 ASP A CA 1
ATOM 3527 C C . ASP A 1 442 ? 3.102 -23.046 -6.020 1.00 91.31 442 ASP A C 1
ATOM 3529 O O . ASP A 1 442 ? 4.076 -22.516 -6.559 1.00 91.31 442 ASP A O 1
ATOM 3533 N N . LEU A 1 443 ? 2.920 -22.980 -4.698 1.00 91.25 443 LEU A N 1
ATOM 3534 C CA . LEU A 1 443 ? 3.851 -22.298 -3.790 1.00 91.25 443 LEU A CA 1
ATOM 3535 C C . LEU A 1 443 ? 5.192 -23.036 -3.636 1.00 91.25 443 LEU A C 1
ATOM 3537 O O . LEU A 1 443 ? 6.206 -22.394 -3.363 1.00 91.25 443 LEU A O 1
ATOM 3541 N N . ASP A 1 444 ? 5.219 -24.362 -3.809 1.00 89.69 444 ASP A N 1
ATOM 3542 C CA . ASP A 1 444 ? 6.459 -25.151 -3.814 1.00 89.69 444 ASP A CA 1
ATOM 3543 C C . ASP A 1 444 ? 7.306 -24.830 -5.054 1.00 89.69 444 ASP A C 1
ATOM 3545 O O . ASP A 1 444 ? 8.505 -24.567 -4.939 1.00 89.69 444 ASP A O 1
ATOM 3549 N N . GLY A 1 445 ? 6.689 -24.779 -6.237 1.00 90.31 445 GLY A N 1
ATOM 3550 C CA . GLY A 1 445 ? 7.368 -24.403 -7.471 1.00 90.31 445 GLY A CA 1
ATOM 3551 C C . GLY A 1 445 ? 7.767 -22.929 -7.528 1.00 90.31 445 GLY A C 1
ATOM 3552 O O . GLY A 1 445 ? 8.860 -22.617 -7.996 1.00 90.31 445 GLY A O 1
ATOM 3553 N N . ALA A 1 446 ? 6.938 -22.018 -7.006 1.00 93.06 446 ALA A N 1
ATOM 3554 C CA . ALA A 1 446 ? 7.304 -20.604 -6.890 1.00 93.06 446 ALA A CA 1
ATOM 3555 C C . ALA A 1 446 ? 8.523 -20.407 -5.964 1.00 93.06 446 ALA A C 1
ATOM 3557 O O . ALA A 1 446 ? 9.432 -19.645 -6.293 1.00 93.06 446 ALA A O 1
ATOM 3558 N N . ARG A 1 447 ? 8.607 -21.159 -4.854 1.00 91.06 447 ARG A N 1
ATOM 3559 C CA . ARG A 1 447 ? 9.807 -21.215 -3.998 1.00 91.06 447 ARG A CA 1
ATOM 3560 C C . ARG A 1 447 ? 11.028 -21.767 -4.732 1.00 91.06 447 ARG A C 1
ATOM 3562 O O . ARG A 1 447 ? 12.103 -21.187 -4.622 1.00 91.06 447 ARG A O 1
ATOM 3569 N N . ALA A 1 448 ? 10.879 -22.838 -5.511 1.00 90.31 448 ALA A N 1
ATOM 3570 C CA . ALA A 1 448 ? 11.980 -23.379 -6.312 1.00 90.31 448 ALA A CA 1
ATOM 3571 C C . ALA A 1 448 ? 12.517 -22.356 -7.335 1.00 90.31 448 ALA A C 1
ATOM 3573 O O . ALA A 1 448 ? 13.730 -22.204 -7.464 1.00 90.31 448 ALA A O 1
ATOM 3574 N N . ALA A 1 449 ? 11.630 -21.608 -8.001 1.00 92.12 449 ALA A N 1
ATOM 3575 C CA . ALA A 1 449 ? 12.016 -20.522 -8.902 1.00 92.12 449 ALA A CA 1
ATOM 3576 C C . ALA A 1 449 ? 12.757 -19.384 -8.171 1.00 92.12 449 ALA A C 1
ATOM 3578 O O . ALA A 1 449 ? 13.761 -18.890 -8.680 1.00 92.12 449 ALA A O 1
ATOM 3579 N N . TYR A 1 450 ? 12.334 -19.018 -6.954 1.00 91.75 450 TYR A N 1
ATOM 3580 C CA . TYR A 1 450 ? 13.063 -18.049 -6.127 1.00 91.75 450 TYR A CA 1
ATOM 3581 C C . TYR A 1 450 ? 14.483 -18.516 -5.758 1.00 91.75 450 TYR A C 1
ATOM 3583 O O . TYR A 1 450 ? 15.429 -17.741 -5.880 1.00 91.75 450 TYR A O 1
ATOM 3591 N N . PHE A 1 451 ? 14.678 -19.775 -5.352 1.00 88.69 451 PHE A N 1
ATOM 3592 C CA . PHE A 1 451 ? 16.027 -20.260 -5.017 1.00 88.69 451 PHE A CA 1
ATOM 3593 C C . PHE A 1 451 ? 16.978 -20.257 -6.223 1.00 88.69 451 PHE A C 1
ATOM 3595 O O . PHE A 1 451 ? 18.171 -20.018 -6.055 1.00 88.69 451 PHE A O 1
ATOM 3602 N N . ASN A 1 452 ? 16.461 -20.451 -7.440 1.00 87.62 452 ASN A N 1
ATOM 3603 C CA . ASN A 1 452 ? 17.259 -20.302 -8.658 1.00 87.62 452 ASN A CA 1
ATOM 3604 C C . ASN A 1 452 ? 17.561 -18.821 -8.976 1.00 87.62 452 ASN A C 1
ATOM 3606 O O . ASN A 1 452 ? 18.686 -18.488 -9.348 1.00 87.62 452 ASN A O 1
ATOM 3610 N N . LEU A 1 453 ? 16.591 -17.923 -8.755 1.00 88.44 453 LEU A N 1
ATOM 3611 C CA . LEU A 1 453 ? 16.741 -16.470 -8.912 1.00 88.44 453 LEU A CA 1
ATOM 3612 C C . LEU A 1 453 ? 17.862 -15.885 -8.036 1.00 88.44 453 LEU A C 1
ATOM 3614 O O . LEU A 1 453 ? 18.548 -14.965 -8.476 1.00 88.44 453 LEU A O 1
ATOM 3618 N N . GLN A 1 454 ? 18.091 -16.411 -6.826 1.00 82.62 454 GLN A N 1
ATOM 3619 C CA . GLN A 1 454 ? 19.105 -15.885 -5.893 1.00 82.62 454 GLN A CA 1
ATOM 3620 C C . GLN A 1 454 ? 20.510 -15.739 -6.508 1.00 82.62 454 GLN A C 1
ATOM 3622 O O . GLN A 1 454 ? 21.246 -14.827 -6.116 1.00 82.62 454 GLN A O 1
ATOM 3627 N N . GLY A 1 455 ? 20.870 -16.610 -7.462 1.00 75.19 455 GLY A N 1
ATOM 3628 C CA . GLY A 1 455 ? 22.163 -16.597 -8.154 1.00 75.19 455 GLY A CA 1
ATOM 3629 C C . GLY A 1 455 ? 22.312 -15.516 -9.232 1.00 75.19 455 GLY A C 1
ATOM 3630 O O . GLY A 1 455 ? 23.440 -15.163 -9.568 1.00 75.19 455 GLY A O 1
ATOM 3631 N N . SER A 1 456 ? 21.206 -14.972 -9.752 1.00 76.44 456 SER A N 1
ATOM 3632 C CA . SER A 1 456 ? 21.188 -13.951 -10.814 1.00 76.44 456 SER A CA 1
ATOM 3633 C C . SER A 1 456 ? 20.514 -12.634 -10.410 1.00 76.44 456 SER A C 1
ATOM 3635 O O . SER A 1 456 ? 20.436 -11.728 -11.230 1.00 76.44 456 SER A O 1
ATOM 3637 N N . PHE A 1 457 ? 20.014 -12.520 -9.177 1.00 81.25 457 PHE A N 1
ATOM 3638 C CA . PHE A 1 457 ? 19.213 -11.386 -8.709 1.00 81.25 457 PHE A CA 1
ATOM 3639 C C . PHE A 1 457 ? 20.015 -10.074 -8.631 1.00 81.25 457 PHE A C 1
ATOM 3641 O O . PHE A 1 457 ? 20.837 -9.880 -7.729 1.00 81.25 457 PHE A O 1
ATOM 3648 N N . SER A 1 458 ? 19.706 -9.145 -9.536 1.00 79.00 458 SER A N 1
ATOM 3649 C CA . SER A 1 458 ? 20.174 -7.757 -9.565 1.00 79.00 458 SER A CA 1
ATOM 3650 C C . SER A 1 458 ? 19.306 -6.812 -8.724 1.00 79.00 458 SER A C 1
ATOM 3652 O O . SER A 1 458 ? 19.686 -5.658 -8.527 1.00 79.00 458 SER A O 1
ATOM 3654 N N . GLY A 1 459 ? 18.133 -7.263 -8.265 1.00 77.69 459 GLY A N 1
ATOM 3655 C CA . GLY A 1 459 ? 17.158 -6.426 -7.561 1.00 77.69 459 GLY A CA 1
ATOM 3656 C C . GLY A 1 459 ? 16.292 -5.573 -8.485 1.00 77.69 459 GLY A C 1
ATOM 3657 O O . GLY A 1 459 ? 15.928 -4.457 -8.115 1.00 77.69 459 GLY A O 1
ATOM 3658 N N . SER A 1 460 ? 15.971 -6.071 -9.685 1.00 82.44 460 SER A N 1
ATOM 3659 C CA . SER A 1 460 ? 15.018 -5.405 -10.577 1.00 82.44 460 SER A CA 1
ATOM 3660 C C . SER A 1 460 ? 13.634 -5.263 -9.929 1.00 82.44 460 SER A C 1
ATOM 3662 O O . SER A 1 460 ? 13.207 -6.084 -9.118 1.00 82.44 460 SER A O 1
ATOM 3664 N N . GLU A 1 461 ? 12.882 -4.233 -10.319 1.00 82.19 461 GLU A N 1
ATOM 3665 C CA . GLU A 1 461 ? 11.537 -3.991 -9.782 1.00 82.19 461 GLU A CA 1
ATOM 3666 C C . GLU A 1 461 ? 10.599 -5.193 -10.001 1.00 82.19 461 GLU A C 1
ATOM 3668 O O . GLU A 1 461 ? 9.865 -5.586 -9.093 1.00 82.19 461 GLU A O 1
ATOM 3673 N N . ARG A 1 462 ? 10.687 -5.838 -11.174 1.00 86.12 462 ARG A N 1
ATOM 3674 C CA . ARG A 1 462 ? 9.896 -7.026 -11.533 1.00 86.12 462 ARG A CA 1
ATOM 3675 C C . ARG A 1 462 ? 10.193 -8.216 -10.617 1.00 86.12 462 ARG A C 1
ATOM 3677 O O . ARG A 1 462 ? 9.258 -8.897 -10.197 1.00 86.12 462 ARG A O 1
ATOM 3684 N N . SER A 1 463 ? 11.463 -8.468 -10.291 1.00 88.06 463 SER A N 1
ATOM 3685 C CA . SER A 1 463 ? 11.829 -9.572 -9.398 1.00 88.06 463 SER A CA 1
ATOM 3686 C C . SER A 1 463 ? 11.456 -9.261 -7.951 1.00 88.06 463 SER A C 1
ATOM 3688 O O . SER A 1 463 ? 10.807 -10.082 -7.307 1.00 88.06 463 SER A O 1
ATOM 3690 N N . VAL A 1 464 ? 11.741 -8.050 -7.462 1.00 89.56 464 VAL A N 1
ATOM 3691 C CA . VAL A 1 464 ? 11.344 -7.590 -6.122 1.00 89.56 464 VAL A CA 1
ATOM 3692 C C . VAL A 1 464 ? 9.825 -7.676 -5.940 1.00 89.56 464 VAL A C 1
ATOM 3694 O O . VAL A 1 464 ? 9.366 -8.154 -4.902 1.00 89.56 464 VAL A O 1
ATOM 3697 N N . ALA A 1 465 ? 9.028 -7.292 -6.941 1.00 90.06 465 ALA A N 1
ATOM 3698 C CA . ALA A 1 465 ? 7.574 -7.445 -6.915 1.00 90.06 465 ALA A CA 1
ATOM 3699 C C . ALA A 1 465 ? 7.141 -8.922 -6.834 1.00 90.06 465 ALA A C 1
ATOM 3701 O O . ALA A 1 465 ? 6.297 -9.266 -6.003 1.00 90.06 465 ALA A O 1
ATOM 3702 N N . ALA A 1 466 ? 7.748 -9.808 -7.631 1.00 92.00 466 ALA A N 1
ATOM 3703 C CA . ALA A 1 466 ? 7.447 -11.240 -7.611 1.00 92.00 466 ALA A CA 1
ATOM 3704 C C . ALA A 1 466 ? 7.801 -11.902 -6.261 1.00 92.00 466 ALA A C 1
ATOM 3706 O O . ALA A 1 466 ? 6.999 -12.664 -5.720 1.00 92.00 466 ALA A O 1
ATOM 3707 N N . VAL A 1 467 ? 8.953 -11.571 -5.662 1.00 92.62 467 VAL A N 1
ATOM 3708 C CA . VAL A 1 467 ? 9.334 -12.087 -4.332 1.00 92.62 467 VAL A CA 1
ATOM 3709 C C . VAL A 1 467 ? 8.420 -11.527 -3.236 1.00 92.62 467 VAL A C 1
ATOM 3711 O O . VAL A 1 467 ? 7.990 -12.279 -2.364 1.00 92.62 467 VAL A O 1
ATOM 3714 N N . ASN A 1 468 ? 8.029 -10.248 -3.304 1.00 93.56 468 ASN A N 1
ATOM 3715 C CA . ASN A 1 468 ? 7.026 -9.680 -2.397 1.00 93.56 468 ASN A CA 1
ATOM 3716 C C . ASN A 1 468 ? 5.693 -10.455 -2.465 1.00 93.56 468 ASN A C 1
ATOM 3718 O O . ASN A 1 468 ? 5.151 -10.823 -1.423 1.00 93.56 468 ASN A O 1
ATOM 3722 N N . GLN A 1 469 ? 5.195 -10.771 -3.668 1.00 93.69 469 GLN A N 1
ATOM 3723 C CA . GLN A 1 469 ? 3.989 -11.594 -3.847 1.00 93.69 469 GLN A CA 1
ATOM 3724 C C . GLN A 1 469 ? 4.155 -13.012 -3.277 1.00 93.69 469 GLN A C 1
ATOM 3726 O O . GLN A 1 469 ? 3.231 -13.528 -2.644 1.00 93.69 469 GLN A O 1
ATOM 3731 N N . LEU A 1 470 ? 5.329 -13.634 -3.441 1.00 94.06 470 LEU A N 1
ATOM 3732 C CA . LEU A 1 470 ? 5.621 -14.955 -2.877 1.00 94.06 470 LEU A CA 1
ATOM 3733 C C . LEU A 1 470 ? 5.585 -14.941 -1.343 1.00 94.06 470 LEU A C 1
ATOM 3735 O O . LEU A 1 470 ? 4.935 -15.791 -0.734 1.00 94.06 470 LEU A O 1
ATOM 3739 N N . ILE A 1 471 ? 6.227 -13.948 -0.719 1.00 93.38 471 ILE A N 1
ATOM 3740 C CA . ILE A 1 471 ? 6.223 -13.759 0.738 1.00 93.38 471 ILE A CA 1
ATOM 3741 C C . ILE A 1 471 ? 4.784 -13.564 1.240 1.00 93.38 471 ILE A C 1
ATOM 3743 O O . ILE A 1 471 ? 4.363 -14.251 2.171 1.00 93.38 471 ILE A O 1
ATOM 3747 N N . GLN A 1 472 ? 3.990 -12.703 0.591 1.00 93.00 472 GLN A N 1
ATOM 3748 C CA . GLN A 1 472 ? 2.576 -12.489 0.932 1.00 93.00 472 GLN A CA 1
ATOM 3749 C C . GLN A 1 472 ? 1.752 -13.785 0.854 1.00 93.00 472 GLN A C 1
ATOM 3751 O O . GLN A 1 472 ? 1.012 -14.102 1.789 1.00 93.00 472 GLN A O 1
ATOM 3756 N N . ALA A 1 473 ? 1.901 -14.562 -0.224 1.00 91.62 473 ALA A N 1
ATOM 3757 C CA . ALA A 1 473 ? 1.187 -15.824 -0.406 1.00 91.62 473 ALA A CA 1
ATOM 3758 C C . ALA A 1 473 ? 1.569 -16.867 0.662 1.00 91.62 473 ALA A C 1
ATOM 3760 O O . ALA A 1 473 ? 0.702 -17.554 1.211 1.00 91.62 473 ALA A O 1
ATOM 3761 N N . LEU A 1 474 ? 2.854 -16.948 1.020 1.00 90.56 474 LEU A N 1
ATOM 3762 C CA . LEU A 1 474 ? 3.353 -17.849 2.060 1.00 90.56 474 LEU A CA 1
ATOM 3763 C C . LEU A 1 474 ? 2.877 -17.450 3.466 1.00 90.56 474 LEU A C 1
ATOM 3765 O O . LEU A 1 474 ? 2.481 -18.337 4.222 1.00 90.56 474 LEU A O 1
ATOM 3769 N N . CYS A 1 475 ? 2.815 -16.152 3.792 1.00 89.69 475 CYS A N 1
ATOM 3770 C CA . CYS A 1 475 ? 2.269 -15.633 5.058 1.00 89.69 475 CYS A CA 1
ATOM 3771 C C . CYS A 1 475 ? 0.797 -16.017 5.309 1.00 89.69 475 CYS A C 1
ATOM 3773 O O . CYS A 1 475 ? 0.363 -16.092 6.461 1.00 89.69 475 CYS A O 1
ATOM 3775 N N . VAL A 1 476 ? 0.014 -16.230 4.245 1.00 84.75 476 VAL A N 1
ATOM 3776 C CA . VAL A 1 476 ? -1.400 -16.652 4.316 1.00 84.75 476 VAL A CA 1
ATOM 3777 C C . VAL A 1 476 ? -1.547 -18.180 4.250 1.00 84.75 476 VAL A C 1
ATOM 3779 O O . VAL A 1 476 ? -2.566 -18.728 4.680 1.00 84.75 476 VAL A O 1
ATOM 3782 N N . SER A 1 477 ? -0.536 -18.888 3.741 1.00 83.38 477 SER A N 1
ATOM 3783 C CA . SER A 1 477 ? -0.563 -20.343 3.601 1.00 83.38 477 SER A CA 1
ATOM 3784 C C . SER A 1 477 ? -0.640 -21.062 4.959 1.00 83.38 477 SER A C 1
ATOM 3786 O O . SER A 1 477 ? -0.085 -20.625 5.964 1.00 83.38 477 SER A O 1
ATOM 3788 N N . LYS A 1 478 ? -1.313 -22.220 4.990 1.00 70.38 478 LYS A N 1
ATOM 3789 C CA . LYS A 1 478 ? -1.387 -23.086 6.186 1.00 70.38 478 LYS A CA 1
ATOM 3790 C C . LYS A 1 478 ? -0.163 -24.003 6.348 1.00 70.38 478 LYS A C 1
ATOM 3792 O O . LYS A 1 478 ? -0.164 -24.861 7.229 1.00 70.38 478 LYS A O 1
ATOM 3797 N N . LEU A 1 479 ? 0.835 -23.884 5.471 1.00 69.00 479 LEU A N 1
ATOM 3798 C CA . LEU A 1 479 ? 1.977 -24.793 5.397 1.00 69.00 479 LEU A CA 1
ATOM 3799 C C . LEU A 1 479 ? 3.170 -24.255 6.210 1.00 69.00 479 LEU A C 1
ATOM 3801 O O . LEU A 1 479 ? 3.433 -23.052 6.197 1.00 69.00 479 LEU A O 1
ATOM 3805 N N . PRO A 1 480 ? 3.927 -25.119 6.912 1.00 60.97 480 PRO A N 1
ATOM 3806 C CA . PRO A 1 480 ? 5.044 -24.695 7.751 1.00 60.97 480 PRO A CA 1
ATOM 3807 C C . PRO A 1 480 ? 6.311 -24.422 6.919 1.00 60.97 480 PRO A C 1
ATOM 3809 O O . PRO A 1 480 ? 7.250 -25.212 6.933 1.00 60.97 480 PRO A O 1
ATOM 3812 N N . HIS A 1 481 ? 6.352 -23.281 6.224 1.00 75.38 481 HIS A N 1
ATOM 3813 C CA . HIS A 1 481 ? 7.531 -22.793 5.484 1.00 75.38 481 HIS A CA 1
ATOM 3814 C C . HIS A 1 481 ? 8.207 -21.585 6.153 1.00 75.38 481 HIS A C 1
ATOM 3816 O O . HIS A 1 481 ? 8.852 -20.787 5.484 1.00 75.38 481 HIS A O 1
ATOM 3822 N N . PHE A 1 482 ? 8.053 -21.429 7.473 1.00 82.50 482 PHE A N 1
ATOM 3823 C CA . PHE A 1 482 ? 8.503 -20.237 8.200 1.00 82.50 482 PHE A CA 1
ATOM 3824 C C . PHE A 1 482 ? 10.008 -19.958 8.059 1.00 82.50 482 PHE A C 1
ATOM 3826 O O . PHE A 1 482 ? 10.377 -18.822 7.791 1.00 82.50 482 PHE A O 1
ATOM 3833 N N . ASP A 1 483 ? 10.876 -20.965 8.189 1.00 81.50 483 ASP A N 1
ATOM 3834 C CA . ASP A 1 483 ? 12.329 -20.739 8.122 1.00 81.50 483 ASP A CA 1
ATOM 3835 C C . ASP A 1 483 ? 12.793 -20.324 6.712 1.00 81.50 483 ASP A C 1
ATOM 3837 O O . ASP A 1 483 ? 13.653 -19.459 6.570 1.00 81.50 483 ASP A O 1
ATOM 3841 N N . GLU A 1 484 ? 12.184 -20.889 5.664 1.00 80.50 484 GLU A N 1
ATOM 3842 C CA . GLU A 1 484 ? 12.437 -20.495 4.269 1.00 80.50 484 GLU A CA 1
ATOM 3843 C C . GLU A 1 484 ? 11.855 -19.107 3.956 1.00 80.50 484 GLU A C 1
ATOM 3845 O O . GLU A 1 484 ? 12.474 -18.318 3.248 1.00 80.50 484 GLU A O 1
ATOM 3850 N N . LEU A 1 485 ? 10.683 -18.789 4.516 1.00 88.69 485 LEU A N 1
ATOM 3851 C CA . LEU A 1 485 ? 10.056 -17.473 4.417 1.00 88.69 485 LEU A CA 1
ATOM 3852 C C . LEU A 1 485 ? 10.919 -16.386 5.058 1.00 88.69 485 LEU A C 1
ATOM 3854 O O . LEU A 1 485 ? 11.138 -15.348 4.441 1.00 88.69 485 LEU A O 1
ATOM 3858 N N . MET A 1 486 ? 11.448 -16.634 6.256 1.00 87.25 486 MET A N 1
ATOM 3859 C CA . MET A 1 486 ? 12.362 -15.694 6.900 1.00 87.25 486 MET A CA 1
ATOM 3860 C C . MET A 1 486 ? 13.677 -15.570 6.125 1.00 87.25 486 MET A C 1
ATOM 3862 O O . MET A 1 486 ? 14.157 -14.457 5.978 1.00 87.25 486 MET A O 1
ATOM 3866 N N . ALA A 1 487 ? 14.200 -16.645 5.521 1.00 85.25 487 ALA A N 1
ATOM 3867 C CA . ALA A 1 487 ? 15.369 -16.546 4.640 1.00 85.25 487 ALA A CA 1
ATOM 3868 C C . ALA A 1 487 ? 15.118 -15.670 3.390 1.00 85.25 487 ALA A C 1
ATOM 3870 O O . ALA A 1 487 ? 16.016 -14.944 2.972 1.00 85.25 487 ALA A O 1
ATOM 3871 N N . MET A 1 488 ? 13.904 -15.686 2.820 1.00 87.31 488 MET A N 1
ATOM 3872 C CA . MET A 1 488 ? 13.497 -14.763 1.743 1.00 87.31 488 MET A CA 1
ATOM 3873 C C . MET A 1 488 ? 13.415 -13.304 2.214 1.00 87.31 488 MET A C 1
ATOM 3875 O O . MET A 1 488 ? 13.801 -12.392 1.486 1.00 87.31 488 MET A O 1
ATOM 3879 N N . VAL A 1 489 ? 12.913 -13.076 3.431 1.00 88.25 489 VAL A N 1
ATOM 3880 C CA . VAL A 1 489 ? 12.856 -11.742 4.051 1.00 88.25 489 VAL A CA 1
ATOM 3881 C C . VAL A 1 489 ? 14.266 -11.224 4.351 1.00 88.25 489 VAL A C 1
ATOM 3883 O O . VAL A 1 489 ? 14.572 -10.078 4.028 1.00 88.25 489 VAL A O 1
ATOM 3886 N N . ASP A 1 490 ? 15.137 -12.067 4.904 1.00 84.69 490 ASP A N 1
ATOM 3887 C CA . ASP A 1 490 ? 16.523 -11.726 5.220 1.00 84.69 490 ASP A CA 1
ATOM 3888 C C . ASP A 1 490 ? 17.313 -11.380 3.939 1.00 84.69 490 ASP A C 1
ATOM 3890 O O . ASP A 1 490 ? 17.947 -10.330 3.896 1.00 84.69 490 ASP A O 1
ATOM 3894 N N . ASP A 1 491 ? 17.199 -12.165 2.856 1.00 83.00 491 ASP A N 1
ATOM 3895 C CA . ASP A 1 491 ? 17.856 -11.889 1.560 1.00 83.00 491 ASP A CA 1
ATOM 3896 C C . ASP A 1 491 ? 17.394 -10.559 0.926 1.00 83.00 491 ASP A C 1
ATOM 3898 O O . ASP A 1 491 ? 18.226 -9.756 0.495 1.00 83.00 491 ASP A O 1
ATOM 3902 N N . LEU A 1 492 ? 16.087 -10.254 0.931 1.00 83.88 492 LEU A N 1
ATOM 3903 C CA . LEU A 1 492 ? 15.599 -8.942 0.475 1.00 83.88 492 LEU A CA 1
ATOM 3904 C C . LEU A 1 492 ? 16.113 -7.793 1.362 1.00 83.88 492 LEU A C 1
ATOM 3906 O O . LEU A 1 492 ? 16.455 -6.723 0.847 1.00 83.88 492 LEU A O 1
ATOM 3910 N N . HIS A 1 493 ? 16.188 -8.000 2.680 1.00 82.06 493 HIS A N 1
ATOM 3911 C CA . HIS A 1 493 ? 16.660 -6.993 3.630 1.00 82.06 493 HIS A CA 1
ATOM 3912 C C . HIS A 1 493 ? 18.170 -6.727 3.487 1.00 82.06 493 HIS A C 1
ATOM 3914 O O . HIS A 1 493 ? 18.584 -5.568 3.406 1.00 82.06 493 HIS A O 1
ATOM 3920 N N . GLU A 1 494 ? 18.994 -7.772 3.366 1.00 81.06 494 GLU A N 1
ATOM 3921 C CA . GLU A 1 494 ? 20.443 -7.680 3.132 1.00 81.06 494 GLU A CA 1
ATOM 3922 C C . GLU A 1 494 ? 20.765 -6.949 1.822 1.00 81.06 494 GLU A C 1
ATOM 3924 O O . GLU A 1 494 ? 21.635 -6.071 1.786 1.00 81.06 494 GLU A O 1
ATOM 3929 N N . ARG A 1 495 ? 20.001 -7.233 0.759 1.00 77.31 495 ARG A N 1
ATOM 3930 C CA . ARG A 1 495 ? 20.103 -6.547 -0.540 1.00 77.31 495 ARG A CA 1
ATOM 3931 C C . ARG A 1 495 ? 19.504 -5.137 -0.540 1.00 77.31 495 ARG A C 1
ATOM 3933 O O . ARG A 1 495 ? 19.634 -4.421 -1.531 1.00 77.31 495 ARG A O 1
ATOM 3940 N N . LYS A 1 496 ? 18.896 -4.705 0.573 1.00 75.88 496 LYS A N 1
ATOM 3941 C CA . LYS A 1 496 ? 18.245 -3.394 0.751 1.00 75.88 496 LYS A CA 1
ATOM 3942 C C . LYS A 1 496 ? 17.144 -3.147 -0.292 1.00 75.88 496 LYS A C 1
ATOM 3944 O O . LYS A 1 496 ? 16.966 -2.016 -0.745 1.00 75.88 496 LYS A O 1
ATOM 3949 N N . ALA A 1 497 ? 16.440 -4.214 -0.674 1.00 78.44 497 ALA A N 1
ATOM 3950 C CA . ALA A 1 497 ? 15.292 -4.169 -1.566 1.00 78.44 497 ALA A CA 1
ATOM 3951 C C . ALA A 1 497 ? 14.051 -3.631 -0.834 1.00 78.44 497 ALA A C 1
ATOM 3953 O O . ALA A 1 497 ? 13.905 -3.774 0.382 1.00 78.44 497 ALA A O 1
ATOM 3954 N N . ASN A 1 498 ? 13.135 -3.014 -1.581 1.00 80.06 498 ASN A N 1
ATOM 3955 C CA . ASN A 1 498 ? 11.924 -2.442 -1.001 1.00 80.06 498 ASN A CA 1
ATOM 3956 C C . ASN A 1 498 ? 10.888 -3.541 -0.722 1.00 80.06 498 ASN A C 1
ATOM 3958 O O . ASN A 1 498 ? 10.432 -4.236 -1.634 1.00 80.06 498 ASN A O 1
ATOM 3962 N N . PHE A 1 499 ? 10.451 -3.649 0.531 1.00 87.44 499 PHE A N 1
ATOM 3963 C CA . PHE A 1 499 ? 9.235 -4.386 0.858 1.00 87.44 499 PHE A CA 1
ATOM 3964 C C . PHE A 1 499 ? 8.008 -3.576 0.437 1.00 87.44 499 PHE A C 1
ATOM 3966 O O . PHE A 1 499 ? 7.932 -2.372 0.697 1.00 87.44 499 PHE A O 1
ATOM 3973 N N . ALA A 1 500 ? 7.028 -4.238 -0.173 1.00 89.12 500 ALA A N 1
ATOM 3974 C CA . ALA A 1 500 ? 5.711 -3.657 -0.400 1.00 89.12 500 ALA A CA 1
ATOM 3975 C C . ALA A 1 500 ? 4.951 -3.523 0.941 1.00 89.12 500 ALA A C 1
ATOM 3977 O O . ALA A 1 500 ? 5.139 -4.364 1.832 1.00 89.12 500 ALA A O 1
ATOM 3978 N N . PRO A 1 501 ? 4.086 -2.506 1.119 1.00 92.00 501 PRO A N 1
ATOM 3979 C CA . PRO A 1 501 ? 3.346 -2.313 2.367 1.00 92.00 501 PRO A CA 1
ATOM 3980 C C . PRO A 1 501 ? 2.424 -3.498 2.696 1.00 92.00 501 PRO A C 1
ATOM 3982 O O . PRO A 1 501 ? 2.245 -3.825 3.868 1.00 92.00 501 PRO A O 1
ATOM 3985 N N . GLU A 1 502 ? 1.899 -4.204 1.690 1.00 93.62 502 GLU A N 1
ATOM 3986 C CA . GLU A 1 502 ? 1.145 -5.453 1.846 1.00 93.62 502 GLU A CA 1
ATOM 3987 C C . GLU A 1 502 ? 2.017 -6.582 2.414 1.00 93.62 502 GLU A C 1
ATOM 3989 O O . GLU A 1 502 ? 1.555 -7.364 3.246 1.00 93.62 502 GLU A O 1
ATOM 3994 N N . THR A 1 503 ? 3.292 -6.653 2.016 1.00 93.44 503 THR A N 1
ATOM 3995 C CA . THR A 1 503 ? 4.252 -7.642 2.528 1.00 93.44 503 THR A CA 1
ATOM 3996 C C . THR A 1 503 ? 4.589 -7.373 3.987 1.00 93.44 503 THR A C 1
ATOM 3998 O O . THR A 1 503 ? 4.543 -8.295 4.800 1.00 93.44 503 THR A O 1
ATOM 4001 N N . VAL A 1 504 ? 4.856 -6.111 4.348 1.00 93.94 504 VAL A N 1
ATOM 4002 C CA . VAL A 1 504 ? 5.074 -5.722 5.751 1.00 93.94 504 VAL A CA 1
ATOM 4003 C C . VAL A 1 504 ? 3.826 -6.010 6.580 1.00 93.94 504 VAL A C 1
ATOM 4005 O O . VAL A 1 504 ? 3.935 -6.636 7.628 1.00 93.94 504 VAL A O 1
ATOM 4008 N N . ALA A 1 505 ? 2.634 -5.660 6.088 1.00 94.38 505 ALA A N 1
ATOM 4009 C CA . ALA A 1 505 ? 1.376 -5.983 6.757 1.00 94.38 505 ALA A CA 1
ATOM 4010 C C . ALA A 1 505 ? 1.216 -7.497 7.001 1.00 94.38 505 ALA A C 1
ATOM 4012 O O . ALA A 1 505 ? 0.889 -7.914 8.114 1.00 94.38 505 ALA A O 1
ATOM 4013 N N . ALA A 1 506 ? 1.488 -8.326 5.989 1.00 93.31 506 ALA A N 1
ATOM 4014 C CA . ALA A 1 506 ? 1.401 -9.780 6.089 1.00 93.31 506 ALA A CA 1
ATOM 4015 C C . ALA A 1 506 ? 2.410 -10.366 7.096 1.00 93.31 506 ALA A C 1
ATOM 4017 O O . ALA A 1 506 ? 2.032 -11.202 7.918 1.00 93.31 506 ALA A O 1
ATOM 4018 N N . LEU A 1 507 ? 3.664 -9.899 7.078 1.00 92.69 507 LEU A N 1
ATOM 4019 C CA . LEU A 1 507 ? 4.721 -10.324 8.004 1.00 92.69 507 LEU A CA 1
ATOM 4020 C C . LEU A 1 507 ? 4.454 -9.866 9.447 1.00 92.69 507 LEU A C 1
ATOM 4022 O O . LEU A 1 507 ? 4.581 -10.661 10.377 1.00 92.69 507 LEU A O 1
ATOM 4026 N N . THR A 1 508 ? 4.002 -8.624 9.653 1.00 92.75 508 THR A N 1
ATOM 4027 C CA . THR A 1 508 ? 3.569 -8.129 10.969 1.00 92.75 508 THR A CA 1
ATOM 4028 C C . THR A 1 508 ? 2.456 -9.010 11.543 1.00 92.75 508 THR A C 1
ATOM 4030 O O . THR A 1 508 ? 2.540 -9.422 12.701 1.00 92.75 508 THR A O 1
ATOM 4033 N N . LEU A 1 509 ? 1.437 -9.358 10.746 1.00 91.19 509 LEU A N 1
ATOM 4034 C CA . LEU A 1 509 ? 0.367 -10.255 11.194 1.00 91.19 509 LEU A CA 1
ATOM 4035 C C . LEU A 1 509 ? 0.850 -11.692 11.439 1.00 91.19 509 LEU A C 1
ATOM 4037 O O . LEU A 1 509 ? 0.359 -12.342 12.364 1.00 91.19 509 LEU A O 1
ATOM 4041 N N . LEU A 1 510 ? 1.809 -12.193 10.656 1.00 90.50 510 LEU A N 1
ATOM 4042 C CA . LEU A 1 510 ? 2.422 -13.505 10.868 1.00 90.50 510 LEU A CA 1
ATOM 4043 C C . LEU A 1 510 ? 3.146 -13.571 12.221 1.00 90.50 510 LEU A C 1
ATOM 4045 O O . LEU A 1 510 ? 2.879 -14.481 13.008 1.00 90.50 510 LEU A O 1
ATOM 4049 N N . HIS A 1 511 ? 4.005 -12.594 12.520 1.00 89.12 511 HIS A N 1
ATOM 4050 C CA . HIS A 1 511 ? 4.705 -12.515 13.804 1.00 89.12 511 HIS A CA 1
ATOM 4051 C C . HIS A 1 511 ? 3.729 -12.332 14.977 1.00 89.12 511 HIS A C 1
ATOM 4053 O O . HIS A 1 511 ? 3.858 -13.022 15.989 1.00 89.12 511 HIS A O 1
ATOM 4059 N N . LEU A 1 512 ? 2.693 -11.495 14.837 1.00 89.44 512 LEU A N 1
ATOM 4060 C CA . LEU A 1 512 ? 1.665 -11.329 15.874 1.00 89.44 512 LEU A CA 1
ATOM 4061 C C . LEU A 1 512 ? 0.903 -12.626 16.173 1.00 89.44 512 LEU A C 1
ATOM 4063 O O . LEU A 1 512 ? 0.779 -13.001 17.337 1.00 89.44 512 LEU A O 1
ATOM 4067 N N . ARG A 1 513 ? 0.477 -13.371 15.144 1.00 86.69 513 ARG A N 1
ATOM 4068 C CA . ARG A 1 513 ? -0.167 -14.693 15.303 1.00 86.69 513 ARG A CA 1
ATOM 4069 C C . ARG A 1 513 ? 0.737 -15.732 15.975 1.00 86.69 513 ARG A C 1
ATOM 4071 O O . ARG A 1 513 ? 0.234 -16.694 16.550 1.00 86.69 513 ARG A O 1
ATOM 4078 N N . ARG A 1 514 ? 2.058 -15.548 15.908 1.00 85.81 514 ARG A N 1
ATOM 4079 C CA . ARG A 1 514 ? 3.073 -16.392 16.562 1.00 85.81 514 ARG A CA 1
ATOM 4080 C C . ARG A 1 514 ? 3.478 -15.892 17.958 1.00 85.81 514 ARG A C 1
ATOM 4082 O O . ARG A 1 514 ? 4.201 -16.592 18.662 1.00 85.81 514 ARG A O 1
ATOM 4089 N N . GLY A 1 515 ? 3.009 -14.713 18.379 1.00 84.31 515 GLY A N 1
ATOM 4090 C CA . GLY A 1 515 ? 3.408 -14.058 19.631 1.00 84.31 515 GLY A CA 1
ATOM 4091 C C . GLY A 1 515 ? 4.790 -13.386 19.585 1.00 84.31 515 GLY A C 1
ATOM 4092 O O . GLY A 1 515 ? 5.331 -13.015 20.626 1.00 84.31 515 GLY A O 1
ATOM 4093 N N . GLU A 1 516 ? 5.366 -13.210 18.396 1.00 87.69 516 GLU A N 1
ATOM 4094 C CA . GLU A 1 516 ? 6.698 -12.640 18.133 1.00 87.69 516 GLU A CA 1
ATOM 4095 C C . GLU A 1 516 ? 6.634 -11.096 18.057 1.00 87.69 516 GLU A C 1
ATOM 4097 O O . GLU A 1 516 ? 7.104 -10.461 17.115 1.00 87.69 516 GLU A O 1
ATOM 4102 N N . ILE A 1 517 ? 6.016 -10.473 19.069 1.00 86.69 517 ILE A N 1
ATOM 4103 C CA . ILE A 1 517 ? 5.734 -9.024 19.130 1.00 86.69 517 ILE A CA 1
ATOM 4104 C C . ILE A 1 517 ? 6.987 -8.141 18.927 1.00 86.69 517 ILE A C 1
ATOM 4106 O O . ILE A 1 517 ? 6.880 -7.151 18.201 1.00 86.69 517 ILE A O 1
ATOM 4110 N N . PRO A 1 518 ? 8.174 -8.446 19.503 1.00 87.19 518 PRO A N 1
ATOM 4111 C CA . PRO A 1 518 ? 9.368 -7.625 19.284 1.00 87.19 518 PRO A CA 1
ATOM 4112 C C . PRO A 1 518 ? 9.824 -7.614 17.824 1.00 87.19 518 PRO A C 1
ATOM 4114 O O . PRO A 1 518 ? 10.266 -6.581 17.337 1.00 87.19 518 PRO A O 1
ATOM 4117 N N . ASP A 1 519 ? 9.692 -8.738 17.118 1.00 86.81 519 ASP A N 1
ATOM 4118 C CA . ASP A 1 519 ? 10.106 -8.855 15.719 1.00 86.81 519 ASP A CA 1
ATOM 4119 C C . ASP A 1 519 ? 9.083 -8.177 14.787 1.00 86.81 519 ASP A C 1
ATOM 4121 O O . ASP A 1 519 ? 9.469 -7.484 13.846 1.00 86.81 519 ASP A O 1
ATOM 4125 N N . ALA A 1 520 ? 7.787 -8.240 15.126 1.00 90.00 520 ALA A N 1
ATOM 4126 C CA . ALA A 1 520 ? 6.751 -7.427 14.484 1.00 90.00 520 ALA A CA 1
ATOM 4127 C C . ALA A 1 520 ? 7.002 -5.912 14.642 1.00 90.00 520 ALA A C 1
ATOM 4129 O O . ALA A 1 520 ? 6.774 -5.152 13.700 1.00 90.00 520 ALA A O 1
ATOM 4130 N N . MET A 1 521 ? 7.470 -5.468 15.816 1.00 87.25 521 MET A N 1
ATOM 4131 C CA . MET A 1 521 ? 7.792 -4.062 16.082 1.00 87.25 521 MET A CA 1
ATOM 4132 C C . MET A 1 521 ? 9.064 -3.615 15.350 1.00 87.25 521 MET A C 1
ATOM 4134 O O . MET A 1 521 ? 9.034 -2.582 14.687 1.00 87.25 521 MET A O 1
ATOM 4138 N N . ASP A 1 522 ? 10.149 -4.396 15.413 1.00 85.81 522 ASP A N 1
ATOM 4139 C CA . ASP A 1 522 ? 11.406 -4.082 14.719 1.00 85.81 522 ASP A CA 1
ATOM 4140 C C . ASP A 1 522 ? 11.187 -3.969 13.194 1.00 85.81 522 ASP A C 1
ATOM 4142 O O . ASP A 1 522 ? 11.710 -3.046 12.569 1.00 85.81 522 ASP A O 1
ATOM 4146 N N . LEU A 1 523 ? 10.368 -4.848 12.594 1.00 88.69 523 LEU A N 1
ATOM 4147 C CA . LEU A 1 523 ? 9.991 -4.773 11.174 1.00 88.69 523 LEU A CA 1
ATOM 4148 C C . LEU A 1 523 ? 9.284 -3.448 10.834 1.00 88.69 523 LEU A C 1
ATOM 4150 O O . LEU A 1 523 ? 9.587 -2.805 9.827 1.00 88.69 523 LEU A O 1
ATOM 4154 N N . LEU A 1 524 ? 8.345 -3.021 11.683 1.00 90.75 524 LEU A N 1
ATOM 4155 C CA . LEU A 1 524 ? 7.610 -1.771 11.494 1.00 90.75 524 LEU A CA 1
ATOM 4156 C C . LEU A 1 524 ? 8.482 -0.536 11.725 1.00 90.75 524 LEU A C 1
ATOM 4158 O O . LEU A 1 524 ? 8.320 0.454 11.019 1.00 90.75 524 LEU A O 1
ATOM 4162 N N . GLN A 1 525 ? 9.418 -0.570 12.670 1.00 86.69 525 GLN A N 1
ATOM 4163 C CA . GLN A 1 525 ? 10.317 0.558 12.920 1.00 86.69 525 GLN A CA 1
ATOM 4164 C C . GLN A 1 525 ? 11.245 0.831 11.735 1.00 86.69 525 GLN A C 1
ATOM 4166 O O . GLN A 1 525 ? 11.422 1.999 11.383 1.00 86.69 525 GLN A O 1
ATOM 4171 N N . VAL A 1 526 ? 11.740 -0.230 11.088 1.00 85.19 526 VAL A N 1
ATOM 4172 C CA . VAL A 1 526 ? 12.521 -0.155 9.844 1.00 85.19 526 VAL A CA 1
ATOM 4173 C C . VAL A 1 526 ? 11.665 0.381 8.690 1.00 85.19 526 VAL A C 1
ATOM 4175 O O . VAL A 1 526 ? 12.029 1.368 8.062 1.00 85.19 526 VAL A O 1
ATOM 4178 N N . HIS A 1 527 ? 10.513 -0.234 8.396 1.00 86.44 527 HIS A N 1
ATOM 4179 C CA . HIS A 1 527 ? 9.810 0.044 7.134 1.00 86.44 527 HIS A CA 1
ATOM 4180 C C . HIS A 1 527 ? 8.698 1.098 7.220 1.00 86.44 527 HIS A C 1
ATOM 4182 O O . HIS A 1 527 ? 8.541 1.896 6.297 1.00 86.44 527 HIS A O 1
ATOM 4188 N N . ALA A 1 528 ? 7.920 1.152 8.308 1.00 87.50 528 ALA A N 1
ATOM 4189 C CA . ALA A 1 528 ? 6.696 1.957 8.344 1.00 87.50 528 ALA A CA 1
ATOM 4190 C C . ALA A 1 528 ? 6.952 3.468 8.214 1.00 87.50 528 ALA A C 1
ATOM 4192 O O . ALA A 1 528 ? 6.089 4.188 7.715 1.00 87.50 528 ALA A O 1
ATOM 4193 N N . HIS A 1 529 ? 8.116 3.957 8.646 1.00 84.81 529 HIS A N 1
ATOM 4194 C CA . HIS A 1 529 ? 8.496 5.376 8.601 1.00 84.81 529 HIS A CA 1
ATOM 4195 C C . HIS A 1 529 ? 9.041 5.828 7.233 1.00 84.81 529 HIS A C 1
ATOM 4197 O O . HIS A 1 529 ? 9.188 7.024 6.996 1.00 84.81 529 HIS A O 1
ATOM 4203 N N . GLN A 1 530 ? 9.300 4.887 6.319 1.00 81.50 530 GLN A N 1
ATOM 4204 C CA . GLN A 1 530 ? 9.755 5.162 4.948 1.00 81.50 530 GLN A CA 1
ATOM 4205 C C . GLN A 1 530 ? 8.583 5.288 3.952 1.00 81.50 530 GLN A C 1
ATOM 4207 O O . GLN A 1 530 ? 8.749 5.820 2.848 1.00 81.50 530 GLN A O 1
ATOM 4212 N N . TYR A 1 531 ? 7.405 4.797 4.350 1.00 85.56 531 TYR A N 1
ATOM 4213 C CA . TYR A 1 531 ? 6.178 4.750 3.557 1.00 85.56 531 TYR A CA 1
ATOM 4214 C C . TYR A 1 531 ? 5.356 6.041 3.626 1.00 85.56 531 TYR A C 1
ATOM 4216 O O . TYR A 1 531 ? 5.254 6.688 4.669 1.00 85.56 531 TYR A O 1
ATOM 4224 N N . ALA A 1 532 ? 4.675 6.358 2.524 1.00 83.06 532 ALA A N 1
ATOM 4225 C CA . ALA A 1 532 ? 3.694 7.438 2.472 1.00 83.06 532 ALA A CA 1
ATOM 4226 C C . ALA A 1 532 ? 2.454 7.132 3.348 1.00 83.06 532 ALA A C 1
ATOM 4228 O O . ALA A 1 532 ? 2.145 5.960 3.592 1.00 83.06 532 ALA A O 1
ATOM 4229 N N . PRO A 1 533 ? 1.672 8.147 3.773 1.00 84.56 533 PRO A N 1
ATOM 4230 C CA . PRO A 1 533 ? 0.479 7.946 4.607 1.00 84.56 533 PRO A CA 1
ATOM 4231 C C . PRO A 1 533 ? -0.540 6.945 4.028 1.00 84.56 533 PRO A C 1
ATOM 4233 O O . PRO A 1 533 ? -1.119 6.142 4.759 1.00 84.56 533 PRO A O 1
ATOM 4236 N N . THR A 1 534 ? -0.714 6.928 2.703 1.00 85.50 534 THR A N 1
ATOM 4237 C CA . THR A 1 534 ? -1.586 5.980 1.985 1.00 85.50 534 THR A CA 1
ATOM 4238 C C . THR A 1 534 ? -1.104 4.531 2.097 1.00 85.50 534 THR A C 1
ATOM 4240 O O . THR A 1 534 ? -1.908 3.632 2.331 1.00 85.50 534 THR A O 1
ATOM 4243 N N . GLN A 1 535 ? 0.206 4.300 1.996 1.00 87.69 535 GLN A N 1
ATOM 4244 C CA . GLN A 1 535 ? 0.839 2.989 2.168 1.00 87.69 535 GLN A CA 1
ATOM 4245 C C . GLN A 1 535 ? 0.774 2.536 3.639 1.00 87.69 535 GLN A C 1
ATOM 4247 O O . GLN A 1 535 ? 0.439 1.388 3.929 1.00 87.69 535 GLN A O 1
ATOM 4252 N N . ARG A 1 536 ? 0.996 3.453 4.591 1.00 91.19 536 ARG A N 1
ATOM 4253 C CA . ARG A 1 536 ? 0.866 3.195 6.038 1.00 91.19 536 ARG A CA 1
ATOM 4254 C C . ARG A 1 536 ? -0.555 2.768 6.429 1.00 91.19 536 ARG A C 1
ATOM 4256 O O . ARG A 1 536 ? -0.714 1.840 7.224 1.00 91.19 536 ARG A O 1
ATOM 4263 N N . ARG A 1 537 ? -1.586 3.345 5.794 1.00 90.81 537 ARG A N 1
ATOM 4264 C CA . ARG A 1 537 ? -3.003 2.968 5.973 1.00 90.81 537 ARG A CA 1
ATOM 4265 C C . ARG A 1 537 ? -3.286 1.491 5.650 1.00 90.81 537 ARG A C 1
ATOM 4267 O O . ARG A 1 537 ? -4.193 0.916 6.250 1.00 90.81 537 ARG A O 1
ATOM 4274 N N . ILE A 1 538 ? -2.512 0.858 4.763 1.00 92.69 538 ILE A N 1
ATOM 4275 C CA . ILE A 1 538 ? -2.645 -0.571 4.413 1.00 92.69 538 ILE A CA 1
ATOM 4276 C C . ILE A 1 538 ? -2.257 -1.450 5.610 1.00 92.69 538 ILE A C 1
ATOM 4278 O O . ILE A 1 538 ? -3.046 -2.288 6.053 1.00 92.69 538 ILE A O 1
ATOM 4282 N N . ILE A 1 539 ? -1.077 -1.200 6.185 1.00 94.19 539 ILE A N 1
ATOM 4283 C CA . ILE A 1 539 ? -0.560 -1.909 7.366 1.00 94.19 539 ILE A CA 1
ATOM 4284 C C . ILE A 1 539 ? -1.476 -1.678 8.569 1.00 94.19 539 ILE A C 1
ATOM 4286 O O . ILE A 1 539 ? -1.859 -2.613 9.271 1.00 94.19 539 ILE A O 1
ATOM 4290 N N . GLN A 1 540 ? -1.885 -0.428 8.771 1.00 93.31 540 GLN A N 1
ATOM 4291 C CA . GLN A 1 540 ? -2.805 -0.045 9.829 1.00 93.31 540 GLN A CA 1
ATOM 4292 C C . GLN A 1 540 ? -4.149 -0.786 9.716 1.00 93.31 540 GLN A C 1
ATOM 4294 O O . GLN A 1 540 ? -4.612 -1.352 10.702 1.00 93.31 540 GLN A O 1
ATOM 4299 N N . LYS A 1 541 ? -4.750 -0.861 8.518 1.00 92.50 541 LYS A N 1
ATOM 4300 C CA . LYS A 1 541 ? -5.995 -1.611 8.283 1.00 92.50 541 LYS A CA 1
ATOM 4301 C C . LYS A 1 541 ? -5.822 -3.104 8.577 1.00 92.50 541 LYS A C 1
ATOM 4303 O O . LYS A 1 541 ? -6.726 -3.713 9.145 1.00 92.50 541 LYS A O 1
ATOM 4308 N N . ALA A 1 542 ? -4.673 -3.691 8.238 1.00 93.00 542 ALA A N 1
ATOM 4309 C CA . ALA A 1 542 ? -4.358 -5.081 8.570 1.00 93.00 542 ALA A CA 1
ATOM 4310 C C . ALA A 1 542 ? -4.290 -5.312 10.093 1.00 93.00 542 ALA A C 1
ATOM 4312 O O . ALA A 1 542 ? -4.913 -6.249 10.596 1.00 93.00 542 ALA A O 1
ATOM 4313 N N . LEU A 1 543 ? -3.623 -4.417 10.834 1.00 94.00 543 LEU A N 1
ATOM 4314 C CA . LEU A 1 543 ? -3.600 -4.428 12.302 1.00 94.00 543 LEU A CA 1
ATOM 4315 C C . LEU A 1 543 ? -5.000 -4.256 12.907 1.00 94.00 543 LEU A C 1
ATOM 4317 O O . LEU A 1 543 ? -5.352 -4.985 13.831 1.00 94.00 543 LEU A O 1
ATOM 4321 N N . SER A 1 544 ? -5.821 -3.345 12.375 1.00 92.44 544 SER A N 1
ATOM 4322 C CA . SER A 1 544 ? -7.208 -3.163 12.816 1.00 92.44 544 SER A CA 1
ATOM 4323 C C . SER A 1 544 ? -8.049 -4.421 12.594 1.00 92.44 544 SER A C 1
ATOM 4325 O O . SER A 1 544 ? -8.778 -4.812 13.497 1.00 92.44 544 SER A O 1
ATOM 4327 N N . MET A 1 545 ? -7.931 -5.099 11.446 1.00 92.38 545 MET A N 1
ATOM 4328 C CA . MET A 1 545 ? -8.651 -6.358 11.207 1.00 92.38 545 MET A CA 1
ATOM 4329 C C . MET A 1 545 ? -8.246 -7.447 12.212 1.00 92.38 545 MET A C 1
ATOM 4331 O O . MET A 1 545 ? -9.121 -8.090 12.784 1.00 92.38 545 MET A O 1
ATOM 4335 N N . PHE A 1 546 ? -6.946 -7.611 12.481 1.00 92.56 546 PHE A N 1
ATOM 4336 C CA . PHE A 1 546 ? -6.450 -8.588 13.458 1.00 92.56 546 PHE A CA 1
ATOM 4337 C C . PHE A 1 546 ? -6.872 -8.274 14.900 1.00 92.56 546 PHE A C 1
ATOM 4339 O O . PHE A 1 546 ? -7.239 -9.183 15.639 1.00 92.56 546 PHE A O 1
ATOM 4346 N N . LEU A 1 547 ? -6.847 -6.999 15.297 1.00 93.81 547 LEU A N 1
ATOM 4347 C CA . LEU A 1 547 ? -7.309 -6.555 16.612 1.00 93.81 547 LEU A CA 1
ATOM 4348 C C . LEU A 1 547 ? -8.807 -6.817 16.789 1.00 93.81 547 LEU A C 1
ATOM 4350 O O . LEU A 1 547 ? -9.221 -7.311 17.836 1.00 93.81 547 LEU A O 1
ATOM 4354 N N . LEU A 1 548 ? -9.617 -6.465 15.785 1.00 93.06 548 LEU A N 1
ATOM 4355 C CA . LEU A 1 548 ? -11.071 -6.510 15.904 1.00 93.06 548 LEU A CA 1
ATOM 4356 C C . LEU A 1 548 ? -11.622 -7.947 15.920 1.00 93.06 548 LEU A C 1
ATOM 4358 O O . LEU A 1 548 ? -12.613 -8.179 16.621 1.00 93.06 548 LEU A O 1
ATOM 4362 N N . ASP A 1 549 ? -10.968 -8.884 15.222 1.00 92.69 549 ASP A N 1
ATOM 4363 C CA . ASP A 1 549 ? -11.318 -10.312 15.127 1.00 92.69 549 ASP A CA 1
ATOM 4364 C C . ASP A 1 549 ? -11.579 -10.959 16.501 1.00 92.69 549 ASP A C 1
ATOM 4366 O O . ASP A 1 549 ? -10.732 -10.928 17.397 1.00 92.69 549 ASP A O 1
ATOM 4370 N N . SER A 1 550 ? -12.771 -11.542 16.674 1.00 86.62 550 SER A N 1
ATOM 4371 C CA . SER A 1 550 ? -13.217 -12.177 17.920 1.00 86.62 550 SER A CA 1
ATOM 4372 C C . SER A 1 550 ? -12.394 -13.399 18.322 1.00 86.62 550 SER A C 1
ATOM 4374 O O . SER A 1 550 ? -12.352 -13.713 19.510 1.00 86.62 550 SER A O 1
ATOM 4376 N N . GLU A 1 551 ? -11.729 -14.060 17.371 1.00 88.88 551 GLU A N 1
ATOM 4377 C CA . GLU A 1 551 ? -10.848 -15.199 17.650 1.00 88.88 551 GLU A CA 1
ATOM 4378 C C . GLU A 1 551 ? -9.478 -14.758 18.206 1.00 88.88 551 GLU A C 1
ATOM 4380 O O . GLU A 1 551 ? -8.785 -15.541 18.864 1.00 88.88 551 GLU A O 1
ATOM 4385 N N . THR A 1 552 ? -9.078 -13.497 17.996 1.00 91.00 552 THR A N 1
ATOM 4386 C CA . THR A 1 552 ? -7.828 -12.945 18.537 1.00 91.00 552 THR A CA 1
ATOM 4387 C C . THR A 1 552 ? -7.918 -12.794 20.053 1.00 91.00 552 THR A C 1
ATOM 4389 O O . THR A 1 552 ? -8.812 -12.125 20.586 1.00 91.00 552 THR A O 1
ATOM 4392 N N . SER A 1 553 ? -6.948 -13.369 20.777 1.00 91.94 553 SER A N 1
ATOM 4393 C CA . SER A 1 553 ? -6.947 -13.295 22.238 1.00 91.94 553 SER A CA 1
ATOM 4394 C C . SER A 1 553 ? -6.795 -11.852 22.720 1.00 91.94 553 SER A C 1
ATOM 4396 O O . SER A 1 553 ? -6.081 -11.042 22.131 1.00 91.94 553 SER A O 1
ATOM 4398 N N . THR A 1 554 ? -7.437 -11.529 23.843 1.00 92.69 554 THR A N 1
ATOM 4399 C CA . THR A 1 554 ? -7.423 -10.190 24.452 1.00 92.69 554 THR A CA 1
ATOM 4400 C C . THR A 1 554 ? -6.016 -9.603 24.624 1.00 92.69 554 THR A C 1
ATOM 4402 O O . THR A 1 554 ? -5.846 -8.393 24.508 1.00 92.69 554 THR A O 1
ATOM 4405 N N . ALA A 1 555 ? -5.017 -10.443 24.918 1.00 90.62 555 ALA A N 1
ATOM 4406 C CA . ALA A 1 555 ? -3.632 -10.002 25.054 1.00 90.62 555 ALA A CA 1
ATOM 4407 C C . ALA A 1 555 ? -3.045 -9.588 23.697 1.00 90.62 555 ALA A C 1
ATOM 4409 O O . ALA A 1 555 ? -2.521 -8.491 23.572 1.00 90.62 555 ALA A O 1
ATOM 4410 N N . ASP A 1 556 ? -3.233 -10.410 22.664 1.00 90.50 556 ASP A N 1
ATOM 4411 C CA . ASP A 1 556 ? -2.669 -10.154 21.334 1.00 90.50 556 ASP A CA 1
ATOM 4412 C C . ASP A 1 556 ? -3.365 -8.956 20.658 1.00 90.50 556 ASP A C 1
ATOM 4414 O O . ASP A 1 556 ? -2.719 -8.161 19.977 1.00 90.50 556 ASP A O 1
ATOM 4418 N N . ALA A 1 557 ? -4.666 -8.765 20.914 1.00 93.25 557 ALA A N 1
ATOM 4419 C CA . ALA A 1 557 ? -5.413 -7.571 20.513 1.00 93.25 557 ALA A CA 1
ATOM 4420 C C . ALA A 1 557 ? -4.902 -6.298 21.220 1.00 93.25 557 ALA A C 1
ATOM 4422 O O . ALA A 1 557 ? -4.832 -5.231 20.608 1.00 93.25 557 ALA A O 1
ATOM 4423 N N . TRP A 1 558 ? -4.506 -6.401 22.494 1.00 93.94 558 TRP A N 1
ATOM 4424 C CA . TRP A 1 558 ? -3.881 -5.303 23.237 1.00 93.94 558 TRP A CA 1
ATOM 4425 C C . TRP A 1 558 ? -2.474 -4.981 22.724 1.00 93.94 558 TRP A C 1
ATOM 4427 O O . TRP A 1 558 ? -2.150 -3.811 22.526 1.00 93.94 558 TRP A O 1
ATOM 4437 N N . ASP A 1 559 ? -1.660 -5.991 22.430 1.00 90.81 559 ASP A N 1
ATOM 4438 C CA . ASP A 1 559 ? -0.316 -5.798 21.881 1.00 90.81 559 ASP A CA 1
ATOM 4439 C C . ASP A 1 559 ? -0.373 -5.204 20.457 1.00 90.81 559 ASP A C 1
ATOM 4441 O O . ASP A 1 559 ? 0.356 -4.258 20.143 1.00 90.81 559 ASP A O 1
ATOM 4445 N N . ALA A 1 560 ? -1.324 -5.649 19.625 1.00 93.06 560 ALA A N 1
ATOM 4446 C CA . ALA A 1 560 ? -1.623 -5.035 18.329 1.00 93.06 560 ALA A CA 1
ATOM 4447 C C . ALA A 1 560 ? -2.104 -3.578 18.462 1.00 93.06 560 ALA A C 1
ATOM 4449 O O . ALA A 1 560 ? -1.713 -2.726 17.662 1.00 93.06 560 ALA A O 1
ATOM 4450 N N . TYR A 1 561 ? -2.901 -3.257 19.490 1.00 94.56 561 TYR A N 1
ATOM 4451 C CA . TYR A 1 561 ? -3.284 -1.875 19.793 1.00 94.56 561 TYR A CA 1
ATOM 4452 C C . TYR A 1 561 ? -2.080 -1.011 20.195 1.00 94.56 561 TYR A C 1
ATOM 4454 O O . TYR A 1 561 ? -1.970 0.128 19.742 1.00 94.56 561 TYR A O 1
ATOM 4462 N N . GLN A 1 562 ? -1.157 -1.535 21.005 1.00 92.12 562 GLN A N 1
ATOM 4463 C CA . GLN A 1 562 ? 0.053 -0.808 21.399 1.00 92.12 562 GLN A CA 1
ATOM 4464 C C . GLN A 1 562 ? 0.962 -0.524 20.198 1.00 92.12 562 GLN A C 1
ATOM 4466 O O . GLN A 1 562 ? 1.445 0.599 20.055 1.00 92.12 562 GLN A O 1
ATOM 4471 N N . ILE A 1 563 ? 1.128 -1.486 19.284 1.00 92.25 563 ILE A N 1
ATOM 4472 C CA . ILE A 1 563 ? 1.796 -1.256 17.993 1.00 92.25 563 ILE A CA 1
ATOM 4473 C C . ILE A 1 563 ? 1.075 -0.160 17.201 1.00 92.25 563 ILE A C 1
ATOM 4475 O O . ILE A 1 563 ? 1.706 0.808 16.783 1.00 92.25 563 ILE A O 1
ATOM 4479 N N . MET A 1 564 ? -0.248 -0.274 17.033 1.00 92.56 564 MET A N 1
ATOM 4480 C CA . MET A 1 564 ? -1.051 0.697 16.284 1.00 92.56 564 MET A CA 1
ATOM 4481 C C . MET A 1 564 ? -0.910 2.114 16.852 1.00 92.56 564 MET A C 1
ATOM 4483 O O . MET A 1 564 ? -0.692 3.057 16.102 1.00 92.56 564 MET A O 1
ATOM 4487 N N . ARG A 1 565 ? -0.972 2.268 18.177 1.00 89.44 565 ARG A N 1
ATOM 4488 C CA . ARG A 1 565 ? -0.809 3.550 18.870 1.00 89.44 565 ARG A CA 1
ATOM 4489 C C . ARG A 1 565 ? 0.584 4.149 18.686 1.00 89.44 565 ARG A C 1
ATOM 4491 O O . ARG A 1 565 ? 0.684 5.355 18.498 1.00 89.44 565 ARG A O 1
ATOM 4498 N N . ASN A 1 566 ? 1.631 3.336 18.814 1.00 88.50 566 ASN A N 1
ATOM 4499 C CA . ASN A 1 566 ? 3.006 3.830 18.892 1.00 88.50 566 ASN A CA 1
ATOM 4500 C C . ASN A 1 566 ? 3.637 4.038 17.507 1.00 88.50 566 ASN A C 1
ATOM 4502 O O . ASN A 1 566 ? 4.457 4.936 17.356 1.00 88.50 566 ASN A O 1
ATOM 4506 N N . VAL A 1 567 ? 3.255 3.234 16.507 1.00 89.81 567 VAL A N 1
ATOM 4507 C CA . VAL A 1 567 ? 3.749 3.355 15.124 1.00 89.81 567 VAL A CA 1
ATOM 4508 C C . VAL A 1 567 ? 2.826 4.225 14.269 1.00 89.81 567 VAL A C 1
ATOM 4510 O O . VAL A 1 567 ? 3.327 4.997 13.458 1.00 89.81 567 VAL A O 1
ATOM 4513 N N . PHE A 1 568 ? 1.501 4.133 14.444 1.00 91.12 568 PHE A N 1
ATOM 4514 C CA . PHE A 1 568 ? 0.491 4.804 13.609 1.00 91.12 568 PHE A CA 1
ATOM 4515 C C . PHE A 1 568 ? -0.307 5.848 14.413 1.00 91.12 568 PHE A C 1
ATOM 4517 O O . PHE A 1 568 ? -1.525 5.738 14.624 1.00 91.12 568 PHE A O 1
ATOM 4524 N N . ILE A 1 569 ? 0.401 6.879 14.888 1.00 86.69 569 ILE A N 1
ATOM 4525 C CA . ILE A 1 569 ? -0.165 8.003 15.656 1.00 86.69 569 ILE A CA 1
ATOM 4526 C C . ILE A 1 569 ? -1.267 8.756 14.889 1.00 86.69 569 ILE A C 1
ATOM 4528 O O . ILE A 1 569 ? -2.180 9.295 15.510 1.00 86.69 569 ILE A O 1
ATOM 4532 N N . GLU A 1 570 ? -1.255 8.694 13.558 1.00 85.56 570 GLU A N 1
ATOM 4533 C CA . GLU A 1 570 ? -2.245 9.266 12.638 1.00 85.56 570 GLU A CA 1
ATOM 4534 C C . GLU A 1 570 ? -3.579 8.487 12.566 1.00 85.56 570 GLU A C 1
ATOM 4536 O O . GLU A 1 570 ? -4.434 8.757 11.721 1.00 85.56 570 GLU A O 1
ATOM 4541 N N . THR A 1 571 ? -3.772 7.467 13.414 1.00 89.31 571 THR A N 1
ATOM 4542 C CA . THR A 1 571 ? -5.011 6.674 13.423 1.00 89.31 571 THR A CA 1
ATOM 4543 C C . THR A 1 571 ? -6.237 7.550 13.710 1.00 89.31 571 THR A C 1
ATOM 4545 O O . THR A 1 571 ? -6.288 8.177 14.769 1.00 89.31 571 THR A O 1
ATOM 4548 N N . PRO A 1 572 ? -7.269 7.570 12.843 1.00 89.19 572 PRO A N 1
ATOM 4549 C CA . PRO A 1 572 ? -8.406 8.460 13.031 1.00 89.19 572 PRO A CA 1
ATOM 4550 C C . PRO A 1 572 ? -9.241 8.067 14.257 1.00 89.19 572 PRO A C 1
ATOM 4552 O O . PRO A 1 572 ? -9.293 6.907 14.678 1.00 89.19 572 PRO A O 1
ATOM 4555 N N . ARG A 1 573 ? -9.934 9.057 14.827 1.00 92.06 573 ARG A N 1
ATOM 4556 C CA . ARG A 1 573 ? -10.762 8.906 16.035 1.00 92.06 573 ARG A CA 1
ATOM 4557 C C . ARG A 1 573 ? -11.827 7.810 15.905 1.00 92.06 573 ARG A C 1
ATOM 4559 O O . ARG A 1 573 ? -12.053 7.076 16.859 1.00 92.06 573 ARG A O 1
ATOM 4566 N N . GLU A 1 574 ? -12.443 7.667 14.735 1.00 91.06 574 GLU A N 1
ATOM 4567 C CA . GLU A 1 574 ? -13.501 6.678 14.465 1.00 91.06 574 GLU A CA 1
ATOM 4568 C C . GLU A 1 574 ? -12.998 5.227 14.587 1.00 91.06 574 GLU A C 1
ATOM 4570 O O . GLU A 1 574 ? -13.629 4.391 15.244 1.00 91.06 574 GLU A O 1
ATOM 4575 N N . ASP A 1 575 ? -11.804 4.944 14.060 1.00 90.81 575 ASP A N 1
ATOM 4576 C CA . ASP A 1 575 ? -11.154 3.639 14.213 1.00 90.81 575 ASP A CA 1
ATOM 4577 C C . ASP A 1 575 ? -10.816 3.373 15.689 1.00 90.81 575 ASP A C 1
ATOM 4579 O O . ASP A 1 575 ? -11.042 2.272 16.193 1.00 90.81 575 ASP A O 1
ATOM 4583 N N . ARG A 1 576 ? -10.344 4.392 16.424 1.00 93.38 576 ARG A N 1
ATOM 4584 C CA . ARG A 1 576 ? -10.041 4.278 17.864 1.00 93.38 576 ARG A CA 1
ATOM 4585 C C . ARG A 1 576 ? -11.291 4.053 18.722 1.00 93.38 576 ARG A C 1
ATOM 4587 O O . ARG A 1 576 ? -11.226 3.268 19.665 1.00 93.38 576 ARG A O 1
ATOM 4594 N N . ILE A 1 577 ? -12.433 4.659 18.382 1.00 94.31 577 ILE A N 1
ATOM 4595 C CA . ILE A 1 577 ? -13.734 4.352 19.008 1.00 94.31 577 ILE A CA 1
ATOM 4596 C C . ILE A 1 577 ? -14.110 2.887 18.747 1.00 94.31 577 ILE A C 1
ATOM 4598 O O . ILE A 1 577 ? -14.548 2.187 19.661 1.00 94.31 577 ILE A O 1
ATOM 4602 N N . THR A 1 578 ? -13.898 2.396 17.525 1.00 94.75 578 THR A N 1
ATOM 4603 C CA . THR A 1 578 ? -14.180 0.998 17.160 1.00 94.75 578 THR A CA 1
ATOM 4604 C C . THR A 1 578 ? -13.299 0.025 17.954 1.00 94.75 578 THR A C 1
ATOM 4606 O O . THR A 1 578 ? -13.809 -0.944 18.516 1.00 94.75 578 THR A O 1
ATOM 4609 N N . VAL A 1 579 ? -12.005 0.328 18.104 1.00 94.88 579 VAL A N 1
ATOM 4610 C CA . VAL A 1 579 ? -11.061 -0.400 18.972 1.00 94.88 579 VAL A CA 1
ATOM 4611 C C . VAL A 1 579 ? -11.495 -0.374 20.445 1.00 94.88 579 VAL A C 1
ATOM 4613 O O . VAL A 1 579 ? -11.519 -1.412 21.103 1.00 94.88 579 VAL A O 1
ATOM 4616 N N . MET A 1 580 ? -11.891 0.786 20.974 1.00 95.88 580 MET A N 1
ATOM 4617 C CA . MET A 1 580 ? -12.376 0.928 22.353 1.00 95.88 580 MET A CA 1
ATOM 4618 C C . MET A 1 580 ? -13.621 0.057 22.607 1.00 95.88 580 MET A C 1
ATOM 4620 O O . MET A 1 580 ? -13.664 -0.716 23.565 1.00 95.88 580 MET A O 1
ATOM 4624 N N . ASN A 1 581 ? -14.601 0.108 21.700 1.00 94.50 581 ASN A N 1
ATOM 4625 C CA . ASN A 1 581 ? -15.811 -0.720 21.744 1.00 94.50 581 ASN A CA 1
ATOM 4626 C C . ASN A 1 581 ? -15.510 -2.224 21.643 1.00 94.50 581 ASN A C 1
ATOM 4628 O O . ASN A 1 581 ? -16.212 -3.040 22.237 1.00 94.50 581 ASN A O 1
ATOM 4632 N N . ASN A 1 582 ? -14.445 -2.599 20.939 1.00 95.38 582 ASN A N 1
ATOM 4633 C CA . ASN A 1 582 ? -14.000 -3.979 20.789 1.00 95.38 582 ASN A CA 1
ATOM 4634 C C . ASN A 1 582 ? -13.381 -4.562 22.082 1.00 95.38 582 ASN A C 1
ATOM 4636 O O . ASN A 1 582 ? -13.562 -5.753 22.361 1.00 95.38 582 ASN A O 1
ATOM 4640 N N . PHE A 1 583 ? -12.745 -3.731 22.919 1.00 96.00 583 PHE A N 1
ATOM 4641 C CA . PHE A 1 583 ? -12.335 -4.111 24.280 1.00 96.00 583 PHE A CA 1
ATOM 4642 C C . PHE A 1 583 ? -13.519 -4.177 25.256 1.00 96.00 583 PHE A C 1
ATOM 4644 O O . PHE A 1 583 ? -13.592 -5.119 26.048 1.00 96.00 583 PHE A O 1
ATOM 4651 N N . PHE A 1 584 ? -14.500 -3.270 25.150 1.00 94.56 584 PHE A N 1
ATOM 4652 C CA . PHE A 1 584 ? -15.760 -3.396 25.898 1.00 94.56 584 PHE A CA 1
ATOM 4653 C C . PHE A 1 584 ? -16.498 -4.704 25.557 1.00 94.56 584 PHE A C 1
ATOM 4655 O O . PHE A 1 584 ? -16.903 -5.427 26.462 1.00 94.56 584 PHE A O 1
ATOM 4662 N N . ALA A 1 585 ? -16.576 -5.084 24.277 1.00 92.31 585 ALA A N 1
ATOM 4663 C CA . ALA A 1 585 ? -17.168 -6.358 23.848 1.00 92.31 585 ALA A CA 1
ATOM 4664 C C . ALA A 1 585 ? -16.427 -7.605 24.383 1.00 92.31 585 ALA A C 1
ATOM 4666 O O . ALA A 1 585 ? -17.038 -8.657 24.551 1.00 92.31 585 ALA A O 1
ATOM 4667 N N . ARG A 1 586 ? -15.130 -7.490 24.707 1.00 92.69 586 ARG A N 1
ATOM 4668 C CA . ARG A 1 586 ? -14.325 -8.529 25.387 1.00 92.69 586 ARG A CA 1
ATOM 4669 C C . ARG A 1 586 ? -14.467 -8.514 26.915 1.00 92.69 586 ARG A C 1
ATOM 4671 O O . ARG A 1 586 ? -13.719 -9.214 27.593 1.00 92.69 586 ARG A O 1
ATOM 4678 N N . ASN A 1 587 ? -15.391 -7.717 27.457 1.00 92.19 587 ASN A N 1
ATOM 4679 C CA . ASN A 1 587 ? -15.560 -7.456 28.888 1.00 92.19 587 ASN A CA 1
ATOM 4680 C C . ASN A 1 587 ? -14.269 -6.940 29.565 1.00 92.19 587 ASN A C 1
ATOM 4682 O O . ASN A 1 587 ? -13.916 -7.348 30.671 1.00 92.19 587 ASN A O 1
ATOM 4686 N N . ARG A 1 588 ? -13.526 -6.064 28.870 1.00 94.25 588 ARG A N 1
ATOM 4687 C CA . ARG A 1 588 ? -12.276 -5.437 29.340 1.00 94.25 588 ARG A CA 1
ATOM 4688 C C . ARG A 1 588 ? -12.378 -3.919 29.308 1.00 94.25 588 ARG A C 1
ATOM 4690 O O . ARG A 1 588 ? -11.754 -3.235 28.494 1.00 94.25 588 ARG A O 1
ATOM 4697 N N . ALA A 1 589 ? -13.217 -3.412 30.205 1.00 94.62 589 ALA A N 1
ATOM 4698 C CA . ALA A 1 589 ? -13.415 -1.984 30.411 1.00 94.62 589 ALA A CA 1
ATOM 4699 C C . ALA A 1 589 ? -12.122 -1.259 30.823 1.00 94.62 589 ALA A C 1
ATOM 4701 O O . ALA A 1 589 ? -11.902 -0.140 30.374 1.00 94.62 589 ALA A O 1
ATOM 4702 N N . ASP A 1 590 ? -11.227 -1.923 31.555 1.00 92.94 590 ASP A N 1
ATOM 4703 C CA . ASP A 1 590 ? -9.897 -1.426 31.925 1.00 92.94 590 ASP A CA 1
ATOM 4704 C C . ASP A 1 590 ? -9.026 -1.093 30.697 1.00 92.94 590 ASP A C 1
ATOM 4706 O O . ASP A 1 590 ? -8.477 0.004 30.576 1.00 92.94 590 ASP A O 1
ATOM 4710 N N . MET A 1 591 ? -8.959 -2.005 29.722 1.00 95.06 591 MET A N 1
ATOM 4711 C CA . MET A 1 591 ? -8.240 -1.779 28.464 1.00 95.06 591 MET A CA 1
ATOM 4712 C C . MET A 1 591 ? -8.913 -0.687 27.627 1.00 95.06 591 MET A C 1
ATOM 4714 O O . MET A 1 591 ? -8.231 0.201 27.116 1.00 95.06 591 MET A O 1
ATOM 4718 N N . ALA A 1 592 ? -10.246 -0.700 27.531 1.00 96.44 592 ALA A N 1
ATOM 4719 C CA . ALA A 1 592 ? -11.005 0.335 26.830 1.00 96.44 592 ALA A CA 1
ATOM 4720 C C . ALA A 1 592 ? -10.806 1.733 27.454 1.00 96.44 592 ALA A C 1
ATOM 4722 O O . ALA A 1 592 ? -10.655 2.717 26.729 1.00 96.44 592 ALA A O 1
ATOM 4723 N N . CYS A 1 593 ? -10.717 1.816 28.785 1.00 95.88 593 CYS A N 1
ATOM 4724 C CA . CYS A 1 593 ? -10.421 3.034 29.534 1.00 95.88 593 CYS A CA 1
ATOM 4725 C C . CYS A 1 593 ? -9.062 3.620 29.126 1.00 95.88 593 CYS A C 1
ATOM 4727 O O . CYS A 1 593 ? -8.963 4.806 28.811 1.00 95.88 593 CYS A O 1
ATOM 4729 N N . HIS A 1 594 ? -8.022 2.790 29.007 1.00 95.44 594 HIS A N 1
ATOM 4730 C CA . HIS A 1 594 ? -6.736 3.242 28.475 1.00 95.44 594 HIS A CA 1
ATOM 4731 C C . HIS A 1 594 ? -6.830 3.748 27.023 1.00 95.44 594 HIS A C 1
ATOM 4733 O O . HIS A 1 594 ? -6.225 4.774 26.714 1.00 95.44 594 HIS A O 1
ATOM 4739 N N . VAL A 1 595 ? -7.606 3.101 26.137 1.00 95.88 595 VAL A N 1
ATOM 4740 C CA . VAL A 1 595 ? -7.835 3.604 24.761 1.00 95.88 595 VAL A CA 1
ATOM 4741 C C . VAL A 1 595 ? -8.480 4.996 24.788 1.00 95.88 595 VAL A C 1
ATOM 4743 O O . VAL A 1 595 ? -8.036 5.892 24.066 1.00 95.88 595 VAL A O 1
ATOM 4746 N N . PHE A 1 596 ? -9.472 5.202 25.660 1.00 96.00 596 PHE A N 1
ATOM 4747 C CA . PHE A 1 596 ? -10.085 6.507 25.913 1.00 96.00 596 PHE A CA 1
ATOM 4748 C C . PHE A 1 596 ? -9.050 7.549 26.373 1.00 96.00 596 PHE A C 1
ATOM 4750 O O . PHE A 1 596 ? -8.946 8.615 25.764 1.00 96.00 596 PHE A O 1
ATOM 4757 N N . PHE A 1 597 ? -8.225 7.236 27.378 1.00 94.62 597 PHE A N 1
ATOM 4758 C CA . PHE A 1 597 ? -7.181 8.142 27.873 1.00 94.62 597 PHE A CA 1
ATOM 4759 C C . PHE A 1 597 ? -6.131 8.487 26.805 1.00 94.62 597 PHE A C 1
ATOM 4761 O O . PHE A 1 597 ? -5.665 9.625 26.741 1.00 94.62 597 PHE A O 1
ATOM 4768 N N . HIS A 1 598 ? -5.780 7.544 25.928 1.00 93.94 598 HIS A N 1
ATOM 4769 C CA . HIS A 1 598 ? -4.865 7.803 24.816 1.00 93.94 598 HIS A CA 1
ATOM 4770 C C . HIS A 1 598 ? -5.453 8.751 23.763 1.00 93.94 598 HIS A C 1
ATOM 4772 O O . HIS A 1 598 ? -4.703 9.543 23.198 1.00 93.94 598 HIS A O 1
ATOM 4778 N N . MET A 1 599 ? -6.769 8.711 23.519 1.00 93.56 599 MET A N 1
ATOM 4779 C CA . MET A 1 599 ? -7.445 9.738 22.716 1.00 93.56 599 MET A CA 1
ATOM 4780 C C . MET A 1 599 ? -7.503 11.070 23.469 1.00 93.56 599 MET A C 1
ATOM 4782 O O . MET A 1 599 ? -7.175 12.108 22.907 1.00 93.56 599 MET A O 1
ATOM 4786 N N . ARG A 1 600 ? -7.876 11.072 24.755 1.00 91.56 600 ARG A N 1
ATOM 4787 C CA . ARG A 1 600 ? -8.029 12.307 25.542 1.00 91.56 600 ARG A CA 1
ATOM 4788 C C . ARG A 1 600 ? -6.745 13.137 25.633 1.00 91.56 600 ARG A C 1
ATOM 4790 O O . ARG A 1 600 ? -6.828 14.364 25.622 1.00 91.56 600 ARG A O 1
ATOM 4797 N N . ASN A 1 601 ? -5.599 12.461 25.697 1.00 90.19 601 ASN A N 1
ATOM 4798 C CA . ASN A 1 601 ? -4.266 13.053 25.824 1.00 90.19 601 ASN A CA 1
ATOM 4799 C C . ASN A 1 601 ? -3.540 13.223 24.474 1.00 90.19 601 ASN A C 1
ATOM 4801 O O . ASN A 1 601 ? -2.326 13.426 24.456 1.00 90.19 601 ASN A O 1
ATOM 4805 N N . HIS A 1 602 ? -4.243 13.092 23.345 1.00 89.31 602 HIS A N 1
ATOM 4806 C CA . HIS A 1 602 ? -3.651 13.319 22.030 1.00 89.31 602 HIS A CA 1
ATOM 4807 C C . HIS A 1 602 ? -3.362 14.814 21.798 1.00 89.31 602 HIS A C 1
ATOM 4809 O O . HIS A 1 602 ? -4.081 15.671 22.305 1.00 89.31 602 HIS A O 1
ATOM 4815 N N . ILE A 1 603 ? -2.315 15.133 21.029 1.00 82.19 603 ILE A N 1
ATOM 4816 C CA . ILE A 1 603 ? -1.920 16.526 20.741 1.00 82.19 603 ILE A CA 1
ATOM 4817 C C . ILE A 1 603 ? -2.801 17.124 19.628 1.00 82.19 603 ILE A C 1
ATOM 4819 O O . ILE A 1 603 ? -3.301 18.236 19.760 1.00 82.19 603 ILE A O 1
ATOM 4823 N N . ASP A 1 604 ? -3.016 16.370 18.546 1.00 81.44 604 ASP A N 1
ATOM 4824 C CA . ASP A 1 604 ? -3.836 16.780 17.395 1.00 81.44 604 ASP A CA 1
ATOM 4825 C C . ASP A 1 604 ? -5.360 16.771 17.699 1.00 81.44 604 ASP A C 1
ATOM 4827 O O . ASP A 1 604 ? -5.892 15.703 18.037 1.00 81.44 604 ASP A O 1
ATOM 4831 N N . PRO A 1 605 ? -6.088 17.898 17.517 1.00 82.38 605 PRO A N 1
ATOM 4832 C CA . PRO A 1 605 ? -7.551 17.986 17.632 1.00 82.38 605 PRO A CA 1
ATOM 4833 C C . PRO A 1 605 ? -8.364 17.034 16.731 1.00 82.38 605 PRO A C 1
ATOM 4835 O O . PRO A 1 605 ? -9.497 16.678 17.063 1.00 82.38 605 PRO A O 1
ATOM 4838 N N . ALA A 1 606 ? -7.817 16.575 15.601 1.00 82.19 606 ALA A N 1
ATOM 4839 C CA . ALA A 1 606 ? -8.454 15.566 14.748 1.00 82.19 606 ALA A CA 1
ATOM 4840 C C . ALA A 1 606 ? -8.537 14.182 15.426 1.00 82.19 606 ALA A C 1
ATOM 4842 O O . ALA A 1 606 ? -9.238 13.277 14.960 1.00 82.19 606 ALA A O 1
ATOM 4843 N N . HIS A 1 607 ? -7.799 13.994 16.519 1.00 86.31 607 HIS A N 1
ATOM 4844 C CA . HIS A 1 607 ? -7.575 12.714 17.183 1.00 86.31 607 HIS A CA 1
ATOM 4845 C C . HIS A 1 607 ? -7.927 12.732 18.679 1.00 86.31 607 HIS A C 1
ATOM 4847 O O . HIS A 1 607 ? -8.034 11.659 19.279 1.00 86.31 607 HIS A O 1
ATOM 4853 N N . THR A 1 608 ? -8.144 13.914 19.267 1.00 88.69 608 THR A N 1
ATOM 4854 C CA . THR A 1 608 ? -8.575 14.068 20.662 1.00 88.69 608 THR A CA 1
ATOM 4855 C C . THR A 1 608 ? -9.974 13.511 20.920 1.00 88.69 608 THR A C 1
ATOM 4857 O O . THR A 1 608 ? -10.804 13.376 20.015 1.00 88.69 608 THR A O 1
ATOM 4860 N N . ALA A 1 609 ? -10.251 13.186 22.186 1.00 90.31 609 ALA A N 1
ATOM 4861 C CA . ALA A 1 609 ? -11.584 12.791 22.626 1.00 90.31 609 ALA A CA 1
ATOM 4862 C C . ALA A 1 609 ? -12.599 13.935 22.434 1.00 90.31 609 ALA A C 1
ATOM 4864 O O . ALA A 1 609 ? -12.398 15.039 22.929 1.00 90.31 609 ALA A O 1
ATOM 4865 N N . THR A 1 610 ? -13.702 13.649 21.742 1.00 91.56 610 THR A N 1
ATOM 4866 C CA . THR A 1 610 ? -14.868 14.538 21.605 1.00 91.56 610 THR A CA 1
ATOM 4867 C C . THR A 1 610 ? -16.031 14.029 22.458 1.00 91.56 610 THR A C 1
ATOM 4869 O O . THR A 1 610 ? -15.948 12.955 23.064 1.00 91.56 610 THR A O 1
ATOM 4872 N N . LYS A 1 611 ? -17.159 14.749 22.486 1.00 91.31 611 LYS A N 1
ATOM 4873 C CA . LYS A 1 611 ? -18.365 14.307 23.206 1.00 91.31 611 LYS A CA 1
ATOM 4874 C C . LYS A 1 611 ? -18.846 12.909 22.785 1.00 91.31 611 LYS A C 1
ATOM 4876 O O . LYS A 1 611 ? -19.296 12.140 23.627 1.00 91.31 611 LYS A O 1
ATOM 4881 N N . GLU A 1 612 ? -18.681 12.538 21.515 1.00 90.44 612 GLU A N 1
ATOM 4882 C CA . GLU A 1 612 ? -19.016 11.208 20.991 1.00 90.44 612 GLU A CA 1
ATOM 4883 C C . GLU A 1 612 ? -18.124 10.120 21.606 1.00 90.44 612 GLU A C 1
ATOM 4885 O O . GLU A 1 612 ? -18.606 9.035 21.930 1.00 90.44 612 GLU A O 1
ATOM 4890 N N . VAL A 1 613 ? -16.839 10.423 21.828 1.00 93.56 613 VAL A N 1
ATOM 4891 C CA . VAL A 1 613 ? -15.879 9.520 22.485 1.00 93.56 613 VAL A CA 1
ATOM 4892 C C . VAL A 1 613 ? -16.251 9.311 23.952 1.00 93.56 613 VAL A C 1
ATOM 4894 O O . VAL A 1 613 ? -16.287 8.171 24.409 1.00 93.56 613 VAL A O 1
ATOM 4897 N N . TYR A 1 614 ? -16.586 10.384 24.675 1.00 95.62 614 TYR A N 1
ATOM 4898 C CA . TYR A 1 614 ? -17.075 10.299 26.055 1.00 95.62 614 TYR A CA 1
ATOM 4899 C C . TYR A 1 614 ? -18.386 9.501 26.152 1.00 95.62 614 TYR A C 1
ATOM 4901 O O . TYR A 1 614 ? -18.488 8.584 26.965 1.00 95.62 614 TYR A O 1
ATOM 4909 N N . ALA A 1 615 ? -19.372 9.787 25.295 1.00 94.00 615 ALA A N 1
ATOM 4910 C CA . ALA A 1 615 ? -20.644 9.062 25.266 1.00 94.00 615 ALA A CA 1
ATOM 4911 C C . ALA A 1 615 ? -20.451 7.562 24.969 1.00 94.00 615 ALA A C 1
ATOM 4913 O O . ALA A 1 615 ? -21.044 6.715 25.644 1.00 94.00 615 ALA A O 1
ATOM 4914 N N . ALA A 1 616 ? -19.583 7.217 24.011 1.00 94.12 616 ALA A N 1
ATOM 4915 C CA . ALA A 1 616 ? -19.224 5.831 23.715 1.00 94.12 616 ALA A CA 1
ATOM 4916 C C . ALA A 1 616 ? -18.522 5.149 24.903 1.00 94.12 616 ALA A C 1
ATOM 4918 O O . ALA A 1 616 ? -18.894 4.033 25.266 1.00 94.12 616 ALA A O 1
ATOM 4919 N N . ALA A 1 617 ? -17.571 5.829 25.554 1.00 96.12 617 ALA A N 1
ATOM 4920 C CA . ALA A 1 617 ? -16.861 5.309 26.722 1.00 96.12 617 ALA A CA 1
ATOM 4921 C C . ALA A 1 617 ? -17.814 5.024 27.895 1.00 96.12 617 ALA A C 1
ATOM 4923 O O . ALA A 1 617 ? -17.831 3.906 28.403 1.00 96.12 617 ALA A O 1
ATOM 4924 N N . PHE A 1 618 ? -18.679 5.973 28.272 1.00 95.88 618 PHE A N 1
ATOM 4925 C CA . PHE A 1 618 ? -19.668 5.764 29.339 1.00 95.88 618 PHE A CA 1
ATOM 4926 C C . PHE A 1 618 ? -20.684 4.665 29.003 1.00 95.88 618 PHE A C 1
ATOM 4928 O O . PHE A 1 618 ? -21.021 3.868 29.876 1.00 95.88 618 PHE A O 1
ATOM 4935 N N . THR A 1 619 ? -21.122 4.555 27.744 1.00 94.19 619 THR A N 1
ATOM 4936 C CA . THR A 1 619 ? -21.985 3.442 27.300 1.00 94.19 619 THR A CA 1
ATOM 4937 C C . THR A 1 619 ? -21.270 2.091 27.439 1.00 94.19 619 THR A C 1
ATOM 4939 O O . THR A 1 619 ? -21.878 1.101 27.840 1.00 94.19 619 THR A O 1
ATOM 4942 N N . GLY A 1 620 ? -19.967 2.041 27.154 1.00 93.94 620 GLY A N 1
ATOM 4943 C CA . GLY A 1 620 ? -19.133 0.859 27.369 1.00 93.94 620 GLY A CA 1
ATOM 4944 C C . GLY A 1 620 ? -18.945 0.503 28.846 1.00 93.94 620 GLY A C 1
ATOM 4945 O O . GLY A 1 620 ? -19.144 -0.652 29.221 1.00 93.94 620 GLY A O 1
ATOM 4946 N N . PHE A 1 621 ? -18.653 1.485 29.707 1.00 95.19 621 PHE A N 1
ATOM 4947 C CA . PHE A 1 621 ? -18.573 1.275 31.159 1.00 95.19 621 PHE A CA 1
ATOM 4948 C C . PHE A 1 621 ? -19.907 0.797 31.742 1.00 95.19 621 PHE A C 1
ATOM 4950 O O . PHE A 1 621 ? -19.907 -0.078 32.605 1.00 95.19 621 PHE A O 1
ATOM 4957 N N . ALA A 1 622 ? -21.039 1.290 31.223 1.00 93.12 622 ALA A N 1
ATOM 4958 C CA . ALA A 1 622 ? -22.365 0.811 31.601 1.00 93.12 622 ALA A CA 1
ATOM 4959 C C . ALA A 1 622 ? -22.564 -0.680 31.275 1.00 93.12 622 ALA A C 1
ATOM 4961 O O . ALA A 1 622 ? -23.040 -1.435 32.117 1.00 93.12 622 ALA A O 1
ATOM 4962 N N . ARG A 1 623 ? -22.160 -1.125 30.077 1.00 91.31 623 ARG A N 1
ATOM 4963 C CA . ARG A 1 623 ? -22.260 -2.537 29.656 1.00 91.31 623 ARG A CA 1
ATOM 4964 C C . ARG A 1 623 ? -21.429 -3.483 30.518 1.00 91.31 623 ARG A C 1
ATOM 4966 O O . ARG A 1 623 ? -21.886 -4.579 30.824 1.00 91.31 623 ARG A O 1
ATOM 4973 N N . CYS A 1 624 ? -20.227 -3.061 30.905 1.00 91.81 624 CYS A N 1
ATOM 4974 C CA . CYS A 1 624 ? -19.328 -3.859 31.743 1.00 91.81 624 CYS A CA 1
ATOM 4975 C C . CYS A 1 624 ? -19.573 -3.686 33.256 1.00 91.81 624 CYS A C 1
ATOM 4977 O O . CYS A 1 624 ? -18.932 -4.375 34.044 1.00 91.81 624 CYS A O 1
ATOM 4979 N N . ALA A 1 625 ? -20.454 -2.760 33.661 1.00 91.38 625 ALA A N 1
ATOM 4980 C CA . ALA A 1 625 ? -20.671 -2.334 35.048 1.00 91.38 625 ALA A CA 1
ATOM 4981 C C . ALA A 1 625 ? -19.376 -1.937 35.803 1.00 91.38 625 ALA A C 1
ATOM 4983 O O . ALA A 1 625 ? -19.243 -2.177 37.003 1.00 91.38 625 ALA A O 1
ATOM 4984 N N . ASP A 1 626 ? -18.424 -1.301 35.110 1.00 93.00 626 ASP A N 1
ATOM 4985 C CA . ASP A 1 626 ? -17.140 -0.870 35.685 1.00 93.00 626 ASP A CA 1
ATOM 4986 C C . ASP A 1 626 ? -17.266 0.505 36.364 1.00 93.00 626 ASP A C 1
ATOM 4988 O O . ASP A 1 626 ? -17.353 1.545 35.705 1.00 93.00 626 ASP A O 1
ATOM 4992 N N . ALA A 1 627 ? -17.276 0.502 37.700 1.00 93.12 627 ALA A N 1
ATOM 4993 C CA . ALA A 1 627 ? -17.367 1.708 38.519 1.00 93.12 627 ALA A CA 1
ATOM 4994 C C . ALA A 1 627 ? -16.057 2.514 38.584 1.00 93.12 627 ALA A C 1
ATOM 4996 O O . ALA A 1 627 ? -16.106 3.742 38.663 1.00 93.12 627 ALA A O 1
ATOM 4997 N N . GLU A 1 628 ? -14.895 1.855 38.544 1.00 93.44 628 GLU A N 1
ATOM 4998 C CA . GLU A 1 628 ? -13.599 2.521 38.714 1.00 93.44 628 GLU A CA 1
ATOM 4999 C C . GLU A 1 628 ? -13.238 3.319 37.458 1.00 93.44 628 GLU A C 1
ATOM 5001 O O . GLU A 1 628 ? -12.955 4.519 37.536 1.00 93.44 628 GLU A O 1
ATOM 5006 N N . SER A 1 629 ? -13.343 2.693 36.282 1.00 94.06 629 SER A N 1
ATOM 5007 C CA . SER A 1 629 ? -13.093 3.371 35.006 1.00 94.06 629 SER A CA 1
ATOM 5008 C C . SER A 1 629 ? -14.111 4.481 34.723 1.00 94.06 629 SER A C 1
ATOM 5010 O O . SER A 1 629 ? -13.747 5.515 34.156 1.00 94.06 629 SER A O 1
ATOM 5012 N N . LEU A 1 630 ? -15.368 4.315 35.161 1.00 95.56 630 LEU A N 1
ATOM 5013 C CA . LEU A 1 630 ? -16.403 5.347 35.064 1.00 95.56 630 LEU A CA 1
ATOM 5014 C C . LEU A 1 630 ? -16.028 6.612 35.847 1.00 95.56 630 LEU A C 1
ATOM 5016 O O . LEU A 1 630 ? -16.051 7.705 35.279 1.00 95.56 630 LEU A O 1
ATOM 5020 N N . GLU A 1 631 ? -15.670 6.484 37.129 1.00 94.19 631 GLU A N 1
ATOM 5021 C CA . GLU A 1 631 ? -15.290 7.642 37.950 1.00 94.19 631 GLU A CA 1
ATOM 5022 C C . GLU A 1 631 ? -14.003 8.301 37.413 1.00 94.19 631 GLU A C 1
ATOM 5024 O O . GLU A 1 631 ? -13.908 9.530 37.376 1.00 94.19 631 GLU A O 1
ATOM 5029 N N . LEU A 1 632 ? -13.034 7.524 36.910 1.00 94.06 632 LEU A N 1
ATOM 5030 C CA . LEU A 1 632 ? -11.839 8.064 36.247 1.00 94.06 632 LEU A CA 1
ATOM 5031 C C . LEU A 1 632 ? -12.191 8.905 35.006 1.00 94.06 632 LEU A C 1
ATOM 5033 O O . LEU A 1 632 ? -11.749 10.052 34.900 1.00 94.06 632 LEU A O 1
ATOM 5037 N N . ALA A 1 633 ? -13.006 8.375 34.091 1.00 94.44 633 ALA A N 1
ATOM 5038 C CA . ALA A 1 633 ? -13.394 9.071 32.863 1.00 94.44 633 ALA A CA 1
ATOM 5039 C C . ALA A 1 633 ? -14.308 10.284 33.125 1.00 94.44 633 ALA A C 1
ATOM 5041 O O . ALA A 1 633 ? -14.157 11.327 32.483 1.00 94.44 633 ALA A O 1
ATOM 5042 N N . HIS A 1 634 ? -15.218 10.199 34.101 1.00 95.06 634 HIS A N 1
ATOM 5043 C CA . HIS A 1 634 ? -16.069 11.326 34.488 1.00 95.06 634 HIS A CA 1
ATOM 5044 C C . HIS A 1 634 ? -15.255 12.456 35.138 1.00 95.06 634 HIS A C 1
ATOM 5046 O O . HIS A 1 634 ? -15.493 13.628 34.844 1.00 95.06 634 HIS A O 1
ATOM 5052 N N . ASN A 1 635 ? -14.230 12.138 35.936 1.00 93.88 635 ASN A N 1
ATOM 5053 C CA . ASN A 1 635 ? -13.303 13.153 36.440 1.00 93.88 635 ASN A CA 1
ATOM 5054 C C . ASN A 1 635 ? -12.538 13.860 35.307 1.00 93.88 635 ASN A C 1
ATOM 5056 O O . ASN A 1 635 ? -12.355 15.072 35.387 1.00 93.88 635 ASN A O 1
ATOM 5060 N N . GLN A 1 636 ? -12.165 13.162 34.224 1.00 92.56 636 GLN A N 1
ATOM 5061 C CA . GLN A 1 636 ? -11.572 13.819 33.048 1.00 92.56 636 GLN A CA 1
ATOM 5062 C C . GLN A 1 636 ? -12.551 14.748 32.330 1.00 92.56 636 GLN A C 1
ATOM 5064 O O . GLN A 1 636 ? -12.153 15.826 31.906 1.00 92.56 636 GLN A O 1
ATOM 5069 N N . LEU A 1 637 ? -13.824 14.360 32.198 1.00 93.81 637 LEU A N 1
ATOM 5070 C CA . LEU A 1 637 ? -14.850 15.213 31.586 1.00 93.81 637 LEU A CA 1
ATOM 5071 C C . LEU A 1 637 ? -15.020 16.533 32.348 1.00 93.81 637 LEU A C 1
ATOM 5073 O O . LEU A 1 637 ? -15.127 17.591 31.743 1.00 93.81 637 LEU A O 1
ATOM 5077 N N . ARG A 1 638 ? -14.966 16.490 33.685 1.00 92.31 638 ARG A N 1
ATOM 5078 C CA . ARG A 1 638 ? -15.045 17.688 34.541 1.00 92.31 638 ARG A CA 1
ATOM 5079 C C . ARG A 1 638 ? -13.844 18.634 34.406 1.00 92.31 638 ARG A C 1
ATOM 5081 O O . ARG A 1 638 ? -13.937 19.772 34.857 1.00 92.31 638 ARG A O 1
ATOM 5088 N N . LEU A 1 639 ? -12.737 18.167 33.825 1.00 91.06 639 LEU A N 1
ATOM 5089 C CA . LEU A 1 639 ? -11.541 18.957 33.516 1.00 91.06 639 LEU A CA 1
ATOM 5090 C C . LEU A 1 639 ? -11.489 19.389 32.038 1.00 91.06 639 LEU A C 1
ATOM 5092 O O . LEU A 1 639 ? -10.579 20.122 31.650 1.00 91.06 639 LEU A O 1
ATOM 5096 N N . ASP A 1 640 ? -12.425 18.933 31.201 1.00 88.94 640 ASP A N 1
ATOM 5097 C CA . ASP A 1 640 ? -12.407 19.170 29.761 1.00 88.94 640 ASP A CA 1
ATOM 5098 C C . ASP A 1 640 ? -13.221 20.405 29.365 1.00 88.94 640 ASP A C 1
ATOM 5100 O O . ASP A 1 640 ? -14.426 20.345 29.135 1.00 88.94 640 ASP A O 1
ATOM 5104 N N . LEU A 1 641 ? -12.533 21.542 29.253 1.00 86.75 641 LEU A N 1
ATOM 5105 C CA . LEU A 1 641 ? -13.137 22.813 28.841 1.00 86.75 641 LEU A CA 1
ATOM 5106 C C . LEU A 1 641 ? -13.632 22.817 27.381 1.00 86.75 641 LEU A C 1
ATOM 5108 O O . LEU A 1 641 ? -14.353 23.734 27.000 1.00 86.75 641 LEU A O 1
ATOM 5112 N N . ASN A 1 642 ? -13.261 21.817 26.572 1.00 85.25 642 ASN A N 1
ATOM 5113 C CA . ASN A 1 642 ? -13.631 21.730 25.157 1.00 85.25 642 ASN A CA 1
ATOM 5114 C C . ASN A 1 642 ? -14.909 20.905 24.911 1.00 85.25 642 ASN A C 1
ATOM 5116 O O . ASN A 1 642 ? -15.342 20.783 23.765 1.00 85.25 642 ASN A O 1
ATOM 5120 N N . VAL A 1 643 ? -15.500 20.308 25.955 1.00 89.62 643 VAL A N 1
ATOM 5121 C CA . VAL A 1 643 ? -16.667 19.422 25.842 1.00 89.62 643 VAL A CA 1
ATOM 5122 C C . VAL A 1 643 ? -17.826 19.963 26.674 1.00 89.62 643 VAL A C 1
ATOM 5124 O O . VAL A 1 643 ? -17.839 19.879 27.900 1.00 89.62 643 VAL A O 1
ATOM 5127 N N . GLU A 1 644 ? -18.844 20.494 25.997 1.00 88.50 644 GLU A N 1
ATOM 5128 C CA . GLU A 1 644 ? -20.067 20.954 26.655 1.00 88.50 644 GLU A CA 1
ATOM 5129 C C . GLU A 1 644 ? -20.951 19.778 27.098 1.00 88.50 644 GLU A C 1
ATOM 5131 O O . GLU A 1 644 ? -21.191 18.829 26.350 1.00 88.50 644 GLU A O 1
ATOM 5136 N N . MET A 1 645 ? -21.487 19.864 28.317 1.00 89.38 645 MET A N 1
ATOM 5137 C CA . MET A 1 645 ? -22.441 18.888 28.842 1.00 89.38 645 MET A CA 1
ATOM 5138 C C . MET A 1 645 ? -23.823 19.065 28.198 1.00 89.38 645 MET A C 1
ATOM 5140 O O . MET A 1 645 ? -24.618 19.897 28.651 1.00 89.38 645 MET A O 1
ATOM 5144 N N . ASP A 1 646 ? -24.135 18.223 27.212 1.00 91.06 646 ASP A N 1
ATOM 5145 C CA . ASP A 1 646 ? -25.456 18.078 26.580 1.00 91.06 646 ASP A CA 1
ATOM 5146 C C . ASP A 1 646 ? -26.291 16.934 27.209 1.00 91.06 646 ASP A C 1
ATOM 5148 O O . ASP A 1 646 ? -25.874 16.252 28.157 1.00 91.06 646 ASP A O 1
ATOM 5152 N N . THR A 1 647 ? -27.525 16.742 26.742 1.00 92.19 647 THR A N 1
ATOM 5153 C CA . THR A 1 647 ? -28.426 15.676 27.219 1.00 92.19 647 THR A CA 1
ATOM 5154 C C . THR A 1 647 ? -27.912 14.283 26.867 1.00 92.19 647 THR A C 1
ATOM 5156 O O . THR A 1 647 ? -28.138 13.344 27.626 1.00 92.19 647 THR A O 1
ATOM 5159 N N . GLN A 1 648 ? -27.171 14.123 25.765 1.00 92.25 648 GLN A N 1
ATOM 5160 C CA . GLN A 1 648 ? -26.596 12.834 25.379 1.00 92.25 648 GLN A CA 1
ATOM 5161 C C . GLN A 1 648 ? -25.497 12.404 26.361 1.00 92.25 648 GLN A C 1
ATOM 5163 O O . GLN A 1 648 ? -25.476 11.248 26.790 1.00 92.25 648 GLN A O 1
ATOM 5168 N N . LEU A 1 649 ? -24.621 13.321 26.781 1.00 94.06 649 LEU A N 1
ATOM 5169 C CA . LEU A 1 649 ? -23.618 13.048 27.813 1.00 94.06 649 LEU A CA 1
ATOM 5170 C C . LEU A 1 649 ? -24.253 12.793 29.184 1.00 94.06 649 LEU A C 1
ATOM 5172 O O . LEU A 1 649 ? -23.871 11.830 29.849 1.00 94.06 649 LEU A O 1
ATOM 5176 N N . ARG A 1 650 ? -25.269 13.574 29.587 1.00 94.75 650 ARG A N 1
ATOM 5177 C CA . ARG A 1 650 ? -26.016 13.302 30.832 1.00 94.75 650 ARG A CA 1
ATOM 5178 C C . ARG A 1 650 ? -26.719 11.941 30.794 1.00 94.75 650 ARG A C 1
ATOM 5180 O O . ARG A 1 650 ? -26.621 11.205 31.769 1.00 94.75 650 ARG A O 1
ATOM 5187 N N . ASN A 1 651 ? -27.344 11.563 29.676 1.00 95.44 651 ASN A N 1
ATOM 5188 C CA . ASN A 1 651 ? -27.923 10.228 29.475 1.00 95.44 651 ASN A CA 1
ATOM 5189 C C . ASN A 1 651 ? -26.865 9.126 29.603 1.00 95.44 651 ASN A C 1
ATOM 5191 O O . ASN A 1 651 ? -27.110 8.109 30.248 1.00 95.44 651 ASN A O 1
ATOM 5195 N N . SER A 1 652 ? -25.685 9.332 29.011 1.00 95.38 652 SER A N 1
ATOM 5196 C CA . SER A 1 652 ? -24.587 8.358 29.034 1.00 95.38 652 SER A CA 1
ATOM 5197 C C . SER A 1 652 ? -24.052 8.145 30.457 1.00 95.38 652 SER A C 1
ATOM 5199 O O . SER A 1 652 ? -23.896 7.005 30.889 1.00 95.38 652 SER A O 1
ATOM 5201 N N . LEU A 1 653 ? -23.848 9.228 31.220 1.00 95.81 653 LEU A N 1
ATOM 5202 C CA . LEU A 1 653 ? -23.475 9.169 32.640 1.00 95.81 653 LEU A CA 1
ATOM 5203 C C . LEU A 1 653 ? -24.578 8.549 33.504 1.00 95.81 653 LEU A C 1
ATOM 5205 O O . LEU A 1 653 ? -24.291 7.724 34.367 1.00 95.81 653 LEU A O 1
ATOM 5209 N N . MET A 1 654 ? -25.840 8.916 33.270 1.00 95.56 654 MET A N 1
ATOM 5210 C CA . MET A 1 654 ? -26.994 8.369 33.986 1.00 95.56 654 MET A CA 1
ATOM 5211 C C . MET A 1 654 ? -27.103 6.851 33.796 1.00 95.56 654 MET A C 1
ATOM 5213 O O . MET A 1 654 ? -27.290 6.127 34.770 1.00 95.56 654 MET A O 1
ATOM 5217 N N . LEU A 1 655 ? -26.914 6.369 32.564 1.00 95.44 655 LEU A N 1
ATOM 5218 C CA . LEU A 1 655 ? -26.891 4.945 32.231 1.00 95.44 655 LEU A CA 1
ATOM 5219 C C . LEU A 1 655 ? -25.715 4.222 32.902 1.00 95.44 655 LEU A C 1
ATOM 5221 O O . LEU A 1 655 ? -25.908 3.156 33.486 1.00 95.44 655 LEU A O 1
ATOM 5225 N N . ALA A 1 656 ? -24.519 4.813 32.869 1.00 95.19 656 ALA A N 1
ATOM 5226 C CA . ALA A 1 656 ? -23.330 4.230 33.482 1.00 95.19 656 ALA A CA 1
ATOM 5227 C C . ALA A 1 656 ? -23.438 4.136 35.012 1.00 95.19 656 ALA A C 1
ATOM 5229 O O . ALA A 1 656 ? -23.190 3.070 35.572 1.00 95.19 656 ALA A O 1
ATOM 5230 N N . TYR A 1 657 ? -23.882 5.199 35.691 1.00 95.94 657 TYR A N 1
ATOM 5231 C CA . TYR A 1 657 ? -24.094 5.174 37.143 1.00 95.94 657 TYR A CA 1
ATOM 5232 C C . TYR A 1 657 ? -25.264 4.280 37.575 1.00 95.94 657 TYR A C 1
ATOM 5234 O O . TYR A 1 657 ? -25.229 3.730 38.672 1.00 95.94 657 TYR A O 1
ATOM 5242 N N . ALA A 1 658 ? -26.292 4.098 36.739 1.00 93.75 658 ALA A N 1
ATOM 5243 C CA . ALA A 1 658 ? -27.351 3.128 37.019 1.00 93.75 658 ALA A CA 1
ATOM 5244 C C . ALA A 1 658 ? -26.814 1.686 36.959 1.00 93.75 658 ALA A C 1
ATOM 5246 O O . ALA A 1 658 ? -27.057 0.886 37.863 1.00 93.75 658 ALA A O 1
ATOM 5247 N N . ALA A 1 659 ? -26.031 1.368 35.922 1.00 91.69 659 ALA A N 1
ATOM 5248 C CA . ALA A 1 659 ? -25.463 0.038 35.722 1.00 91.69 659 ALA A CA 1
ATOM 5249 C C . ALA A 1 659 ? -24.432 -0.363 36.794 1.00 91.69 659 ALA A C 1
ATOM 5251 O O . ALA A 1 659 ? -24.374 -1.531 37.170 1.00 91.69 659 ALA A O 1
ATOM 5252 N N . THR A 1 660 ? -23.669 0.592 37.335 1.00 92.00 660 THR A N 1
ATOM 5253 C CA . THR A 1 660 ? -22.705 0.359 38.430 1.00 92.00 660 THR A CA 1
ATOM 5254 C C . THR A 1 660 ? -23.347 0.320 39.826 1.00 92.00 660 THR A C 1
ATOM 5256 O O . THR A 1 660 ? -22.648 0.171 40.825 1.00 92.00 660 THR A O 1
ATOM 5259 N N . GLY A 1 661 ? -24.679 0.436 39.925 1.00 89.25 661 GLY A N 1
ATOM 5260 C CA . GLY A 1 661 ? -25.430 0.377 41.188 1.00 89.25 661 GLY A CA 1
ATOM 5261 C C . GLY A 1 661 ? -25.609 1.725 41.899 1.00 89.25 661 GLY A C 1
ATOM 5262 O O . GLY A 1 661 ? -26.412 1.833 42.829 1.00 89.25 661 GLY A O 1
ATOM 5263 N N . GLU A 1 662 ? -24.958 2.783 41.422 1.00 93.06 662 GLU A N 1
ATOM 5264 C CA . GLU A 1 662 ? -25.018 4.154 41.944 1.00 93.06 662 GLU A CA 1
ATOM 5265 C C . GLU A 1 662 ? -26.277 4.916 41.481 1.00 93.06 662 GLU A C 1
ATOM 5267 O O . GLU A 1 662 ? -26.259 6.085 41.080 1.00 93.06 662 GLU A O 1
ATOM 5272 N N . ASN A 1 663 ? -27.429 4.253 41.582 1.00 92.19 663 ASN A N 1
ATOM 5273 C CA . ASN A 1 663 ? -28.727 4.711 41.080 1.00 92.19 663 ASN A CA 1
ATOM 5274 C C . ASN A 1 663 ? -29.157 6.083 41.635 1.00 92.19 663 ASN A C 1
ATOM 5276 O O . ASN A 1 663 ? -29.833 6.859 40.958 1.00 92.19 663 ASN A O 1
ATOM 5280 N N . ARG A 1 664 ? -28.704 6.443 42.846 1.00 91.19 664 ARG A N 1
ATOM 5281 C CA . ARG A 1 664 ? -28.930 7.778 43.424 1.00 91.19 664 ARG A CA 1
ATOM 5282 C C . ARG A 1 664 ? -28.138 8.875 42.700 1.00 91.19 664 ARG A C 1
ATOM 5284 O O . ARG A 1 664 ? -28.641 9.992 42.611 1.00 91.19 664 ARG A O 1
ATOM 5291 N N . LYS A 1 665 ? -26.928 8.592 42.195 1.00 93.12 665 LYS A N 1
ATOM 5292 C CA . LYS A 1 665 ? -26.177 9.513 41.320 1.00 93.12 665 LYS A CA 1
ATOM 5293 C C . LYS A 1 665 ? -26.866 9.609 39.956 1.00 93.12 665 LYS A C 1
ATOM 5295 O O . LYS A 1 665 ? -27.089 10.718 39.482 1.00 93.12 665 LYS A O 1
ATOM 5300 N N . ALA A 1 666 ? -27.301 8.482 39.385 1.00 94.12 666 ALA A N 1
ATOM 5301 C CA . ALA A 1 666 ? -28.039 8.454 38.119 1.00 94.12 666 ALA A CA 1
ATOM 5302 C C . ALA A 1 666 ? -29.304 9.339 38.150 1.00 94.12 666 ALA A C 1
ATOM 5304 O O . ALA A 1 666 ? -29.465 10.221 37.310 1.00 94.12 666 ALA A O 1
ATOM 5305 N N . LEU A 1 667 ? -30.159 9.209 39.172 1.00 93.19 667 LEU A N 1
ATOM 5306 C CA . LEU A 1 667 ? -31.370 10.035 39.289 1.00 93.19 667 LEU A CA 1
ATOM 5307 C C . LEU A 1 667 ? -31.107 11.526 39.589 1.00 93.19 667 LEU A C 1
ATOM 5309 O O . LEU A 1 667 ? -32.023 12.336 39.440 1.00 93.19 667 LEU A O 1
ATOM 5313 N N . ARG A 1 668 ? -29.878 11.926 39.959 1.00 93.94 668 ARG A N 1
ATOM 5314 C CA . ARG A 1 668 ? -29.494 13.351 39.943 1.00 93.94 668 ARG A CA 1
ATOM 5315 C C . ARG A 1 668 ? -29.378 13.843 38.506 1.00 93.94 668 ARG A C 1
ATOM 5317 O O . ARG A 1 668 ? -30.050 14.808 38.178 1.00 93.94 668 ARG A O 1
ATOM 5324 N N . PHE A 1 669 ? -28.670 13.117 37.637 1.00 94.62 669 PHE A N 1
ATOM 5325 C CA . PHE A 1 669 ? -28.598 13.459 36.212 1.00 94.62 669 PHE A CA 1
ATOM 5326 C C . PHE A 1 669 ? -29.980 13.500 35.544 1.00 94.62 669 PHE A C 1
ATOM 5328 O O . PHE A 1 669 ? -30.211 14.390 34.736 1.00 94.62 669 PHE A O 1
ATOM 5335 N N . TRP A 1 670 ? -30.924 12.624 35.917 1.00 94.56 670 TRP A N 1
ATOM 5336 C CA . TRP A 1 670 ? -32.320 12.718 35.450 1.00 94.56 670 TRP A CA 1
ATOM 5337 C C . TRP A 1 670 ? -32.953 14.080 35.766 1.00 94.56 670 TRP A C 1
ATOM 5339 O O . TRP A 1 670 ? -33.551 14.711 34.894 1.00 94.56 670 TRP A O 1
ATOM 5349 N N . ARG A 1 671 ? -32.803 14.557 37.007 1.00 92.88 671 ARG A N 1
ATOM 5350 C CA . ARG A 1 671 ? -33.287 15.880 37.413 1.00 92.88 671 ARG A CA 1
ATOM 5351 C C . ARG A 1 671 ? -32.535 16.992 36.684 1.00 92.88 671 ARG A C 1
ATOM 5353 O O . ARG A 1 671 ? -33.182 17.884 36.154 1.00 92.88 671 ARG A O 1
ATOM 5360 N N . ASP A 1 672 ? -31.212 16.903 36.592 1.00 93.19 672 ASP A N 1
ATOM 5361 C CA . ASP A 1 672 ? -30.384 17.899 35.906 1.00 93.19 672 ASP A CA 1
ATOM 5362 C C . ASP A 1 672 ? -30.734 17.990 34.401 1.00 93.19 672 ASP A C 1
ATOM 5364 O O . ASP A 1 672 ? -30.632 19.060 33.807 1.00 93.19 672 ASP A O 1
ATOM 5368 N N . ILE A 1 673 ? -31.187 16.889 33.780 1.00 93.50 673 ILE A N 1
ATOM 5369 C CA . ILE A 1 673 ? -31.769 16.860 32.425 1.00 93.50 673 ILE A CA 1
ATOM 5370 C C . ILE A 1 673 ? -33.137 17.562 32.403 1.00 93.50 673 ILE A C 1
ATOM 5372 O O . ILE A 1 673 ? -33.365 18.403 31.535 1.00 93.50 673 ILE A O 1
ATOM 5376 N N . CYS A 1 674 ? -34.032 17.259 33.351 1.00 90.25 674 CYS A N 1
ATOM 5377 C CA . CYS A 1 674 ? -35.354 17.897 33.459 1.00 90.25 674 CYS A CA 1
ATOM 5378 C C . CYS A 1 674 ? -35.280 19.416 33.705 1.00 90.25 674 CYS A C 1
ATOM 5380 O O . CYS A 1 674 ? -36.162 20.147 33.268 1.00 90.25 674 CYS A O 1
ATOM 5382 N N . GLU A 1 675 ? -34.245 19.879 34.406 1.00 90.00 675 GLU A N 1
ATOM 5383 C CA . GLU A 1 675 ? -33.971 21.296 34.687 1.00 90.00 675 GLU A CA 1
ATOM 5384 C C . GLU A 1 675 ? -33.155 21.977 33.566 1.00 90.00 675 GLU A C 1
ATOM 5386 O O . GLU A 1 675 ? -32.988 23.199 33.565 1.00 90.00 675 GLU A O 1
ATOM 5391 N N . SER A 1 676 ? -32.646 21.212 32.593 1.00 90.25 676 SER A N 1
ATOM 5392 C CA . SER A 1 676 ? -31.879 21.744 31.464 1.00 90.25 676 SER A CA 1
ATOM 5393 C C . SER A 1 676 ? -32.769 22.388 30.394 1.00 90.25 676 SER A C 1
ATOM 5395 O O . SER A 1 676 ? -33.932 22.034 30.220 1.00 90.25 676 SER A O 1
ATOM 5397 N N . LYS A 1 677 ? -32.182 23.287 29.593 1.00 86.94 677 LYS A N 1
ATOM 5398 C CA . LYS A 1 677 ? -32.852 23.891 28.424 1.00 86.94 677 LYS A CA 1
ATOM 5399 C C . LYS A 1 677 ? -33.185 22.887 27.313 1.00 86.94 677 LYS A C 1
ATOM 5401 O O . LYS A 1 677 ? -34.023 23.188 26.470 1.00 86.94 677 LYS A O 1
ATOM 5406 N N . GLU A 1 678 ? -32.494 21.750 27.267 1.00 86.44 678 GLU A N 1
ATOM 5407 C CA . GLU A 1 678 ? -32.697 20.718 26.244 1.00 86.44 678 GLU A CA 1
ATOM 5408 C C . GLU A 1 678 ? -33.844 19.763 26.596 1.00 86.44 678 GLU A C 1
ATOM 5410 O O . GLU A 1 678 ? -34.524 19.280 25.692 1.00 86.44 678 GLU A O 1
ATOM 5415 N N . GLY A 1 679 ? -34.072 19.533 27.894 1.00 87.31 679 GLY A N 1
ATOM 5416 C CA . GLY A 1 679 ? -35.091 18.621 28.408 1.00 87.31 679 GLY A CA 1
ATOM 5417 C C . GLY A 1 679 ? -34.774 17.130 28.194 1.00 87.31 679 GLY A C 1
ATOM 5418 O O . GLY A 1 679 ? -33.775 16.769 27.569 1.00 87.31 679 GLY A O 1
ATOM 5419 N N . PRO A 1 680 ? -35.610 16.226 28.732 1.00 90.69 680 PRO A N 1
ATOM 5420 C CA . PRO A 1 680 ? -35.448 14.788 28.551 1.00 90.69 680 PRO A CA 1
ATOM 5421 C C . PRO A 1 680 ? -35.820 14.332 27.133 1.00 90.69 680 PRO A C 1
ATOM 5423 O O . PRO A 1 680 ? -36.791 14.800 26.542 1.00 90.69 680 PRO A O 1
ATOM 5426 N N . SER A 1 681 ? -35.080 13.353 26.607 1.00 90.50 681 SER A N 1
ATOM 5427 C CA . SER A 1 681 ? -35.482 12.589 25.420 1.00 90.50 681 SER A CA 1
ATOM 5428 C C . SER A 1 681 ? -36.245 11.315 25.807 1.00 90.50 681 SER A C 1
ATOM 5430 O O . SER A 1 681 ? -36.231 10.896 26.967 1.00 90.50 681 SER A O 1
ATOM 5432 N N . TYR A 1 682 ? -36.845 10.638 24.823 1.00 89.56 682 TYR A N 1
ATOM 5433 C CA . TYR A 1 682 ? -37.433 9.303 25.010 1.00 89.56 682 TYR A CA 1
ATOM 5434 C C . TYR A 1 682 ? -36.419 8.328 25.641 1.00 89.56 682 TYR A C 1
ATOM 5436 O O . TYR A 1 682 ? -36.722 7.652 26.623 1.00 89.56 682 TYR A O 1
ATOM 5444 N N . ASN A 1 683 ? -35.162 8.349 25.181 1.00 90.56 683 ASN A N 1
ATOM 5445 C CA . ASN A 1 683 ? -34.088 7.550 25.778 1.00 90.56 683 ASN A CA 1
ATOM 5446 C C . ASN A 1 683 ? -33.722 7.994 27.209 1.00 90.56 683 ASN A C 1
ATOM 5448 O O . ASN A 1 683 ? -33.406 7.139 28.034 1.00 90.56 683 ASN A O 1
ATOM 5452 N N . SER A 1 684 ? -33.818 9.287 27.553 1.00 93.31 684 SER A N 1
ATOM 5453 C CA . SER A 1 684 ? -33.650 9.746 28.944 1.00 93.31 684 SER A CA 1
ATOM 5454 C C . SER A 1 684 ? -34.665 9.087 29.884 1.00 93.31 684 SER A C 1
ATOM 5456 O O . SER A 1 684 ? -34.295 8.675 30.981 1.00 93.31 684 SER A O 1
ATOM 5458 N N . ILE A 1 685 ? -35.922 8.944 29.446 1.00 93.25 685 ILE A N 1
ATOM 5459 C CA . ILE A 1 685 ? -37.003 8.310 30.219 1.00 93.25 685 ILE A CA 1
ATOM 5460 C C . ILE A 1 685 ? -36.706 6.819 30.446 1.00 93.25 685 ILE A C 1
ATOM 5462 O O . ILE A 1 685 ? -36.775 6.344 31.581 1.00 93.25 685 ILE A O 1
ATOM 5466 N N . LEU A 1 686 ? -36.308 6.089 29.394 1.00 93.50 686 LEU A N 1
ATOM 5467 C CA . LEU A 1 686 ? -35.921 4.671 29.492 1.00 93.50 686 LEU A CA 1
ATOM 5468 C C . LEU A 1 686 ? -34.785 4.458 30.500 1.00 93.50 686 LEU A C 1
ATOM 5470 O O . LEU A 1 686 ? -34.854 3.575 31.357 1.00 93.50 686 LEU A O 1
ATOM 5474 N N . ILE A 1 687 ? -33.749 5.295 30.421 1.00 93.88 687 ILE A N 1
ATOM 5475 C CA . ILE A 1 687 ? -32.577 5.221 31.298 1.00 93.88 687 ILE A CA 1
ATOM 5476 C C . ILE A 1 687 ? -32.948 5.613 32.744 1.00 93.88 687 ILE A C 1
ATOM 5478 O O . ILE A 1 687 ? -32.441 5.009 33.689 1.00 93.88 687 ILE A O 1
ATOM 5482 N N . ALA A 1 688 ? -33.871 6.559 32.947 1.00 94.56 688 ALA A N 1
ATOM 5483 C CA . ALA A 1 688 ? -34.353 6.927 34.278 1.00 94.56 688 ALA A CA 1
ATOM 5484 C C . ALA A 1 688 ? -35.148 5.790 34.946 1.00 94.56 688 ALA A C 1
ATOM 5486 O O . ALA A 1 688 ? -34.903 5.481 36.113 1.00 94.56 688 ALA A O 1
ATOM 5487 N N . PHE A 1 689 ? -36.028 5.096 34.212 1.00 94.19 689 PHE A N 1
ATOM 5488 C CA . PHE A 1 689 ? -36.691 3.891 34.730 1.00 94.19 689 PHE A CA 1
ATOM 5489 C C . PHE A 1 689 ? -35.700 2.757 35.017 1.00 94.19 689 PHE A C 1
ATOM 5491 O O . PHE A 1 689 ? -35.806 2.100 36.054 1.00 94.19 689 PHE A O 1
ATOM 5498 N N . ARG A 1 690 ? -34.674 2.587 34.174 1.00 92.12 690 ARG A N 1
ATOM 5499 C CA . ARG A 1 690 ? -33.578 1.641 34.422 1.00 92.12 690 ARG A CA 1
ATOM 5500 C C . ARG A 1 690 ? -32.798 1.965 35.705 1.00 92.12 690 ARG A C 1
ATOM 5502 O O . ARG A 1 690 ? -32.396 1.039 36.401 1.00 92.12 690 ARG A O 1
ATOM 5509 N N . ALA A 1 691 ? -32.642 3.240 36.070 1.00 93.19 691 ALA A N 1
ATOM 5510 C CA . ALA A 1 691 ? -32.081 3.640 37.366 1.00 93.19 691 ALA A CA 1
ATOM 5511 C C . ALA A 1 691 ? -33.032 3.348 38.550 1.00 93.19 691 ALA A C 1
ATOM 5513 O O . ALA A 1 691 ? -32.587 3.017 39.649 1.00 93.19 691 ALA A O 1
ATOM 5514 N N . CYS A 1 692 ? -34.352 3.413 38.346 1.00 93.75 692 CYS A N 1
ATOM 5515 C CA . CYS A 1 692 ? -35.329 3.014 39.365 1.00 93.75 692 CYS A CA 1
ATOM 5516 C C . CYS A 1 692 ? -35.329 1.497 39.649 1.00 93.75 692 CYS A C 1
ATOM 5518 O O . CYS A 1 692 ? -35.677 1.101 40.761 1.00 93.75 692 CYS A O 1
ATOM 5520 N N . GLU A 1 693 ? -34.915 0.645 38.700 1.00 90.62 693 GLU A N 1
ATOM 5521 C CA . GLU A 1 693 ? -34.788 -0.811 38.914 1.00 90.62 693 GLU A CA 1
ATOM 5522 C C . GLU A 1 693 ? -33.786 -1.168 40.027 1.00 90.62 693 GLU A C 1
ATOM 5524 O O . GLU A 1 693 ? -34.017 -2.114 40.777 1.00 90.62 693 GLU A O 1
ATOM 5529 N N . GLY A 1 694 ? -32.673 -0.436 40.142 1.00 83.69 694 GLY A N 1
ATOM 5530 C CA . GLY A 1 694 ? -31.599 -0.733 41.099 1.00 83.69 694 GLY A CA 1
ATOM 5531 C C . GLY A 1 694 ? -31.692 0.004 42.441 1.00 83.69 694 GLY A C 1
ATOM 5532 O O . GLY A 1 694 ? -30.804 -0.145 43.281 1.00 83.69 694 GLY A O 1
ATOM 5533 N N . MET A 1 695 ? -32.725 0.822 42.657 1.00 85.75 695 MET A N 1
ATOM 5534 C CA . MET A 1 695 ? -32.869 1.663 43.848 1.00 85.75 695 MET A CA 1
ATOM 5535 C C . MET A 1 695 ? -33.877 1.077 44.845 1.00 85.75 695 MET A C 1
ATOM 5537 O O . MET A 1 695 ? -34.985 0.722 44.461 1.00 85.75 695 MET A O 1
ATOM 5541 N N . HIS A 1 696 ? -33.548 1.057 46.142 1.00 79.12 696 HIS A N 1
ATOM 5542 C CA . HIS A 1 696 ? -34.532 0.756 47.192 1.00 79.12 696 HIS A CA 1
ATOM 5543 C C . HIS A 1 696 ? -35.691 1.766 47.164 1.00 79.12 696 HIS A C 1
ATOM 5545 O O . HIS A 1 696 ? -35.447 2.974 47.178 1.00 79.12 696 HIS A O 1
ATOM 5551 N N . PHE A 1 697 ? -36.934 1.271 47.150 1.00 80.31 697 PHE A N 1
ATOM 5552 C CA . PHE A 1 697 ? -38.154 2.074 46.952 1.00 80.31 697 PHE A CA 1
ATOM 5553 C C . PHE A 1 697 ? -38.155 2.868 45.625 1.00 80.31 697 PHE A C 1
ATOM 5555 O O . PHE A 1 697 ? -38.766 3.932 45.495 1.00 80.31 697 PHE A O 1
ATOM 5562 N N . GLY A 1 698 ? -37.486 2.337 44.596 1.00 85.31 698 GLY A N 1
ATOM 5563 C CA . GLY A 1 698 ? -37.470 2.902 43.248 1.00 85.31 698 GLY A CA 1
ATOM 5564 C C . GLY A 1 698 ? -38.846 2.917 42.573 1.00 85.31 698 GLY A C 1
ATOM 5565 O O . GLY A 1 698 ? -39.065 3.726 41.673 1.00 85.31 698 GLY A O 1
ATOM 5566 N N . SER A 1 699 ? -39.803 2.107 43.041 1.00 88.00 699 SER A N 1
ATOM 5567 C CA . SER A 1 699 ? -41.190 2.106 42.558 1.00 88.00 699 SER A CA 1
ATOM 5568 C C . SER A 1 699 ? -41.909 3.440 42.793 1.00 88.00 699 SER A C 1
ATOM 5570 O O . SER A 1 699 ? -42.670 3.868 41.931 1.00 88.00 699 SER A O 1
ATOM 5572 N N . GLU A 1 700 ? -41.636 4.156 43.888 1.00 89.62 700 GLU A N 1
ATOM 5573 C CA . GLU A 1 700 ? -42.203 5.495 44.130 1.00 89.62 700 GLU A CA 1
ATOM 5574 C C . GLU A 1 700 ? -41.659 6.532 43.137 1.00 89.62 700 GLU A C 1
ATOM 5576 O O . GLU A 1 700 ? -42.406 7.347 42.589 1.00 89.62 700 GLU A O 1
ATOM 5581 N N . HIS A 1 701 ? -40.357 6.461 42.850 1.00 89.31 701 HIS A N 1
ATOM 5582 C CA . HIS A 1 701 ? -39.697 7.331 41.877 1.00 89.31 701 HIS A CA 1
ATOM 5583 C C . HIS A 1 701 ? -40.199 7.038 40.457 1.00 89.31 701 HIS A C 1
ATOM 5585 O O . HIS A 1 701 ? -40.537 7.969 39.725 1.00 89.31 701 HIS A O 1
ATOM 5591 N N . ALA A 1 702 ? -40.348 5.759 40.100 1.00 92.56 702 ALA A N 1
ATOM 5592 C CA . ALA A 1 702 ? -40.939 5.338 38.836 1.00 92.56 702 ALA A CA 1
ATOM 5593 C C . ALA A 1 702 ? -42.387 5.844 38.697 1.00 92.56 702 ALA A C 1
ATOM 5595 O O . ALA A 1 702 ? -42.717 6.460 37.688 1.00 92.56 702 ALA A O 1
ATOM 5596 N N . LYS A 1 703 ? -43.235 5.690 39.724 1.00 92.88 703 LYS A N 1
ATOM 5597 C CA . LYS A 1 703 ? -44.612 6.225 39.726 1.00 92.88 703 LYS A CA 1
ATOM 5598 C C . LYS A 1 703 ? -44.652 7.749 39.588 1.00 92.88 703 LYS A C 1
ATOM 5600 O O . LYS A 1 703 ? -45.502 8.268 38.873 1.00 92.88 703 LYS A O 1
ATOM 5605 N N . SER A 1 704 ? -43.723 8.468 40.219 1.00 91.75 704 SER A N 1
ATOM 5606 C CA . SER A 1 704 ? -43.583 9.928 40.087 1.00 91.75 704 SER A CA 1
ATOM 5607 C C . SER A 1 704 ? -43.179 10.370 38.674 1.00 91.75 704 SER A C 1
ATOM 5609 O O . SER A 1 704 ? -43.636 11.411 38.198 1.00 91.75 704 SER A O 1
ATOM 5611 N N . ILE A 1 705 ? -42.330 9.602 37.984 1.00 92.06 705 ILE A N 1
ATOM 5612 C CA . ILE A 1 705 ? -42.004 9.845 36.571 1.00 92.06 705 ILE A CA 1
ATOM 5613 C C . ILE A 1 705 ? -43.228 9.518 35.705 1.00 92.06 705 ILE A C 1
ATOM 5615 O O . ILE A 1 705 ? -43.702 10.385 34.982 1.00 92.06 705 ILE A O 1
ATOM 5619 N N . TRP A 1 706 ? -43.801 8.321 35.846 1.00 92.62 706 TRP A N 1
ATOM 5620 C CA . TRP A 1 706 ? -44.957 7.839 35.080 1.00 92.62 706 TRP A CA 1
ATOM 5621 C C . TRP A 1 706 ? -46.179 8.758 35.171 1.00 92.62 706 TRP A C 1
ATOM 5623 O O . TRP A 1 706 ? -46.795 9.082 34.158 1.00 92.62 706 TRP A O 1
ATOM 5633 N N . LYS A 1 707 ? -46.495 9.240 36.379 1.00 92.38 707 LYS A N 1
ATOM 5634 C CA . LYS A 1 707 ? -47.564 10.216 36.600 1.00 92.38 707 LYS A CA 1
ATOM 5635 C C . LYS A 1 707 ? -47.312 11.504 35.809 1.00 92.38 707 LYS A C 1
ATOM 5637 O O . LYS A 1 707 ? -48.225 11.970 35.140 1.00 92.38 707 LYS A O 1
ATOM 5642 N N . ARG A 1 708 ? -46.082 12.031 35.827 1.00 88.94 708 ARG A N 1
ATOM 5643 C CA . ARG A 1 708 ? -45.718 13.232 35.058 1.00 88.94 708 ARG A CA 1
ATOM 5644 C C . ARG A 1 708 ? -45.782 13.010 33.549 1.00 88.94 708 ARG A C 1
ATOM 5646 O O . ARG A 1 708 ? -46.259 13.899 32.863 1.00 88.94 708 ARG A O 1
ATOM 5653 N N . LEU A 1 709 ? -45.390 11.836 33.041 1.00 89.81 709 LEU A N 1
ATOM 5654 C CA . LEU A 1 709 ? -45.549 11.507 31.614 1.00 89.81 709 LEU A CA 1
ATOM 5655 C C . LEU A 1 709 ? -47.023 11.587 31.182 1.00 89.81 709 LEU A C 1
ATOM 5657 O O . LEU A 1 709 ? -47.319 12.187 30.153 1.00 89.81 709 LEU A O 1
ATOM 5661 N N . LYS A 1 710 ? -47.943 11.060 32.005 1.00 87.81 710 LYS A N 1
ATOM 5662 C CA . LYS A 1 710 ? -49.394 11.154 31.769 1.00 87.81 710 LYS A CA 1
ATOM 5663 C C . LYS A 1 710 ? -49.951 12.574 31.948 1.00 87.81 710 LYS A C 1
ATOM 5665 O O . LYS A 1 710 ? -50.819 12.978 31.188 1.00 87.81 710 LYS A O 1
ATOM 5670 N N . GLU A 1 711 ? -49.464 13.344 32.923 1.00 90.06 711 GLU A N 1
ATOM 5671 C CA . GLU A 1 711 ? -49.863 14.752 33.125 1.00 90.06 711 GLU A CA 1
ATOM 5672 C C . GLU A 1 711 ? -49.351 15.692 32.018 1.00 90.06 711 GLU A C 1
ATOM 5674 O O . GLU A 1 711 ? -49.930 16.756 31.811 1.00 90.06 711 GLU A O 1
ATOM 5679 N N . GLN A 1 712 ? -48.272 15.317 31.325 1.00 83.75 712 GLN A N 1
ATOM 5680 C CA . GLN A 1 712 ? -47.651 16.081 30.237 1.00 83.75 712 GLN A CA 1
ATOM 5681 C C . GLN A 1 712 ? -48.049 15.596 28.832 1.00 83.75 712 GLN A C 1
ATOM 5683 O O . GLN A 1 712 ? -47.498 16.105 27.860 1.00 83.75 712 GLN A O 1
ATOM 5688 N N . ASP A 1 713 ? -48.985 14.645 28.732 1.00 83.56 713 ASP A N 1
ATOM 5689 C CA . ASP A 1 713 ? -49.497 14.080 27.471 1.00 83.56 713 ASP A CA 1
ATOM 5690 C C . ASP A 1 713 ? -48.377 13.561 26.538 1.00 83.56 713 ASP A C 1
ATOM 5692 O O . ASP A 1 713 ? -48.355 13.809 25.335 1.00 83.56 713 ASP A O 1
ATOM 5696 N N . ILE A 1 714 ? -47.383 12.877 27.122 1.00 85.19 714 ILE A N 1
ATOM 5697 C CA . ILE A 1 714 ? -46.268 12.272 26.380 1.00 85.19 714 ILE A CA 1
ATOM 5698 C C . ILE A 1 714 ? -46.681 10.880 25.892 1.00 85.19 714 ILE A C 1
ATOM 5700 O O . ILE A 1 714 ? -47.056 10.034 26.705 1.00 85.19 714 ILE A O 1
ATOM 5704 N N . ASP A 1 715 ? -46.528 10.623 24.589 1.00 85.00 715 ASP A N 1
ATOM 5705 C CA . ASP A 1 715 ? -46.789 9.319 23.971 1.00 85.00 715 ASP A CA 1
ATOM 5706 C C . ASP A 1 715 ? -45.980 8.199 24.652 1.00 85.00 715 ASP A C 1
ATOM 5708 O O . ASP A 1 715 ? -44.750 8.125 24.566 1.00 85.00 715 ASP A O 1
ATOM 5712 N N . ILE A 1 716 ? -46.685 7.295 25.335 1.00 88.19 716 ILE A N 1
ATOM 5713 C CA . ILE A 1 716 ? -46.088 6.140 26.008 1.00 88.19 716 ILE A CA 1
ATOM 5714 C C . ILE A 1 716 ? -45.965 4.999 24.998 1.00 88.19 716 ILE A C 1
ATOM 5716 O O . ILE A 1 716 ? -46.914 4.252 24.755 1.00 88.19 716 ILE A O 1
ATOM 5720 N N . ASP A 1 717 ? -44.774 4.845 24.424 1.00 89.12 717 ASP A N 1
ATOM 5721 C CA . ASP A 1 717 ? -44.473 3.712 23.557 1.00 89.12 717 ASP A CA 1
ATOM 5722 C C . ASP A 1 717 ? -44.256 2.401 24.343 1.00 89.12 717 ASP A C 1
ATOM 5724 O O . ASP A 1 717 ? -44.126 2.355 25.574 1.00 89.12 717 ASP A O 1
ATOM 5728 N N . LYS A 1 718 ? -44.176 1.297 23.597 1.00 90.44 718 LYS A N 1
ATOM 5729 C CA . LYS A 1 718 ? -43.920 -0.041 24.139 1.00 90.44 718 LYS A CA 1
ATOM 5730 C C . LYS A 1 718 ? -42.604 -0.131 24.925 1.00 90.44 718 LYS A C 1
ATOM 5732 O O . LYS A 1 718 ? -42.523 -0.921 25.868 1.00 90.44 718 LYS A O 1
ATOM 5737 N N . ALA A 1 719 ? -41.578 0.651 24.583 1.00 90.31 719 ALA A N 1
ATOM 5738 C CA . ALA A 1 719 ? -40.294 0.630 25.280 1.00 90.31 719 ALA A CA 1
ATOM 5739 C C . ALA A 1 719 ? -40.390 1.319 26.651 1.00 90.31 719 ALA A C 1
ATOM 5741 O O . ALA A 1 719 ? -39.973 0.736 27.655 1.00 90.31 719 ALA A O 1
ATOM 5742 N N . ILE A 1 720 ? -40.997 2.508 26.710 1.00 91.50 720 ILE A N 1
ATOM 5743 C CA . ILE A 1 720 ? -41.249 3.285 27.931 1.00 91.50 720 ILE A CA 1
ATOM 5744 C C . ILE A 1 720 ? -42.147 2.493 28.876 1.00 91.50 720 ILE A C 1
ATOM 5746 O O . ILE A 1 720 ? -41.823 2.354 30.059 1.00 91.50 720 ILE A O 1
ATOM 5750 N N . TRP A 1 721 ? -43.219 1.898 28.351 1.00 93.62 721 TRP A N 1
ATOM 5751 C CA . TRP A 1 721 ? -44.095 1.022 29.121 1.00 93.62 721 TRP A CA 1
ATOM 5752 C C . TRP A 1 721 ? -43.337 -0.188 29.697 1.00 93.62 721 TRP A C 1
ATOM 5754 O O . TRP A 1 721 ? -43.422 -0.464 30.896 1.00 93.62 721 TRP A O 1
ATOM 5764 N N . THR A 1 722 ? -42.515 -0.867 28.882 1.00 93.06 722 THR A N 1
ATOM 5765 C CA . THR A 1 722 ? -41.725 -2.028 29.339 1.00 93.06 722 THR A CA 1
ATOM 5766 C C . THR A 1 722 ? -40.712 -1.635 30.414 1.00 93.06 722 THR A C 1
ATOM 5768 O O . THR A 1 722 ? -40.522 -2.380 31.377 1.00 93.06 722 THR A O 1
ATOM 5771 N N . ALA A 1 723 ? -40.068 -0.472 30.284 1.00 92.31 723 ALA A N 1
ATOM 5772 C CA . ALA A 1 723 ? -39.113 0.040 31.264 1.00 92.31 723 ALA A CA 1
ATOM 5773 C C . ALA A 1 723 ? -39.794 0.398 32.598 1.00 92.31 723 ALA A C 1
ATOM 5775 O O . ALA A 1 723 ? -39.284 0.044 33.662 1.00 92.31 723 ALA A O 1
ATOM 5776 N N . TYR A 1 724 ? -40.980 1.015 32.559 1.00 94.25 724 TYR A N 1
ATOM 5777 C CA . TYR A 1 724 ? -41.775 1.281 33.759 1.00 94.25 724 TYR A CA 1
ATOM 5778 C C . TYR A 1 724 ? -42.210 -0.013 34.464 1.00 94.25 724 TYR A C 1
ATOM 5780 O O . TYR A 1 724 ? -41.937 -0.181 35.654 1.00 94.25 724 TYR A O 1
ATOM 5788 N N . MET A 1 725 ? -42.798 -0.969 33.733 1.00 93.81 725 MET A N 1
ATOM 5789 C CA . MET A 1 725 ? -43.161 -2.288 34.271 1.00 93.81 725 MET A CA 1
ATOM 5790 C C . MET A 1 725 ? -41.940 -2.994 34.886 1.00 93.81 725 MET A C 1
ATOM 5792 O O . MET A 1 725 ? -42.020 -3.511 36.003 1.00 93.81 725 MET A O 1
ATOM 5796 N N . SER A 1 726 ? -40.783 -2.933 34.216 1.00 92.62 726 SER A N 1
ATOM 5797 C CA . SER A 1 726 ? -39.514 -3.485 34.711 1.00 92.62 726 SER A CA 1
ATOM 5798 C C . SER A 1 726 ? -39.092 -2.867 36.050 1.00 92.62 726 SER A C 1
ATOM 5800 O O . SER A 1 726 ? -38.684 -3.596 36.958 1.00 92.62 726 SER A O 1
ATOM 5802 N N . ALA A 1 727 ? -39.236 -1.546 36.211 1.00 92.38 727 ALA A N 1
ATOM 5803 C CA . ALA A 1 727 ? -38.941 -0.840 37.458 1.00 92.38 727 ALA A CA 1
ATOM 5804 C C . ALA A 1 727 ? -39.897 -1.224 38.604 1.00 92.38 727 ALA A C 1
ATOM 5806 O O . ALA A 1 727 ? -39.441 -1.417 39.734 1.00 92.38 727 ALA A O 1
ATOM 5807 N N . ILE A 1 728 ? -41.196 -1.391 38.327 1.00 93.56 728 ILE A N 1
ATOM 5808 C CA . ILE A 1 728 ? -42.190 -1.854 39.312 1.00 93.56 728 ILE A CA 1
ATOM 5809 C C . ILE A 1 728 ? -41.900 -3.302 39.739 1.00 93.56 728 ILE A C 1
ATOM 5811 O O . ILE A 1 728 ? -41.769 -3.578 40.934 1.00 93.56 728 ILE A O 1
ATOM 5815 N N . ALA A 1 729 ? -41.702 -4.212 38.779 1.00 91.38 729 ALA A N 1
ATOM 5816 C CA . ALA A 1 729 ? -41.417 -5.623 39.039 1.00 91.38 729 ALA A CA 1
ATOM 5817 C C . ALA A 1 729 ? -40.120 -5.831 39.842 1.00 91.38 729 ALA A C 1
ATOM 5819 O O . ALA A 1 729 ? -40.077 -6.665 40.752 1.00 91.38 729 ALA A O 1
ATOM 5820 N N . ARG A 1 730 ? -39.071 -5.044 39.552 1.00 90.06 730 ARG A N 1
ATOM 5821 C CA . ARG A 1 730 ? -37.768 -5.154 40.229 1.00 90.06 730 ARG A CA 1
ATOM 5822 C C . ARG A 1 730 ? -37.773 -4.666 41.678 1.00 90.06 730 ARG A C 1
ATOM 5824 O O . ARG A 1 730 ? -36.930 -5.114 42.457 1.00 90.06 730 ARG A O 1
ATOM 5831 N N . ASN A 1 731 ? -38.746 -3.826 42.034 1.00 88.31 731 ASN A N 1
ATOM 5832 C CA . ASN A 1 731 ? -38.988 -3.291 43.377 1.00 88.31 731 ASN A CA 1
ATOM 5833 C C . ASN A 1 731 ? -39.963 -4.144 44.220 1.00 88.31 731 ASN A C 1
ATOM 5835 O O . ASN A 1 731 ? -40.495 -3.659 45.213 1.00 88.31 731 ASN A O 1
ATOM 5839 N N . HIS A 1 732 ? -40.185 -5.411 43.849 1.00 81.81 732 HIS A N 1
ATOM 5840 C CA . HIS A 1 732 ? -41.044 -6.382 44.550 1.00 81.81 732 HIS A CA 1
ATOM 5841 C C . HIS A 1 732 ? -42.562 -6.108 44.530 1.00 81.81 732 HIS A C 1
ATOM 5843 O O . HIS A 1 732 ? -43.328 -6.859 45.135 1.00 81.81 732 HIS A O 1
ATOM 5849 N N . ASN A 1 733 ? -43.028 -5.126 43.753 1.00 84.12 733 ASN A N 1
ATOM 5850 C CA . ASN A 1 733 ? -44.453 -4.865 43.519 1.00 84.12 733 ASN A CA 1
ATOM 5851 C C . ASN A 1 733 ? -45.029 -5.834 42.461 1.00 84.12 733 ASN A C 1
ATOM 5853 O O . ASN A 1 733 ? -45.483 -5.427 41.392 1.00 84.12 733 ASN A O 1
ATOM 5857 N N . HIS A 1 734 ? -44.965 -7.140 42.731 1.00 83.81 734 HIS A N 1
ATOM 5858 C CA . HIS A 1 734 ? -45.279 -8.181 41.743 1.00 83.81 734 HIS A CA 1
ATOM 5859 C C . HIS A 1 734 ? -46.742 -8.172 41.280 1.00 83.81 734 HIS A C 1
ATOM 5861 O O . HIS A 1 734 ? -46.994 -8.327 40.088 1.00 83.81 734 HIS A O 1
ATOM 5867 N N . ASP A 1 735 ? -47.685 -7.940 42.193 1.00 87.81 735 ASP A N 1
ATOM 5868 C CA . ASP A 1 735 ? -49.121 -7.964 41.882 1.00 87.81 735 ASP A CA 1
ATOM 5869 C C . ASP A 1 735 ? -49.530 -6.738 41.036 1.00 87.81 735 ASP A C 1
ATOM 5871 O O . ASP A 1 735 ? -50.369 -6.832 40.144 1.00 87.81 735 ASP A O 1
ATOM 5875 N N . GLU A 1 736 ? -48.859 -5.598 41.239 1.00 90.00 736 GLU A N 1
ATOM 5876 C CA . GLU A 1 736 ? -49.016 -4.386 40.422 1.00 90.00 736 GLU A CA 1
ATOM 5877 C C . GLU A 1 736 ? -48.391 -4.552 39.025 1.00 90.00 736 GLU A C 1
ATOM 5879 O O . GLU A 1 736 ? -48.973 -4.124 38.031 1.00 90.00 736 GLU A O 1
ATOM 5884 N N . ALA A 1 737 ? -47.238 -5.224 38.924 1.00 90.31 737 ALA A N 1
ATOM 5885 C CA . ALA A 1 737 ? -46.635 -5.567 37.635 1.00 90.31 737 ALA A CA 1
ATOM 5886 C C . ALA A 1 737 ? -47.492 -6.564 36.832 1.00 90.31 737 ALA A C 1
ATOM 5888 O O . ALA A 1 737 ? -47.574 -6.447 35.611 1.00 90.31 737 ALA A O 1
ATOM 5889 N N . LEU A 1 738 ? -48.154 -7.511 37.509 1.00 91.19 738 LEU A N 1
ATOM 5890 C CA . LEU A 1 738 ? -49.125 -8.415 36.892 1.00 91.19 738 LEU A CA 1
ATOM 5891 C C . LEU A 1 738 ? -50.348 -7.649 36.368 1.00 91.19 738 LEU A C 1
ATOM 5893 O O . LEU A 1 738 ? -50.716 -7.837 35.214 1.00 91.19 738 LEU A O 1
ATOM 5897 N N . ALA A 1 739 ? -50.927 -6.751 37.173 1.00 91.81 739 ALA A N 1
ATOM 5898 C CA . ALA A 1 739 ? -52.070 -5.937 36.756 1.00 91.81 739 ALA A CA 1
ATOM 5899 C C . ALA A 1 739 ? -51.761 -5.099 35.501 1.00 91.81 739 ALA A C 1
ATOM 5901 O O . ALA A 1 739 ? -52.551 -5.096 34.563 1.00 91.81 739 ALA A O 1
ATOM 5902 N N . LEU A 1 740 ? -50.579 -4.468 35.439 1.00 91.56 740 LEU A N 1
ATOM 5903 C CA . LEU A 1 740 ? -50.115 -3.756 34.240 1.00 91.56 740 LEU A CA 1
ATOM 5904 C C . LEU A 1 740 ? -50.082 -4.677 33.005 1.00 91.56 740 LEU A C 1
ATOM 5906 O O . LEU A 1 740 ? -50.527 -4.290 31.929 1.00 91.56 740 LEU A O 1
ATOM 5910 N N . ILE A 1 741 ? -49.563 -5.899 33.149 1.00 91.50 741 ILE A N 1
ATOM 5911 C CA . ILE A 1 741 ? -49.466 -6.876 32.054 1.00 91.50 741 ILE A CA 1
ATOM 5912 C C . ILE A 1 741 ? -50.837 -7.369 31.582 1.00 91.50 741 ILE A C 1
ATOM 5914 O O . ILE A 1 741 ? -50.978 -7.704 30.409 1.00 91.50 741 ILE A O 1
ATOM 5918 N N . GLU A 1 742 ? -51.845 -7.399 32.454 1.00 90.19 742 GLU A N 1
ATOM 5919 C CA . GLU A 1 742 ? -53.208 -7.774 32.071 1.00 90.19 742 GLU A CA 1
ATOM 5920 C C . GLU A 1 742 ? -53.969 -6.634 31.370 1.00 90.19 742 GLU A C 1
ATOM 5922 O O . GLU A 1 742 ? -54.772 -6.934 30.493 1.00 90.19 742 GLU A O 1
ATOM 5927 N N . THR A 1 743 ? -53.688 -5.354 31.663 1.00 90.38 743 THR A N 1
ATOM 5928 C CA . THR A 1 743 ? -54.383 -4.214 31.021 1.00 90.38 743 THR A CA 1
ATOM 5929 C C . THR A 1 743 ? -53.682 -3.624 29.791 1.00 90.38 743 THR A C 1
ATOM 5931 O O . THR A 1 743 ? -54.290 -2.829 29.079 1.00 90.38 743 THR A O 1
ATOM 5934 N N . VAL A 1 744 ? -52.428 -3.991 29.483 1.00 89.62 744 VAL A N 1
ATOM 5935 C CA . VAL A 1 744 ? -51.630 -3.321 28.427 1.00 89.62 744 VAL A CA 1
ATOM 5936 C C . VAL A 1 744 ? -52.240 -3.372 27.020 1.00 89.62 744 VAL A C 1
ATOM 5938 O O . VAL A 1 744 ? -52.122 -2.402 26.268 1.00 89.62 744 VAL A O 1
ATOM 5941 N N . GLU A 1 745 ? -52.901 -4.474 26.660 1.00 87.69 745 GLU A N 1
ATOM 5942 C CA . GLU A 1 745 ? -53.523 -4.636 25.340 1.00 87.69 745 GLU A CA 1
ATOM 5943 C C . GLU A 1 745 ? -54.791 -3.774 25.208 1.00 87.69 745 GLU A C 1
ATOM 5945 O O . GLU A 1 745 ? -55.048 -3.226 24.138 1.00 87.69 745 GLU A O 1
ATOM 5950 N N . GLU A 1 746 ? -55.521 -3.562 26.308 1.00 87.25 746 GLU A N 1
ATOM 5951 C CA . GLU A 1 746 ? -56.711 -2.702 26.366 1.00 87.25 746 GLU A CA 1
ATOM 5952 C C . GLU A 1 746 ? -56.354 -1.208 26.490 1.00 87.25 746 GLU A C 1
ATOM 5954 O O . GLU A 1 746 ? -56.965 -0.373 25.825 1.00 87.25 746 GLU A O 1
ATOM 5959 N N . GLU A 1 747 ? -55.360 -0.854 27.318 1.00 85.38 747 GLU A N 1
ATOM 5960 C CA . GLU A 1 747 ? -54.956 0.540 27.569 1.00 85.38 747 GLU A CA 1
ATOM 5961 C C . GLU A 1 747 ? -54.088 1.144 26.451 1.00 85.38 747 GLU A C 1
ATOM 5963 O O . GLU A 1 747 ? -54.203 2.339 26.183 1.00 85.38 747 GLU A O 1
ATOM 5968 N N . TYR A 1 748 ? -53.201 0.356 25.826 1.00 84.94 748 TYR A N 1
ATOM 5969 C CA . TYR A 1 748 ? -52.198 0.860 24.867 1.00 84.94 748 TYR A CA 1
ATOM 5970 C C . TYR A 1 748 ? -52.184 0.122 23.518 1.00 84.94 748 TYR A C 1
ATOM 5972 O O . TYR A 1 748 ? -51.435 0.510 22.623 1.00 84.94 748 TYR A O 1
ATOM 5980 N N . GLY A 1 749 ? -52.976 -0.942 23.337 1.00 84.56 749 GLY A N 1
ATOM 5981 C CA . GLY A 1 749 ? -53.050 -1.677 22.065 1.00 84.56 749 GLY A CA 1
ATOM 5982 C C . GLY A 1 749 ? -51.791 -2.476 21.700 1.00 84.56 749 GLY A C 1
ATOM 5983 O O . GLY A 1 749 ? -51.635 -2.885 20.549 1.00 84.56 749 GLY A O 1
ATOM 5984 N N . PHE A 1 750 ? -50.869 -2.696 22.645 1.00 85.38 750 PHE A N 1
ATOM 5985 C CA . PHE A 1 750 ? -49.642 -3.461 22.408 1.00 85.38 750 PHE A CA 1
ATOM 5986 C C . PHE A 1 750 ? -49.806 -4.925 22.822 1.00 85.38 750 PHE A C 1
ATOM 5988 O O . PHE A 1 750 ? -50.082 -5.221 23.982 1.00 85.38 750 PHE A O 1
ATOM 5995 N N . THR A 1 751 ? -49.512 -5.857 21.913 1.00 86.75 751 THR A N 1
ATOM 5996 C CA . THR A 1 751 ? -49.455 -7.285 22.251 1.00 86.75 751 THR A CA 1
ATOM 5997 C C . THR A 1 751 ? -48.185 -7.627 23.038 1.00 86.75 751 THR A C 1
ATOM 5999 O O . THR A 1 751 ? -47.074 -7.171 22.712 1.00 86.75 751 THR A O 1
ATOM 6002 N N . LEU A 1 752 ? -48.348 -8.492 24.042 1.00 91.06 752 LEU A N 1
ATOM 6003 C CA . LEU A 1 752 ? -47.262 -9.053 24.845 1.00 91.06 752 LEU A CA 1
ATOM 6004 C C . LEU A 1 752 ? -46.315 -9.886 23.969 1.00 91.06 752 LEU A C 1
ATOM 6006 O O . LEU A 1 752 ? -46.745 -10.760 23.220 1.00 91.06 752 LEU A O 1
ATOM 6010 N N . ASP A 1 753 ? -45.014 -9.607 24.057 1.00 91.12 753 ASP A N 1
ATOM 6011 C CA . ASP A 1 753 ? -43.978 -10.274 23.269 1.00 91.12 753 ASP A CA 1
ATOM 6012 C C . ASP A 1 753 ? -42.838 -10.831 24.136 1.00 91.12 753 ASP A C 1
ATOM 6014 O O . ASP A 1 753 ? -42.828 -10.712 25.365 1.00 91.12 753 ASP A O 1
ATOM 6018 N N . LEU A 1 754 ? -41.853 -11.433 23.465 1.00 90.75 754 LEU A N 1
ATOM 6019 C CA . LEU A 1 754 ? -40.638 -11.974 24.072 1.00 90.75 754 LEU A CA 1
ATOM 6020 C C . LEU A 1 754 ? -39.877 -10.942 24.919 1.00 90.75 754 LEU A C 1
ATOM 6022 O O . LEU A 1 754 ? -39.328 -11.295 25.963 1.00 90.75 754 LEU A O 1
ATOM 6026 N N . HIS A 1 755 ? -39.848 -9.674 24.499 1.00 90.50 755 HIS A N 1
ATOM 6027 C CA . HIS A 1 755 ? -39.112 -8.631 25.204 1.00 90.50 755 HIS A CA 1
ATOM 6028 C C . HIS A 1 755 ? -39.848 -8.167 26.468 1.00 90.50 755 HIS A C 1
ATOM 6030 O O . HIS A 1 755 ? -39.211 -8.033 27.514 1.00 90.50 755 HIS A O 1
ATOM 6036 N N . ILE A 1 756 ? -41.172 -7.978 26.413 1.00 92.19 756 ILE A N 1
ATOM 6037 C CA . ILE A 1 756 ? -41.995 -7.629 27.581 1.00 92.19 756 ILE A CA 1
ATOM 6038 C C . ILE A 1 756 ? -41.961 -8.755 28.619 1.00 92.19 756 ILE A C 1
ATOM 6040 O O . ILE A 1 756 ? -41.535 -8.533 29.754 1.00 92.19 756 ILE A O 1
ATOM 6044 N N . LEU A 1 757 ? -42.390 -9.963 28.237 1.00 93.00 757 LEU A N 1
ATOM 6045 C CA . LEU A 1 757 ? -42.552 -11.082 29.173 1.00 93.00 757 LEU A CA 1
ATOM 6046 C C . LEU A 1 757 ? -41.201 -11.554 29.718 1.00 93.00 757 LEU A C 1
ATOM 6048 O O . LEU A 1 757 ? -41.067 -11.847 30.908 1.00 93.00 757 LEU A O 1
ATOM 6052 N N . GLY A 1 758 ? -40.173 -11.535 28.872 1.00 91.88 758 GLY A N 1
ATOM 6053 C CA . GLY A 1 758 ? -38.807 -11.813 29.278 1.00 91.88 758 GLY A CA 1
ATOM 6054 C C . GLY A 1 758 ? -38.214 -10.749 30.211 1.00 91.88 758 GLY A C 1
ATOM 6055 O O . GLY A 1 758 ? -37.545 -11.101 31.185 1.00 91.88 758 GLY A O 1
ATOM 6056 N N . SER A 1 759 ? -38.494 -9.458 29.985 1.00 91.56 759 SER A N 1
ATOM 6057 C CA . SER A 1 759 ? -38.081 -8.386 30.907 1.00 91.56 759 SER A CA 1
ATOM 6058 C C . SER A 1 759 ? -38.795 -8.490 32.254 1.00 91.56 759 SER A C 1
ATOM 6060 O O . SER A 1 759 ? -38.143 -8.355 33.287 1.00 91.56 759 SER A O 1
ATOM 6062 N N . TRP A 1 760 ? -40.094 -8.808 32.269 1.00 93.25 760 TRP A N 1
ATOM 6063 C CA . TRP A 1 760 ? -40.861 -9.036 33.500 1.00 93.25 760 TRP A CA 1
ATOM 6064 C C . TRP A 1 760 ? -40.291 -10.192 34.330 1.00 93.25 760 TRP A C 1
ATOM 6066 O O . TRP A 1 760 ? -40.053 -10.047 35.534 1.00 93.25 760 TRP A O 1
ATOM 6076 N N . PHE A 1 761 ? -39.998 -11.322 33.678 1.00 93.19 761 PHE A N 1
ATOM 6077 C CA . PHE A 1 761 ? -39.379 -12.475 34.326 1.00 93.19 761 PHE A CA 1
ATOM 6078 C C . PHE A 1 761 ? -37.991 -12.132 34.891 1.00 93.19 761 PHE A C 1
ATOM 6080 O O . PHE A 1 761 ? -37.712 -12.408 36.062 1.00 93.19 761 PHE A O 1
ATOM 6087 N N . ASN A 1 762 ? -37.135 -11.477 34.098 1.00 92.12 762 ASN A N 1
ATOM 6088 C CA . ASN A 1 762 ? -35.796 -11.078 34.538 1.00 92.12 762 ASN A CA 1
ATOM 6089 C C . ASN A 1 762 ? -35.831 -10.016 35.655 1.00 92.12 762 ASN A C 1
ATOM 6091 O O . ASN A 1 762 ? -34.981 -10.042 36.543 1.00 92.12 762 ASN A O 1
ATOM 6095 N N . CYS A 1 763 ? -36.812 -9.112 35.671 1.00 91.00 763 CYS A N 1
ATOM 6096 C CA . CYS A 1 763 ? -36.985 -8.153 36.765 1.00 91.00 763 CYS A CA 1
ATOM 6097 C C . CYS A 1 763 ? -37.594 -8.770 38.030 1.00 91.00 763 CYS A C 1
ATOM 6099 O O . CYS A 1 763 ? -37.435 -8.205 39.110 1.00 91.00 763 CYS A O 1
ATOM 6101 N N . THR A 1 764 ? -38.227 -9.941 37.949 1.00 90.88 764 THR A N 1
ATOM 6102 C CA . THR A 1 764 ? -38.758 -10.659 39.116 1.00 90.88 764 THR A CA 1
ATOM 6103 C C . THR A 1 764 ? -37.611 -11.300 39.911 1.00 90.88 764 THR A C 1
ATOM 6105 O O . THR A 1 764 ? -37.306 -12.479 39.776 1.00 90.88 764 THR A O 1
ATOM 6108 N N . ALA A 1 765 ? -36.949 -10.507 40.757 1.00 84.56 765 ALA A N 1
ATOM 6109 C CA . ALA A 1 765 ? -35.761 -10.897 41.525 1.00 84.56 765 ALA A CA 1
ATOM 6110 C C . ALA A 1 765 ? -36.075 -11.718 42.799 1.00 84.56 765 ALA A C 1
ATOM 6112 O O . ALA A 1 765 ? -35.562 -11.437 43.882 1.00 84.56 765 ALA A O 1
ATOM 6113 N N . ASN A 1 766 ? -36.953 -12.716 42.681 1.00 87.50 766 ASN A N 1
ATOM 6114 C CA . ASN A 1 766 ? -37.305 -13.663 43.741 1.00 87.50 766 ASN A CA 1
ATOM 6115 C C . ASN A 1 766 ? -37.671 -15.010 43.094 1.00 87.50 766 ASN A C 1
ATOM 6117 O O . ASN A 1 766 ? -38.589 -15.070 42.276 1.00 87.50 766 ASN A O 1
ATOM 6121 N N . SER A 1 767 ? -36.968 -16.084 43.465 1.00 86.75 767 SER A N 1
ATOM 6122 C CA . SER A 1 767 ? -37.110 -17.412 42.850 1.00 86.75 767 SER A CA 1
ATOM 6123 C C . SER A 1 767 ? -38.504 -18.027 43.023 1.00 86.75 767 SER A C 1
ATOM 6125 O O . SER A 1 767 ? -38.999 -18.666 42.100 1.00 86.75 767 SER A O 1
ATOM 6127 N N . GLU A 1 768 ? -39.167 -17.798 44.160 1.00 87.81 768 GLU A N 1
ATOM 6128 C CA . GLU A 1 768 ? -40.540 -18.257 44.408 1.00 87.81 768 GLU A CA 1
ATOM 6129 C C . GLU A 1 768 ? -41.538 -17.478 43.543 1.00 87.81 768 GLU A C 1
ATOM 6131 O O . GLU A 1 768 ? -42.404 -18.059 42.894 1.00 87.81 768 GLU A O 1
ATOM 6136 N N . LYS A 1 769 ? -41.401 -16.152 43.447 1.00 86.88 769 LYS A N 1
ATOM 6137 C CA . LYS A 1 769 ? -42.266 -15.354 42.563 1.00 86.88 769 LYS A CA 1
ATOM 6138 C C . LYS A 1 769 ? -42.007 -15.662 41.080 1.00 86.88 769 LYS A C 1
ATOM 6140 O O . LYS A 1 769 ? -42.954 -15.660 40.299 1.00 86.88 769 LYS A O 1
ATOM 6145 N N . GLN A 1 770 ? -40.782 -16.030 40.691 1.00 91.25 770 GLN A N 1
ATOM 6146 C CA . GLN A 1 770 ? -40.490 -16.489 39.327 1.00 91.25 770 GLN A CA 1
ATOM 6147 C C . GLN A 1 770 ? -41.229 -17.775 38.934 1.00 91.25 770 GLN A C 1
ATOM 6149 O O . GLN A 1 770 ? -41.569 -17.901 37.761 1.00 91.25 770 GLN A O 1
ATOM 6154 N N . THR A 1 771 ? -41.513 -18.716 39.846 1.00 90.50 771 THR A N 1
ATOM 6155 C CA . THR A 1 771 ? -42.299 -19.915 39.477 1.00 90.50 771 THR A CA 1
ATOM 6156 C C . THR A 1 771 ? -43.750 -19.562 39.150 1.00 90.50 771 THR A C 1
ATOM 6158 O O . THR A 1 771 ? -44.322 -20.128 38.221 1.00 90.50 771 THR A O 1
ATOM 6161 N N . HIS A 1 772 ? -44.320 -18.573 39.843 1.00 90.81 772 HIS A N 1
ATOM 6162 C CA . HIS A 1 772 ? -45.656 -18.046 39.560 1.00 90.81 772 HIS A CA 1
ATOM 6163 C C . HIS A 1 772 ? -45.701 -17.324 38.202 1.00 90.81 772 HIS A C 1
ATOM 6165 O O . HIS A 1 772 ? -46.603 -17.572 37.401 1.00 90.81 772 HIS A O 1
ATOM 6171 N N . VAL A 1 773 ? -44.696 -16.488 37.909 1.00 91.81 773 VAL A N 1
ATOM 6172 C CA . VAL A 1 773 ? -44.552 -15.809 36.608 1.00 91.81 773 VAL A CA 1
ATOM 6173 C C . VAL A 1 773 ? -44.345 -16.821 35.471 1.00 91.81 773 VAL A C 1
ATOM 6175 O O . VAL A 1 773 ? -44.993 -16.717 34.433 1.00 91.81 773 VAL A O 1
ATOM 6178 N N . GLU A 1 774 ? -43.509 -17.847 35.665 1.00 93.12 774 GLU A N 1
ATOM 6179 C CA . GLU A 1 774 ? -43.327 -18.939 34.697 1.00 93.12 774 GLU A CA 1
ATOM 6180 C C . GLU A 1 774 ? -44.637 -19.681 34.412 1.00 93.12 774 GLU A C 1
ATOM 6182 O O . GLU A 1 774 ? -44.977 -19.886 33.247 1.00 93.12 774 GLU A O 1
ATOM 6187 N N . ALA A 1 775 ? -45.386 -20.067 35.451 1.00 93.56 775 ALA A N 1
ATOM 6188 C CA . ALA A 1 775 ? -46.661 -20.761 35.290 1.00 93.56 775 ALA A CA 1
ATOM 6189 C C . ALA A 1 775 ? -47.669 -19.919 34.486 1.00 93.56 775 ALA A C 1
ATOM 6191 O O . ALA A 1 775 ? -48.310 -20.437 33.570 1.00 93.56 775 ALA A O 1
ATOM 6192 N N . TRP A 1 776 ? -47.750 -18.615 34.769 1.00 94.56 776 TRP A N 1
ATOM 6193 C CA . TRP A 1 776 ? -48.603 -17.674 34.039 1.00 94.56 776 TRP A CA 1
ATOM 6194 C C . TRP A 1 776 ? -48.202 -17.565 32.558 1.00 94.56 776 TRP A C 1
ATOM 6196 O O . TRP A 1 776 ? -49.054 -17.699 31.675 1.00 94.56 776 TRP A O 1
ATOM 6206 N N . ILE A 1 777 ? -46.904 -17.389 32.263 1.00 93.81 777 ILE A N 1
ATOM 6207 C CA . ILE A 1 777 ? -46.415 -17.257 30.878 1.00 93.81 777 ILE A CA 1
ATOM 6208 C C . ILE A 1 777 ? -46.607 -18.573 30.111 1.00 93.81 777 ILE A C 1
ATOM 6210 O O . ILE A 1 777 ? -47.083 -18.543 28.978 1.00 93.81 777 ILE A O 1
ATOM 6214 N N . LYS A 1 778 ? -46.324 -19.732 30.721 1.00 93.25 778 LYS A N 1
ATOM 6215 C CA . LYS A 1 778 ? -46.563 -21.052 30.108 1.00 93.25 778 LYS A CA 1
ATOM 6216 C C . LYS A 1 778 ? -48.035 -21.289 29.773 1.00 93.25 778 LYS A C 1
ATOM 6218 O O . LYS A 1 778 ? -48.324 -21.879 28.735 1.00 93.25 778 LYS A O 1
ATOM 6223 N N . GLN A 1 779 ? -48.955 -20.840 30.628 1.00 94.94 779 GLN A N 1
ATOM 6224 C CA . GLN A 1 779 ? -50.390 -21.035 30.430 1.00 94.94 779 GLN A CA 1
ATOM 6225 C C . GLN A 1 779 ? -50.960 -20.156 29.306 1.00 94.94 779 GLN A C 1
ATOM 6227 O O . GLN A 1 779 ? -51.788 -20.635 28.534 1.00 94.94 779 GLN A O 1
ATOM 6232 N N . ARG A 1 780 ? -50.549 -18.882 29.221 1.00 92.50 780 ARG A N 1
ATOM 6233 C CA . ARG A 1 780 ? -51.135 -17.908 28.276 1.00 92.50 780 ARG A CA 1
ATOM 6234 C C . ARG A 1 780 ? -50.325 -17.723 26.987 1.00 92.50 780 ARG A C 1
ATOM 6236 O O . ARG A 1 780 ? -50.913 -17.518 25.931 1.00 92.50 780 ARG A O 1
ATOM 6243 N N . TYR A 1 781 ? -48.998 -17.841 27.052 1.00 93.25 781 TYR A N 1
ATOM 6244 C CA . TYR A 1 781 ? -48.072 -17.563 25.946 1.00 93.25 781 TYR A CA 1
ATOM 6245 C C . TYR A 1 781 ? -47.017 -18.678 25.746 1.00 93.25 781 TYR A C 1
ATOM 6247 O O . TYR A 1 781 ? -45.812 -18.400 25.727 1.00 93.25 781 TYR A O 1
ATOM 6255 N N . PRO A 1 782 ? -47.425 -19.949 25.543 1.00 92.44 782 PRO A N 1
ATOM 6256 C CA . PRO A 1 782 ? -46.500 -21.088 25.461 1.00 92.44 782 PRO A CA 1
ATOM 6257 C C . PRO A 1 782 ? -45.465 -20.968 24.328 1.00 92.44 782 PRO A C 1
ATOM 6259 O O . PRO A 1 782 ? -44.322 -21.391 24.492 1.00 92.44 782 PRO A O 1
ATOM 6262 N N . LEU A 1 783 ? -45.829 -20.344 23.200 1.00 91.88 783 LEU A N 1
ATOM 6263 C CA . LEU A 1 783 ? -44.909 -20.090 22.083 1.00 91.88 783 LEU A CA 1
ATOM 6264 C C . LEU A 1 783 ? -43.781 -19.118 22.464 1.00 91.88 783 LEU A C 1
ATOM 6266 O O . LEU A 1 783 ? -42.630 -19.336 22.090 1.00 91.88 783 LEU A O 1
ATOM 6270 N N . ILE A 1 784 ? -44.095 -18.069 23.233 1.00 92.00 784 ILE A N 1
ATOM 6271 C CA . ILE A 1 784 ? -43.105 -17.089 23.703 1.00 92.00 784 ILE A CA 1
ATOM 6272 C C . ILE A 1 784 ? -42.214 -17.725 24.773 1.00 92.00 784 ILE A C 1
ATOM 6274 O O . ILE A 1 784 ? -41.002 -17.519 24.763 1.00 92.00 784 ILE A O 1
ATOM 6278 N N . TRP A 1 785 ? -42.777 -18.566 25.647 1.00 93.69 785 TRP A N 1
ATOM 6279 C CA . TRP A 1 785 ? -41.977 -19.308 26.621 1.00 93.69 785 TRP A CA 1
ATOM 6280 C C . TRP A 1 785 ? -40.937 -20.225 25.956 1.00 93.69 785 TRP A C 1
ATOM 6282 O O . TRP A 1 785 ? -39.773 -20.220 26.353 1.00 93.69 785 TRP A O 1
ATOM 6292 N N . GLY A 1 786 ? -41.313 -20.952 24.896 1.00 91.25 786 GLY A N 1
ATOM 6293 C CA . GLY A 1 786 ? -40.365 -21.770 24.127 1.00 91.25 786 GLY A CA 1
ATOM 6294 C C . GLY A 1 786 ? -39.230 -20.949 23.496 1.00 91.25 786 GLY A C 1
ATOM 6295 O O . GLY A 1 786 ? -38.084 -21.395 23.464 1.00 91.25 786 GLY A O 1
ATOM 6296 N N . GLN A 1 787 ? -39.517 -19.716 23.060 1.00 91.75 787 GLN A N 1
ATOM 6297 C CA . GLN A 1 787 ? -38.487 -18.775 22.601 1.00 91.75 787 GLN A CA 1
ATOM 6298 C C . GLN A 1 787 ? -37.572 -18.318 23.749 1.00 91.75 787 GLN A C 1
ATOM 6300 O O . GLN A 1 787 ? -36.361 -18.246 23.557 1.00 91.75 787 GLN A O 1
ATOM 6305 N N . MET A 1 788 ? -38.113 -18.059 24.947 1.00 91.62 788 MET A N 1
ATOM 6306 C CA . MET A 1 788 ? -37.305 -17.733 26.132 1.00 91.62 788 MET A CA 1
ATOM 6307 C C . MET A 1 788 ? -36.365 -18.881 26.516 1.00 91.62 788 MET A C 1
ATOM 6309 O O . MET A 1 788 ? -35.179 -18.645 26.738 1.00 91.62 788 MET A O 1
ATOM 6313 N N . GLU A 1 789 ? -36.850 -20.126 26.549 1.00 90.94 789 GLU A N 1
ATOM 6314 C CA . GLU A 1 789 ? -36.013 -21.300 26.836 1.00 90.94 789 GLU A CA 1
ATOM 6315 C C . GLU A 1 789 ? -34.863 -21.458 25.830 1.00 90.94 789 GLU A C 1
ATOM 6317 O O . GLU A 1 789 ? -33.732 -21.723 26.245 1.00 90.94 789 GLU A O 1
ATOM 6322 N N . ALA A 1 790 ? -35.108 -21.194 24.542 1.00 91.69 790 ALA A N 1
ATOM 6323 C CA . ALA A 1 790 ? -34.089 -21.253 23.492 1.00 91.69 790 ALA A CA 1
ATOM 6324 C C . ALA A 1 790 ? -32.958 -20.211 23.640 1.00 91.69 790 ALA A C 1
ATOM 6326 O O . ALA A 1 790 ? -31.841 -20.467 23.189 1.00 91.69 790 ALA A O 1
ATOM 6327 N N . LEU A 1 791 ? -33.196 -19.065 24.297 1.00 88.69 791 LEU A N 1
ATOM 6328 C CA . LEU A 1 791 ? -32.143 -18.075 24.594 1.00 88.69 791 LEU A CA 1
ATOM 6329 C C . LEU A 1 791 ? -31.141 -18.576 25.649 1.00 88.69 791 LEU A C 1
ATOM 6331 O O . LEU A 1 791 ? -30.010 -18.088 25.726 1.00 88.69 791 LEU A O 1
ATOM 6335 N N . GLY A 1 792 ? -31.549 -19.538 26.481 1.00 90.12 792 GLY A N 1
ATOM 6336 C CA . GLY A 1 792 ? -30.797 -19.981 27.648 1.00 90.12 792 GLY A CA 1
ATOM 6337 C C . GLY A 1 792 ? -30.780 -18.955 28.789 1.00 90.12 792 GLY A C 1
ATOM 6338 O O . GLY A 1 792 ? -31.100 -17.772 28.634 1.00 90.12 792 GLY A O 1
ATOM 6339 N N . HIS A 1 793 ? -30.388 -19.423 29.972 1.00 90.94 793 HIS A N 1
ATOM 6340 C CA . HIS A 1 793 ? -30.369 -18.629 31.198 1.00 90.94 793 HIS A CA 1
ATOM 6341 C C . HIS A 1 793 ? -29.122 -18.912 32.042 1.00 90.94 793 HIS A C 1
ATOM 6343 O O . HIS A 1 793 ? -28.417 -19.897 31.827 1.00 90.94 793 HIS A O 1
ATOM 6349 N N . TRP A 1 794 ? -28.865 -18.047 33.018 1.00 89.56 794 TRP A N 1
ATOM 6350 C CA . TRP A 1 794 ? -27.976 -18.312 34.147 1.00 89.56 794 TRP A CA 1
ATOM 6351 C C . TRP A 1 794 ? -28.739 -18.109 35.458 1.00 89.56 794 TRP A C 1
ATOM 6353 O O . TRP A 1 794 ? -29.835 -17.543 35.475 1.00 89.56 794 TRP A O 1
ATOM 6363 N N . VAL A 1 795 ? -28.179 -18.598 36.561 1.00 88.81 795 VAL A N 1
ATOM 6364 C CA . VAL A 1 795 ? -28.747 -18.431 37.903 1.00 88.81 795 VAL A CA 1
ATOM 6365 C C . VAL A 1 795 ? -27.853 -17.476 38.687 1.00 88.81 795 VAL A C 1
ATOM 6367 O O . VAL A 1 795 ? -26.627 -17.571 38.634 1.00 88.81 795 VAL A O 1
ATOM 6370 N N . THR A 1 796 ? -28.463 -16.515 39.374 1.00 85.50 796 THR A N 1
ATOM 6371 C CA . THR A 1 796 ? -27.750 -15.560 40.237 1.00 85.50 796 THR A CA 1
ATOM 6372 C C . THR A 1 796 ? -27.251 -16.234 41.525 1.00 85.50 796 THR A C 1
ATOM 6374 O O . THR A 1 796 ? -27.585 -17.386 41.792 1.00 85.50 796 THR A O 1
ATOM 6377 N N . MET A 1 797 ? -26.431 -15.537 42.325 1.00 82.75 797 MET A N 1
ATOM 6378 C CA . MET A 1 797 ? -25.896 -16.048 43.605 1.00 82.75 797 MET A CA 1
ATOM 6379 C C . MET A 1 797 ? -25.270 -17.453 43.481 1.00 82.75 797 MET A C 1
ATOM 6381 O O . MET A 1 797 ? -25.680 -18.387 44.164 1.00 82.75 797 MET A O 1
ATOM 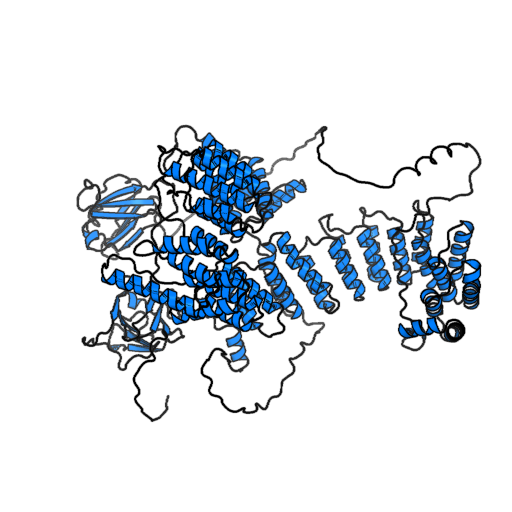6385 N N . GLU A 1 798 ? -24.329 -17.609 42.543 1.00 77.50 798 GLU A N 1
ATOM 6386 C CA . GLU A 1 798 ? -23.535 -18.838 42.333 1.00 77.50 798 GLU A CA 1
ATOM 6387 C C . GLU A 1 798 ? -24.355 -20.135 42.142 1.00 77.50 798 GLU A C 1
ATOM 6389 O O . GLU A 1 798 ? -23.874 -21.231 42.410 1.00 77.50 798 GLU A O 1
ATOM 6394 N N . GLY A 1 799 ? -25.591 -20.023 41.639 1.00 79.81 799 GLY A N 1
ATOM 6395 C CA . GLY A 1 799 ? -26.478 -21.166 41.389 1.00 79.81 799 GLY A CA 1
ATOM 6396 C C . GLY A 1 799 ? -27.666 -21.288 42.346 1.00 79.81 799 GLY A C 1
ATOM 6397 O O . GLY A 1 799 ? -28.559 -22.087 42.080 1.00 79.81 799 GLY A O 1
ATOM 6398 N N . PHE A 1 800 ? -27.718 -20.487 43.415 1.00 78.88 800 PHE A N 1
ATOM 6399 C CA . PHE A 1 800 ? -28.764 -20.562 44.448 1.00 78.88 800 PHE A CA 1
ATOM 6400 C C . PHE A 1 800 ? -29.840 -19.467 44.347 1.00 78.88 800 PHE A C 1
ATOM 6402 O O . PHE A 1 800 ? -30.844 -19.519 45.056 1.00 78.88 800 PHE A O 1
ATOM 6409 N N . GLY A 1 801 ? -29.634 -18.459 43.498 1.00 86.19 801 GLY A N 1
ATOM 6410 C CA . GLY A 1 801 ? -30.530 -17.314 43.345 1.00 86.19 801 GLY A CA 1
ATOM 6411 C C . GLY A 1 801 ? -31.683 -17.535 42.360 1.00 86.19 801 GLY A C 1
ATOM 6412 O O . GLY A 1 801 ? -32.145 -18.647 42.108 1.00 86.19 801 GLY A O 1
ATOM 6413 N N . TYR A 1 802 ? -32.164 -16.433 41.790 1.00 88.44 802 TYR A N 1
ATOM 6414 C CA . TYR A 1 802 ? -33.193 -16.410 40.747 1.00 88.44 802 TYR A CA 1
ATOM 6415 C C . TYR A 1 802 ? -32.568 -16.511 39.344 1.00 88.44 802 TYR A C 1
ATOM 6417 O O . TYR A 1 802 ? -31.393 -16.176 39.145 1.00 88.44 802 TYR A O 1
ATOM 6425 N N . ARG A 1 803 ? -33.354 -16.974 38.363 1.00 91.62 803 ARG A N 1
ATOM 6426 C CA . ARG A 1 803 ? -32.930 -17.145 36.962 1.00 91.62 803 ARG A CA 1
ATOM 6427 C C . ARG A 1 803 ? -32.891 -15.807 36.221 1.00 91.62 803 ARG A C 1
ATOM 6429 O O . ARG A 1 803 ? -33.679 -14.905 36.505 1.00 91.62 803 ARG A O 1
ATOM 6436 N N . GLN A 1 804 ? -31.998 -15.703 35.244 1.00 90.50 804 GLN A N 1
ATOM 6437 C CA . GLN A 1 804 ? -31.904 -14.603 34.283 1.00 90.50 804 GLN A CA 1
ATOM 6438 C C . GLN A 1 804 ? -31.732 -15.182 32.878 1.00 90.50 804 GLN A C 1
ATOM 6440 O O . GLN A 1 804 ? -30.755 -15.880 32.615 1.00 90.50 804 GLN A O 1
ATOM 6445 N N . TYR A 1 805 ? -32.672 -14.906 31.979 1.00 91.75 805 TYR A N 1
ATOM 6446 C CA . TYR A 1 805 ? -32.578 -15.272 30.565 1.00 91.75 805 TYR A CA 1
ATOM 6447 C C . TYR A 1 805 ? -31.693 -14.287 29.794 1.00 91.75 805 TYR A C 1
ATOM 6449 O O . TYR A 1 805 ? -31.656 -13.098 30.119 1.00 91.75 805 TYR A O 1
ATOM 6457 N N . LYS A 1 806 ? -31.008 -14.769 28.747 1.00 88.38 806 LYS A N 1
ATOM 6458 C CA . LYS A 1 806 ? -30.118 -13.979 27.869 1.00 88.38 806 LYS A CA 1
ATOM 6459 C C . LYS A 1 806 ? -30.892 -13.050 26.929 1.00 88.38 806 LYS A C 1
ATOM 6461 O O . LYS A 1 806 ? -30.900 -13.219 25.715 1.00 88.38 806 LYS A O 1
ATOM 6466 N N . ILE A 1 807 ? -31.539 -12.051 27.518 1.00 87.56 807 ILE A N 1
ATOM 6467 C CA . ILE A 1 807 ? -32.295 -11.008 26.827 1.00 87.56 807 ILE A CA 1
ATOM 6468 C C . ILE A 1 807 ? -31.450 -9.740 26.818 1.00 87.56 807 ILE A C 1
ATOM 6470 O O . ILE A 1 807 ? -31.039 -9.256 27.874 1.00 87.56 807 ILE A O 1
ATOM 6474 N N . ASN A 1 808 ? -31.204 -9.195 25.628 1.00 82.75 808 ASN A N 1
ATOM 6475 C CA . ASN A 1 808 ? -30.532 -7.912 25.493 1.00 82.75 808 ASN A CA 1
ATOM 6476 C C . ASN A 1 808 ? -31.459 -6.791 26.000 1.00 82.75 808 ASN A C 1
ATOM 6478 O O . ASN A 1 808 ? -32.554 -6.617 25.472 1.00 82.75 808 ASN A O 1
ATOM 6482 N N . ARG A 1 809 ? -31.013 -6.060 27.029 1.00 83.69 809 ARG A N 1
ATOM 6483 C CA . ARG A 1 809 ? -31.695 -4.889 27.615 1.00 83.69 809 ARG A CA 1
ATOM 6484 C C . ARG A 1 809 ? -30.792 -3.642 27.585 1.00 83.69 809 ARG A C 1
ATOM 6486 O O . ARG A 1 809 ? -30.929 -2.760 28.433 1.00 83.69 809 ARG A O 1
ATOM 6493 N N . ASP A 1 810 ? -29.837 -3.594 26.653 1.00 84.00 810 ASP A N 1
ATOM 6494 C CA . ASP A 1 810 ? -28.972 -2.434 26.432 1.00 84.00 810 ASP A CA 1
ATOM 6495 C C . ASP A 1 810 ? -29.788 -1.212 25.997 1.00 84.00 810 ASP A C 1
ATOM 6497 O O . ASP A 1 810 ? -30.650 -1.296 25.122 1.00 84.00 810 ASP A O 1
ATOM 6501 N N . LEU A 1 811 ? -29.450 -0.051 26.557 1.00 86.31 811 LEU A N 1
ATOM 6502 C CA . LEU A 1 811 ? -30.020 1.238 26.172 1.00 86.31 811 LEU A CA 1
ATOM 6503 C C . LEU A 1 811 ? -28.978 2.077 25.426 1.00 86.31 811 LEU A C 1
ATOM 6505 O O . LEU A 1 811 ? -27.783 2.009 25.710 1.00 86.31 811 LEU A O 1
ATOM 6509 N N . ASN A 1 812 ? -29.439 2.896 24.482 1.00 82.25 812 ASN A N 1
ATOM 6510 C CA . ASN A 1 812 ? -28.599 3.833 23.741 1.00 82.25 812 ASN A CA 1
ATOM 6511 C C . ASN A 1 812 ? -28.867 5.268 24.246 1.00 82.25 812 ASN A C 1
ATOM 6513 O O . ASN A 1 812 ? -30.006 5.723 24.154 1.00 82.25 812 ASN A O 1
ATOM 6517 N N . PRO A 1 813 ? -27.860 6.011 24.746 1.00 82.00 813 PRO A N 1
ATOM 6518 C CA . PRO A 1 813 ? -28.061 7.364 25.274 1.00 82.00 813 PRO A CA 1
ATOM 6519 C C . PRO A 1 813 ? -28.278 8.452 24.205 1.00 82.00 813 PRO A C 1
ATOM 6521 O O . PRO A 1 813 ? -28.539 9.604 24.564 1.00 82.00 813 PRO A O 1
ATOM 6524 N N . SER A 1 814 ? -28.164 8.118 22.911 1.00 76.25 814 SER A N 1
ATOM 6525 C CA . SER A 1 814 ? -28.332 9.058 21.792 1.00 76.25 814 SER A CA 1
ATOM 6526 C C . SER A 1 814 ? -29.699 9.757 21.768 1.00 76.25 814 SER A C 1
ATOM 6528 O O . SER A 1 814 ? -30.699 9.271 22.297 1.00 76.25 814 SER A O 1
ATOM 6530 N N . THR A 1 815 ? -29.744 10.925 21.128 1.00 59.81 815 THR A N 1
ATOM 6531 C CA . THR A 1 815 ? -30.898 11.840 21.115 1.00 59.81 815 THR A CA 1
ATOM 6532 C C . THR A 1 815 ? -31.634 11.874 19.768 1.00 59.81 815 THR A C 1
ATOM 6534 O O . THR A 1 815 ? -32.351 12.828 19.491 1.00 59.81 815 THR A O 1
ATOM 6537 N N . HIS A 1 816 ? -31.486 10.842 18.925 1.00 46.72 816 HIS A N 1
ATOM 6538 C CA . HIS A 1 816 ? -32.089 10.790 17.579 1.00 46.72 816 HIS A CA 1
ATOM 6539 C C . HIS A 1 816 ? -33.615 10.542 17.544 1.00 46.72 816 HIS A C 1
ATOM 6541 O O . HIS A 1 816 ? -34.207 10.566 16.469 1.00 46.72 816 HIS A O 1
ATOM 6547 N N . SER A 1 817 ? -34.267 10.347 18.694 1.00 40.22 817 SER A N 1
ATOM 6548 C CA . SER A 1 817 ? -35.726 10.479 18.845 1.00 40.22 817 SER A CA 1
ATOM 6549 C C . SER A 1 817 ? -36.141 11.963 18.834 1.00 40.22 817 SER A C 1
ATOM 6551 O O . SER A 1 817 ? -35.375 12.775 19.361 1.00 40.22 817 SER A O 1
ATOM 6553 N N . PRO A 1 818 ? -37.336 12.348 18.343 1.00 34.28 818 PRO A N 1
ATOM 6554 C CA . PRO A 1 818 ? -37.776 13.746 18.342 1.00 34.28 818 PRO A CA 1
ATOM 6555 C C . PRO A 1 818 ? -37.655 14.398 19.731 1.00 34.28 818 PRO A C 1
ATOM 6557 O O . PRO A 1 818 ? -38.032 13.813 20.749 1.00 34.28 818 PRO A O 1
ATOM 6560 N N . ARG A 1 819 ? -37.087 15.610 19.772 1.00 39.75 819 ARG A N 1
ATOM 6561 C CA . ARG A 1 819 ? -36.872 16.375 21.010 1.00 39.75 819 ARG A CA 1
ATOM 6562 C C . ARG A 1 819 ? -38.208 16.875 21.563 1.00 39.75 819 ARG A C 1
ATOM 6564 O O . ARG A 1 819 ? -38.959 17.522 20.836 1.00 39.75 819 ARG A O 1
ATOM 6571 N N . LEU A 1 820 ? -38.448 16.665 22.858 1.00 40.97 820 LEU A N 1
ATOM 6572 C CA . LEU A 1 820 ? -39.555 17.278 23.598 1.00 40.97 820 LEU A CA 1
ATOM 6573 C C . LEU A 1 820 ? -39.241 18.760 23.874 1.00 40.97 820 LEU A C 1
ATOM 6575 O O . LEU A 1 820 ? -38.805 19.139 24.959 1.00 40.97 820 LEU A O 1
ATOM 6579 N N . LEU A 1 821 ? -39.424 19.610 22.860 1.00 32.69 821 LEU A N 1
ATOM 6580 C CA . LEU A 1 821 ? -39.209 21.052 22.976 1.00 32.69 821 LEU A CA 1
ATOM 6581 C C . LEU A 1 821 ? -40.310 21.726 23.817 1.00 32.69 821 LEU A C 1
ATOM 6583 O O . LEU A 1 821 ? -41.390 22.034 23.324 1.00 32.69 821 LEU A O 1
ATOM 6587 N N . THR A 1 822 ? -39.958 22.044 25.067 1.00 32.88 822 THR A N 1
ATOM 6588 C CA . THR A 1 822 ? -40.495 23.155 25.883 1.00 32.88 822 THR A CA 1
ATOM 6589 C C . THR A 1 822 ? -42.018 23.264 26.073 1.00 32.88 822 THR A C 1
ATOM 6591 O O . THR A 1 822 ? -42.674 24.049 25.395 1.00 32.88 822 THR A O 1
ATOM 6594 N N . PHE A 1 823 ? -42.531 22.652 27.151 1.00 32.38 823 PHE A N 1
ATOM 6595 C CA . PHE A 1 823 ? -43.716 23.135 27.887 1.00 32.38 823 PHE A CA 1
ATOM 6596 C C . PHE A 1 823 ? -43.528 23.012 29.417 1.00 32.38 823 PHE A C 1
ATOM 6598 O O . PHE A 1 823 ? -44.012 22.091 30.068 1.00 32.38 823 PHE A O 1
ATOM 6605 N N . LEU A 1 824 ? -42.807 23.977 29.996 1.00 29.47 824 LEU A N 1
ATOM 6606 C CA . LEU A 1 824 ? -42.690 24.268 31.437 1.00 29.47 824 LEU A CA 1
ATOM 6607 C C . LEU A 1 824 ? -42.714 25.811 31.530 1.00 29.47 824 LEU A C 1
ATOM 6609 O O . LEU A 1 824 ? -41.939 26.447 30.822 1.00 29.47 824 LEU A O 1
ATOM 6613 N N . PHE A 1 825 ? -43.581 26.517 32.265 1.00 28.86 825 PHE A N 1
ATOM 6614 C CA . PHE A 1 825 ? -44.266 26.245 33.537 1.00 28.86 825 PHE A CA 1
ATOM 6615 C C . PHE A 1 825 ? -45.699 26.831 33.572 1.00 28.86 825 PHE A C 1
ATOM 6617 O O . PHE A 1 825 ? -45.965 27.809 32.871 1.00 28.86 825 PHE A O 1
ATOM 6624 N N . PRO A 1 826 ? -46.580 26.377 34.486 1.00 32.66 826 PRO A N 1
ATOM 6625 C CA . PRO A 1 826 ? -47.858 27.024 34.778 1.00 32.66 826 PRO A CA 1
ATOM 6626 C C . PRO A 1 826 ? -47.791 28.000 35.978 1.00 32.66 826 PRO A C 1
ATOM 6628 O O . PRO A 1 826 ? -48.523 27.820 36.945 1.00 32.66 826 PRO A O 1
ATOM 6631 N N . THR A 1 827 ? -46.959 29.053 35.936 1.00 33.81 827 THR A N 1
ATOM 6632 C CA . THR A 1 827 ? -47.085 30.221 36.850 1.00 33.81 827 THR A CA 1
ATOM 6633 C C . THR A 1 827 ? -46.397 31.480 36.308 1.00 33.81 827 THR A C 1
ATOM 6635 O O . THR A 1 827 ? -45.173 31.567 36.367 1.00 33.81 827 THR A O 1
ATOM 6638 N N . LEU A 1 828 ? -47.176 32.481 35.877 1.00 27.80 828 LEU A N 1
ATOM 6639 C CA . LEU A 1 828 ? -46.936 33.933 36.037 1.00 27.80 828 LEU A CA 1
ATOM 6640 C C . LEU A 1 828 ? -48.221 34.703 35.607 1.00 27.80 828 LEU A C 1
ATOM 6642 O O . LEU A 1 828 ? -49.001 34.156 34.826 1.00 27.80 828 LEU A O 1
ATOM 6646 N N . PRO A 1 829 ? -48.506 35.915 36.137 1.00 28.12 829 PRO A N 1
ATOM 6647 C CA . PRO A 1 829 ? -49.766 36.637 35.892 1.00 28.12 829 PRO A CA 1
ATOM 6648 C C . PRO A 1 829 ? -49.911 37.195 34.460 1.00 28.12 829 PRO A C 1
ATOM 6650 O O . PRO A 1 829 ? -48.927 37.274 33.725 1.00 28.12 829 PRO A O 1
ATOM 6653 N N . PRO A 1 830 ? -51.124 37.619 34.050 1.00 33.88 830 PRO A N 1
ATOM 6654 C CA . PRO A 1 830 ? -51.406 37.961 32.662 1.00 33.88 830 PRO A CA 1
ATOM 6655 C C . PRO A 1 830 ? -50.857 39.336 32.270 1.00 33.88 830 PRO A C 1
ATOM 6657 O O . PRO A 1 830 ? -51.111 40.320 32.961 1.00 33.88 830 PRO A O 1
AT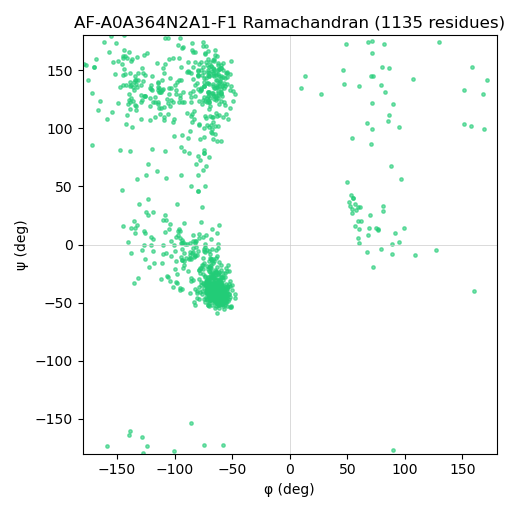OM 6660 N N . ASN A 1 831 ? -50.203 39.412 31.106 1.00 31.77 831 ASN A N 1
ATOM 6661 C CA . ASN A 1 831 ? -50.411 40.471 30.111 1.00 31.77 831 ASN A CA 1
ATOM 6662 C C . ASN A 1 831 ? -49.695 40.149 28.782 1.00 31.77 831 ASN A C 1
ATOM 6664 O O . ASN A 1 831 ? -48.675 39.470 28.768 1.00 31.77 831 ASN A O 1
ATOM 6668 N N . PHE A 1 832 ? -50.238 40.695 27.689 1.00 27.03 832 PHE A N 1
ATOM 6669 C CA . PHE A 1 832 ? -49.767 40.619 26.293 1.00 27.03 832 PHE A CA 1
ATOM 6670 C C . PHE A 1 832 ? -49.889 39.279 25.543 1.00 27.03 832 PHE A C 1
ATOM 6672 O O . PHE A 1 832 ? -48.950 38.512 25.359 1.00 27.03 832 PHE A O 1
ATOM 6679 N N . LEU A 1 833 ? -51.081 39.111 24.960 1.00 30.42 833 LEU A N 1
ATOM 6680 C CA . LEU A 1 833 ? -51.297 38.425 23.683 1.00 30.42 833 LEU A CA 1
ATOM 6681 C C . LEU A 1 833 ? -50.426 39.023 22.561 1.00 30.42 833 LEU A C 1
ATOM 6683 O O . LEU A 1 833 ? -50.402 40.245 22.416 1.00 30.42 833 LEU A O 1
ATOM 6687 N N . SER A 1 834 ? -49.839 38.170 21.712 1.00 33.50 834 SER A N 1
ATOM 6688 C CA . SER A 1 834 ? -49.874 38.223 20.229 1.00 33.50 834 SER A CA 1
ATOM 6689 C C . SER A 1 834 ? -48.702 37.439 19.605 1.00 33.50 834 SER A C 1
ATOM 6691 O O . SER A 1 834 ? -47.624 37.369 20.182 1.00 33.50 834 SER A O 1
ATOM 6693 N N . ILE A 1 835 ? -48.911 36.945 18.375 1.00 28.58 835 ILE A N 1
ATOM 6694 C CA . ILE A 1 835 ? -47.984 36.223 17.467 1.00 28.58 835 ILE A CA 1
ATOM 6695 C C . ILE A 1 835 ? -48.092 34.682 17.524 1.00 28.58 835 ILE A C 1
ATOM 6697 O O . ILE A 1 835 ? -47.124 33.945 17.663 1.00 28.58 835 ILE A O 1
ATOM 6701 N N . THR A 1 836 ? -49.305 34.176 17.283 1.00 28.44 836 THR A N 1
ATOM 6702 C CA . THR A 1 836 ? -49.581 32.777 16.878 1.00 28.44 836 THR A CA 1
ATOM 6703 C C . THR A 1 836 ? -50.065 32.666 15.420 1.00 28.44 836 THR A C 1
ATOM 6705 O O . THR A 1 836 ? -50.682 31.677 15.035 1.00 28.44 836 THR A O 1
ATOM 6708 N N . ALA A 1 837 ? -49.779 33.679 14.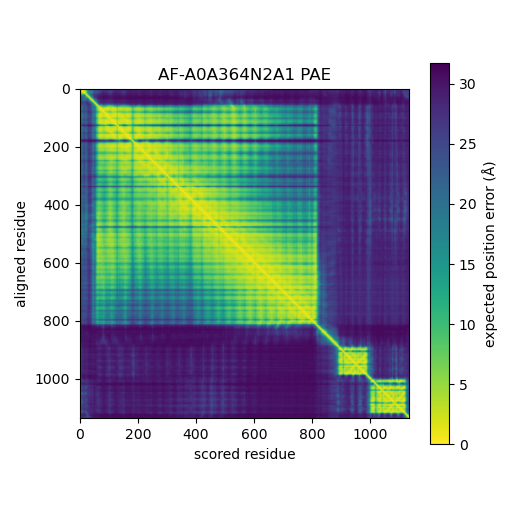590 1.00 31.64 837 ALA A N 1
ATOM 6709 C CA . ALA A 1 837 ? -50.381 33.855 13.260 1.00 31.64 837 ALA A CA 1
ATOM 6710 C C . ALA A 1 837 ? -49.397 33.878 12.065 1.00 31.64 837 ALA A C 1
ATOM 6712 O O . ALA A 1 837 ? -49.832 34.162 10.957 1.00 31.64 837 ALA A O 1
ATOM 6713 N N . ILE A 1 838 ? -48.093 33.619 12.258 1.00 33.69 838 ILE A N 1
ATOM 6714 C CA . ILE A 1 838 ? -47.075 33.764 11.182 1.00 33.69 838 ILE A CA 1
ATOM 6715 C C . ILE A 1 838 ? -46.286 32.469 10.887 1.00 33.69 838 ILE A C 1
ATOM 6717 O O . ILE A 1 838 ? -45.746 32.312 9.798 1.00 33.69 838 ILE A O 1
ATOM 6721 N N . LEU A 1 839 ? -46.253 31.489 11.798 1.00 31.28 839 LEU A N 1
ATOM 6722 C CA . LEU A 1 839 ? -45.434 30.270 11.635 1.00 31.28 839 LEU A CA 1
ATOM 6723 C C . LEU A 1 839 ? -46.183 29.044 11.078 1.00 31.28 839 LEU A C 1
ATOM 6725 O O . LEU A 1 839 ? -45.637 27.944 11.090 1.00 31.28 839 LEU A O 1
ATOM 6729 N N . LYS A 1 840 ? -47.411 29.210 10.565 1.00 29.81 840 LYS A N 1
ATOM 6730 C CA . LYS A 1 840 ? -48.197 28.0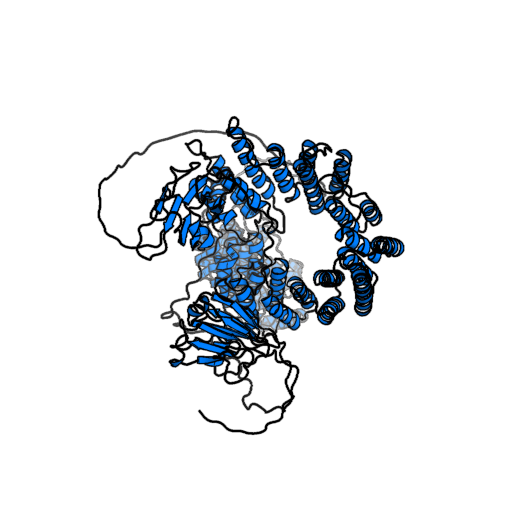96 9.998 1.00 29.81 840 LYS A CA 1
ATOM 6731 C C . LYS A 1 840 ? -48.016 27.883 8.487 1.00 29.81 840 LYS A C 1
ATOM 6733 O O . LYS A 1 840 ? -48.337 26.801 8.008 1.00 29.81 840 LYS A O 1
ATOM 6738 N N . ASP A 1 841 ? -47.429 28.846 7.772 1.00 30.81 841 ASP A N 1
ATOM 6739 C CA . ASP A 1 841 ? -47.252 28.779 6.309 1.00 30.81 841 ASP A CA 1
ATOM 6740 C C . ASP A 1 841 ? -45.899 28.196 5.858 1.00 30.81 841 ASP A C 1
ATOM 6742 O O . ASP A 1 841 ? -45.736 27.826 4.697 1.00 30.81 841 ASP A O 1
ATOM 6746 N N . PHE A 1 842 ? -44.916 28.056 6.756 1.00 29.14 842 PHE A N 1
ATOM 6747 C CA . PHE A 1 842 ? -43.555 27.649 6.366 1.00 29.14 842 PHE A CA 1
ATOM 6748 C C . PHE A 1 842 ? -43.342 26.127 6.239 1.00 29.14 842 PHE A C 1
ATOM 6750 O O . PHE A 1 842 ? -42.282 25.690 5.801 1.00 29.14 842 PHE A O 1
ATOM 6757 N N . TYR A 1 843 ? -44.331 25.302 6.608 1.00 28.98 843 TYR A N 1
ATOM 6758 C CA . TYR A 1 843 ? -44.191 23.836 6.687 1.00 28.98 843 TYR A CA 1
ATOM 6759 C C . TYR A 1 843 ? -44.853 23.070 5.522 1.00 28.98 843 TYR A C 1
ATOM 6761 O O . TYR A 1 843 ? -45.124 21.873 5.628 1.00 28.98 843 TYR A O 1
ATOM 6769 N N . HIS A 1 844 ? -45.154 23.745 4.405 1.00 32.81 844 HIS A N 1
ATOM 6770 C CA . HIS A 1 844 ? -45.856 23.125 3.269 1.00 32.81 844 HIS A CA 1
ATOM 6771 C C . HIS A 1 844 ? -45.182 23.261 1.898 1.00 32.81 844 HIS A C 1
ATOM 6773 O O . HIS A 1 844 ? -45.778 22.898 0.885 1.00 32.81 844 HIS A O 1
ATOM 6779 N N . HIS A 1 845 ? -43.923 23.703 1.848 1.00 31.02 845 HIS A N 1
ATOM 6780 C CA . HIS A 1 845 ? -43.088 23.660 0.643 1.00 31.02 845 HIS A CA 1
ATOM 6781 C C . HIS A 1 845 ? -41.667 23.201 0.985 1.00 31.02 845 HIS A C 1
ATOM 6783 O O . HIS A 1 845 ? -40.873 23.994 1.478 1.00 31.02 845 HIS A O 1
ATOM 6789 N N . CYS A 1 846 ? -41.373 21.919 0.722 1.00 26.94 846 CYS A N 1
ATOM 6790 C CA . CYS A 1 846 ? -40.137 21.430 0.083 1.00 26.94 846 CYS A CA 1
ATOM 6791 C C . CYS A 1 846 ? -40.021 19.900 0.194 1.00 26.94 846 CYS A C 1
ATOM 6793 O O . CYS A 1 846 ? -39.536 19.363 1.187 1.00 26.94 846 CYS A O 1
ATOM 6795 N N . HIS A 1 847 ? -40.382 19.191 -0.876 1.00 27.16 847 HIS A N 1
ATOM 6796 C CA . HIS A 1 847 ? -39.925 17.823 -1.109 1.00 27.16 847 HIS A CA 1
ATOM 6797 C C . HIS A 1 847 ? -39.572 17.660 -2.595 1.00 27.16 847 HIS A C 1
ATOM 6799 O O . HIS A 1 847 ? -40.372 18.033 -3.450 1.00 27.16 847 HIS A O 1
ATOM 6805 N N . LYS A 1 848 ? -38.433 16.995 -2.864 1.00 26.09 848 LYS A N 1
ATOM 6806 C CA . LYS A 1 848 ? -37.974 16.457 -4.170 1.00 26.09 848 LYS A CA 1
ATOM 6807 C C . LYS A 1 848 ? -37.319 17.471 -5.164 1.00 26.09 848 LYS A C 1
ATOM 6809 O O . LYS A 1 848 ? -37.458 18.669 -4.958 1.00 26.09 848 LYS A O 1
ATOM 6814 N N . PRO A 1 849 ? -36.408 17.010 -6.066 1.00 38.50 849 PRO A N 1
ATOM 6815 C CA . PRO A 1 849 ? -34.977 17.361 -5.912 1.00 38.50 849 PRO A CA 1
ATOM 6816 C C . PRO A 1 849 ? -34.220 17.711 -7.234 1.00 38.50 849 PRO A C 1
ATOM 6818 O O . PRO A 1 849 ? -34.846 17.837 -8.279 1.00 38.50 849 PRO A O 1
ATOM 6821 N N . ILE A 1 850 ? -32.868 17.701 -7.180 1.00 24.11 850 ILE A N 1
ATOM 6822 C CA . ILE A 1 850 ? -31.861 17.500 -8.272 1.00 24.11 850 ILE A CA 1
ATOM 6823 C C . ILE A 1 850 ? -31.054 18.750 -8.745 1.00 24.11 850 ILE A C 1
ATOM 6825 O O . ILE A 1 850 ? -31.580 19.846 -8.873 1.00 24.11 850 ILE A O 1
ATOM 6829 N N . SER A 1 851 ? -29.764 18.478 -9.042 1.00 23.72 851 SER A N 1
ATOM 6830 C CA . SER A 1 851 ? -28.749 19.146 -9.906 1.00 23.72 851 SER A CA 1
ATOM 6831 C C . SER A 1 851 ? -27.861 20.320 -9.429 1.00 23.72 851 SER A C 1
ATOM 6833 O O . SER A 1 851 ? -28.270 21.470 -9.455 1.00 23.72 851 SER A O 1
ATOM 6835 N N . ALA A 1 852 ? -26.580 19.972 -9.213 1.00 24.97 852 ALA A N 1
ATOM 6836 C CA . ALA A 1 852 ? -25.380 20.395 -9.975 1.00 24.97 852 ALA A CA 1
ATOM 6837 C C . ALA A 1 852 ? -24.768 21.829 -9.914 1.00 24.97 852 ALA A C 1
ATOM 6839 O O . ALA A 1 852 ? -25.446 22.843 -9.946 1.00 24.97 852 ALA A O 1
ATOM 6840 N N . GLU A 1 853 ? -23.423 21.817 -10.015 1.00 25.17 853 GLU A N 1
ATOM 6841 C CA . GLU A 1 853 ? -22.463 22.854 -10.479 1.00 25.17 853 GLU A CA 1
ATOM 6842 C C . GLU A 1 853 ? -21.896 23.961 -9.537 1.00 25.17 853 GLU A C 1
ATOM 6844 O O . GLU A 1 853 ? -22.525 24.965 -9.238 1.00 25.17 853 GLU A O 1
ATOM 6849 N N . LYS A 1 854 ? -20.577 23.813 -9.277 1.00 26.19 854 LYS A N 1
ATOM 6850 C CA . LYS A 1 854 ? -19.457 24.795 -9.400 1.00 26.19 854 LYS A CA 1
ATOM 6851 C C . LYS A 1 854 ? -19.262 26.010 -8.446 1.00 26.19 854 LYS A C 1
ATOM 6853 O O . LYS A 1 854 ? -19.963 27.007 -8.504 1.00 26.19 854 LYS A O 1
ATOM 6858 N N . LYS A 1 855 ? -18.065 25.978 -7.820 1.00 26.17 855 LYS A N 1
ATOM 6859 C CA . LYS A 1 855 ? -17.035 27.046 -7.635 1.00 26.17 855 LYS A CA 1
ATOM 6860 C C . LYS A 1 855 ? -17.311 28.298 -6.756 1.00 26.17 855 LYS A C 1
ATOM 6862 O O . LYS A 1 855 ? -17.895 29.272 -7.206 1.00 26.17 855 LYS A O 1
ATOM 6867 N N . VAL A 1 856 ? -16.715 28.312 -5.548 1.00 24.06 856 VAL A N 1
ATOM 6868 C CA . VAL A 1 856 ? -15.451 29.032 -5.166 1.00 24.06 856 VAL A CA 1
ATOM 6869 C C . VAL A 1 856 ? -15.133 30.313 -5.993 1.00 24.06 856 VAL A C 1
ATOM 6871 O O . VAL A 1 856 ? -15.093 30.215 -7.213 1.00 24.06 856 VAL A O 1
ATOM 6874 N N . SER A 1 857 ? -14.820 31.515 -5.461 1.00 24.75 857 SER A N 1
ATOM 6875 C CA . SER A 1 857 ? -14.078 31.904 -4.231 1.00 24.75 857 SER A CA 1
ATOM 6876 C C . SER A 1 857 ? -14.454 33.320 -3.683 1.00 24.75 857 SER A C 1
ATOM 6878 O O . SER A 1 857 ? -15.282 33.995 -4.292 1.00 24.75 857 SER A O 1
ATOM 6880 N N . PRO A 1 858 ? -13.857 33.805 -2.562 1.00 33.12 858 PRO A N 1
ATOM 6881 C CA . PRO A 1 858 ? -14.296 35.008 -1.830 1.00 33.12 858 PRO A CA 1
ATOM 6882 C C . PRO A 1 858 ? -13.370 36.241 -1.960 1.00 33.12 858 PRO A C 1
ATOM 6884 O O . PRO A 1 858 ? -12.269 36.152 -2.502 1.00 33.12 858 PRO A O 1
ATOM 6887 N N . ALA A 1 859 ? -13.771 37.364 -1.346 1.00 21.62 859 ALA A N 1
ATOM 6888 C CA . ALA A 1 859 ? -12.897 38.488 -0.986 1.00 21.62 859 ALA A CA 1
ATOM 6889 C C . ALA A 1 859 ? -13.435 39.255 0.243 1.00 21.62 859 ALA A C 1
ATOM 6891 O O . ALA A 1 859 ? -14.652 39.373 0.365 1.00 21.62 859 ALA A O 1
ATOM 6892 N N . ILE A 1 860 ? -12.527 39.795 1.084 1.00 22.36 860 ILE A N 1
ATOM 6893 C CA . ILE A 1 860 ? -12.565 41.092 1.826 1.00 22.36 860 ILE A CA 1
ATOM 6894 C C . ILE A 1 860 ? -11.758 41.054 3.154 1.00 22.36 860 ILE A C 1
ATOM 6896 O O . ILE A 1 860 ? -12.193 40.536 4.175 1.00 22.36 860 ILE A O 1
ATOM 6900 N N . THR A 1 861 ? -10.576 41.682 3.086 1.00 23.53 861 THR A N 1
ATOM 6901 C CA . THR A 1 861 ? -10.062 42.728 4.003 1.00 23.53 861 THR A CA 1
ATOM 6902 C C . THR A 1 861 ? -9.622 42.410 5.449 1.00 23.53 861 THR A C 1
ATOM 6904 O O . THR A 1 861 ? -10.389 42.436 6.404 1.00 23.53 861 THR A O 1
ATOM 6907 N N . THR A 1 862 ? -8.297 42.282 5.582 1.00 22.88 862 THR A N 1
ATOM 6908 C CA . THR A 1 862 ? -7.389 42.987 6.523 1.00 22.88 862 THR A CA 1
ATOM 6909 C C . THR A 1 862 ? -7.942 43.848 7.675 1.00 22.88 862 THR A C 1
ATOM 6911 O O . THR A 1 862 ? -8.614 44.850 7.451 1.00 22.88 862 THR A O 1
ATOM 6914 N N . MET A 1 863 ? -7.360 43.666 8.873 1.00 21.86 863 MET A N 1
ATOM 6915 C CA . MET A 1 863 ? -7.046 44.786 9.779 1.00 21.86 863 MET A CA 1
ATOM 6916 C C . MET A 1 863 ? -5.772 44.506 10.610 1.00 21.86 863 MET A C 1
ATOM 6918 O O . MET A 1 863 ? -5.577 43.400 11.102 1.00 21.86 863 MET A O 1
ATOM 6922 N N . ARG A 1 864 ? -4.879 45.502 10.732 1.00 23.22 864 ARG A N 1
ATOM 6923 C CA . ARG A 1 864 ? -3.666 45.491 11.590 1.00 23.22 864 ARG A CA 1
ATOM 6924 C C . ARG A 1 864 ? -3.960 46.185 12.929 1.00 23.22 864 ARG A C 1
ATOM 6926 O O . ARG A 1 864 ? -4.819 47.058 12.938 1.00 23.22 864 ARG A O 1
ATOM 6933 N N . VAL A 1 865 ? -3.147 45.937 13.968 1.00 21.77 865 VAL A N 1
ATOM 6934 C CA . VAL A 1 865 ? -2.490 46.974 14.813 1.00 21.77 865 VAL A CA 1
ATOM 6935 C C . VAL A 1 865 ? -1.405 46.340 15.720 1.00 21.77 865 VAL A C 1
ATOM 6937 O O . VAL A 1 865 ? -1.349 45.126 15.881 1.00 21.77 865 VAL A O 1
ATOM 6940 N N . THR A 1 866 ? -0.473 47.171 16.196 1.00 24.58 866 THR A N 1
ATOM 6941 C CA . THR A 1 866 ? 0.889 46.884 16.700 1.00 24.58 866 THR A CA 1
ATOM 6942 C C . THR A 1 866 ? 1.076 46.948 18.225 1.00 24.58 866 THR A C 1
ATOM 6944 O O . THR A 1 866 ? 0.333 47.668 18.875 1.00 24.58 866 THR A O 1
ATOM 6947 N N . HIS A 1 867 ? 2.137 46.309 18.759 1.00 22.70 867 HIS A N 1
ATOM 6948 C CA . HIS A 1 867 ? 3.240 46.846 19.619 1.00 22.70 867 HIS A CA 1
ATOM 6949 C C . HIS A 1 867 ? 4.043 45.642 20.211 1.00 22.70 867 HIS A C 1
ATOM 6951 O O . HIS A 1 867 ? 3.411 44.668 20.595 1.00 22.70 867 HIS A O 1
ATOM 6957 N N . LEU A 1 868 ? 5.383 45.481 20.186 1.00 20.62 868 LEU A N 1
ATOM 6958 C CA . LEU A 1 868 ? 6.589 46.325 20.406 1.00 20.62 868 LEU A CA 1
ATOM 6959 C C . LEU A 1 868 ? 7.052 46.323 21.888 1.00 20.62 868 LEU A C 1
ATOM 6961 O O . LEU A 1 868 ? 6.261 46.719 22.732 1.00 20.62 868 LEU A O 1
ATOM 6965 N N . VAL A 1 869 ? 8.308 45.889 22.162 1.00 21.73 869 VAL A N 1
ATOM 6966 C CA . VAL A 1 869 ? 9.264 46.291 23.252 1.00 21.73 869 VAL A CA 1
ATOM 6967 C C . VAL A 1 869 ? 10.340 45.204 23.546 1.00 21.73 869 VAL A C 1
ATOM 6969 O O . VAL A 1 869 ? 10.092 44.188 24.180 1.00 21.73 869 VAL A O 1
ATOM 6972 N N . THR A 1 870 ? 11.544 45.470 23.020 1.00 22.53 870 THR A N 1
ATOM 6973 C CA . THR A 1 870 ? 12.940 45.229 23.490 1.00 22.53 870 THR A CA 1
ATOM 6974 C C . THR A 1 870 ? 13.313 44.306 24.675 1.00 22.53 870 THR A C 1
ATOM 6976 O O . THR A 1 870 ? 12.753 44.414 25.761 1.00 22.53 870 THR A O 1
ATOM 6979 N N . GLY A 1 871 ? 14.470 43.628 24.541 1.00 22.69 871 GLY A N 1
ATOM 6980 C CA . GLY A 1 871 ? 15.335 43.151 25.642 1.00 22.69 871 GLY A CA 1
ATOM 6981 C C . GLY A 1 871 ? 16.741 42.757 25.138 1.00 22.69 871 GLY A C 1
ATOM 6982 O O . GLY A 1 871 ? 16.844 41.969 24.205 1.00 22.69 871 GLY A O 1
ATOM 6983 N N . LEU A 1 872 ? 17.817 43.344 25.685 1.00 21.33 872 LEU A N 1
ATOM 6984 C CA . LEU A 1 872 ? 19.180 43.358 25.105 1.00 21.33 872 LEU A CA 1
ATOM 6985 C C . LEU A 1 872 ? 20.223 42.499 25.859 1.00 21.33 872 LEU A C 1
ATOM 6987 O O . LEU A 1 872 ? 20.193 42.443 27.081 1.00 21.33 872 LEU A O 1
ATOM 6991 N N . LEU A 1 873 ? 21.220 42.021 25.093 1.00 21.53 873 LEU A N 1
ATOM 6992 C CA . LEU A 1 873 ? 22.662 41.862 25.409 1.00 21.53 873 LEU A CA 1
ATOM 6993 C C . LEU A 1 873 ? 23.156 40.973 26.579 1.00 21.53 873 LEU A C 1
ATOM 6995 O O . LEU A 1 873 ? 22.753 41.100 27.728 1.00 21.53 873 LEU A O 1
ATOM 6999 N N . GLY A 1 874 ? 24.216 40.206 26.284 1.00 23.55 874 GLY A N 1
ATOM 7000 C CA . GLY A 1 874 ? 25.144 39.592 27.246 1.00 23.55 874 GLY A CA 1
ATOM 7001 C C . GLY A 1 874 ? 26.395 39.069 26.520 1.00 23.55 874 GLY A C 1
ATOM 7002 O O . GLY A 1 874 ? 26.277 38.215 25.648 1.00 23.55 874 GLY A O 1
ATOM 7003 N N . LEU A 1 875 ? 27.576 39.629 26.808 1.00 22.70 875 LEU A N 1
ATOM 7004 C CA . LEU A 1 875 ? 28.794 39.504 25.985 1.00 22.70 875 LEU A CA 1
ATOM 7005 C C . LEU A 1 875 ? 29.858 38.533 26.542 1.00 22.70 875 LEU A C 1
ATOM 7007 O O . LEU A 1 875 ? 30.128 38.537 27.734 1.00 22.70 875 LEU A O 1
ATOM 7011 N N . ALA A 1 876 ? 30.506 37.828 25.605 1.00 23.11 876 ALA A N 1
ATOM 7012 C CA . ALA A 1 876 ? 31.947 37.537 25.463 1.00 23.11 876 ALA A CA 1
ATOM 7013 C C . ALA A 1 876 ? 32.831 37.042 26.640 1.00 23.11 876 ALA A C 1
ATOM 7015 O O . ALA A 1 876 ? 32.910 37.639 27.709 1.00 23.11 876 ALA A O 1
ATOM 7016 N N . GLY A 1 877 ? 33.689 36.061 26.317 1.00 23.73 877 GLY A N 1
ATOM 7017 C CA . GLY A 1 877 ? 34.923 35.725 27.042 1.00 23.73 877 GLY A CA 1
ATOM 7018 C C . GLY A 1 877 ? 35.952 35.043 26.122 1.00 23.73 877 GLY A C 1
ATOM 7019 O O . GLY A 1 877 ? 35.702 33.949 25.627 1.00 23.73 877 GLY A O 1
ATOM 7020 N N . LEU A 1 878 ? 37.086 35.706 25.865 1.00 22.55 878 LEU A N 1
ATOM 7021 C CA . LEU A 1 878 ? 38.277 35.181 25.155 1.00 22.55 878 LEU A CA 1
ATOM 7022 C C . LEU A 1 878 ? 39.176 34.419 26.178 1.00 22.55 878 LEU A C 1
ATOM 7024 O O . LEU A 1 878 ? 38.931 34.550 27.372 1.00 22.55 878 LEU A O 1
ATOM 7028 N N . SER A 1 879 ? 40.206 33.613 25.871 1.00 22.97 879 SER A N 1
ATOM 7029 C CA . SER A 1 879 ? 41.267 33.715 24.844 1.00 22.97 879 SER A CA 1
ATOM 7030 C C . SER A 1 879 ? 42.211 32.476 24.834 1.00 22.97 879 SER A C 1
ATOM 7032 O O . SER A 1 879 ? 42.414 31.916 25.901 1.00 22.97 879 SER A O 1
ATOM 7034 N N . GLN A 1 880 ? 42.847 32.173 23.679 1.00 24.19 880 GLN A N 1
ATOM 7035 C CA . GLN A 1 880 ? 44.278 31.781 23.422 1.00 24.19 880 GLN A CA 1
ATOM 7036 C C . GLN A 1 880 ? 45.023 30.707 24.291 1.00 24.19 880 GLN A C 1
ATOM 7038 O O . GLN A 1 880 ? 44.833 30.659 25.494 1.00 24.19 880 GLN A O 1
ATOM 7043 N N . ALA A 1 881 ? 46.014 29.908 23.827 1.00 22.72 881 ALA A N 1
ATOM 7044 C CA . ALA A 1 881 ? 46.492 29.455 22.494 1.00 22.72 881 ALA A CA 1
ATOM 7045 C C . ALA A 1 881 ? 47.653 28.398 22.612 1.00 22.72 881 ALA A C 1
ATOM 7047 O O . ALA A 1 881 ? 48.526 28.621 23.438 1.00 22.72 881 ALA A O 1
ATOM 7048 N N . ALA A 1 882 ? 47.682 27.352 21.745 1.00 20.81 882 ALA A N 1
ATOM 7049 C CA . ALA A 1 882 ? 48.829 26.691 21.021 1.00 20.81 882 ALA A CA 1
ATOM 7050 C C . ALA A 1 882 ? 50.167 26.244 21.737 1.00 20.81 882 ALA A C 1
ATOM 7052 O O . ALA A 1 882 ? 50.421 26.696 22.847 1.00 20.81 882 ALA A O 1
ATOM 7053 N N . PRO A 1 883 ? 51.145 25.514 21.103 1.00 38.00 883 PRO A N 1
ATOM 7054 C CA . PRO A 1 883 ? 51.160 24.414 20.081 1.00 38.00 883 PRO A CA 1
ATOM 7055 C C . PRO A 1 883 ? 52.210 23.250 20.352 1.00 38.00 883 PRO A C 1
ATOM 7057 O O . PRO A 1 883 ? 52.741 23.173 21.454 1.00 38.00 883 PRO A O 1
ATOM 7060 N N . VAL A 1 884 ? 52.583 22.451 19.307 1.00 23.67 884 VAL A N 1
ATOM 7061 C CA . VAL A 1 884 ? 53.845 21.634 19.075 1.00 23.67 884 VAL A CA 1
ATOM 7062 C C . VAL A 1 884 ? 53.813 20.123 19.473 1.00 23.67 884 VAL A C 1
ATOM 7064 O O . VAL A 1 884 ? 53.699 19.829 20.656 1.00 23.67 884 VAL A O 1
ATOM 7067 N N . SER A 1 885 ? 53.638 19.152 18.540 1.00 24.92 885 SER A N 1
ATOM 7068 C CA . SER A 1 885 ? 54.583 18.351 17.666 1.00 24.92 885 SER A CA 1
ATOM 7069 C C . SER A 1 885 ? 55.160 17.067 18.340 1.00 24.92 885 SER A C 1
ATOM 7071 O O . SER A 1 885 ? 55.154 16.999 19.564 1.00 24.92 885 SER A O 1
ATOM 7073 N N . ASP A 1 886 ? 55.554 15.954 17.683 1.00 22.50 886 ASP A N 1
ATOM 7074 C CA . ASP A 1 886 ? 55.970 15.660 16.287 1.00 22.50 886 ASP A CA 1
ATOM 7075 C C . ASP A 1 886 ? 55.530 14.266 15.733 1.00 22.50 886 ASP A C 1
ATOM 7077 O O . ASP A 1 886 ? 55.104 13.383 16.476 1.00 22.50 886 ASP A O 1
ATOM 7081 N N . ASP A 1 887 ? 55.686 14.130 14.404 1.00 24.50 887 ASP A N 1
ATOM 7082 C CA . ASP A 1 887 ? 55.553 12.988 13.455 1.00 24.50 887 ASP A CA 1
ATOM 7083 C C . ASP A 1 887 ? 56.451 11.741 13.745 1.00 24.50 887 ASP A C 1
ATOM 7085 O O . ASP A 1 887 ? 57.165 11.758 14.751 1.00 24.50 887 ASP A O 1
ATOM 7089 N N . PRO A 1 888 ? 56.548 10.677 12.889 1.00 36.78 888 PRO A N 1
ATOM 7090 C CA . PRO A 1 888 ? 55.925 10.391 11.565 1.00 36.78 888 PRO A CA 1
ATOM 7091 C C . PRO A 1 888 ? 55.125 9.050 11.529 1.00 36.78 888 PRO A C 1
ATOM 7093 O O . PRO A 1 888 ? 54.992 8.401 12.561 1.00 36.78 888 PRO A O 1
ATOM 7096 N N . HIS A 1 889 ? 54.575 8.495 10.428 1.00 29.45 889 HIS A N 1
ATOM 7097 C CA . HIS A 1 889 ? 54.496 8.806 8.975 1.00 29.45 889 HIS A CA 1
ATOM 7098 C C . HIS A 1 889 ? 53.166 8.210 8.389 1.00 29.45 889 HIS A C 1
ATOM 7100 O O . HIS A 1 889 ? 52.467 7.514 9.129 1.00 29.45 889 HIS A O 1
ATOM 7106 N N . PRO A 1 890 ? 52.761 8.447 7.112 1.00 37.66 890 PRO A N 1
ATOM 7107 C CA . PRO A 1 890 ? 51.330 8.633 6.831 1.00 37.66 890 PRO A CA 1
ATOM 7108 C C . PRO A 1 890 ? 50.675 7.760 5.738 1.00 37.66 890 PRO A C 1
ATOM 7110 O O . PRO A 1 890 ? 51.310 7.286 4.796 1.00 37.66 890 PRO A O 1
ATOM 7113 N N . VAL A 1 891 ? 49.338 7.721 5.789 1.00 35.22 891 VAL A N 1
ATOM 7114 C CA . VAL A 1 891 ? 48.475 7.664 4.597 1.00 35.22 891 VAL A CA 1
ATOM 7115 C C . VAL A 1 891 ? 47.960 9.083 4.347 1.00 35.22 891 VAL A C 1
ATOM 7117 O O . VAL A 1 891 ? 47.122 9.572 5.100 1.00 35.22 891 VAL A O 1
ATOM 7120 N N . THR A 1 892 ? 48.458 9.750 3.307 1.00 39.78 892 THR A N 1
ATOM 7121 C CA . THR A 1 892 ? 47.987 11.080 2.886 1.00 39.78 892 THR A CA 1
ATOM 7122 C C . THR A 1 892 ? 47.873 11.185 1.365 1.00 39.78 892 THR A C 1
ATOM 7124 O O . THR A 1 892 ? 48.713 10.681 0.609 1.00 39.78 892 THR A O 1
ATOM 7127 N N . THR A 1 893 ? 46.805 11.856 0.932 1.00 49.84 893 THR A N 1
ATOM 7128 C CA . THR A 1 893 ? 46.626 12.413 -0.417 1.00 49.84 893 THR A CA 1
ATOM 7129 C C . THR A 1 893 ? 47.692 13.475 -0.694 1.00 49.84 893 THR A C 1
ATOM 7131 O O . THR A 1 893 ? 48.235 14.065 0.246 1.00 49.84 893 THR A O 1
ATOM 7134 N N . LEU A 1 894 ? 48.003 13.745 -1.967 1.00 53.09 894 LEU A N 1
ATOM 7135 C CA . LEU A 1 894 ? 48.899 14.856 -2.301 1.00 53.09 894 LEU A CA 1
ATOM 7136 C C . LEU A 1 894 ? 48.336 16.207 -1.800 1.00 53.09 894 LEU A C 1
ATOM 7138 O O . LEU A 1 894 ? 47.124 16.415 -1.853 1.00 53.09 894 LEU A O 1
ATOM 7142 N N . PRO A 1 895 ? 49.183 17.142 -1.325 1.00 59.41 895 PRO A N 1
ATOM 7143 C CA . PRO A 1 895 ? 48.755 18.514 -1.053 1.00 59.41 895 PRO A CA 1
ATOM 7144 C C . PRO A 1 895 ? 48.358 19.236 -2.350 1.00 59.41 895 PRO A C 1
ATOM 7146 O O . PRO A 1 895 ? 49.055 19.089 -3.350 1.00 59.41 895 PRO A O 1
ATOM 7149 N N . ASP A 1 896 ? 47.346 20.112 -2.307 1.00 57.44 896 ASP A N 1
ATOM 7150 C CA . ASP A 1 896 ? 46.853 20.895 -3.466 1.00 57.44 896 ASP A CA 1
ATOM 7151 C C . ASP A 1 896 ? 47.932 21.717 -4.207 1.00 57.44 896 ASP A C 1
ATOM 7153 O O . ASP A 1 896 ? 47.719 22.153 -5.337 1.00 57.44 896 ASP A O 1
ATOM 7157 N N . SER A 1 897 ? 49.088 21.962 -3.581 1.00 64.44 897 SER A N 1
ATOM 7158 C CA . SER A 1 897 ? 50.237 22.655 -4.177 1.00 64.44 897 SER A CA 1
ATOM 7159 C C . SER A 1 897 ? 51.147 21.756 -5.028 1.00 64.44 897 SER A C 1
ATOM 7161 O O . SER A 1 897 ? 52.027 22.271 -5.721 1.00 64.44 897 SER A O 1
ATOM 7163 N N . GLN A 1 898 ? 50.964 20.431 -4.992 1.00 75.00 898 GLN A N 1
ATOM 7164 C CA . GLN A 1 898 ? 51.795 19.439 -5.679 1.00 75.00 898 GLN A CA 1
ATOM 7165 C C . GLN A 1 898 ? 50.991 18.714 -6.762 1.00 75.00 898 GLN A C 1
ATOM 7167 O O . GLN A 1 898 ? 49.985 18.066 -6.492 1.00 75.00 898 GLN A O 1
ATOM 7172 N N . MET A 1 899 ? 51.456 18.807 -8.007 1.00 81.81 899 MET A N 1
ATOM 7173 C CA . MET A 1 899 ? 50.780 18.247 -9.178 1.00 81.81 899 MET A CA 1
ATOM 7174 C C . MET A 1 899 ? 51.312 16.859 -9.550 1.00 81.81 899 MET A C 1
ATOM 7176 O O . MET A 1 899 ? 50.528 15.991 -9.930 1.00 81.81 899 MET A O 1
ATOM 7180 N N . ILE A 1 900 ? 52.629 16.646 -9.441 1.00 82.75 900 ILE A N 1
ATOM 7181 C CA . ILE A 1 900 ? 53.275 15.345 -9.665 1.00 82.75 900 ILE A CA 1
ATOM 7182 C C . ILE A 1 900 ? 54.343 15.105 -8.592 1.00 82.75 900 ILE A C 1
ATOM 7184 O O . ILE A 1 900 ? 55.152 15.992 -8.318 1.00 82.75 900 ILE A O 1
ATOM 7188 N N . VAL A 1 901 ? 54.394 13.883 -8.060 1.00 82.94 901 VAL A N 1
ATOM 7189 C CA . VAL A 1 901 ? 55.505 13.339 -7.269 1.00 82.94 901 VAL A CA 1
ATOM 7190 C C . VAL A 1 901 ? 56.074 12.095 -7.960 1.00 82.94 901 VAL A C 1
ATOM 7192 O O . VAL A 1 901 ? 55.330 11.225 -8.407 1.00 82.94 901 VAL A O 1
ATOM 7195 N N . MET A 1 902 ? 57.399 12.020 -8.084 1.00 82.81 902 MET A N 1
ATOM 7196 C CA . MET A 1 902 ? 58.112 11.009 -8.876 1.00 82.81 902 MET A CA 1
ATOM 7197 C C . MET A 1 902 ? 59.259 10.396 -8.079 1.00 82.81 902 MET A C 1
ATOM 7199 O O . MET A 1 902 ? 60.047 11.120 -7.468 1.00 82.81 902 MET A O 1
ATOM 7203 N N . HIS A 1 903 ? 59.392 9.072 -8.139 1.00 76.25 903 HIS A N 1
ATOM 7204 C CA . HIS A 1 903 ? 60.444 8.327 -7.451 1.00 76.25 903 HIS A CA 1
ATOM 7205 C C . HIS A 1 903 ? 61.292 7.528 -8.453 1.00 76.25 903 HIS A C 1
ATOM 7207 O O . HIS A 1 903 ? 60.725 6.868 -9.332 1.00 76.25 903 HIS A O 1
ATOM 7213 N N . PRO A 1 904 ? 62.633 7.560 -8.325 1.00 70.12 904 PRO A N 1
ATOM 7214 C CA . PRO A 1 904 ? 63.523 6.684 -9.073 1.00 70.12 904 PRO A CA 1
ATOM 7215 C C . PRO A 1 904 ? 63.704 5.320 -8.383 1.00 70.12 904 PRO A C 1
ATOM 7217 O O . PRO A 1 904 ? 63.274 5.121 -7.248 1.00 70.12 904 PRO A O 1
ATOM 7220 N N . HIS A 1 905 ? 64.394 4.401 -9.064 1.00 55.53 905 HIS A N 1
ATOM 7221 C CA . HIS A 1 905 ? 64.448 2.943 -8.833 1.00 55.53 905 HIS A CA 1
ATOM 7222 C C . HIS A 1 905 ? 65.006 2.433 -7.466 1.00 55.53 905 HIS A C 1
ATOM 7224 O O . HIS A 1 905 ? 65.380 1.263 -7.364 1.00 55.53 905 HIS A O 1
ATOM 7230 N N . LEU A 1 906 ? 65.110 3.246 -6.403 1.00 49.47 906 LEU A N 1
ATOM 7231 C CA . LEU A 1 906 ? 65.696 2.841 -5.110 1.00 49.47 906 LEU A CA 1
ATOM 7232 C C . LEU A 1 906 ? 64.874 3.299 -3.884 1.00 49.47 906 LEU A C 1
ATOM 7234 O O . LEU A 1 906 ? 64.453 4.457 -3.851 1.00 49.47 906 LEU A O 1
ATOM 7238 N N . PRO A 1 907 ? 64.721 2.470 -2.820 1.00 40.00 907 PRO A N 1
ATOM 7239 C CA . PRO A 1 907 ? 63.715 2.689 -1.763 1.00 40.00 907 PRO A CA 1
ATOM 7240 C C . PRO A 1 907 ? 63.970 3.845 -0.776 1.00 40.00 907 PRO A C 1
ATOM 7242 O O . PRO A 1 907 ? 63.273 3.935 0.227 1.00 40.00 907 PRO A O 1
ATOM 7245 N N . ASN A 1 908 ? 64.980 4.691 -1.002 1.00 48.28 908 ASN A N 1
ATOM 7246 C CA . ASN A 1 908 ? 65.341 5.821 -0.128 1.00 48.28 908 ASN A CA 1
ATOM 7247 C C . ASN A 1 908 ? 65.855 7.055 -0.910 1.00 48.28 908 ASN A C 1
ATOM 7249 O O . ASN A 1 908 ? 66.486 7.946 -0.339 1.00 48.28 908 ASN A O 1
ATOM 7253 N N . SER A 1 909 ? 65.627 7.119 -2.226 1.00 52.41 909 SER A N 1
ATOM 7254 C CA . SER A 1 909 ? 66.058 8.259 -3.047 1.00 52.41 909 SER A CA 1
ATOM 7255 C C . SER A 1 909 ? 65.105 9.453 -2.928 1.00 52.41 909 SER A C 1
ATOM 7257 O O . SER A 1 909 ? 63.892 9.288 -2.808 1.00 52.41 909 SER A O 1
ATOM 7259 N N . ARG A 1 910 ? 65.655 10.676 -2.995 1.00 52.62 910 ARG A N 1
ATOM 7260 C CA . ARG A 1 910 ? 64.860 11.917 -2.971 1.00 52.62 910 ARG A CA 1
ATOM 7261 C C . ARG A 1 910 ? 63.880 11.945 -4.146 1.00 52.62 910 ARG A C 1
ATOM 7263 O O . ARG A 1 910 ? 64.277 11.718 -5.287 1.00 52.62 910 ARG A O 1
ATOM 7270 N N . PHE A 1 911 ? 62.625 12.258 -3.850 1.00 63.25 911 PHE A N 1
ATOM 7271 C CA . PHE A 1 911 ? 61.553 12.354 -4.833 1.00 63.25 911 PHE A CA 1
ATOM 7272 C C . PHE A 1 911 ? 61.597 13.692 -5.582 1.00 63.25 911 PHE A C 1
ATOM 7274 O O . PHE A 1 911 ? 61.956 14.728 -5.019 1.00 63.25 911 PHE A O 1
ATOM 7281 N N . GLY A 1 912 ? 61.230 13.668 -6.862 1.00 69.88 912 GLY A N 1
ATOM 7282 C CA . GLY A 1 912 ? 61.005 14.869 -7.660 1.00 69.88 912 GLY A CA 1
ATOM 7283 C C . GLY A 1 912 ? 59.567 15.347 -7.483 1.00 69.88 912 GLY A C 1
ATOM 7284 O O . GLY A 1 912 ? 58.647 14.547 -7.625 1.00 69.88 912 GLY A O 1
ATOM 7285 N N . VAL A 1 913 ? 59.371 16.636 -7.198 1.00 79.75 913 VAL A N 1
ATOM 7286 C CA . VAL A 1 913 ? 58.046 17.273 -7.105 1.00 79.75 913 VAL A CA 1
ATOM 7287 C C . VAL A 1 913 ? 57.909 18.303 -8.215 1.00 79.75 913 VAL A C 1
ATOM 7289 O O . VAL A 1 913 ? 58.848 19.057 -8.467 1.00 79.75 913 VAL A O 1
ATOM 7292 N N . ILE A 1 914 ? 56.735 18.369 -8.837 1.00 81.12 914 ILE A N 1
ATOM 7293 C CA . ILE A 1 914 ? 56.339 19.466 -9.725 1.00 81.12 914 ILE A CA 1
ATOM 7294 C C . ILE A 1 914 ? 55.065 20.092 -9.160 1.00 81.12 914 ILE A C 1
ATOM 7296 O O . ILE A 1 914 ? 54.094 19.388 -8.871 1.00 81.12 914 ILE A O 1
ATOM 7300 N N . GLY A 1 915 ? 55.098 21.409 -8.952 1.00 80.06 915 GLY A N 1
ATOM 7301 C CA . GLY A 1 915 ? 54.018 22.175 -8.338 1.00 80.06 915 GLY A CA 1
ATOM 7302 C C . GLY A 1 915 ? 52.904 22.552 -9.315 1.00 80.06 915 GLY A C 1
ATOM 7303 O O . GLY A 1 915 ? 53.056 22.482 -10.534 1.00 80.06 915 GLY A O 1
ATOM 7304 N N . THR A 1 916 ? 51.764 22.982 -8.777 1.00 78.38 916 THR A N 1
ATOM 7305 C CA . THR A 1 916 ? 50.627 23.486 -9.575 1.00 78.38 916 THR A CA 1
ATOM 7306 C C . THR A 1 916 ? 50.852 24.885 -10.167 1.00 78.38 916 THR A C 1
ATOM 7308 O O . THR A 1 916 ? 50.038 25.360 -10.953 1.00 78.38 916 THR A O 1
ATOM 7311 N N . ASP A 1 917 ? 51.952 25.546 -9.810 1.00 76.56 917 ASP A N 1
ATOM 7312 C CA . ASP A 1 917 ? 52.471 26.770 -10.438 1.00 76.56 917 ASP A CA 1
ATOM 7313 C C . ASP A 1 917 ? 53.017 26.534 -11.860 1.00 76.56 917 ASP A C 1
ATOM 7315 O O . ASP A 1 917 ? 53.127 27.462 -12.661 1.00 76.56 917 ASP A O 1
ATOM 7319 N N . SER A 1 918 ? 53.313 25.275 -12.179 1.00 78.75 918 SER A N 1
ATOM 7320 C CA . SER A 1 918 ? 53.952 24.832 -13.416 1.00 78.75 918 SER A CA 1
ATOM 7321 C C . SER A 1 918 ? 52.961 24.381 -14.507 1.00 78.75 918 SER A C 1
ATOM 7323 O O . SER A 1 918 ? 53.352 23.757 -15.495 1.00 78.75 918 SER A O 1
ATOM 7325 N N . VAL A 1 919 ? 51.664 24.654 -14.331 1.00 82.56 919 VAL A N 1
ATOM 7326 C CA . VAL A 1 919 ? 50.602 24.291 -15.288 1.00 82.56 919 VAL A CA 1
ATOM 7327 C C . VAL A 1 919 ? 50.799 25.015 -16.626 1.00 82.56 919 VAL A C 1
ATOM 7329 O O . VAL A 1 919 ? 51.225 26.167 -16.672 1.00 82.56 919 VAL A O 1
ATOM 7332 N N . ASP A 1 920 ? 50.513 24.302 -17.716 1.00 80.38 920 ASP A N 1
ATOM 7333 C CA . ASP A 1 920 ? 50.702 24.668 -19.127 1.00 80.38 920 ASP A CA 1
ATOM 7334 C C . ASP A 1 920 ? 52.161 24.966 -19.552 1.00 80.38 920 ASP A C 1
ATOM 7336 O O . ASP A 1 920 ? 52.427 25.217 -20.730 1.00 80.38 920 ASP A O 1
ATOM 7340 N N . GLN A 1 921 ? 53.135 24.845 -18.642 1.00 86.12 921 GLN A N 1
ATOM 7341 C CA . GLN A 1 921 ? 54.564 25.039 -18.912 1.00 86.12 921 GLN A CA 1
ATOM 7342 C C . GLN A 1 921 ? 55.276 23.713 -19.233 1.00 86.12 921 GLN A C 1
ATOM 7344 O O . GLN A 1 921 ? 54.871 22.641 -18.785 1.00 86.12 921 GLN A O 1
ATOM 7349 N N . CYS A 1 922 ? 56.360 23.781 -20.013 1.00 88.06 922 CYS A N 1
ATOM 7350 C CA . CYS A 1 922 ? 57.265 22.648 -20.216 1.00 88.06 922 CYS A CA 1
ATOM 7351 C C . CYS A 1 922 ? 58.313 22.620 -19.101 1.00 88.06 922 CYS A C 1
ATOM 7353 O O . CYS A 1 922 ? 59.186 23.487 -19.053 1.00 88.06 922 CYS A O 1
ATOM 7355 N N . VAL A 1 923 ? 58.242 21.625 -18.221 1.00 89.50 923 VAL A N 1
ATOM 7356 C CA . VAL A 1 923 ? 59.147 21.486 -17.077 1.00 89.50 923 VAL A CA 1
ATOM 7357 C C . VAL A 1 923 ? 60.130 20.353 -17.331 1.00 89.50 923 VAL A C 1
ATOM 7359 O O . VAL A 1 923 ? 59.726 19.217 -17.581 1.00 89.50 923 VAL A O 1
ATOM 7362 N N . LYS A 1 924 ? 61.430 20.643 -17.226 1.00 86.88 924 LYS A N 1
ATOM 7363 C CA . LYS A 1 924 ? 62.462 19.603 -17.153 1.00 86.88 924 LYS A CA 1
ATOM 7364 C C . LYS A 1 924 ? 62.373 18.907 -15.797 1.00 86.88 924 LYS A C 1
ATOM 7366 O O . LYS A 1 924 ? 62.352 19.578 -14.766 1.00 86.88 924 LYS A O 1
ATOM 7371 N N . MET A 1 925 ? 62.356 17.578 -15.783 1.00 86.25 925 MET A N 1
ATOM 7372 C CA . MET A 1 925 ? 62.422 16.828 -14.531 1.00 86.25 925 MET A CA 1
ATOM 7373 C C . MET A 1 925 ? 63.784 17.017 -13.841 1.00 86.25 925 MET A C 1
ATOM 7375 O O . MET A 1 925 ? 64.791 17.227 -14.523 1.00 86.25 925 MET A O 1
ATOM 7379 N N . PRO A 1 926 ? 63.854 16.922 -12.499 1.00 82.25 926 PRO A N 1
ATOM 7380 C CA . PRO A 1 926 ? 65.125 16.962 -11.781 1.00 82.25 926 PRO A CA 1
ATOM 7381 C C . PRO A 1 926 ? 66.087 15.879 -12.285 1.00 82.25 926 PRO A C 1
ATOM 7383 O O . PRO A 1 926 ? 65.683 14.728 -12.434 1.00 82.25 926 PRO A O 1
ATOM 7386 N N . ASP A 1 927 ? 67.366 16.215 -12.478 1.00 76.12 927 ASP A N 1
ATOM 7387 C CA . ASP A 1 927 ? 68.371 15.328 -13.104 1.00 76.12 927 ASP A CA 1
ATOM 7388 C C . ASP A 1 927 ? 68.597 13.985 -12.372 1.00 76.12 927 ASP A C 1
ATOM 7390 O O . ASP A 1 927 ? 69.140 13.047 -12.945 1.00 76.12 927 ASP A O 1
ATOM 7394 N N . LEU A 1 928 ? 68.173 13.879 -11.108 1.00 70.31 928 LEU A N 1
ATOM 7395 C CA . LEU A 1 928 ? 68.203 12.654 -10.291 1.00 70.31 928 LEU A CA 1
ATOM 7396 C C . LEU A 1 928 ? 67.017 11.698 -10.527 1.00 70.31 928 LEU A C 1
ATOM 7398 O O . LEU A 1 928 ? 67.005 10.602 -9.971 1.00 70.31 928 LEU A O 1
ATOM 7402 N N . VAL A 1 929 ? 65.999 12.129 -11.276 1.00 77.50 929 VAL A N 1
ATOM 7403 C CA . VAL A 1 929 ? 64.728 11.405 -11.475 1.00 77.50 929 VAL A CA 1
ATOM 7404 C C . VAL A 1 929 ? 64.341 11.336 -12.959 1.00 77.50 929 VAL A C 1
ATOM 7406 O O . VAL A 1 929 ? 63.714 10.364 -13.382 1.00 77.50 929 VAL A O 1
ATOM 7409 N N . ALA A 1 930 ? 64.762 12.324 -13.758 1.00 80.69 930 ALA A N 1
ATOM 7410 C CA . ALA A 1 930 ? 64.668 12.316 -15.214 1.00 80.69 930 ALA A CA 1
ATOM 7411 C C . ALA A 1 930 ? 65.217 11.002 -15.803 1.00 80.69 930 ALA A C 1
ATOM 7413 O O . ALA A 1 930 ? 66.286 10.532 -15.410 1.00 80.69 930 ALA A O 1
ATOM 7414 N N . HIS A 1 931 ? 64.458 10.397 -16.721 1.00 84.81 931 HIS A N 1
ATOM 7415 C CA . HIS A 1 931 ? 64.774 9.127 -17.394 1.00 84.81 931 HIS A CA 1
ATOM 7416 C C . HIS A 1 931 ? 65.004 7.932 -16.447 1.00 84.81 931 HIS A C 1
ATOM 7418 O O . HIS A 1 931 ? 65.544 6.905 -16.858 1.00 84.81 931 HIS A O 1
ATOM 7424 N N . GLN A 1 932 ? 64.596 8.043 -15.180 1.00 77.62 932 GLN A N 1
ATOM 7425 C CA . GLN A 1 932 ? 64.707 6.985 -14.170 1.00 77.62 932 GLN A CA 1
ATOM 7426 C C . GLN A 1 932 ? 63.417 6.818 -13.352 1.00 77.62 932 GLN A C 1
ATOM 7428 O O . GLN A 1 932 ? 63.434 6.156 -12.316 1.00 77.62 932 GLN A O 1
ATOM 7433 N N . VAL A 1 933 ? 62.299 7.399 -13.806 1.00 77.62 933 VAL A N 1
ATOM 7434 C CA . VAL A 1 933 ? 60.997 7.356 -13.122 1.00 77.62 933 VAL A CA 1
ATOM 7435 C C . VAL A 1 933 ? 60.480 5.918 -13.061 1.00 77.62 933 VAL A C 1
ATOM 7437 O O . VAL A 1 933 ? 60.116 5.350 -14.088 1.00 77.62 933 VAL A O 1
ATOM 7440 N N . THR A 1 934 ? 60.399 5.340 -11.862 1.00 72.12 934 THR A N 1
ATOM 7441 C CA . THR A 1 934 ? 59.820 4.001 -11.652 1.00 72.12 934 THR A CA 1
ATOM 7442 C C . THR A 1 934 ? 58.459 4.035 -10.987 1.00 72.12 934 THR A C 1
ATOM 7444 O O . THR A 1 934 ? 57.657 3.153 -11.249 1.00 72.12 934 THR A O 1
ATOM 7447 N N . PHE A 1 935 ? 58.163 5.060 -10.188 1.00 76.62 935 PHE A N 1
ATOM 7448 C CA . PHE A 1 935 ? 56.831 5.299 -9.633 1.00 76.62 935 PHE A CA 1
ATOM 7449 C C . PHE A 1 935 ? 56.460 6.767 -9.810 1.00 76.62 935 PHE A C 1
ATOM 7451 O O . PHE A 1 935 ? 57.290 7.658 -9.593 1.00 76.62 935 PHE A O 1
ATOM 7458 N N . LEU A 1 936 ? 55.211 7.018 -10.195 1.00 78.38 936 LEU A N 1
ATOM 7459 C CA . LEU A 1 936 ? 54.691 8.360 -10.404 1.00 78.38 936 LEU A CA 1
ATOM 7460 C C . LEU A 1 936 ? 53.303 8.492 -9.773 1.00 78.38 936 LEU A C 1
ATOM 7462 O O . LEU A 1 936 ? 52.426 7.651 -9.964 1.00 78.38 936 LEU A O 1
ATOM 7466 N N . ARG A 1 937 ? 53.110 9.582 -9.028 1.00 78.56 937 ARG A N 1
ATOM 7467 C CA . ARG A 1 937 ? 51.817 10.014 -8.503 1.00 78.56 937 ARG A CA 1
ATOM 7468 C C . ARG A 1 937 ? 51.455 11.372 -9.095 1.00 78.56 937 ARG A C 1
ATOM 7470 O O . ARG A 1 937 ? 52.260 12.295 -9.018 1.00 78.56 937 ARG A O 1
ATOM 7477 N N . GLN A 1 938 ? 50.269 11.494 -9.677 1.00 83.44 938 GLN A N 1
ATOM 7478 C CA . GLN A 1 938 ? 49.748 12.701 -10.314 1.00 83.44 938 GLN A CA 1
ATOM 7479 C C . GLN A 1 938 ? 48.383 13.051 -9.724 1.00 83.44 938 GLN A C 1
ATOM 7481 O O . GLN A 1 938 ? 47.473 12.218 -9.702 1.00 83.44 938 GLN A O 1
ATOM 7486 N N . HIS A 1 939 ? 48.248 14.299 -9.282 1.00 80.69 939 HIS A N 1
ATOM 7487 C CA . HIS A 1 939 ? 47.044 14.809 -8.639 1.00 80.69 939 HIS A CA 1
ATOM 7488 C C . HIS A 1 939 ? 45.825 14.750 -9.575 1.00 80.69 939 HIS A C 1
ATOM 7490 O O . HIS A 1 939 ? 45.930 14.996 -10.781 1.00 80.69 939 HIS A O 1
ATOM 7496 N N . ILE A 1 940 ? 44.648 14.482 -9.003 1.00 78.75 940 ILE A N 1
ATOM 7497 C CA . ILE A 1 940 ? 43.369 14.524 -9.721 1.00 78.75 940 ILE A CA 1
ATOM 7498 C C . ILE A 1 940 ? 43.134 15.899 -10.380 1.00 78.75 940 ILE A C 1
ATOM 7500 O O . ILE A 1 940 ? 43.471 16.947 -9.821 1.00 78.75 940 ILE A O 1
ATOM 7504 N N . GLY A 1 941 ? 42.531 15.901 -11.570 1.00 77.25 941 GLY A N 1
ATOM 7505 C CA . GLY A 1 941 ? 42.151 17.103 -12.316 1.00 77.25 941 GLY A CA 1
ATOM 7506 C C . GLY A 1 941 ? 43.200 17.621 -13.305 1.00 77.25 941 GLY A C 1
ATOM 7507 O O . GLY A 1 941 ? 43.011 18.704 -13.859 1.00 77.25 941 GLY A O 1
ATOM 7508 N N . TYR A 1 942 ? 44.272 16.868 -13.572 1.00 80.94 942 TYR A N 1
ATOM 7509 C CA . TYR A 1 942 ? 45.328 17.249 -14.519 1.00 80.94 942 TYR A CA 1
ATOM 7510 C C . TYR A 1 942 ? 45.568 16.177 -15.590 1.00 80.94 942 TYR A C 1
ATOM 7512 O O . TYR A 1 942 ? 45.478 14.978 -15.320 1.00 80.94 942 TYR A O 1
ATOM 7520 N N . LEU A 1 943 ? 45.904 16.633 -16.798 1.00 84.31 943 LEU A N 1
ATOM 7521 C CA . LEU A 1 943 ? 46.356 15.819 -17.925 1.00 84.31 943 LEU A CA 1
ATOM 7522 C C . LEU A 1 943 ? 47.826 16.142 -18.205 1.00 84.31 943 LEU A C 1
ATOM 7524 O O . LEU A 1 943 ? 48.130 17.251 -18.649 1.00 84.31 943 LEU A O 1
ATOM 7528 N N . CYS A 1 944 ? 48.731 15.196 -17.972 1.00 87.38 944 CYS A N 1
ATOM 7529 C CA . CYS A 1 944 ? 50.170 15.405 -18.133 1.00 87.38 944 CYS A CA 1
ATOM 7530 C C . CYS A 1 944 ? 50.723 14.584 -19.299 1.00 87.38 944 CYS A C 1
ATOM 7532 O O . CYS A 1 944 ? 50.461 13.387 -19.411 1.00 87.38 944 CYS A O 1
ATOM 7534 N N . ARG A 1 945 ? 51.499 15.236 -20.169 1.00 87.62 945 ARG A N 1
ATOM 7535 C CA . ARG A 1 945 ? 52.284 14.600 -21.237 1.00 87.62 945 ARG A CA 1
ATOM 7536 C C . ARG A 1 945 ? 53.749 14.582 -20.845 1.00 87.62 945 ARG A C 1
ATOM 7538 O O . ARG A 1 945 ? 54.267 15.610 -20.409 1.00 87.62 945 ARG A O 1
ATOM 7545 N N . TYR A 1 946 ? 54.393 13.445 -21.047 1.00 90.00 946 TYR A N 1
ATOM 7546 C CA . TYR A 1 946 ? 55.781 13.174 -20.698 1.00 90.00 946 TYR A CA 1
ATOM 7547 C C . TYR A 1 946 ? 56.615 13.045 -21.967 1.00 90.00 946 TYR A C 1
ATOM 7549 O O . TYR A 1 946 ? 56.144 12.505 -22.968 1.00 90.00 946 TYR A O 1
ATOM 7557 N N . PHE A 1 947 ? 57.842 13.555 -21.938 1.00 88.19 947 PHE A N 1
ATOM 7558 C CA . PHE A 1 947 ? 58.699 13.669 -23.115 1.00 88.19 947 PHE A CA 1
ATOM 7559 C C . PHE A 1 947 ? 60.142 13.297 -22.781 1.00 88.19 947 PHE A C 1
ATOM 7561 O O . PHE A 1 947 ? 60.619 13.595 -21.685 1.00 88.19 947 PHE A O 1
ATOM 7568 N N . ASP A 1 948 ? 60.852 12.725 -23.752 1.00 85.94 948 ASP A N 1
ATOM 7569 C CA . ASP A 1 948 ? 62.275 12.399 -23.627 1.00 85.94 948 ASP A CA 1
ATOM 7570 C C . ASP A 1 948 ? 63.128 13.686 -23.623 1.00 85.94 948 ASP A C 1
ATOM 7572 O O . ASP A 1 948 ? 63.899 13.935 -22.692 1.00 85.94 948 ASP A O 1
ATOM 7576 N N . GLN A 1 949 ? 62.929 14.562 -24.619 1.00 82.50 949 GLN A N 1
ATOM 7577 C CA . GLN A 1 949 ? 63.703 15.797 -24.808 1.00 82.50 949 GLN A CA 1
ATOM 7578 C C . GLN A 1 949 ? 62.808 16.955 -25.288 1.00 82.50 949 GLN A C 1
ATOM 7580 O O . GLN A 1 949 ? 62.332 16.942 -26.421 1.00 82.50 949 GLN A O 1
ATOM 7585 N N . GLY A 1 950 ? 62.603 17.973 -24.439 1.00 78.56 950 GLY A N 1
ATOM 7586 C CA . GLY A 1 950 ? 61.729 19.124 -24.732 1.00 78.56 950 GLY A CA 1
ATOM 7587 C C . GLY A 1 950 ? 60.234 18.766 -24.810 1.00 78.56 950 GLY A C 1
ATOM 7588 O O . GLY A 1 950 ? 59.869 17.602 -24.730 1.00 78.56 950 GLY A O 1
ATOM 7589 N N . CYS A 1 951 ? 59.348 19.759 -24.959 1.00 83.06 951 CYS A N 1
ATOM 7590 C CA . CYS A 1 951 ? 57.889 19.539 -25.060 1.00 83.06 951 CYS A CA 1
ATOM 7591 C C . CYS A 1 951 ? 57.299 20.019 -26.399 1.00 83.06 951 CYS A C 1
ATOM 7593 O O . CYS A 1 951 ? 56.133 20.430 -26.463 1.00 83.06 951 CYS A O 1
ATOM 7595 N N . ASP A 1 952 ? 58.118 20.008 -27.452 1.00 70.19 952 ASP A N 1
ATOM 7596 C CA . ASP A 1 952 ? 57.775 20.574 -28.764 1.00 70.19 952 ASP A CA 1
ATOM 7597 C C . ASP A 1 952 ? 56.868 19.644 -29.590 1.00 70.19 952 ASP A C 1
ATOM 7599 O O . ASP A 1 952 ? 56.126 20.101 -30.458 1.00 70.19 952 ASP A O 1
ATOM 7603 N N . ALA A 1 953 ? 56.859 18.343 -29.280 1.00 66.94 953 ALA A N 1
ATOM 7604 C CA . ALA A 1 953 ? 55.878 17.401 -29.810 1.00 66.94 953 ALA A CA 1
ATOM 7605 C C . ALA A 1 953 ? 54.476 17.667 -29.219 1.00 66.94 953 ALA A C 1
ATOM 7607 O O . ALA A 1 953 ? 54.325 18.024 -28.046 1.00 66.94 953 ALA A O 1
ATOM 7608 N N . SER A 1 954 ? 53.419 17.462 -30.011 1.00 58.91 954 SER A N 1
ATOM 7609 C CA . SER A 1 954 ? 52.035 17.641 -29.545 1.00 58.91 954 SER A CA 1
ATOM 7610 C C . SER A 1 954 ? 51.601 16.564 -28.545 1.00 58.91 954 SER A C 1
ATOM 7612 O O . SER A 1 954 ? 50.876 16.861 -27.591 1.00 58.91 954 SER A O 1
ATOM 7614 N N . ASP A 1 955 ? 52.070 15.330 -28.743 1.00 64.19 955 ASP A N 1
ATOM 7615 C CA . ASP A 1 955 ? 51.453 14.143 -28.140 1.00 64.19 955 ASP A CA 1
ATOM 7616 C C . ASP A 1 955 ? 52.253 13.592 -26.947 1.00 64.19 955 ASP A C 1
ATOM 7618 O O . ASP A 1 955 ? 51.655 13.136 -25.972 1.00 64.19 955 ASP A O 1
ATOM 7622 N N . GLY A 1 956 ? 53.581 13.751 -26.969 1.00 74.56 956 GLY A N 1
ATOM 7623 C CA . GLY A 1 956 ? 54.505 13.202 -25.970 1.00 74.56 956 GLY A CA 1
ATOM 7624 C C . GLY A 1 956 ? 54.857 11.731 -26.203 1.00 74.56 956 GLY A C 1
ATOM 7625 O O . GLY A 1 956 ? 54.297 11.072 -27.072 1.00 74.56 956 GLY A O 1
ATOM 7626 N N . GLU A 1 957 ? 55.806 11.222 -25.420 1.00 80.81 957 GLU A N 1
ATOM 7627 C CA . GLU A 1 957 ? 56.184 9.801 -25.401 1.00 80.81 957 GLU A CA 1
ATOM 7628 C C . GLU A 1 957 ? 55.115 8.949 -24.707 1.00 80.81 957 GLU A C 1
ATOM 7630 O O . GLU A 1 957 ? 54.864 7.808 -25.092 1.00 80.81 957 GLU A O 1
ATOM 7635 N N . PHE A 1 958 ? 54.481 9.509 -23.674 1.00 78.38 958 PHE A N 1
ATOM 7636 C CA . PHE A 1 958 ? 53.286 8.963 -23.040 1.00 78.38 958 PHE A CA 1
ATOM 7637 C C . PHE A 1 958 ? 52.509 10.063 -22.307 1.00 78.38 958 PHE A C 1
ATOM 7639 O O . PHE A 1 958 ? 53.003 11.169 -22.070 1.00 78.38 958 PHE A O 1
ATOM 7646 N N . MET A 1 959 ? 51.269 9.752 -21.943 1.00 82.00 959 MET A N 1
ATOM 7647 C CA . MET A 1 959 ? 50.328 10.670 -21.312 1.00 82.00 959 MET A CA 1
ATOM 7648 C C . MET A 1 959 ? 49.651 9.979 -20.132 1.00 82.00 959 MET A C 1
ATOM 7650 O O . MET A 1 959 ? 49.316 8.799 -20.216 1.00 82.00 959 MET A O 1
ATOM 7654 N N . ILE A 1 960 ? 49.430 10.723 -19.051 1.00 81.88 960 ILE A N 1
ATOM 7655 C CA . ILE A 1 960 ? 48.671 10.272 -17.885 1.00 81.88 960 ILE A CA 1
ATOM 7656 C C . ILE A 1 960 ? 47.494 11.223 -17.689 1.00 81.88 960 ILE A C 1
ATOM 7658 O O . ILE A 1 960 ? 47.672 12.430 -17.484 1.00 81.88 960 ILE A O 1
ATOM 7662 N N . ASP A 1 961 ? 46.288 10.664 -17.766 1.00 75.31 961 ASP A N 1
ATOM 7663 C CA . ASP A 1 961 ? 45.040 11.380 -17.531 1.00 75.31 961 ASP A CA 1
ATOM 7664 C C . ASP A 1 961 ? 44.495 11.074 -16.130 1.00 75.31 961 ASP A C 1
ATOM 7666 O O . ASP A 1 961 ? 43.948 10.001 -15.880 1.00 75.31 961 ASP A O 1
ATOM 7670 N N . ALA A 1 962 ? 44.631 12.035 -15.215 1.00 76.81 962 ALA A N 1
ATOM 7671 C CA . ALA A 1 962 ? 44.115 11.955 -13.850 1.00 76.81 962 ALA A CA 1
ATOM 7672 C C . ALA A 1 962 ? 42.764 12.691 -13.713 1.00 76.81 962 ALA A C 1
ATOM 7674 O O . ALA A 1 962 ? 42.495 13.344 -12.707 1.00 76.81 962 ALA A O 1
ATOM 7675 N N . LYS A 1 963 ? 41.904 12.663 -14.743 1.00 63.06 963 LYS A N 1
ATOM 7676 C CA . LYS A 1 963 ? 40.655 13.452 -14.793 1.00 63.06 963 LYS A CA 1
ATOM 7677 C C . LYS A 1 963 ? 39.687 13.213 -13.631 1.00 63.06 963 LYS A C 1
ATOM 7679 O O . LYS A 1 963 ? 39.101 14.172 -13.136 1.00 63.06 963 LYS A O 1
ATOM 7684 N N . TYR A 1 964 ? 39.491 11.952 -13.240 1.00 52.09 964 TYR A N 1
ATOM 7685 C CA . TYR A 1 964 ? 38.431 11.537 -12.305 1.00 52.09 964 TYR A CA 1
ATOM 7686 C C . TYR A 1 964 ? 38.940 10.905 -11.004 1.00 52.09 964 TYR A C 1
ATOM 7688 O O . TYR A 1 964 ? 38.170 10.808 -10.058 1.00 52.09 964 TYR A O 1
ATOM 7696 N N . ASN A 1 965 ? 40.210 10.495 -10.949 1.00 61.59 965 ASN A N 1
ATOM 7697 C CA . ASN A 1 965 ? 40.880 9.931 -9.776 1.00 61.59 965 ASN A CA 1
ATOM 7698 C C . ASN A 1 965 ? 42.353 10.368 -9.774 1.00 61.59 965 ASN A C 1
ATOM 7700 O O . ASN A 1 965 ? 42.913 10.658 -10.832 1.00 61.59 965 ASN A O 1
ATOM 7704 N N . GLU A 1 966 ? 42.978 10.396 -8.596 1.00 63.28 966 GLU A N 1
ATOM 7705 C CA . GLU A 1 966 ? 44.429 10.572 -8.452 1.00 63.28 966 GLU A CA 1
ATOM 7706 C C . GLU A 1 966 ? 45.150 9.342 -9.034 1.00 63.28 966 GLU A C 1
ATOM 7708 O O . GLU A 1 966 ? 44.781 8.204 -8.740 1.00 63.28 966 GLU A O 1
ATOM 7713 N N . TRP A 1 967 ? 46.151 9.553 -9.890 1.00 75.56 967 TRP A N 1
ATOM 7714 C CA . TRP A 1 967 ? 46.868 8.466 -10.564 1.00 75.56 967 TRP A CA 1
ATOM 7715 C C . TRP A 1 967 ? 48.140 8.144 -9.782 1.00 75.56 967 TRP A C 1
ATOM 7717 O O . TRP A 1 967 ? 48.945 9.043 -9.570 1.00 75.56 967 TRP A O 1
ATOM 7727 N N . ALA A 1 968 ? 48.338 6.902 -9.331 1.00 71.81 968 ALA A N 1
ATOM 7728 C CA . ALA A 1 968 ? 49.433 6.555 -8.417 1.00 71.81 968 ALA A CA 1
ATOM 7729 C C . ALA A 1 968 ? 49.960 5.130 -8.656 1.00 71.81 968 ALA A C 1
ATOM 7731 O O . ALA A 1 968 ? 49.574 4.198 -7.948 1.00 71.81 968 ALA A O 1
ATOM 7732 N N . HIS A 1 969 ? 50.833 4.948 -9.651 1.00 65.44 969 HIS A N 1
ATOM 7733 C CA . HIS A 1 969 ? 51.298 3.618 -10.059 1.00 65.44 969 HIS A CA 1
ATOM 7734 C C . HIS A 1 969 ? 52.775 3.575 -10.465 1.00 65.44 969 HIS A C 1
ATOM 7736 O O . HIS A 1 969 ? 53.398 4.589 -10.798 1.00 65.44 969 HIS A O 1
ATOM 7742 N N . ASP A 1 970 ? 53.317 2.356 -10.482 1.00 66.12 970 ASP A N 1
ATOM 7743 C CA . ASP A 1 970 ? 54.622 2.071 -11.066 1.00 66.12 970 ASP A CA 1
ATOM 7744 C C . ASP A 1 970 ? 54.597 2.284 -12.588 1.00 66.12 970 ASP A C 1
ATOM 7746 O O . ASP A 1 970 ? 53.756 1.751 -13.320 1.00 66.12 970 ASP A O 1
ATOM 7750 N N . ILE A 1 971 ? 55.557 3.061 -13.079 1.00 67.00 971 ILE A N 1
ATOM 7751 C CA . ILE A 1 971 ? 55.787 3.306 -14.498 1.00 67.00 971 ILE A CA 1
ATOM 7752 C C . ILE A 1 971 ? 56.672 2.175 -15.028 1.00 67.00 971 ILE A C 1
ATOM 7754 O O . ILE A 1 971 ? 57.791 1.966 -14.559 1.00 67.00 971 ILE A O 1
ATOM 7758 N N . ARG A 1 972 ? 56.197 1.449 -16.050 1.00 69.12 972 ARG A N 1
ATOM 7759 C CA . ARG A 1 972 ? 57.005 0.403 -16.701 1.00 69.12 972 ARG A CA 1
ATOM 7760 C C . ARG A 1 972 ? 58.317 1.010 -17.231 1.00 69.12 972 ARG A C 1
ATOM 7762 O O . ARG A 1 972 ? 58.251 2.070 -17.861 1.00 69.12 972 ARG A O 1
ATOM 7769 N N . PRO A 1 973 ? 59.473 0.325 -17.099 1.00 70.19 973 PRO A N 1
ATOM 7770 C CA . PRO A 1 973 ? 60.777 0.886 -17.460 1.00 70.19 973 PRO A CA 1
ATOM 7771 C C . PRO A 1 973 ? 60.841 1.518 -18.856 1.00 70.19 973 PRO A C 1
ATOM 7773 O O . PRO A 1 973 ? 61.392 2.599 -18.994 1.00 70.19 973 PRO A O 1
ATOM 7776 N N . ALA A 1 974 ? 60.193 0.920 -19.863 1.00 66.81 974 ALA A N 1
ATOM 7777 C CA . ALA A 1 974 ? 60.164 1.431 -21.240 1.00 66.81 974 ALA A CA 1
ATOM 7778 C C . ALA A 1 974 ? 59.569 2.849 -21.411 1.00 66.81 974 ALA A C 1
ATOM 7780 O O . ALA A 1 974 ? 59.859 3.505 -22.410 1.00 66.81 974 ALA A O 1
ATOM 7781 N N . TYR A 1 975 ? 58.754 3.318 -20.460 1.00 76.62 975 TYR A N 1
ATOM 7782 C CA . TYR A 1 975 ? 58.243 4.694 -20.402 1.00 76.62 975 TYR A CA 1
ATOM 7783 C C . TYR A 1 975 ? 59.018 5.532 -19.376 1.00 76.62 975 TYR A C 1
ATOM 7785 O O . TYR A 1 975 ? 59.329 6.693 -19.629 1.00 76.62 975 TYR A O 1
ATOM 7793 N N . GLY A 1 976 ? 59.410 4.930 -18.248 1.00 76.00 976 GLY A N 1
ATOM 7794 C CA . GLY A 1 976 ? 60.201 5.583 -17.200 1.00 76.00 976 GLY A CA 1
ATOM 7795 C C . GLY A 1 976 ? 61.551 6.101 -17.695 1.00 76.00 976 GLY A C 1
ATOM 7796 O O . GLY A 1 976 ? 61.947 7.221 -17.371 1.00 76.00 976 GLY A O 1
ATOM 7797 N N . THR A 1 977 ? 62.207 5.344 -18.582 1.00 81.62 977 THR A N 1
ATOM 7798 C CA . THR A 1 977 ? 63.456 5.742 -19.251 1.00 81.62 977 THR A CA 1
ATOM 7799 C C . THR A 1 977 ? 63.280 6.802 -20.335 1.00 81.62 977 THR A C 1
ATOM 7801 O O . THR A 1 977 ? 64.262 7.178 -20.962 1.00 81.62 977 THR A O 1
ATOM 7804 N N . LYS A 1 978 ? 62.053 7.276 -20.577 1.00 80.62 978 LYS A N 1
ATOM 7805 C CA . LYS A 1 978 ? 61.705 8.332 -21.541 1.00 80.62 978 LYS A CA 1
ATOM 7806 C C . LYS A 1 978 ? 61.067 9.561 -20.881 1.00 80.62 978 LYS A C 1
ATOM 7808 O O . LYS A 1 978 ? 60.626 10.473 -21.570 1.00 80.62 978 LYS A O 1
ATOM 7813 N N . ALA A 1 979 ? 60.982 9.593 -19.552 1.00 83.19 979 ALA A N 1
ATOM 7814 C CA . ALA A 1 979 ? 60.401 10.699 -18.800 1.00 83.19 979 ALA A CA 1
ATOM 7815 C C . ALA A 1 979 ? 61.486 11.719 -18.408 1.00 83.19 979 ALA A C 1
ATOM 7817 O O . ALA A 1 979 ? 61.997 11.684 -17.291 1.00 83.19 979 ALA A O 1
ATOM 7818 N N . GLY A 1 980 ? 61.876 12.600 -19.332 1.00 83.25 980 GLY A N 1
ATOM 7819 C CA . GLY A 1 980 ? 62.851 13.676 -19.096 1.00 83.25 980 GLY A CA 1
ATOM 7820 C C . GLY A 1 980 ? 62.222 15.047 -18.828 1.00 83.25 980 GLY A C 1
ATOM 7821 O O . GLY A 1 980 ? 62.754 15.856 -18.065 1.00 83.25 980 GLY A O 1
ATOM 7822 N N . PHE A 1 981 ? 61.071 15.310 -19.441 1.00 89.88 981 PHE A N 1
ATOM 7823 C CA . PHE A 1 981 ? 60.292 16.542 -19.331 1.00 89.88 981 PHE A CA 1
ATOM 7824 C C . PHE A 1 981 ? 58.802 16.213 -19.186 1.00 89.88 981 PHE A C 1
ATOM 7826 O O . PHE A 1 981 ? 58.352 15.128 -19.560 1.00 89.88 981 PHE A O 1
ATOM 7833 N N . VAL A 1 982 ? 58.017 17.161 -18.675 1.00 91.06 982 VAL A N 1
ATOM 7834 C CA . VAL A 1 982 ? 56.557 17.043 -18.585 1.00 91.06 982 VAL A CA 1
ATOM 7835 C C . VAL A 1 982 ? 55.866 18.388 -18.813 1.00 91.06 982 VAL A C 1
ATOM 7837 O O . VAL A 1 982 ? 56.374 19.438 -18.419 1.00 91.06 982 VAL A O 1
ATOM 7840 N N . ARG A 1 983 ? 54.687 18.352 -19.442 1.00 87.94 983 ARG A N 1
ATOM 7841 C CA . ARG A 1 983 ? 53.749 19.481 -19.550 1.00 87.94 983 ARG A CA 1
ATOM 7842 C C . ARG A 1 983 ? 52.362 19.021 -19.117 1.00 87.94 983 ARG A C 1
ATOM 7844 O O . ARG A 1 983 ? 51.813 18.093 -19.713 1.00 87.94 983 ARG A O 1
ATOM 7851 N N . CYS A 1 984 ? 51.796 19.684 -18.114 1.00 88.69 984 CYS A N 1
ATOM 7852 C CA . CYS A 1 984 ? 50.488 19.354 -17.548 1.00 88.69 984 CYS A CA 1
ATOM 7853 C C . CYS A 1 984 ? 49.467 20.457 -17.794 1.00 88.69 984 CYS A C 1
ATOM 7855 O O . CYS A 1 984 ? 49.740 21.616 -17.501 1.00 88.69 984 CYS A O 1
ATOM 7857 N N . THR A 1 985 ? 48.278 20.084 -18.255 1.00 84.94 985 THR A N 1
ATOM 7858 C CA . THR A 1 985 ? 47.153 20.996 -18.489 1.00 84.94 985 THR A CA 1
ATOM 7859 C C . THR A 1 985 ? 46.020 20.670 -17.517 1.00 84.94 985 THR A C 1
ATOM 7861 O O . THR A 1 985 ? 45.690 19.493 -17.341 1.00 84.94 985 THR A O 1
ATOM 7864 N N . LYS A 1 986 ? 45.402 21.673 -16.885 1.00 80.25 986 LYS A N 1
ATOM 7865 C CA . LYS A 1 986 ? 44.306 21.449 -15.924 1.00 80.25 986 LYS A CA 1
ATOM 7866 C C . LYS A 1 986 ? 42.987 21.149 -16.643 1.00 80.25 986 LYS A C 1
ATOM 7868 O O . LYS A 1 986 ? 42.595 21.883 -17.550 1.00 80.25 986 LYS A O 1
ATOM 7873 N N . TRP A 1 987 ? 42.270 20.109 -16.219 1.00 70.25 987 TRP A N 1
ATOM 7874 C CA . TRP A 1 987 ? 40.926 19.834 -16.727 1.00 70.25 987 TRP A CA 1
ATOM 7875 C C . TRP A 1 987 ? 39.950 20.932 -16.269 1.00 70.25 987 TRP A C 1
ATOM 7877 O O . TRP A 1 987 ? 39.900 21.243 -15.076 1.00 70.25 987 TRP A O 1
ATOM 7887 N N . PRO A 1 988 ? 39.146 21.526 -17.173 1.00 42.19 988 PRO A N 1
ATOM 7888 C CA . PRO A 1 988 ? 38.141 22.508 -16.786 1.00 42.19 988 PRO A CA 1
ATOM 7889 C C . PRO A 1 988 ? 37.075 21.871 -15.886 1.00 42.19 988 PRO A C 1
ATOM 7891 O O . PRO A 1 988 ? 36.417 20.902 -16.266 1.00 42.19 988 PRO A O 1
ATOM 7894 N N . SER A 1 989 ? 36.869 22.448 -14.702 1.00 41.97 989 SER A N 1
ATOM 7895 C CA . SER A 1 989 ? 35.918 21.965 -13.696 1.00 41.97 989 SER A CA 1
ATOM 7896 C C . SER A 1 989 ? 34.449 22.171 -14.111 1.00 41.97 989 SER A C 1
ATOM 7898 O O . SER A 1 989 ? 33.794 23.070 -13.587 1.00 41.97 989 SER A O 1
ATOM 7900 N N . LYS A 1 990 ? 33.924 21.354 -15.043 1.00 28.58 990 LYS A N 1
ATOM 7901 C CA . LYS A 1 990 ? 32.483 21.052 -15.242 1.00 28.58 990 LYS A CA 1
ATOM 7902 C C . LYS A 1 990 ? 32.252 19.922 -16.269 1.00 28.58 990 LYS A C 1
ATOM 7904 O O . LYS A 1 990 ? 32.653 20.073 -17.418 1.00 28.58 990 LYS A O 1
ATOM 7909 N N . ARG A 1 991 ? 31.429 18.928 -15.875 1.00 28.02 991 ARG A N 1
ATOM 7910 C CA . ARG A 1 991 ? 30.670 17.952 -16.713 1.00 28.02 991 ARG A CA 1
ATOM 7911 C C . ARG A 1 991 ? 31.500 16.862 -17.439 1.00 28.02 991 ARG A C 1
ATOM 7913 O O . ARG A 1 991 ? 32.614 17.116 -17.868 1.00 28.02 991 ARG A O 1
ATOM 7920 N N . HIS A 1 992 ? 31.055 15.614 -17.626 1.00 24.70 992 HIS A N 1
ATOM 7921 C CA . HIS A 1 992 ? 29.717 14.991 -17.677 1.00 24.70 992 HIS A CA 1
ATOM 7922 C C . HIS A 1 992 ? 29.764 13.530 -17.158 1.00 24.70 992 HIS A C 1
ATOM 7924 O O . HIS A 1 992 ? 30.825 12.908 -17.234 1.00 24.70 992 HIS A O 1
ATOM 7930 N N . LEU A 1 993 ? 28.616 12.986 -16.721 1.00 26.38 993 LEU A N 1
ATOM 7931 C CA . LEU A 1 993 ? 28.318 11.542 -16.776 1.00 26.38 993 LEU A CA 1
ATOM 7932 C C . LEU A 1 993 ? 27.774 11.161 -18.169 1.00 26.38 993 LEU A C 1
ATOM 7934 O O . LEU A 1 993 ? 27.119 11.990 -18.806 1.00 26.38 993 LEU A O 1
ATOM 7938 N N . GLY A 1 994 ? 27.994 9.899 -18.557 1.00 24.70 994 GLY A N 1
ATOM 7939 C CA . GLY A 1 994 ? 27.391 9.205 -19.704 1.00 24.70 994 GLY A CA 1
ATOM 7940 C C . GLY A 1 994 ? 28.066 9.462 -21.063 1.00 24.70 994 GLY A C 1
ATOM 7941 O O . GLY A 1 994 ? 28.298 10.612 -21.434 1.00 24.70 994 GLY A O 1
ATOM 7942 N N . ASP A 1 995 ? 28.385 8.456 -21.879 1.00 25.45 995 ASP A N 1
ATOM 7943 C CA . ASP A 1 995 ? 28.436 6.995 -21.660 1.00 25.45 995 ASP A CA 1
ATOM 7944 C C . ASP A 1 995 ? 29.361 6.367 -22.738 1.00 25.45 995 ASP A C 1
ATOM 7946 O O . ASP A 1 995 ? 29.978 7.104 -23.509 1.00 25.45 995 ASP A O 1
ATOM 7950 N N . ASP A 1 996 ? 29.434 5.031 -22.792 1.00 23.20 996 ASP A N 1
ATOM 7951 C CA . ASP A 1 996 ? 30.115 4.186 -23.799 1.00 23.20 996 ASP A CA 1
ATOM 7952 C C . ASP A 1 996 ? 31.600 3.840 -23.572 1.00 23.20 996 ASP A C 1
ATOM 7954 O O . ASP A 1 996 ? 32.487 4.112 -24.382 1.00 23.20 996 ASP A O 1
ATOM 7958 N N . ALA A 1 997 ? 31.834 3.034 -22.535 1.00 21.84 997 ALA A N 1
ATOM 7959 C CA . ALA A 1 997 ? 32.596 1.800 -22.728 1.00 21.84 997 ALA A CA 1
ATOM 7960 C C . ALA A 1 997 ? 31.867 0.648 -22.024 1.00 21.84 997 ALA A C 1
ATOM 7962 O O . ALA A 1 997 ? 31.710 0.645 -20.805 1.00 21.84 997 ALA A O 1
ATOM 7963 N N . ILE A 1 998 ? 31.406 -0.327 -22.810 1.00 26.92 998 ILE A N 1
ATOM 7964 C CA . ILE A 1 998 ? 30.740 -1.535 -22.319 1.00 26.92 998 ILE A CA 1
ATOM 7965 C C . ILE A 1 998 ? 31.752 -2.347 -21.501 1.00 26.92 998 ILE A C 1
ATOM 7967 O O . ILE A 1 998 ? 32.573 -3.074 -22.059 1.00 26.92 998 ILE A O 1
ATOM 7971 N N . GLU A 1 999 ? 31.672 -2.273 -20.170 1.00 23.77 999 GLU A N 1
ATOM 7972 C CA . GLU A 1 999 ? 32.264 -3.296 -19.308 1.00 23.77 999 GLU A CA 1
ATOM 7973 C C . GLU A 1 999 ? 31.381 -4.552 -19.378 1.00 23.77 999 GLU A C 1
ATOM 7975 O O . GLU A 1 999 ? 30.608 -4.878 -18.476 1.00 23.77 999 GLU A O 1
ATOM 7980 N N . THR A 1 1000 ? 31.537 -5.320 -20.461 1.00 24.27 1000 THR A N 1
ATOM 7981 C CA . THR A 1 1000 ? 31.351 -6.770 -20.381 1.00 24.27 1000 THR A CA 1
ATOM 7982 C C . THR A 1 1000 ? 32.363 -7.274 -19.362 1.00 24.27 1000 THR A C 1
ATOM 7984 O O . THR A 1 1000 ? 33.501 -7.597 -19.713 1.00 24.27 1000 THR A O 1
ATOM 7987 N N . ARG A 1 1001 ? 31.967 -7.303 -18.083 1.00 26.41 1001 ARG A N 1
ATOM 7988 C CA . ARG A 1 1001 ? 32.743 -7.925 -17.011 1.00 26.41 1001 ARG A CA 1
ATOM 7989 C C . ARG A 1 1001 ? 32.845 -9.410 -17.295 1.00 26.41 1001 ARG A C 1
ATOM 7991 O O . ARG A 1 1001 ? 32.029 -10.211 -16.853 1.00 26.41 1001 ARG A O 1
ATOM 7998 N N . ASN A 1 1002 ? 33.878 -9.761 -18.044 1.00 30.66 1002 ASN A N 1
ATOM 7999 C CA . ASN A 1 1002 ? 34.314 -11.124 -18.225 1.00 30.66 1002 ASN A CA 1
ATOM 8000 C C . ASN A 1 1002 ? 34.863 -11.579 -16.864 1.00 30.66 1002 ASN A C 1
ATOM 8002 O O . ASN A 1 1002 ? 35.987 -11.246 -16.492 1.00 30.66 1002 ASN A O 1
ATOM 8006 N N . THR A 1 1003 ? 34.030 -12.262 -16.075 1.00 36.72 1003 THR A N 1
ATOM 8007 C CA . THR A 1 1003 ? 34.212 -12.533 -14.631 1.00 36.72 1003 THR A CA 1
ATOM 8008 C C . THR A 1 1003 ? 35.374 -13.479 -14.286 1.00 36.72 1003 THR A C 1
ATOM 8010 O O . THR A 1 1003 ? 35.481 -13.926 -13.147 1.00 36.72 1003 THR A O 1
ATOM 8013 N N . ASN A 1 1004 ? 36.257 -13.741 -15.252 1.00 42.66 1004 ASN A N 1
ATOM 8014 C CA . ASN A 1 1004 ? 37.413 -14.635 -15.194 1.00 42.66 1004 ASN A CA 1
ATOM 8015 C C . ASN A 1 1004 ? 38.742 -13.944 -15.593 1.00 42.66 1004 ASN A C 1
ATOM 8017 O O . ASN A 1 1004 ? 39.747 -14.628 -15.785 1.00 42.66 1004 ASN A O 1
ATOM 8021 N N . ALA A 1 1005 ? 38.775 -12.612 -15.752 1.00 50.81 1005 ALA A N 1
ATOM 8022 C CA . ALA A 1 1005 ? 40.017 -11.880 -16.019 1.00 50.81 1005 ALA A CA 1
ATOM 8023 C C . ALA A 1 1005 ? 40.934 -11.858 -14.778 1.00 50.81 1005 ALA A C 1
ATOM 8025 O O . ALA A 1 1005 ? 40.534 -11.399 -13.708 1.00 50.81 1005 ALA A O 1
ATOM 8026 N N . LEU A 1 1006 ? 42.166 -12.352 -14.929 1.00 58.91 1006 LEU A N 1
ATOM 8027 C CA . LEU A 1 1006 ? 43.174 -12.379 -13.865 1.00 58.91 1006 LEU A CA 1
ATOM 8028 C C . LEU A 1 1006 ? 43.863 -11.010 -13.699 1.00 58.91 1006 LEU A C 1
ATOM 8030 O O . LEU A 1 1006 ? 44.029 -10.294 -14.692 1.00 58.91 1006 LEU A O 1
ATOM 8034 N N . PRO A 1 1007 ? 44.316 -10.650 -12.481 1.00 67.12 1007 PRO A N 1
ATOM 8035 C CA . PRO A 1 1007 ? 45.209 -9.516 -12.264 1.00 67.12 1007 PRO A CA 1
ATOM 8036 C C . PRO A 1 1007 ? 46.479 -9.631 -13.109 1.00 67.12 1007 PRO A C 1
ATOM 8038 O O . PRO A 1 1007 ? 46.996 -10.724 -13.316 1.00 67.12 1007 PRO A O 1
ATOM 8041 N N . GLY A 1 1008 ? 47.041 -8.500 -13.540 1.00 60.94 1008 GLY A N 1
ATOM 8042 C CA . GLY A 1 1008 ? 48.230 -8.477 -14.405 1.00 60.94 1008 GLY A CA 1
ATOM 8043 C C . GLY A 1 1008 ? 49.521 -9.049 -13.793 1.00 60.94 1008 GLY A C 1
ATOM 8044 O O . GLY A 1 1008 ? 50.526 -9.122 -14.496 1.00 60.94 1008 GLY A O 1
ATOM 8045 N N . ASP A 1 1009 ? 49.513 -9.435 -12.512 1.00 65.88 1009 ASP A N 1
ATOM 8046 C CA . ASP A 1 1009 ? 50.607 -10.122 -11.815 1.00 65.88 1009 ASP A CA 1
ATOM 8047 C C . ASP A 1 1009 ? 50.322 -11.610 -11.506 1.00 65.88 1009 ASP A C 1
ATOM 8049 O O . ASP A 1 1009 ? 51.100 -12.246 -10.786 1.00 65.88 1009 ASP A O 1
ATOM 8053 N N . VAL A 1 1010 ? 49.250 -12.169 -12.088 1.00 72.06 1010 VAL A N 1
ATOM 8054 C CA . VAL A 1 1010 ? 48.874 -13.591 -12.056 1.00 72.06 1010 VAL A CA 1
ATOM 8055 C C . VAL A 1 1010 ? 48.596 -14.086 -13.479 1.00 72.06 1010 VAL A C 1
ATOM 8057 O O . VAL A 1 1010 ? 47.800 -13.507 -14.215 1.00 72.06 1010 VAL A O 1
ATOM 8060 N N . VAL A 1 1011 ? 49.223 -15.194 -13.870 1.00 76.81 1011 VAL A N 1
ATOM 8061 C CA . VAL A 1 1011 ? 49.089 -15.813 -15.193 1.00 76.81 1011 VAL A CA 1
ATOM 8062 C C . VAL A 1 1011 ? 48.571 -17.240 -15.034 1.00 76.81 1011 VAL A C 1
ATOM 8064 O O . VAL A 1 1011 ? 49.074 -17.994 -14.204 1.00 76.81 1011 VAL A O 1
ATOM 8067 N N . ALA A 1 1012 ? 47.571 -17.616 -15.836 1.00 76.06 1012 ALA A N 1
ATOM 8068 C CA . ALA A 1 1012 ? 47.099 -18.995 -15.944 1.00 76.06 1012 ALA A CA 1
ATOM 8069 C C . ALA A 1 1012 ? 47.669 -19.686 -17.185 1.00 76.06 1012 ALA A C 1
ATOM 8071 O O . ALA A 1 1012 ? 47.637 -19.135 -18.288 1.00 76.06 1012 ALA A O 1
ATOM 8072 N N . HIS A 1 1013 ? 48.095 -20.932 -17.011 1.00 76.38 1013 HIS A N 1
ATOM 8073 C CA . HIS A 1 1013 ? 48.504 -21.839 -18.075 1.00 76.38 1013 HIS A CA 1
ATOM 8074 C C . HIS A 1 1013 ? 47.708 -23.144 -17.979 1.00 76.38 1013 HIS A C 1
ATOM 8076 O O . HIS A 1 1013 ? 47.675 -23.780 -16.928 1.00 76.38 1013 HIS A O 1
ATOM 8082 N N . THR A 1 1014 ? 47.072 -23.572 -19.070 1.00 68.81 1014 THR A N 1
ATOM 8083 C CA . THR A 1 1014 ? 46.450 -24.902 -19.164 1.00 68.81 1014 THR A CA 1
ATOM 8084 C C . THR A 1 1014 ? 47.511 -25.972 -19.393 1.00 68.81 1014 THR A C 1
ATOM 8086 O O . THR A 1 1014 ? 48.363 -25.824 -20.270 1.00 68.81 1014 THR A O 1
ATOM 8089 N N . LEU A 1 1015 ? 47.444 -27.068 -18.635 1.00 59.03 1015 LEU A N 1
ATOM 8090 C CA . LEU A 1 1015 ? 48.340 -28.214 -18.798 1.00 59.03 1015 LEU A CA 1
ATOM 8091 C C . LEU A 1 1015 ? 47.976 -29.039 -20.047 1.00 59.03 1015 LEU A C 1
ATOM 8093 O O . LEU A 1 1015 ? 47.168 -29.969 -19.987 1.00 59.03 1015 LEU A O 1
ATOM 8097 N N . ASP A 1 1016 ? 48.617 -28.723 -21.174 1.00 49.09 1016 ASP A N 1
ATOM 8098 C CA . ASP A 1 1016 ? 48.762 -29.655 -22.299 1.00 49.09 1016 ASP A CA 1
ATOM 8099 C C . ASP A 1 1016 ? 49.892 -30.662 -22.021 1.00 49.09 1016 ASP A C 1
ATOM 8101 O O . ASP A 1 1016 ? 50.905 -30.356 -21.390 1.00 49.09 1016 ASP A O 1
ATOM 8105 N N . SER A 1 1017 ? 49.720 -31.899 -22.491 1.00 46.62 1017 SER A N 1
ATOM 8106 C CA . SER A 1 1017 ? 50.432 -33.092 -22.003 1.00 46.62 1017 SER A CA 1
ATOM 8107 C C . SER A 1 1017 ? 51.897 -33.254 -22.460 1.00 46.62 1017 SER A C 1
ATOM 8109 O O . SER A 1 1017 ? 52.346 -34.385 -22.648 1.00 46.62 1017 SER A O 1
ATOM 8111 N N . MET A 1 1018 ? 52.646 -32.163 -22.670 1.00 39.72 1018 MET A N 1
ATOM 8112 C CA . MET A 1 1018 ? 54.058 -32.187 -23.098 1.00 39.72 1018 MET A CA 1
ATOM 8113 C C . MET A 1 1018 ? 54.936 -31.052 -22.527 1.00 39.72 1018 MET A C 1
ATOM 8115 O O . MET A 1 1018 ? 55.749 -30.481 -23.248 1.00 39.72 1018 MET A O 1
ATOM 8119 N N . HIS A 1 1019 ? 54.877 -30.776 -21.219 1.00 38.69 1019 HIS A N 1
ATOM 8120 C CA . HIS A 1 1019 ? 55.974 -30.072 -20.532 1.00 38.69 1019 HIS A CA 1
ATOM 8121 C C . HIS A 1 1019 ? 56.276 -30.657 -19.146 1.00 38.69 1019 HIS A C 1
ATOM 8123 O O . HIS A 1 1019 ? 55.421 -30.704 -18.266 1.00 38.69 1019 HIS A O 1
ATOM 8129 N N . THR A 1 1020 ? 57.527 -31.076 -18.935 1.00 45.03 1020 THR A N 1
ATOM 8130 C CA . THR A 1 1020 ? 58.048 -31.509 -17.631 1.00 45.03 1020 THR A CA 1
ATOM 8131 C C . THR A 1 1020 ? 58.362 -30.300 -16.750 1.00 45.03 1020 THR A C 1
ATOM 8133 O O . THR A 1 1020 ? 59.482 -29.784 -16.780 1.00 45.03 1020 THR A O 1
ATOM 8136 N N . PHE A 1 1021 ? 57.389 -29.861 -15.951 1.00 45.22 1021 PHE A N 1
ATOM 8137 C CA . PHE A 1 1021 ? 57.618 -28.927 -14.847 1.00 45.22 1021 PHE A CA 1
ATOM 8138 C C . PHE A 1 1021 ? 57.977 -29.671 -13.551 1.00 45.22 1021 PHE A C 1
ATOM 8140 O O . PHE A 1 1021 ? 57.566 -30.806 -13.320 1.00 45.22 1021 PHE A O 1
ATOM 8147 N N . SER A 1 1022 ? 58.783 -29.026 -12.705 1.00 49.44 1022 SER A N 1
ATOM 8148 C CA . SER A 1 1022 ? 59.414 -29.613 -11.506 1.00 49.44 1022 SER A CA 1
ATOM 8149 C C . SER A 1 1022 ? 58.477 -29.733 -10.285 1.00 49.44 1022 SER A C 1
ATOM 8151 O O . SER A 1 1022 ? 58.958 -30.054 -9.198 1.00 49.44 1022 SER A O 1
ATOM 8153 N N . SER A 1 1023 ? 57.192 -29.426 -10.447 1.00 53.25 1023 SER A N 1
ATOM 8154 C CA . SER A 1 1023 ? 56.222 -29.120 -9.380 1.00 53.25 1023 SER A CA 1
ATOM 8155 C C . SER A 1 1023 ? 54.842 -29.764 -9.606 1.00 53.25 1023 SER A C 1
ATOM 8157 O O . SER A 1 1023 ? 53.872 -29.397 -8.948 1.00 53.25 1023 SER A O 1
ATOM 8159 N N . ALA A 1 1024 ? 54.734 -30.732 -10.525 1.00 58.47 1024 ALA A N 1
ATOM 8160 C CA . ALA A 1 1024 ? 53.474 -31.431 -10.783 1.00 58.47 1024 ALA A CA 1
ATOM 8161 C C . ALA A 1 1024 ? 52.956 -32.162 -9.521 1.00 58.47 1024 ALA A C 1
ATOM 8163 O O . ALA A 1 1024 ? 53.761 -32.772 -8.807 1.00 58.47 1024 ALA A O 1
ATOM 8164 N N . PRO A 1 1025 ? 51.635 -32.147 -9.248 1.00 65.25 1025 PRO A N 1
ATOM 8165 C CA . PRO A 1 1025 ? 51.067 -32.844 -8.099 1.00 65.25 1025 PRO A CA 1
ATOM 8166 C C . PRO A 1 1025 ? 51.301 -34.365 -8.195 1.00 65.25 1025 PRO A C 1
ATOM 8168 O O . PRO A 1 1025 ? 51.286 -34.925 -9.294 1.00 65.25 1025 PRO A O 1
ATOM 8171 N N . PRO A 1 1026 ? 51.488 -35.067 -7.059 1.00 62.09 1026 PRO A N 1
ATOM 8172 C CA . PRO A 1 1026 ? 51.822 -36.496 -7.043 1.00 62.09 1026 PRO A CA 1
ATOM 8173 C C . PRO A 1 1026 ? 50.681 -37.414 -7.520 1.00 62.09 1026 PRO A C 1
ATOM 8175 O O . PRO A 1 1026 ? 50.911 -38.594 -7.778 1.00 62.09 1026 PRO A O 1
ATOM 8178 N N . ALA A 1 1027 ? 49.461 -36.885 -7.640 1.00 68.94 1027 ALA A N 1
ATOM 8179 C CA . ALA A 1 1027 ? 48.285 -37.550 -8.189 1.00 68.94 1027 ALA A CA 1
ATOM 8180 C C . ALA A 1 1027 ? 47.408 -36.528 -8.950 1.00 68.94 1027 ALA A C 1
ATOM 8182 O O . ALA A 1 1027 ? 47.542 -35.325 -8.709 1.00 68.94 1027 ALA A O 1
ATOM 8183 N N . PRO A 1 1028 ? 46.508 -36.966 -9.855 1.00 75.62 1028 PRO A N 1
ATOM 8184 C CA . PRO A 1 1028 ? 45.553 -36.074 -10.511 1.00 75.62 1028 PRO A CA 1
ATOM 8185 C C . PRO A 1 1028 ? 44.613 -35.430 -9.487 1.00 75.62 1028 PRO A C 1
ATOM 8187 O O . PRO A 1 1028 ? 44.035 -36.141 -8.668 1.00 75.62 1028 PRO A O 1
ATOM 8190 N N . LEU A 1 1029 ? 44.426 -34.112 -9.564 1.00 82.06 1029 LEU A N 1
ATOM 8191 C CA . LEU A 1 1029 ? 43.591 -33.381 -8.611 1.00 82.06 1029 LEU A CA 1
ATOM 8192 C C . LEU A 1 1029 ? 42.097 -33.675 -8.822 1.00 82.06 1029 LEU A C 1
ATOM 8194 O O . LEU A 1 1029 ? 41.601 -33.717 -9.956 1.00 82.06 1029 LEU A O 1
ATOM 8198 N N . HIS A 1 1030 ? 41.361 -33.836 -7.726 1.00 86.06 1030 HIS A N 1
ATOM 8199 C CA . HIS A 1 1030 ? 39.905 -33.926 -7.737 1.00 86.06 1030 HIS A CA 1
ATOM 8200 C C . HIS A 1 1030 ? 39.257 -32.534 -7.783 1.00 86.06 1030 HIS A C 1
ATOM 8202 O O . HIS A 1 1030 ? 39.847 -31.522 -7.415 1.00 86.06 1030 HIS A O 1
ATOM 8208 N N . VAL A 1 1031 ? 38.008 -32.465 -8.254 1.00 83.88 1031 VAL A N 1
ATOM 8209 C CA . VAL A 1 1031 ? 37.273 -31.199 -8.415 1.00 83.88 1031 VAL A CA 1
ATOM 8210 C C . VAL A 1 1031 ? 37.189 -30.452 -7.080 1.00 83.88 1031 VAL A C 1
ATOM 8212 O O . VAL A 1 1031 ? 36.642 -30.975 -6.111 1.00 83.88 1031 VAL A O 1
ATOM 8215 N N . GLY A 1 1032 ? 37.678 -29.212 -7.046 1.00 79.06 1032 GLY A N 1
ATOM 8216 C CA . GLY A 1 1032 ? 37.757 -28.407 -5.823 1.00 79.06 1032 GLY A CA 1
ATOM 8217 C C . GLY A 1 1032 ? 39.042 -28.558 -5.006 1.00 79.06 1032 GLY A C 1
ATOM 8218 O O . GLY A 1 1032 ? 39.154 -27.897 -3.975 1.00 79.06 1032 GLY A O 1
ATOM 8219 N N . GLU A 1 1033 ? 39.999 -29.375 -5.446 1.00 89.81 1033 GLU A N 1
ATOM 8220 C CA . GLU A 1 1033 ? 41.344 -29.435 -4.871 1.00 89.81 1033 GLU A CA 1
ATOM 8221 C C . GLU A 1 1033 ? 42.302 -28.450 -5.548 1.00 89.81 1033 GLU A C 1
ATOM 8223 O O . GLU A 1 1033 ? 42.206 -28.142 -6.743 1.00 89.81 1033 GLU A O 1
ATOM 8228 N N . VAL A 1 1034 ? 43.247 -27.960 -4.749 1.00 91.12 1034 VAL A N 1
ATOM 8229 C CA . VAL A 1 1034 ? 44.257 -26.984 -5.144 1.00 91.12 1034 VAL A CA 1
ATOM 8230 C C . VAL A 1 1034 ? 45.599 -27.404 -4.553 1.00 91.12 1034 VAL A C 1
ATOM 8232 O O . VAL A 1 1034 ? 45.706 -27.610 -3.349 1.00 91.12 1034 VAL A O 1
ATOM 8235 N N . TYR A 1 1035 ? 46.629 -27.527 -5.386 1.00 90.00 1035 TYR A N 1
ATOM 8236 C CA . TYR A 1 1035 ? 47.983 -27.885 -4.961 1.00 90.00 1035 TYR A CA 1
ATOM 8237 C C . TYR A 1 1035 ? 48.875 -26.644 -4.955 1.00 90.00 1035 TYR A C 1
ATOM 8239 O O . TYR A 1 1035 ? 49.040 -25.999 -5.990 1.00 90.00 1035 TYR A O 1
ATOM 8247 N N . VAL A 1 1036 ? 49.416 -26.289 -3.792 1.00 88.81 1036 VAL A N 1
ATOM 8248 C CA . VAL A 1 1036 ? 50.134 -25.030 -3.546 1.00 88.81 1036 VAL A CA 1
ATOM 8249 C C . VAL A 1 1036 ? 51.580 -25.334 -3.172 1.00 88.81 1036 VAL A C 1
ATOM 8251 O O . VAL A 1 1036 ? 51.818 -26.018 -2.181 1.00 88.81 1036 VAL A O 1
ATOM 8254 N N . CYS A 1 1037 ? 52.552 -24.801 -3.914 1.00 81.62 1037 CYS A N 1
ATOM 8255 C CA . CYS A 1 1037 ? 53.976 -25.005 -3.627 1.00 81.62 1037 CYS A CA 1
ATOM 8256 C C . CYS A 1 1037 ? 54.661 -23.726 -3.133 1.00 81.62 1037 CYS A C 1
ATOM 8258 O O . CYS A 1 1037 ? 54.522 -22.660 -3.742 1.00 81.62 1037 CYS A O 1
ATOM 8260 N N . ALA A 1 1038 ? 55.437 -23.854 -2.053 1.00 74.88 1038 ALA A N 1
ATOM 8261 C CA . ALA A 1 1038 ? 56.272 -22.784 -1.513 1.00 74.88 1038 ALA A CA 1
ATOM 8262 C C . ALA A 1 1038 ? 57.459 -22.445 -2.439 1.00 74.88 1038 ALA A C 1
ATOM 8264 O O . ALA A 1 1038 ? 57.903 -23.265 -3.244 1.00 74.88 1038 ALA A O 1
ATOM 8265 N N . GLU A 1 1039 ? 57.989 -21.226 -2.314 1.00 66.00 1039 GLU A N 1
ATOM 8266 C CA . GLU A 1 1039 ? 59.153 -20.747 -3.070 1.00 66.00 1039 GLU A CA 1
ATOM 8267 C C . GLU A 1 1039 ? 60.437 -21.539 -2.768 1.00 66.00 1039 GLU A C 1
ATOM 8269 O O . GLU A 1 1039 ? 61.171 -21.893 -3.695 1.00 66.00 1039 GLU A O 1
ATOM 8274 N N . ASP A 1 1040 ? 60.691 -21.861 -1.496 1.00 67.69 1040 ASP A N 1
ATOM 8275 C CA . ASP A 1 1040 ? 61.753 -22.796 -1.123 1.00 67.69 1040 ASP A CA 1
ATOM 8276 C C . ASP A 1 1040 ? 61.226 -24.234 -1.199 1.00 67.69 1040 ASP A C 1
ATOM 8278 O O . ASP A 1 1040 ? 60.401 -24.669 -0.393 1.00 67.69 1040 ASP A O 1
ATOM 8282 N N . LYS A 1 1041 ? 61.748 -24.999 -2.163 1.00 57.59 1041 LYS A N 1
ATOM 8283 C CA . LYS A 1 1041 ? 61.364 -26.397 -2.405 1.00 57.59 1041 LYS A CA 1
ATOM 8284 C C . LYS A 1 1041 ? 61.655 -27.328 -1.220 1.00 57.59 1041 LYS A C 1
ATOM 8286 O O . LYS A 1 1041 ? 61.127 -28.437 -1.199 1.00 57.59 1041 LYS A O 1
ATOM 8291 N N . ALA A 1 1042 ? 62.465 -26.908 -0.245 1.00 57.72 1042 ALA A N 1
ATOM 8292 C CA . ALA A 1 1042 ? 62.687 -27.653 0.993 1.00 57.72 1042 ALA A CA 1
ATOM 8293 C C . ALA A 1 1042 ? 61.507 -27.571 1.988 1.00 57.72 1042 ALA A C 1
ATOM 8295 O O . ALA A 1 1042 ? 61.423 -28.411 2.882 1.00 57.72 1042 ALA A O 1
ATOM 8296 N N . LEU A 1 1043 ? 60.597 -26.597 1.837 1.00 61.19 1043 LEU A N 1
ATOM 8297 C CA . LEU A 1 1043 ? 59.441 -26.391 2.725 1.00 61.19 1043 LEU A CA 1
ATOM 8298 C C . LEU A 1 1043 ? 58.201 -27.227 2.353 1.00 61.19 1043 LEU A C 1
ATOM 8300 O O . LEU A 1 1043 ? 57.285 -27.345 3.164 1.00 61.19 1043 LEU A O 1
ATOM 8304 N N . GLY A 1 1044 ? 58.186 -27.840 1.165 1.00 67.56 1044 GLY A N 1
ATOM 8305 C CA . GLY A 1 1044 ? 57.102 -28.706 0.692 1.00 67.56 1044 GLY A CA 1
ATOM 8306 C C . GLY A 1 1044 ? 55.979 -27.990 -0.074 1.00 67.56 1044 GLY A C 1
ATOM 8307 O O . GLY A 1 1044 ? 56.039 -26.793 -0.360 1.00 67.56 1044 GLY A O 1
ATOM 8308 N N . CYS A 1 1045 ? 54.958 -28.768 -0.439 1.00 81.50 1045 CYS A N 1
ATOM 8309 C CA . CYS A 1 1045 ? 53.744 -28.298 -1.104 1.00 81.50 1045 CYS A CA 1
ATOM 8310 C C . CYS A 1 1045 ? 52.512 -28.879 -0.401 1.00 81.50 1045 CYS A C 1
ATOM 8312 O O . CYS A 1 1045 ? 52.505 -30.062 -0.050 1.00 81.50 1045 CYS A O 1
ATOM 8314 N N . ASP A 1 1046 ? 51.461 -28.075 -0.271 1.00 82.94 1046 ASP A N 1
ATOM 8315 C CA . ASP A 1 1046 ? 50.205 -28.448 0.373 1.00 82.94 1046 ASP A CA 1
ATOM 8316 C C . ASP A 1 1046 ? 49.152 -28.836 -0.676 1.00 82.94 1046 ASP A C 1
ATOM 8318 O O . ASP A 1 1046 ? 48.881 -28.080 -1.612 1.00 82.94 1046 ASP A O 1
ATOM 8322 N N . LEU A 1 1047 ? 48.514 -29.999 -0.502 1.00 88.00 1047 LEU A N 1
ATOM 8323 C CA . LEU A 1 1047 ? 47.269 -30.336 -1.197 1.00 88.00 1047 LEU A CA 1
ATOM 8324 C C . LEU A 1 1047 ? 46.093 -29.842 -0.353 1.00 88.00 1047 LEU A C 1
ATOM 8326 O O . LEU A 1 1047 ? 45.848 -30.351 0.740 1.00 88.00 1047 LEU A O 1
ATOM 8330 N N . ILE A 1 1048 ? 45.369 -28.853 -0.866 1.00 88.50 1048 ILE A N 1
ATOM 8331 C CA . ILE A 1 1048 ? 44.300 -28.161 -0.155 1.00 88.50 1048 ILE A CA 1
ATOM 8332 C C . ILE A 1 1048 ? 42.944 -28.559 -0.763 1.00 88.50 1048 ILE A C 1
ATOM 8334 O O . ILE A 1 1048 ? 42.630 -28.148 -1.885 1.00 88.50 1048 ILE A O 1
ATOM 8338 N N . PRO A 1 1049 ? 42.110 -29.340 -0.051 1.00 87.19 1049 PRO A N 1
ATOM 8339 C CA . PRO A 1 1049 ? 40.723 -29.550 -0.436 1.00 87.19 1049 PRO A CA 1
ATOM 8340 C C . PRO A 1 1049 ? 39.903 -28.306 -0.067 1.00 87.19 1049 PRO A C 1
ATOM 8342 O O . PRO A 1 1049 ? 39.833 -27.910 1.099 1.00 87.19 1049 PRO A O 1
ATOM 8345 N N . SER A 1 1050 ? 39.272 -27.686 -1.064 1.00 86.38 1050 SER A N 1
ATOM 8346 C CA . SER A 1 1050 ? 38.528 -26.424 -0.914 1.00 86.38 1050 SER A CA 1
ATOM 8347 C C . SER A 1 1050 ? 37.147 -26.456 -1.566 1.00 86.38 1050 SER A C 1
ATOM 8349 O O . SER A 1 1050 ? 36.541 -25.408 -1.796 1.00 86.38 1050 SER A O 1
ATOM 8351 N N . LEU A 1 1051 ? 36.626 -27.646 -1.883 1.00 85.31 1051 LEU A N 1
ATOM 8352 C CA . LEU A 1 1051 ? 35.307 -27.806 -2.488 1.00 85.31 1051 LEU A CA 1
ATOM 8353 C C . LEU A 1 1051 ? 34.203 -27.395 -1.502 1.00 85.31 1051 LEU A C 1
ATOM 8355 O O . LEU A 1 1051 ? 33.913 -28.101 -0.541 1.00 85.31 1051 LEU A O 1
ATOM 8359 N N . ASN A 1 1052 ? 33.546 -26.270 -1.781 1.00 78.38 1052 ASN A N 1
ATOM 8360 C CA . ASN A 1 1052 ? 32.508 -25.658 -0.949 1.00 78.38 1052 ASN A CA 1
ATOM 8361 C C . ASN A 1 1052 ? 32.965 -25.271 0.476 1.00 78.38 1052 ASN A C 1
ATOM 8363 O O . ASN A 1 1052 ? 32.126 -24.924 1.307 1.00 78.38 1052 ASN A O 1
ATOM 8367 N N . THR A 1 1053 ? 34.274 -25.253 0.741 1.00 83.06 1053 THR A N 1
ATOM 8368 C CA . THR A 1 1053 ? 34.876 -24.816 2.007 1.00 83.06 1053 THR A CA 1
ATOM 8369 C C . THR A 1 1053 ? 35.991 -23.803 1.761 1.00 83.06 1053 THR A C 1
ATOM 8371 O O . THR A 1 1053 ? 36.825 -23.985 0.876 1.00 83.06 1053 THR A O 1
ATOM 8374 N N . CYS A 1 1054 ? 36.033 -22.747 2.575 1.00 84.75 1054 CYS A N 1
ATOM 8375 C CA . CYS A 1 1054 ? 37.214 -21.895 2.663 1.00 84.75 1054 CYS A CA 1
ATOM 8376 C C . CYS A 1 1054 ? 38.331 -22.652 3.387 1.00 84.75 1054 CYS A C 1
ATOM 8378 O O . CYS A 1 1054 ? 38.124 -23.102 4.517 1.00 84.75 1054 CYS A O 1
ATOM 8380 N N . SER A 1 1055 ? 39.502 -22.732 2.763 1.00 88.06 1055 SER A N 1
ATOM 8381 C CA . SER A 1 1055 ? 40.682 -23.385 3.325 1.00 88.06 1055 SER A CA 1
ATOM 8382 C C . SER A 1 1055 ? 41.858 -22.409 3.308 1.00 88.06 1055 SER A C 1
ATOM 8384 O O . SER A 1 1055 ? 42.172 -21.814 2.274 1.00 88.06 1055 SER A O 1
ATOM 8386 N N . SER A 1 1056 ? 42.508 -22.230 4.457 1.00 88.31 1056 SER A N 1
ATOM 8387 C CA . SER A 1 1056 ? 43.752 -21.467 4.569 1.00 88.31 1056 SER A CA 1
ATOM 8388 C C . SER A 1 1056 ? 44.911 -22.234 3.935 1.00 88.31 1056 SER A C 1
ATOM 8390 O O . SER A 1 1056 ? 44.981 -23.457 4.052 1.00 88.31 1056 SER A O 1
ATOM 8392 N N . PHE A 1 1057 ? 45.857 -21.517 3.337 1.00 88.75 1057 PHE A N 1
ATOM 8393 C CA . PHE A 1 1057 ? 47.159 -22.070 2.972 1.00 88.75 1057 PHE A CA 1
ATOM 8394 C C . PHE A 1 1057 ? 47.930 -22.440 4.251 1.00 88.75 1057 PHE A C 1
ATOM 8396 O O . PHE A 1 1057 ? 47.720 -21.838 5.310 1.00 88.75 1057 PHE A O 1
ATOM 8403 N N . GLY A 1 1058 ? 48.799 -23.448 4.173 1.00 81.06 1058 GLY A N 1
ATOM 8404 C CA . GLY A 1 1058 ? 49.612 -23.884 5.305 1.00 81.06 1058 GLY A CA 1
ATOM 8405 C C . GLY A 1 1058 ? 50.614 -22.810 5.754 1.00 81.06 1058 GLY A C 1
ATOM 8406 O O . GLY A 1 1058 ? 50.927 -21.886 5.000 1.00 81.06 1058 GLY A O 1
ATOM 8407 N N . PRO A 1 1059 ? 51.181 -22.922 6.970 1.00 77.25 1059 PRO A N 1
ATOM 8408 C CA . PRO A 1 1059 ? 52.101 -21.922 7.527 1.00 77.25 1059 PRO A CA 1
ATOM 8409 C C . PRO A 1 1059 ? 53.412 -21.746 6.736 1.00 77.25 1059 PRO A C 1
ATOM 8411 O O . PRO A 1 1059 ? 54.159 -20.809 7.008 1.00 77.25 1059 PRO A O 1
ATOM 8414 N N . HIS A 1 1060 ? 53.690 -22.629 5.772 1.00 77.25 1060 HIS A N 1
ATOM 8415 C CA . HIS A 1 1060 ? 54.850 -22.572 4.878 1.00 77.25 1060 HIS A CA 1
ATOM 8416 C C . HIS A 1 1060 ? 54.493 -22.231 3.420 1.00 77.25 1060 HIS A C 1
ATOM 8418 O O . HIS A 1 1060 ? 55.390 -21.983 2.621 1.00 77.25 1060 HIS A O 1
ATOM 8424 N N . THR A 1 1061 ? 53.205 -22.191 3.063 1.00 81.94 1061 THR A N 1
ATOM 8425 C CA . THR A 1 1061 ? 52.727 -21.848 1.711 1.00 81.94 1061 THR A CA 1
ATOM 8426 C C . THR A 1 1061 ? 51.979 -20.514 1.674 1.00 81.94 1061 THR A C 1
ATOM 8428 O O . THR A 1 1061 ? 52.065 -19.795 0.678 1.00 81.94 1061 THR A O 1
ATOM 8431 N N . ALA A 1 1062 ? 51.314 -20.116 2.765 1.00 85.00 1062 ALA A N 1
ATOM 8432 C CA . ALA A 1 1062 ? 50.706 -18.795 2.912 1.00 85.00 1062 ALA A CA 1
ATOM 8433 C C . ALA A 1 1062 ? 51.762 -17.687 2.765 1.00 85.00 1062 ALA A C 1
ATOM 8435 O O . ALA A 1 1062 ? 52.800 -17.708 3.427 1.00 85.00 1062 ALA A O 1
ATOM 8436 N N . TYR A 1 1063 ? 51.498 -16.721 1.885 1.00 85.06 1063 TYR A N 1
ATOM 8437 C CA . TYR A 1 1063 ? 52.401 -15.626 1.499 1.00 85.06 1063 TYR A CA 1
ATOM 8438 C C . TYR A 1 1063 ? 53.752 -16.044 0.884 1.00 85.06 1063 TYR A C 1
ATOM 8440 O O . TYR A 1 1063 ? 54.605 -15.198 0.616 1.00 85.06 1063 TYR A O 1
ATOM 8448 N N . GLN A 1 1064 ? 53.959 -17.341 0.646 1.00 78.31 1064 GLN A N 1
ATOM 8449 C CA . GLN A 1 1064 ? 55.216 -17.914 0.149 1.00 78.31 1064 GLN A CA 1
ATOM 8450 C C . GLN A 1 1064 ? 55.010 -18.781 -1.102 1.00 78.31 1064 GLN A C 1
ATOM 8452 O O . GLN A 1 1064 ? 55.976 -19.307 -1.652 1.00 78.31 1064 GLN A O 1
ATOM 8457 N N . SER A 1 1065 ? 53.770 -18.917 -1.583 1.00 79.88 1065 SER A N 1
ATOM 8458 C CA . SER A 1 1065 ? 53.446 -19.661 -2.796 1.00 79.88 1065 SER A CA 1
ATOM 8459 C C . SER A 1 1065 ? 53.843 -18.915 -4.070 1.00 79.88 1065 SER A C 1
ATOM 8461 O O . SER A 1 1065 ? 53.407 -17.785 -4.290 1.00 79.88 1065 SER A O 1
ATOM 8463 N N . ASN A 1 1066 ? 54.607 -19.577 -4.941 1.00 76.25 1066 ASN A N 1
ATOM 8464 C CA . ASN A 1 1066 ? 54.951 -19.076 -6.283 1.00 76.25 1066 ASN A CA 1
ATOM 8465 C C . ASN A 1 1066 ? 54.064 -19.663 -7.391 1.00 76.25 1066 ASN A C 1
ATOM 8467 O O . ASN A 1 1066 ? 53.913 -19.060 -8.455 1.00 76.25 1066 ASN A O 1
ATOM 8471 N N . GLU A 1 1067 ? 53.503 -20.845 -7.145 1.00 82.00 1067 GLU A N 1
ATOM 8472 C CA . GLU A 1 1067 ? 52.769 -21.639 -8.121 1.00 82.00 1067 GLU A CA 1
ATOM 8473 C C . GLU A 1 1067 ? 51.617 -22.370 -7.423 1.00 82.00 1067 GLU A C 1
ATOM 8475 O O . GLU A 1 1067 ? 51.777 -22.904 -6.319 1.00 82.00 1067 GLU A O 1
ATOM 8480 N N . VAL A 1 1068 ? 50.452 -22.379 -8.069 1.00 88.12 1068 VAL A N 1
ATOM 8481 C CA . VAL A 1 1068 ? 49.248 -23.060 -7.595 1.00 88.12 1068 VAL A CA 1
ATOM 8482 C C . VAL A 1 1068 ? 48.613 -23.826 -8.747 1.00 88.12 1068 VAL A C 1
ATOM 8484 O O . VAL A 1 1068 ? 48.202 -23.227 -9.736 1.00 88.12 1068 VAL A O 1
ATOM 8487 N N . THR A 1 1069 ? 48.485 -25.144 -8.617 1.00 89.12 1069 THR A N 1
ATOM 8488 C CA . THR A 1 1069 ? 47.752 -25.971 -9.586 1.00 89.12 1069 THR A CA 1
ATOM 8489 C C . THR A 1 1069 ? 46.305 -26.132 -9.128 1.00 89.12 1069 THR A C 1
ATOM 8491 O O . THR A 1 1069 ? 46.049 -26.616 -8.027 1.00 89.12 1069 THR A O 1
ATOM 8494 N N . GLN A 1 1070 ? 45.353 -25.729 -9.965 1.00 90.31 1070 GLN A N 1
ATOM 8495 C CA . GLN A 1 1070 ? 43.915 -25.815 -9.720 1.00 90.31 1070 GLN A CA 1
ATOM 8496 C C . GLN A 1 1070 ? 43.308 -26.960 -10.541 1.00 90.31 1070 GLN A C 1
ATOM 8498 O O . GLN A 1 1070 ? 43.497 -27.019 -11.760 1.00 90.31 1070 GLN A O 1
ATOM 8503 N N . ALA A 1 1071 ? 42.541 -27.842 -9.894 1.00 88.62 1071 ALA A N 1
ATOM 8504 C CA . ALA A 1 1071 ? 41.896 -28.977 -10.551 1.00 88.62 1071 ALA A CA 1
ATOM 8505 C C . ALA A 1 1071 ? 40.956 -28.566 -11.698 1.00 88.62 1071 ALA A C 1
ATOM 8507 O O . ALA A 1 1071 ? 40.224 -27.576 -11.600 1.00 88.62 1071 ALA A O 1
ATOM 8508 N N . LYS A 1 1072 ? 40.896 -29.367 -12.761 1.00 86.19 1072 LYS A N 1
ATOM 8509 C CA . LYS A 1 1072 ? 39.958 -29.239 -13.888 1.00 86.19 1072 LYS A CA 1
ATOM 8510 C C . LYS A 1 1072 ? 38.491 -29.208 -13.458 1.00 86.19 1072 LYS A C 1
ATOM 8512 O O . LYS A 1 1072 ? 38.093 -29.849 -12.486 1.00 86.19 1072 LYS A O 1
ATOM 8517 N N . GLY A 1 1073 ? 37.665 -28.486 -14.213 1.00 80.25 1073 GLY A N 1
ATOM 8518 C CA . GLY A 1 1073 ? 36.232 -28.349 -13.927 1.00 80.25 1073 GLY A CA 1
ATOM 8519 C C . GLY A 1 1073 ? 35.930 -27.698 -12.574 1.00 80.25 1073 GLY A C 1
ATOM 8520 O O . GLY A 1 1073 ? 34.928 -28.030 -11.940 1.00 80.25 1073 GLY A O 1
ATOM 8521 N N . THR A 1 1074 ? 36.792 -26.783 -12.132 1.00 83.88 1074 THR A N 1
ATOM 8522 C CA . THR A 1 1074 ? 36.709 -26.112 -10.833 1.00 83.88 1074 THR A CA 1
ATOM 8523 C C . THR A 1 1074 ? 36.761 -24.599 -11.022 1.00 83.88 1074 THR A C 1
ATOM 8525 O O . THR A 1 1074 ? 37.531 -24.088 -11.830 1.00 83.88 1074 THR A O 1
ATOM 8528 N N . PHE A 1 1075 ? 35.965 -23.869 -10.253 1.00 86.25 1075 PHE A N 1
ATOM 8529 C CA . PHE A 1 1075 ? 36.021 -22.418 -10.127 1.00 86.25 1075 PHE A CA 1
ATOM 8530 C C . PHE A 1 1075 ? 36.502 -22.067 -8.717 1.00 86.25 1075 PHE A C 1
ATOM 8532 O O . PHE A 1 1075 ? 35.833 -22.419 -7.749 1.00 86.25 1075 PHE A O 1
ATOM 8539 N N . CYS A 1 1076 ? 37.651 -21.407 -8.587 1.00 88.88 1076 CYS A N 1
ATOM 8540 C CA . CYS A 1 1076 ? 38.251 -21.058 -7.298 1.00 88.88 1076 CYS A CA 1
ATOM 8541 C C . CYS A 1 1076 ? 38.396 -19.548 -7.132 1.00 88.88 1076 CYS A C 1
ATOM 8543 O O . CYS A 1 1076 ? 38.678 -18.826 -8.087 1.00 88.88 1076 CYS A O 1
ATOM 8545 N N . LYS A 1 1077 ? 38.227 -19.091 -5.893 1.00 90.50 1077 LYS A N 1
ATOM 8546 C CA . LYS A 1 1077 ? 38.471 -17.729 -5.421 1.00 90.50 1077 LYS A CA 1
ATOM 8547 C C . LYS A 1 1077 ? 39.655 -17.744 -4.467 1.00 90.50 1077 LYS A C 1
ATOM 8549 O O . LYS A 1 1077 ? 39.675 -18.559 -3.546 1.00 90.50 1077 LYS A O 1
ATOM 8554 N N . TYR A 1 1078 ? 40.602 -16.843 -4.674 1.00 90.06 1078 TYR A N 1
ATOM 8555 C CA . TYR A 1 1078 ? 41.847 -16.745 -3.920 1.00 90.06 1078 TYR A CA 1
ATOM 8556 C C . TYR A 1 1078 ? 41.879 -15.443 -3.116 1.00 90.06 1078 TYR A C 1
ATOM 8558 O O . TYR A 1 1078 ? 41.448 -14.401 -3.607 1.00 90.06 1078 TYR A O 1
ATOM 8566 N N . TYR A 1 1079 ? 42.380 -15.499 -1.883 1.00 89.44 1079 TYR A N 1
ATOM 8567 C CA . TYR A 1 1079 ? 42.252 -14.434 -0.884 1.00 89.44 1079 TYR A CA 1
ATOM 8568 C C . TYR A 1 1079 ? 43.603 -14.038 -0.290 1.00 89.44 1079 TYR A C 1
ATOM 8570 O O . TYR A 1 1079 ? 44.477 -14.887 -0.090 1.00 89.44 1079 TYR A O 1
ATOM 8578 N N . THR A 1 1080 ? 43.746 -12.755 0.056 1.00 86.12 1080 THR A N 1
ATOM 8579 C CA . THR A 1 1080 ? 44.968 -12.210 0.679 1.00 86.12 1080 THR A CA 1
ATOM 8580 C C . THR A 1 1080 ? 45.074 -12.448 2.188 1.00 86.12 1080 THR A C 1
ATOM 8582 O O . THR A 1 1080 ? 46.075 -12.089 2.806 1.00 86.12 1080 THR A O 1
ATOM 8585 N N . ALA A 1 1081 ? 44.067 -13.072 2.803 1.00 82.69 1081 ALA A N 1
ATOM 8586 C CA . ALA A 1 1081 ? 44.060 -13.446 4.215 1.00 82.69 1081 ALA A CA 1
ATOM 8587 C C . ALA A 1 1081 ? 43.689 -14.930 4.379 1.00 82.69 1081 ALA A C 1
ATOM 8589 O O . ALA A 1 1081 ? 42.929 -15.457 3.562 1.00 82.69 1081 ALA A O 1
ATOM 8590 N N . PRO A 1 1082 ? 44.160 -15.608 5.445 1.00 73.31 1082 PRO A N 1
ATOM 8591 C CA . PRO A 1 1082 ? 43.862 -17.023 5.676 1.00 73.31 1082 PRO A CA 1
ATOM 8592 C C . PRO A 1 1082 ? 42.384 -17.320 5.972 1.00 73.31 1082 PRO A C 1
ATOM 8594 O O . PRO A 1 1082 ? 41.963 -18.469 5.880 1.00 73.31 1082 PRO A O 1
ATOM 8597 N N . GLY A 1 1083 ? 41.578 -16.300 6.285 1.00 65.81 1083 GLY A N 1
ATOM 8598 C CA . GLY A 1 1083 ? 40.120 -16.398 6.335 1.00 65.81 1083 GLY A CA 1
ATOM 8599 C C . GLY A 1 1083 ? 39.467 -15.705 5.138 1.00 65.81 1083 GLY A C 1
ATOM 8600 O O . GLY A 1 1083 ? 39.433 -14.477 5.085 1.00 65.81 1083 GLY A O 1
ATOM 8601 N N . CYS A 1 1084 ? 38.842 -16.476 4.240 1.00 67.62 1084 CYS A N 1
ATOM 8602 C CA . CYS A 1 1084 ? 38.135 -15.999 3.033 1.00 67.62 1084 CYS A CA 1
ATOM 8603 C C . CYS A 1 1084 ? 36.921 -15.085 3.299 1.00 67.62 1084 CYS A C 1
ATOM 8605 O O . CYS A 1 1084 ? 36.190 -14.729 2.377 1.00 67.62 1084 CYS A O 1
ATOM 8607 N N . MET A 1 1085 ? 36.635 -14.799 4.568 1.00 53.44 1085 MET A N 1
ATOM 8608 C CA . MET A 1 1085 ? 35.444 -14.086 5.015 1.00 53.44 1085 MET A CA 1
ATOM 8609 C C . MET A 1 1085 ? 35.737 -12.657 5.446 1.00 53.44 1085 MET A C 1
ATOM 8611 O O . MET A 1 1085 ? 34.867 -11.809 5.275 1.00 53.44 1085 MET A O 1
ATOM 8615 N N . ASP A 1 1086 ? 36.952 -12.370 5.911 1.00 50.97 1086 ASP A N 1
ATOM 8616 C CA . ASP A 1 1086 ? 37.374 -11.018 6.301 1.00 50.97 1086 ASP A CA 1
ATOM 8617 C C . ASP A 1 1086 ? 38.562 -10.500 5.464 1.00 50.97 1086 ASP A C 1
ATOM 8619 O O . ASP A 1 1086 ? 38.925 -9.333 5.574 1.00 50.97 1086 ASP A O 1
ATOM 8623 N N . GLY A 1 1087 ? 39.140 -11.340 4.594 1.00 54.94 1087 GLY A N 1
ATOM 8624 C CA . GLY A 1 1087 ? 40.115 -10.932 3.579 1.00 54.94 1087 GLY A CA 1
ATOM 8625 C C . GLY A 1 1087 ? 39.470 -10.485 2.267 1.00 54.94 1087 GLY A C 1
ATOM 8626 O O . GLY A 1 1087 ? 38.441 -11.022 1.852 1.00 54.94 1087 GLY A O 1
ATOM 8627 N N . GLU A 1 1088 ? 40.116 -9.547 1.577 1.00 67.12 1088 GLU A N 1
ATOM 8628 C CA . GLU A 1 1088 ? 39.739 -9.168 0.214 1.00 67.12 1088 GLU A CA 1
ATOM 8629 C C . GLU A 1 1088 ? 39.986 -10.334 -0.764 1.00 67.12 1088 GLU A C 1
ATOM 8631 O O . GLU A 1 1088 ? 40.995 -11.047 -0.688 1.00 67.12 1088 GLU A O 1
ATOM 8636 N N . GLU A 1 1089 ? 39.040 -10.548 -1.685 1.00 79.19 1089 GLU A N 1
ATOM 8637 C CA . GLU A 1 1089 ? 39.197 -11.504 -2.785 1.00 79.19 1089 GLU A CA 1
ATOM 8638 C C . GLU A 1 1089 ? 40.240 -10.947 -3.761 1.00 79.19 1089 GLU A C 1
ATOM 8640 O O . GLU A 1 1089 ? 40.030 -9.892 -4.356 1.00 79.19 1089 GLU A O 1
ATOM 8645 N N . TYR A 1 1090 ? 41.365 -11.646 -3.919 1.00 80.19 1090 TYR A N 1
ATOM 8646 C CA . TYR A 1 1090 ? 42.474 -11.197 -4.756 1.00 80.19 1090 TYR A CA 1
ATOM 8647 C C . TYR A 1 1090 ? 42.205 -11.454 -6.242 1.00 80.19 1090 TYR A C 1
ATOM 8649 O O . TYR A 1 1090 ? 42.383 -10.570 -7.078 1.00 80.19 1090 TYR A O 1
ATOM 8657 N N . PHE A 1 1091 ? 41.745 -12.665 -6.569 1.00 85.62 1091 PHE A N 1
ATOM 8658 C CA . PHE A 1 1091 ? 41.209 -13.011 -7.884 1.00 85.62 1091 PHE A CA 1
ATOM 8659 C C . PHE A 1 1091 ? 40.368 -14.287 -7.831 1.00 85.62 1091 PHE A C 1
ATOM 8661 O O . PHE A 1 1091 ? 40.312 -14.997 -6.824 1.00 85.62 1091 PHE A O 1
ATOM 8668 N N . ARG A 1 1092 ? 39.749 -14.607 -8.966 1.00 85.69 1092 ARG A N 1
ATOM 8669 C CA . ARG A 1 1092 ? 39.026 -15.854 -9.212 1.00 85.69 1092 ARG A CA 1
ATOM 8670 C C . ARG A 1 1092 ? 39.443 -16.459 -10.548 1.00 85.69 1092 ARG A C 1
ATOM 8672 O O . ARG A 1 1092 ? 39.762 -15.724 -11.478 1.00 85.69 1092 ARG A O 1
ATOM 8679 N N . HIS A 1 1093 ? 39.437 -17.784 -10.644 1.00 85.38 1093 HIS A N 1
ATOM 8680 C CA . HIS A 1 1093 ? 39.798 -18.498 -11.864 1.00 85.38 1093 HIS A CA 1
ATOM 8681 C C . HIS A 1 1093 ? 38.918 -19.731 -12.082 1.00 85.38 1093 HIS A C 1
ATOM 8683 O O . HIS A 1 1093 ? 38.661 -20.504 -11.156 1.00 85.38 1093 HIS A O 1
ATOM 8689 N N . GLN A 1 1094 ? 38.479 -19.934 -13.324 1.00 83.81 1094 GLN A N 1
ATOM 8690 C CA . GLN A 1 1094 ? 37.725 -21.107 -13.758 1.00 83.81 1094 GLN A CA 1
ATOM 8691 C C . GLN A 1 1094 ? 38.597 -21.979 -14.664 1.00 83.81 1094 GLN A C 1
ATOM 8693 O O . GLN A 1 1094 ? 38.993 -21.543 -15.744 1.00 83.81 1094 GLN A O 1
ATOM 8698 N N . THR A 1 1095 ? 38.859 -23.219 -14.253 1.00 78.75 1095 THR A N 1
ATOM 8699 C CA . THR A 1 1095 ? 39.619 -24.177 -15.063 1.00 78.75 1095 THR A CA 1
ATOM 8700 C C . THR A 1 1095 ? 38.773 -24.812 -16.164 1.00 78.75 1095 THR A C 1
ATOM 8702 O O . THR A 1 1095 ? 37.548 -24.948 -16.071 1.00 78.75 1095 THR A O 1
ATOM 8705 N N . ASN A 1 1096 ? 39.458 -25.264 -17.215 1.00 77.44 1096 ASN A N 1
ATOM 8706 C CA . ASN A 1 1096 ? 38.883 -26.084 -18.276 1.00 77.44 1096 ASN A CA 1
ATOM 8707 C C . ASN A 1 1096 ? 38.287 -27.380 -17.671 1.00 77.44 1096 ASN A C 1
ATOM 8709 O O . ASN A 1 1096 ? 38.938 -28.007 -16.837 1.00 77.44 1096 ASN A O 1
ATOM 8713 N N . PRO A 1 1097 ? 37.092 -27.853 -18.082 1.00 74.75 1097 PRO A N 1
ATOM 8714 C CA . PRO A 1 1097 ? 36.535 -29.131 -17.620 1.00 74.75 1097 PRO A CA 1
ATOM 8715 C C . PRO A 1 1097 ? 37.432 -30.363 -17.829 1.00 74.75 1097 PRO A C 1
ATOM 8717 O O . PRO A 1 1097 ? 37.216 -31.385 -17.184 1.00 74.75 1097 PRO A O 1
ATOM 8720 N N . LYS A 1 1098 ? 38.416 -30.301 -18.735 1.00 74.25 1098 LYS A N 1
ATOM 8721 C CA . LYS A 1 1098 ? 39.278 -31.439 -19.101 1.00 74.25 1098 LYS A CA 1
ATOM 8722 C C . LYS A 1 1098 ? 40.735 -31.313 -18.650 1.00 74.25 1098 LYS A C 1
ATOM 8724 O O . LYS A 1 1098 ? 41.429 -32.327 -18.654 1.00 74.25 1098 LYS A O 1
ATOM 8729 N N . GLN A 1 1099 ? 41.192 -30.118 -18.274 1.00 77.31 1099 GLN A N 1
ATOM 8730 C CA . GLN A 1 1099 ? 42.602 -29.812 -18.005 1.00 77.31 1099 GLN A CA 1
ATOM 8731 C C . GLN A 1 1099 ? 42.752 -28.978 -16.737 1.00 77.31 1099 GLN A C 1
ATOM 8733 O O . GLN A 1 1099 ? 42.008 -28.016 -16.534 1.00 77.31 1099 GLN A O 1
ATOM 8738 N N . ASP A 1 1100 ? 43.726 -29.350 -15.913 1.00 81.44 1100 ASP A N 1
ATOM 8739 C CA . ASP A 1 1100 ? 44.124 -28.573 -14.743 1.00 81.44 1100 ASP A CA 1
ATOM 8740 C C . ASP A 1 1100 ? 44.823 -27.281 -15.211 1.00 81.44 1100 ASP A C 1
ATOM 8742 O O . ASP A 1 1100 ? 45.406 -27.233 -16.304 1.00 81.44 1100 ASP A O 1
ATOM 8746 N N . ALA A 1 1101 ? 44.756 -26.224 -14.400 1.00 82.44 1101 ALA A N 1
ATOM 8747 C CA . ALA A 1 1101 ? 45.431 -24.959 -14.686 1.00 82.44 1101 ALA A CA 1
ATOM 8748 C C . ALA A 1 1101 ? 46.526 -24.688 -13.655 1.00 82.44 1101 ALA A C 1
ATOM 8750 O O . ALA A 1 1101 ? 46.304 -24.830 -12.455 1.00 82.44 1101 ALA A O 1
ATOM 8751 N N . ILE A 1 1102 ? 47.688 -24.254 -14.130 1.00 84.94 1102 ILE A N 1
ATOM 8752 C CA . ILE A 1 1102 ? 48.763 -23.707 -13.307 1.00 84.94 1102 ILE A CA 1
ATOM 8753 C C . ILE A 1 1102 ? 48.579 -22.193 -13.245 1.00 84.94 1102 ILE A C 1
ATOM 8755 O O . ILE A 1 1102 ? 48.563 -21.522 -14.276 1.00 84.94 1102 ILE A O 1
ATOM 8759 N N . LEU A 1 1103 ? 48.460 -21.668 -12.032 1.00 85.69 1103 LEU A N 1
ATOM 8760 C CA . LEU A 1 1103 ? 48.445 -20.249 -11.705 1.00 85.69 1103 LEU A CA 1
ATOM 8761 C C . LEU A 1 1103 ? 49.824 -19.865 -11.166 1.00 85.69 1103 LEU A C 1
ATOM 8763 O O . LEU A 1 1103 ? 50.298 -20.456 -10.194 1.00 85.69 1103 LEU A O 1
ATOM 8767 N N . SER A 1 1104 ? 50.476 -18.891 -11.790 1.00 80.75 1104 SER A N 1
ATOM 8768 C CA . SER A 1 1104 ? 51.832 -18.463 -11.438 1.00 80.75 1104 SER A CA 1
ATOM 8769 C C . SER A 1 1104 ? 51.991 -16.945 -11.536 1.00 80.75 1104 SER A C 1
ATOM 8771 O O . SER A 1 1104 ? 51.199 -16.258 -12.180 1.00 80.75 1104 SER A O 1
ATOM 8773 N N . GLY A 1 1105 ? 53.013 -16.400 -10.874 1.00 74.94 1105 GLY A N 1
ATOM 8774 C CA . GLY A 1 1105 ? 53.326 -14.968 -10.903 1.00 74.94 1105 GLY A CA 1
ATOM 8775 C C . GLY A 1 1105 ? 53.514 -14.357 -9.517 1.00 74.94 1105 GLY A C 1
ATOM 8776 O O . GLY A 1 1105 ? 53.308 -14.997 -8.488 1.00 74.94 1105 GLY A O 1
ATOM 8777 N N . TRP A 1 1106 ? 53.918 -13.089 -9.478 1.00 70.94 1106 TRP A N 1
ATOM 8778 C CA . TRP A 1 1106 ? 54.246 -12.390 -8.230 1.00 70.94 1106 TRP A CA 1
ATOM 8779 C C . TRP A 1 1106 ? 53.018 -12.162 -7.334 1.00 70.94 1106 TRP A C 1
ATOM 8781 O O . TRP A 1 1106 ? 53.160 -12.081 -6.114 1.00 70.94 1106 TRP A O 1
ATOM 8791 N N . GLY A 1 1107 ? 51.812 -12.136 -7.913 1.00 76.00 1107 GLY A N 1
ATOM 8792 C CA . GLY A 1 1107 ? 50.555 -12.079 -7.168 1.00 76.00 1107 GLY A CA 1
ATOM 8793 C C . GLY A 1 1107 ? 50.295 -13.317 -6.300 1.00 76.00 1107 GLY A C 1
ATOM 8794 O O . GLY A 1 1107 ? 49.597 -13.212 -5.293 1.00 76.00 1107 GLY A O 1
ATOM 8795 N N . MET A 1 1108 ? 50.909 -14.467 -6.611 1.00 82.88 1108 MET A N 1
ATOM 8796 C CA . MET A 1 1108 ? 50.733 -15.705 -5.838 1.00 82.88 1108 MET A CA 1
ATOM 8797 C C . MET A 1 1108 ? 51.301 -15.588 -4.413 1.00 82.88 1108 MET A C 1
ATOM 8799 O O . MET A 1 1108 ? 50.743 -16.166 -3.484 1.00 82.88 1108 MET A O 1
ATOM 8803 N N . LYS A 1 1109 ? 52.324 -14.746 -4.197 1.00 82.06 1109 LYS A N 1
ATOM 8804 C CA . LYS A 1 1109 ? 52.893 -14.459 -2.863 1.00 82.06 1109 LYS A CA 1
ATOM 8805 C C . LYS A 1 1109 ? 51.987 -13.614 -1.964 1.00 82.06 1109 LYS A C 1
ATOM 8807 O O . LYS A 1 1109 ? 52.317 -13.374 -0.809 1.00 82.06 1109 LYS A O 1
ATOM 8812 N N . LYS A 1 1110 ? 50.850 -13.133 -2.470 1.00 84.00 1110 LYS A N 1
ATOM 8813 C CA . LYS A 1 1110 ? 49.845 -12.429 -1.660 1.00 84.00 1110 LYS A CA 1
ATOM 8814 C C . LYS A 1 1110 ? 48.810 -13.390 -1.079 1.00 84.00 1110 LYS A C 1
ATOM 8816 O O . LYS A 1 1110 ? 48.026 -12.971 -0.237 1.00 84.00 1110 LYS A O 1
ATOM 8821 N N . LEU A 1 1111 ? 48.779 -14.644 -1.534 1.00 87.50 1111 LEU A N 1
ATOM 8822 C CA . LEU A 1 1111 ? 47.717 -15.592 -1.215 1.00 87.50 1111 LEU A CA 1
ATOM 8823 C C . LEU A 1 1111 ? 47.917 -16.259 0.145 1.00 87.50 1111 LEU A C 1
ATOM 8825 O O . LEU A 1 1111 ? 49.011 -16.709 0.483 1.00 87.50 1111 LEU A O 1
ATOM 8829 N N . ALA A 1 1112 ? 46.825 -16.367 0.896 1.00 87.25 1112 ALA A N 1
ATOM 8830 C CA . ALA A 1 1112 ? 46.788 -17.089 2.164 1.00 87.25 1112 ALA A CA 1
ATOM 8831 C C . ALA A 1 1112 ? 45.532 -17.954 2.349 1.00 87.25 1112 ALA A C 1
ATOM 8833 O O . ALA A 1 1112 ? 45.478 -18.731 3.300 1.00 87.25 1112 ALA A O 1
ATOM 8834 N N . GLY A 1 1113 ? 44.542 -17.873 1.457 1.00 88.62 1113 GLY A N 1
ATOM 8835 C CA . GLY A 1 1113 ? 43.356 -18.730 1.492 1.00 88.62 1113 GLY A CA 1
ATOM 8836 C C . GLY A 1 1113 ? 42.722 -18.925 0.118 1.00 88.62 1113 GLY A C 1
ATOM 8837 O O . GLY A 1 1113 ? 42.890 -18.102 -0.784 1.00 88.62 1113 GLY A O 1
ATOM 8838 N N . VAL A 1 1114 ? 41.977 -20.020 -0.038 1.00 91.75 1114 VAL A N 1
ATOM 8839 C CA . VAL A 1 1114 ? 41.241 -20.357 -1.263 1.00 91.75 1114 VAL A CA 1
ATOM 8840 C C . VAL A 1 1114 ? 39.898 -21.017 -0.945 1.00 91.75 1114 VAL A C 1
ATOM 8842 O O . VAL A 1 1114 ? 39.754 -21.748 0.036 1.00 91.75 1114 VAL A O 1
ATOM 8845 N N . TRP A 1 1115 ? 38.903 -20.762 -1.791 1.00 90.50 1115 TRP A N 1
ATOM 8846 C CA . TRP A 1 1115 ? 37.596 -21.416 -1.758 1.00 90.50 1115 TRP A CA 1
ATOM 8847 C C . TRP A 1 1115 ? 37.178 -21.789 -3.182 1.00 90.50 1115 TRP A C 1
ATOM 8849 O O . TRP A 1 1115 ? 37.118 -20.930 -4.063 1.00 90.50 1115 TRP A O 1
ATOM 8859 N N . CYS A 1 1116 ? 36.894 -23.070 -3.410 1.00 88.00 1116 CYS A N 1
ATOM 8860 C CA . CYS A 1 1116 ? 36.570 -23.632 -4.713 1.00 88.00 1116 CYS A CA 1
ATOM 8861 C C . CYS A 1 1116 ? 35.142 -24.185 -4.811 1.00 88.00 1116 CYS A C 1
ATOM 8863 O O . CYS A 1 1116 ? 34.531 -24.610 -3.833 1.00 88.00 1116 CYS A O 1
ATOM 8865 N N . PHE A 1 1117 ? 34.636 -24.238 -6.037 1.00 81.50 1117 PHE A N 1
ATOM 8866 C CA . PHE A 1 1117 ? 33.330 -24.763 -6.420 1.00 81.50 1117 PHE A CA 1
ATOM 8867 C C . PHE A 1 1117 ? 33.506 -25.667 -7.645 1.00 81.50 1117 PHE A C 1
ATOM 8869 O O . PHE A 1 1117 ? 34.281 -25.348 -8.548 1.00 81.50 1117 PHE A O 1
ATOM 8876 N N . GLY A 1 1118 ? 32.785 -26.784 -7.717 1.00 77.69 1118 GLY A N 1
ATOM 8877 C CA . GLY A 1 1118 ? 32.771 -27.617 -8.922 1.00 77.69 1118 GLY A CA 1
ATOM 8878 C C . GLY A 1 1118 ? 31.884 -27.003 -10.006 1.00 77.69 1118 GLY A C 1
ATOM 8879 O O . GLY A 1 1118 ? 30.761 -26.601 -9.717 1.00 77.69 1118 GLY A O 1
ATOM 8880 N N . THR A 1 1119 ? 32.345 -26.964 -11.259 1.00 71.44 1119 THR A N 1
ATOM 8881 C CA . THR A 1 1119 ? 31.585 -26.368 -12.381 1.00 71.44 1119 THR A CA 1
ATOM 8882 C C . THR A 1 1119 ? 30.562 -27.322 -13.010 1.00 71.44 1119 THR A C 1
ATOM 8884 O O . THR A 1 1119 ? 29.920 -26.976 -13.994 1.00 71.44 1119 THR A O 1
ATOM 8887 N N . GLY A 1 1120 ? 30.400 -28.535 -12.467 1.00 56.31 1120 GLY A N 1
ATOM 8888 C CA . GLY A 1 1120 ? 29.371 -29.504 -12.876 1.00 56.31 1120 GLY A CA 1
ATOM 8889 C C . GLY A 1 1120 ? 29.657 -30.303 -14.158 1.00 56.31 1120 GLY A C 1
ATOM 8890 O O . GLY A 1 1120 ? 28.894 -31.207 -14.484 1.00 56.31 1120 GLY A O 1
ATOM 8891 N N . HIS A 1 1121 ? 30.755 -30.028 -14.869 1.00 46.38 1121 HIS A N 1
ATOM 8892 C CA . HIS A 1 1121 ? 31.022 -30.581 -16.208 1.00 46.38 1121 HIS A CA 1
ATOM 8893 C C . HIS A 1 1121 ? 31.899 -31.856 -16.263 1.00 46.38 1121 HIS A C 1
ATOM 8895 O O . HIS A 1 1121 ? 32.248 -32.304 -17.354 1.00 46.38 1121 HIS A O 1
ATOM 8901 N N . THR A 1 1122 ? 32.276 -32.453 -15.127 1.00 42.56 1122 THR A N 1
ATOM 8902 C CA . THR A 1 1122 ? 33.345 -33.479 -15.032 1.00 42.56 1122 THR A CA 1
ATOM 8903 C C . THR A 1 1122 ? 32.893 -34.938 -14.853 1.00 42.56 1122 THR A C 1
ATOM 8905 O O . THR A 1 1122 ? 33.729 -35.798 -14.586 1.00 42.56 1122 THR A O 1
ATOM 8908 N N . PHE A 1 1123 ? 31.614 -35.272 -15.060 1.00 34.12 1123 PHE A N 1
ATOM 8909 C CA . PHE A 1 1123 ? 31.157 -36.674 -15.103 1.00 34.12 1123 PHE A CA 1
ATOM 8910 C C . PHE A 1 1123 ? 30.972 -37.178 -16.544 1.00 34.12 1123 PHE A C 1
ATOM 8912 O O . PHE A 1 1123 ? 29.904 -37.035 -17.135 1.00 34.12 1123 PHE A O 1
ATOM 8919 N N . GLY A 1 1124 ? 32.017 -37.805 -17.101 1.00 28.98 1124 GLY A N 1
ATOM 8920 C CA . GLY A 1 1124 ? 31.978 -38.412 -18.438 1.00 28.98 1124 GLY A CA 1
ATOM 8921 C C . GLY A 1 1124 ? 33.218 -39.245 -18.790 1.00 28.98 1124 GLY A C 1
ATOM 8922 O O . GLY A 1 1124 ? 34.122 -38.739 -19.448 1.00 28.98 1124 GLY A O 1
ATOM 8923 N N . GLY A 1 1125 ? 33.225 -40.528 -18.399 1.00 25.86 1125 GLY A N 1
ATOM 8924 C CA . GLY A 1 1125 ? 34.335 -41.482 -18.604 1.00 25.86 1125 GLY A CA 1
ATOM 8925 C C . GLY A 1 1125 ? 35.471 -41.293 -17.583 1.00 25.86 1125 GLY A C 1
ATOM 8926 O O . GLY A 1 1125 ? 35.828 -40.169 -17.264 1.00 25.86 1125 GLY A O 1
ATOM 8927 N N . VAL A 1 1126 ? 36.075 -42.329 -16.996 1.00 27.67 1126 VAL A N 1
ATOM 8928 C CA . VAL A 1 1126 ? 36.236 -43.734 -17.421 1.00 27.67 1126 VAL A CA 1
ATOM 8929 C C . VAL A 1 1126 ? 35.914 -44.674 -16.249 1.00 27.67 1126 VAL A C 1
ATOM 8931 O O . VAL A 1 1126 ? 36.211 -44.346 -15.105 1.00 27.67 1126 VAL A O 1
ATOM 8934 N N . GLY A 1 1127 ? 35.327 -45.843 -16.521 1.00 33.53 1127 GLY A N 1
ATOM 8935 C CA . GLY A 1 1127 ? 35.151 -46.887 -15.506 1.00 33.53 1127 GLY A CA 1
ATOM 8936 C C . GLY A 1 1127 ? 36.417 -47.730 -15.337 1.00 33.53 1127 GLY A C 1
ATOM 8937 O O . GLY A 1 1127 ? 36.927 -48.256 -16.325 1.00 33.53 1127 GLY A O 1
ATOM 8938 N N . VAL A 1 1128 ? 36.888 -47.878 -14.098 1.00 26.19 1128 VAL A N 1
ATOM 8939 C CA . VAL A 1 1128 ? 37.851 -48.907 -13.678 1.00 26.19 1128 VAL A CA 1
ATOM 8940 C C . VAL A 1 1128 ? 37.426 -49.403 -12.298 1.00 26.19 1128 VAL A C 1
ATOM 8942 O O . VAL A 1 1128 ? 37.335 -48.613 -11.359 1.00 26.19 1128 VAL A O 1
ATOM 8945 N N . ASP A 1 1129 ? 37.163 -50.702 -12.182 1.00 28.30 1129 ASP A N 1
ATOM 8946 C CA . ASP A 1 1129 ? 36.928 -51.372 -10.905 1.00 28.30 1129 ASP A CA 1
ATOM 8947 C C . ASP A 1 1129 ? 38.233 -51.476 -10.104 1.00 28.30 1129 ASP A C 1
ATOM 8949 O O . ASP A 1 1129 ? 39.209 -52.035 -10.603 1.00 28.30 1129 ASP A O 1
ATOM 8953 N N . VAL A 1 1130 ? 38.231 -51.035 -8.842 1.00 25.83 1130 VAL A N 1
ATOM 8954 C CA . VAL A 1 1130 ? 39.116 -51.592 -7.804 1.00 25.83 1130 VAL A CA 1
ATOM 8955 C C . VAL A 1 1130 ? 38.356 -51.655 -6.480 1.00 25.83 1130 VAL A C 1
ATOM 8957 O O . VAL A 1 1130 ? 38.192 -50.658 -5.777 1.00 25.83 1130 VAL A O 1
ATOM 8960 N N . GLU A 1 1131 ? 37.926 -52.858 -6.111 1.00 26.70 1131 GLU A N 1
ATOM 8961 C CA . GLU A 1 1131 ? 37.707 -53.201 -4.707 1.00 26.70 1131 GLU A CA 1
ATOM 8962 C C . GLU A 1 1131 ? 39.058 -53.135 -3.974 1.00 26.70 1131 GLU A C 1
ATOM 8964 O O . GLU A 1 1131 ? 40.010 -53.773 -4.424 1.00 26.70 1131 GLU A O 1
ATOM 8969 N N . ASN A 1 1132 ? 39.155 -52.397 -2.860 1.00 25.20 1132 ASN A N 1
ATOM 8970 C CA . ASN A 1 1132 ? 39.724 -52.860 -1.579 1.00 25.20 1132 ASN A CA 1
ATOM 8971 C C . ASN A 1 1132 ? 39.896 -51.717 -0.556 1.00 25.20 1132 ASN A C 1
ATOM 8973 O O . ASN A 1 1132 ? 40.281 -50.598 -0.878 1.00 25.20 1132 ASN A O 1
ATOM 8977 N N . ALA A 1 1133 ? 39.616 -52.048 0.705 1.00 22.73 1133 ALA A N 1
ATOM 8978 C CA . ALA A 1 1133 ? 39.886 -51.258 1.914 1.00 22.73 1133 ALA A CA 1
ATOM 8979 C C . ALA A 1 1133 ? 41.410 -51.326 2.277 1.00 22.73 1133 ALA A C 1
ATOM 8981 O O . ALA A 1 1133 ? 42.095 -52.135 1.646 1.00 22.73 1133 ALA A O 1
ATOM 8982 N N . PRO A 1 1134 ? 41.972 -50.598 3.284 1.00 32.69 1134 PRO A N 1
ATOM 8983 C CA . PRO A 1 1134 ? 41.290 -50.093 4.482 1.00 32.69 1134 PRO A CA 1
ATOM 8984 C C . PRO A 1 1134 ? 41.710 -48.712 5.045 1.00 32.69 1134 PRO A C 1
ATOM 8986 O O . PRO A 1 1134 ? 42.601 -48.022 4.568 1.00 32.69 1134 PRO A O 1
ATOM 8989 N N . SER A 1 1135 ? 41.023 -48.357 6.132 1.00 25.44 1135 SER A N 1
ATOM 8990 C CA . SER A 1 1135 ? 41.251 -47.239 7.058 1.00 25.44 1135 SER A CA 1
ATOM 8991 C C . SER A 1 1135 ? 42.648 -47.162 7.691 1.00 25.44 1135 SER A C 1
ATOM 8993 O O . SER A 1 1135 ? 43.149 -48.203 8.120 1.00 25.44 1135 SER A O 1
ATOM 8995 N N . ALA A 1 1136 ? 43.141 -45.943 7.961 1.00 24.22 1136 ALA A N 1
ATOM 8996 C CA . ALA A 1 1136 ? 43.578 -45.486 9.299 1.00 24.22 1136 ALA A CA 1
ATOM 8997 C C . ALA A 1 1136 ? 44.070 -44.018 9.296 1.00 24.22 1136 ALA A C 1
ATOM 8999 O O . ALA A 1 1136 ? 44.593 -43.569 8.281 1.00 24.22 1136 ALA A O 1
ATOM 9000 N N . ALA A 1 1137 ? 43.995 -43.384 10.481 1.00 29.39 1137 ALA A N 1
ATOM 9001 C CA . ALA A 1 1137 ? 44.438 -42.028 10.868 1.00 29.39 1137 ALA A CA 1
ATOM 9002 C C . ALA A 1 1137 ? 43.476 -40.876 10.521 1.00 29.39 1137 ALA A C 1
ATOM 9004 O O . ALA A 1 1137 ? 43.565 -40.318 9.409 1.00 29.39 1137 ALA A O 1
#

Sequence (1137 aa):
MPSHLTRVVFRNLIANEPLLYRGCRHRAIRPRTIAHHGPQPLPRTQRRTFFGNLFKQQRKLKPAETPAGLEKMTEVAYAKQSATRPPPPAEVAEAIKDFFALRKGTFEDFHVASAYYALQYLQESPVESETSWLSRYDLEAILEQLLAPSKRPNMVGEWHVPFGRMLIDELERWFQRQDGKGREKGLKIPYEMYIKSELVKLLSLFGAATEARQVATSTFVYDSEAAGPMKAATCHAWENVLEGSIRESDPSGIEKTVEVFQDLSVPLTSKLQSTLVSYYAERGELDKAKFWYAQPIFTKFGNPKTTPSAAASSALLVTCASRRDLTFGQQVVASLLKDELPAKESWDAIFLWSVAIGKGPDEINRMMDVLVRRNDEARREDPQIDLVRPDIDTINALVEYCMSKHDPYSAERYITLGEKRGILPDETTYAMQIAYRISVGDLDGARAAYFNLQGSFSGSERSVAAVNQLIQALCVSKLPHFDELMAMVDDLHERKANFAPETVAALTLLHLRRGEIPDAMDLLQVHAHQYAPTQRRIIQKALSMFLLDSETSTADAWDAYQIMRNVFIETPREDRITVMNNFFARNRADMACHVFFHMRNHIDPAHTATKEVYAAAFTGFARCADAESLELAHNQLRLDLNVEMDTQLRNSLMLAYAATGENRKALRFWRDICESKEGPSYNSILIAFRACEGMHFGSEHAKSIWKRLKEQDIDIDKAIWTAYMSAIARNHNHDEALALIETVEEEYGFTLDLHILGSWFNCTANSEKQTHVEAWIKQRYPLIWGQMEALGHWVTMEGFGYRQYKINRDLNPSTHSPRLLTFLFPTLPPNFLSITAILKDFYHHCHKPISAEKKVSPAITTMRVTHLVTGLLGLAGLSQAAPVSDDPHPVTTLPDSQMIVMHPHLPNSRFGVIGTDSVDQCVKMPDLVAHQVTFLRQHIGYLCRYFDQGCDASDGEFMIDAKYNEWAHDIRPAYGTKAGFVRCTKWPSKRHLGDDAIETRNTNALPGDVVAHTLDSMHTFSSAPPAPLHVGEVYVCAEDKALGCDLIPSLNTCSSFGPHTAYQSNEVTQAKGTFCKYYTAPGCMDGEEYFRHQTNPKQDAILSGWGMKKLAGVWCFGTGHTFGGVGVDVENAPSAA

InterPro domains:
  IPR0119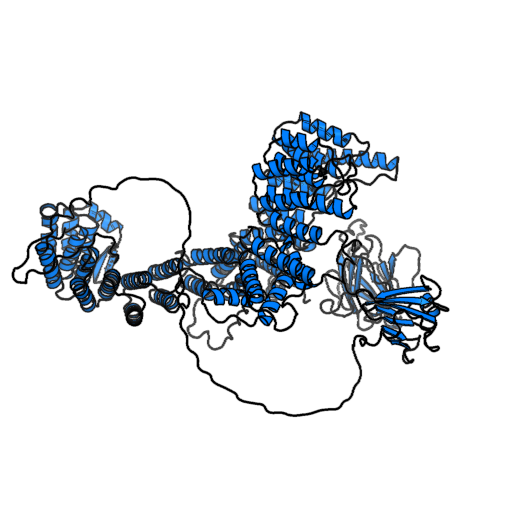90 Tetratricopeptide-like helical domain superfamily [G3DSA:1.25.40.10] (297-516)
  IPR011990 Tetratricopeptide-like helical domain superfamily [G3DSA:1.25.40.10] (544-696)
  IPR050667 Pentatricopeptide repeat-containing protein [PTHR47939] (232-525)

Nearest PDB structures (foldseek):
  4m59-assembly1_A  TM=3.020E-01  e=1.147E-10  Zea mays
  4m59-assembly1_B  TM=3.089E-01  e=8.635E-09  Zea mays
  4oe1-assembly1_B  TM=3.089E-01  e=1.108E-08  Zea mays
  7pua-assembly1_F2  TM=2.850E-01  e=6.823E-05  Trypanosoma brucei brucei
  4gpk-assembly2_H  TM=3.490E-01  e=2.773E-01  Bacillus thuringiensis serovar thuringiensis

Secondary structure (DSSP, 8-state):
------HHHHHHHHHT-----TT-S----------S---PPP-------TTTTSSSPPPPPPPP-PPTTHHHHHHHHHHHHHTPPPPPHHHHHHHHHHHHHH--S---HHHHHHHHHHHHHHHHS--SSS--SS-HHHHHHHHHHHH-GGG--SS--SSHHHHHHHHHHHHHHHHHTTTTT---TT-SS-HHHHHHHHHHHHHHHTT-HHHHHHHHHHH----SSS-HHHHHHHHHHHHHHHHHHHHTT-HHHHHHHHHHHHHTT---BHHHHHHHHHHHHHHT-HHHHHHHHTS-EE-TTS-EE-S--HHHHHHHHHHHHHTT-HHHHHHHHHHHTSSSS--HHHHHHHHHHHHHTT--HHHHHHHHHHHHHHHHHHHHH-TTS------HHHHHHHHHHHHHTT-HHHHHHHHHHHHHTT----HHHHHHHHHHHHHTT-HHHHHHHHHHHTTT----HHHHHHHHHHHHHHHH-SS--HHHHHHHHHHHHHTTPPPPHHHHHHHHHHHHHHT-HHHHHHHHHHHTTTS-HHHHHHHHHHHHHHHH-TTS-HHHHHHHHHHHHHH-TT--HHHHHHHHHHHHHTT-HHHHHHHHHHHHT-SSTTTS--HHHHHHHHHHHHHHT-HHHHHHHHHHHTT-TT----HHHHHHHHHHHHHTT-HHHHHHHHHHHHTSSS---HHHHHHHHHHHHTSTTHHHHHHHHHHHHHHTT----HHHHHHHHHHHHHTT-HHHHHHHHHHHHHHH-PPP-HHHHHHHHHH---HHHHHHHHHHHHHH-HHHHHHHHHH-EEESGGGTS-EEE-----------SPP-----------------SSTTSTTS------------------------------------------------PPPTTEEEEEEESSTTPPPEEEEGGGTTS-EEPPTTTTT-EEEEEE-TTEEEEEESS-S-SSS-SEEEE-SSS-EEEEPPHHHHTT-SEEEEEEPPS-------------TTPPPTT-EEEE--S----TT--SSPPPTTEEEEEESSTTS-EEEEE-BTSEEEPPTTTTTTEEEEEE-TTEEEEEESSSSTTTSPEEEEEE--TTS-EEEESGGGGG--EEEEEE-S-----------------